Protein AF-A0A1Q7GKI5-F1 (afdb_monomer_lite)

Secondary structure (DSSP, 8-state):
--SGGGTTTSPPPHHHHHHHHHHHHGGGS-SS-------SS----S--STTSTT-SSS-HHHHHHHHHHHTTTTHHHHTT-EEEEEEEEEEEE--BHHHHHHHHHHHHHT-S-EEEE-SSSSSBTTS-EEEEEETTEEEEEESS---BPPPPTTSHHHHHHHHHT---SS--BPEE-SSSSPPP--SSSS---TTEEEEE-GGGT-SSPEEEESTTTTTTTT-SS-HHHHHHHHHHHH-----PPPSSTTSHHHHHHHTSBHHHHHHHHHT--HHHIIIIIHHHHTTTTTS-TTTSBGGGGTHHHHH-TT---TTT--B-BTTBTHHHHHHHHHHH-GGGSSS-SSHHHHHHSPP-HHHHT-TTSSEEEE-S-EEEEEEESS-TTT-S-EEEEEEETTEEEEEEEEEEEE-S-HHHHHHHBTT--HHHHHHHHH------------BS--HHHHHHT-SEEEE-SSS-SEEEE-PPB--TTS-SEE-TTS-B-EEE---SSS-THHHHHHHHHHHHTT--GGGTT------PPPP---PPPP-------------------------------------------------------------------------------------------------------------------------PPPP---EEEEEEESSEEEE-TT-EEEEEEEEEETTS----SSSEEEEESSSEEEEEEEETTEEEEEEE--SS-EEEEEEEEESSSSS--EEEEEEEEPPPPP-EEEEESSEEEEETT-EEE-EEEEE-TT-PEE-S---EEEES-TTTEEE-TTSEEEE-SSEEEEEEEEETTEEEEEEEEEEPP-

pLDDT: mean 72.26, std 27.09, range [19.05, 98.81]

Radius of gyration: 36.4 Å; chains: 1; bounding box: 85×124×99 Å

Sequence (850 aa):
MDENRLGINEPISRRDFLNGALLAGAGLLLPGTAPTISPAAAFNGYGGIGDYRHSNGNTWEVLSAGHALRDGAFETRIAAAIDTGERYDLVAVGGGISGLAAAIFFQKYRGGRCLVIDNHPIFGGEAKRNEFLVDGQRLTAHQGSAIFLVPGKGGYTDRFYEMIGMDRPAFAYQTWRGPSPEMPLPHSPYETPKNYGFYFGPQFAQRPGVWVMDPWGRKLEGAPISETTKAELLLWGTGGVDGPRPQTEGDATSRQLDTITLEEHLMARYAISRETVRQFLSPVEGGGYGLGPDVLSAYCNYAIENQFPEDGDATLGDQMFPDGNGGFARLMVKTLVPDAFAGPRTVDAVWQNRVNFRALDRASQATRLRLNSTVVRVAHAGDPSSAPHVVVTYAKGKKLYSVRARSVVVAGGSWTAKHIVYDLPASHRDAYAQFYRSPCLMANIAVRNWRFLYKMGLSGCRWFGGLGDYLSVRKMALVGNEPRTIGPVRPARPVDRRAGESGTRAAARHVVRAVRARVPRATWGYVCARRIRSAPGHRRHHSQSLGSRVRESAAGVFLRHRWPAGAEGRPEESSTRADRVCEYGSCRGQRSSELDSRSGSRREAAARRLSRGLPRTRVTPVTTESLRIPHVRRDGEGRAMKLARIRLGAVTAGTLLLGCNLSSSPEVVRIDGIQIAPARLSLLPFQAAGLTIDVITSRGGVDPTSSLQWSTTGGTITNNGTSAGLLHVTYTSPAQPGNYLFIVTTVTHTPADTAKIAVTITPVPVNAVTVTPGTVSLVLGDTTSLSATLTDSTGSVLVGRAITWSSSDPTVATVLATGFVRAVGAGTATITATSEGHSGTAAVTVKAGP

Foldseek 3Di:
DDPVVVCLVPDDDCVQVVLADVLVPVVVPDPDDDDDDDDPDQDQDCAADAQCRNPLDQGSQNSVVLVCLVVCVCVVPLVVAAAPVFEWQEEQEAQAPVSLVVLLVCCVPPFFAYEYEHQASDGHRQLDWGWHADPNDIAIAGSHQWWDFQAFVVDPVNVVCVSLAAVDSAFDFFDADADPDDQDAAAGLPDADQQAWEWAPCVLVDVLIDIGGSCQVCLNPPPSDDPLLSLLCNLVVPNDFDDDDDQACPDPVLVVLQVDFLLVVSCVRSVHDSCSQVFPVQCPLCQNAQGGSRPHRNSSVCVVCNVRVSTHDPVRGIHGASHRNNLSSQSSQCSQFVPQFDDDSYSQRSVPTHGPPVRAADPPGRYHYHYSKAWSAWAAPPDPVDGQWIKTWIDHPPHIHIYTYNYYHHPDDLSRCLSHYPPDDPVSNVVSVPDDHHRWGFDWDKDQFQVLCVVVSHQKYAYTDKFFTIWGWHTHGDHHPDDNHDYRNGITTTGTGTDPDDHDVGVVSVVVSSSVSPDDPVPPPGPDPDDDDDDPDDDDDDDDDDDDDDDDDDDDDDDDDDDDDDDDDDDDDDDDDDDDDDDDDDDDDDDDDDDDDDDDDDDDDDDDDDDDDDDDDDDDDDDDDDDDDDDDDDDDDDDDDDDDDDDDDDDDDDDDDDDDDPPDDPPAWAWPAKDKPPQEAEEAAQDKDKMKIATDIPVDADDPDPFKDKDKPAFDKDFPQDDPRITMIMTTGHRDFDKMKIKMWTHPHPPIYMRIGIYGHDYQAWDAKEKPPQEEEEEAFDKDAIDIWTAHPVRHTDPDFQKAKDKPDVCQWDADSRRIITGRDADKIKMWIDTNRHIYIHIYGYDYDD

Structure (mmCIF, N/CA/C/O backbone):
data_AF-A0A1Q7GKI5-F1
#
_entry.id   AF-A0A1Q7GKI5-F1
#
loop_
_atom_site.group_PDB
_atom_site.id
_atom_site.type_symbol
_atom_site.label_atom_id
_atom_site.label_alt_id
_atom_site.label_comp_id
_atom_site.label_asym_id
_atom_site.label_entity_id
_atom_site.label_seq_id
_atom_site.pdbx_PDB_ins_code
_atom_site.Cartn_x
_atom_site.Cartn_y
_atom_site.Cartn_z
_atom_site.occupancy
_atom_site.B_iso_or_equiv
_atom_site.auth_seq_id
_atom_site.auth_comp_id
_atom_site.auth_asym_id
_atom_site.auth_atom_id
_atom_site.pdbx_PDB_model_num
ATOM 1 N N . MET A 1 1 ? 13.662 -20.633 -27.448 1.00 32.88 1 MET A N 1
ATOM 2 C CA . MET A 1 1 ? 12.198 -20.846 -27.432 1.00 32.88 1 MET A CA 1
ATOM 3 C C . MET A 1 1 ? 11.562 -19.834 -28.360 1.00 32.88 1 MET A C 1
ATOM 5 O O . MET A 1 1 ? 12.040 -18.707 -28.386 1.00 32.88 1 MET A O 1
ATOM 9 N N . ASP A 1 2 ? 10.520 -20.244 -29.079 1.00 29.50 2 ASP A N 1
ATOM 10 C CA . ASP A 1 2 ? 9.638 -19.349 -29.835 1.00 29.50 2 ASP A CA 1
ATOM 11 C C . ASP A 1 2 ? 8.903 -18.369 -28.892 1.00 29.50 2 ASP A C 1
ATOM 13 O O . ASP A 1 2 ? 8.645 -18.688 -27.727 1.00 29.50 2 ASP A O 1
ATOM 17 N N . GLU A 1 3 ? 8.594 -17.169 -29.380 1.00 30.00 3 GLU A N 1
ATOM 18 C CA . GLU A 1 3 ? 7.957 -16.088 -28.619 1.00 30.00 3 GLU A CA 1
ATOM 19 C C . GLU A 1 3 ? 6.474 -16.361 -28.362 1.00 30.00 3 GLU A C 1
ATOM 21 O O . GLU A 1 3 ? 5.961 -16.043 -27.283 1.00 30.00 3 GLU A O 1
ATOM 26 N N . ASN A 1 4 ? 5.815 -17.043 -29.304 1.00 36.31 4 ASN A N 1
ATOM 27 C CA . ASN A 1 4 ? 4.419 -17.458 -29.172 1.00 36.31 4 ASN A CA 1
ATOM 28 C C . ASN A 1 4 ? 4.243 -18.446 -28.006 1.00 36.31 4 ASN A C 1
ATOM 30 O O . ASN A 1 4 ? 3.291 -18.337 -27.238 1.00 36.31 4 ASN A O 1
ATOM 34 N N . ARG A 1 5 ? 5.226 -19.329 -27.764 1.00 32.16 5 ARG A N 1
ATOM 35 C CA . ARG A 1 5 ? 5.236 -20.270 -26.621 1.00 32.16 5 ARG A CA 1
ATOM 36 C C . ARG A 1 5 ? 5.352 -19.615 -25.236 1.00 32.16 5 ARG A C 1
ATOM 38 O O . ARG A 1 5 ? 5.176 -20.307 -24.235 1.00 32.16 5 ARG A O 1
ATOM 45 N N . LEU A 1 6 ? 5.647 -18.316 -25.160 1.00 36.22 6 LEU A N 1
ATOM 46 C CA . LEU A 1 6 ? 5.626 -17.531 -23.918 1.00 36.22 6 LEU A CA 1
ATOM 47 C C . LEU A 1 6 ? 4.384 -16.631 -23.809 1.00 36.22 6 LEU A C 1
ATOM 49 O O . LEU A 1 6 ? 4.280 -15.855 -22.858 1.00 36.22 6 LEU A O 1
ATOM 53 N N . GLY A 1 7 ? 3.473 -16.690 -24.787 1.00 34.66 7 GLY A N 1
ATOM 54 C CA . GLY A 1 7 ? 2.311 -15.812 -24.863 1.00 34.66 7 GLY A CA 1
ATOM 55 C C . GLY A 1 7 ? 2.691 -14.329 -24.893 1.00 34.66 7 GLY A C 1
ATOM 56 O O . GLY A 1 7 ? 1.937 -13.505 -24.391 1.00 34.66 7 GLY A O 1
ATOM 57 N N . ILE A 1 8 ? 3.872 -13.954 -25.410 1.00 37.12 8 ILE A N 1
ATOM 58 C CA . ILE A 1 8 ? 4.325 -12.545 -25.438 1.00 37.12 8 ILE A CA 1
ATOM 59 C C . ILE A 1 8 ? 3.431 -11.700 -26.355 1.00 37.12 8 ILE A C 1
ATOM 61 O O . ILE A 1 8 ? 3.154 -10.542 -26.037 1.00 37.12 8 ILE A O 1
ATOM 65 N N . ASN A 1 9 ? 2.937 -12.322 -27.427 1.00 37.25 9 ASN A N 1
ATOM 66 C CA . ASN A 1 9 ? 2.070 -11.727 -28.442 1.00 37.25 9 ASN A CA 1
ATOM 67 C C . ASN A 1 9 ? 0.569 -11.907 -28.131 1.00 37.25 9 ASN A C 1
ATOM 69 O O . ASN A 1 9 ? -0.270 -11.380 -28.852 1.00 37.25 9 ASN A O 1
ATOM 73 N N . GLU A 1 10 ? 0.211 -12.619 -27.052 1.00 36.31 10 GLU A N 1
ATOM 74 C CA . GLU A 1 10 ? -1.188 -12.742 -26.623 1.00 36.31 10 GLU A CA 1
ATOM 75 C C . GLU A 1 10 ? -1.701 -11.391 -26.085 1.00 36.31 10 GLU A C 1
ATOM 77 O O . GLU A 1 10 ? -1.074 -10.830 -25.161 1.00 36.31 10 GLU A O 1
ATOM 82 N N . PRO A 1 11 ? -2.843 -10.882 -26.594 1.00 33.34 11 PRO A N 1
ATOM 83 C CA . PRO A 1 11 ? -3.497 -9.708 -26.036 1.00 33.34 11 PRO A CA 1
ATOM 84 C C . PRO A 1 11 ? -4.014 -10.025 -24.630 1.00 33.34 11 PRO A C 1
ATOM 86 O O . PRO A 1 11 ? -4.645 -11.054 -24.391 1.00 33.34 11 PRO A O 1
ATOM 89 N N . ILE A 1 12 ? -3.742 -9.130 -23.682 1.00 38.22 12 ILE A N 1
ATOM 90 C CA . ILE A 1 12 ? -4.281 -9.229 -22.323 1.00 38.22 12 ILE A CA 1
ATOM 91 C C . ILE A 1 12 ? -5.729 -8.740 -22.386 1.00 38.22 12 ILE A C 1
ATOM 93 O O . ILE A 1 12 ? -5.975 -7.601 -22.781 1.00 38.22 12 ILE A O 1
ATOM 97 N N . SER A 1 13 ? -6.694 -9.589 -22.027 1.00 36.38 13 SER A N 1
ATOM 98 C CA . SER A 1 13 ? -8.099 -9.191 -22.099 1.00 36.38 13 SER A CA 1
ATOM 99 C C . SER A 1 13 ? -8.407 -8.127 -21.041 1.00 36.38 13 SER A C 1
ATOM 101 O O . SER A 1 13 ? -7.820 -8.127 -19.955 1.00 36.38 13 SER A O 1
ATOM 103 N N . ARG A 1 14 ? -9.394 -7.253 -21.295 1.00 36.81 14 ARG A N 1
ATOM 104 C CA . ARG A 1 14 ? -9.884 -6.320 -20.260 1.00 36.81 14 ARG A CA 1
ATOM 105 C C . ARG A 1 14 ? -10.261 -7.080 -18.972 1.00 36.81 14 ARG A C 1
ATOM 107 O O . ARG A 1 14 ? -9.975 -6.601 -17.882 1.00 36.81 14 ARG A O 1
ATOM 114 N N . ARG A 1 15 ? -10.781 -8.311 -19.063 1.00 36.88 15 ARG A N 1
ATOM 115 C CA . ARG A 1 15 ? -11.125 -9.158 -17.903 1.00 36.88 15 ARG A CA 1
ATOM 116 C C . ARG A 1 15 ? -9.923 -9.534 -17.017 1.00 36.88 15 ARG A C 1
ATOM 118 O O . ARG A 1 15 ? -10.105 -9.681 -15.813 1.00 36.88 15 ARG A O 1
ATOM 125 N N . ASP A 1 16 ? -8.714 -9.643 -17.571 1.00 37.53 16 ASP A N 1
ATOM 126 C CA . ASP A 1 16 ? -7.488 -9.933 -16.806 1.00 37.53 16 ASP A CA 1
ATOM 127 C C . ASP A 1 16 ? -6.952 -8.709 -16.033 1.00 37.53 16 ASP A C 1
ATOM 129 O O . ASP A 1 16 ? -6.238 -8.866 -15.043 1.00 37.53 16 ASP A O 1
ATOM 133 N N . PHE A 1 17 ? -7.294 -7.492 -16.472 1.00 36.69 17 PHE A N 1
ATOM 134 C CA . PHE A 1 17 ? -6.845 -6.221 -15.883 1.00 36.69 17 PHE A CA 1
ATOM 135 C C . PHE A 1 17 ? -7.890 -5.588 -14.943 1.00 36.69 17 PHE A C 1
ATOM 137 O O . PHE A 1 17 ? -7.556 -5.031 -13.893 1.00 36.69 17 PHE A O 1
ATOM 144 N N . LEU A 1 18 ? -9.175 -5.685 -15.295 1.00 38.19 18 LEU A N 1
ATOM 145 C CA . LEU A 1 18 ? -10.244 -4.903 -14.667 1.00 38.19 18 LEU A CA 1
ATOM 146 C C . LEU A 1 18 ? -10.659 -5.367 -13.262 1.00 38.19 18 LEU A C 1
ATOM 148 O O . LEU A 1 18 ? -11.280 -4.580 -12.551 1.00 38.19 18 LEU A O 1
ATOM 152 N N . ASN A 1 19 ? -10.255 -6.563 -12.818 1.00 36.09 19 ASN A N 1
ATOM 153 C CA . ASN A 1 19 ? -10.472 -7.023 -11.435 1.00 36.09 19 ASN A CA 1
ATOM 154 C C . ASN A 1 19 ? -9.734 -6.176 -10.371 1.00 36.09 19 ASN A C 1
ATOM 156 O O . ASN A 1 19 ? -10.010 -6.344 -9.186 1.00 36.09 19 ASN A O 1
ATOM 160 N N . GLY A 1 20 ? -8.803 -5.296 -10.767 1.00 37.31 20 GLY A N 1
ATOM 161 C CA . GLY A 1 20 ? -8.150 -4.335 -9.867 1.00 37.31 20 GLY A CA 1
ATOM 162 C C . GLY A 1 20 ? -8.434 -2.868 -10.210 1.00 37.31 20 GLY A C 1
ATOM 163 O O . GLY A 1 20 ? -8.798 -2.091 -9.333 1.00 37.31 20 GLY A O 1
ATOM 164 N N . ALA A 1 21 ? -8.278 -2.477 -11.479 1.00 35.22 21 ALA A N 1
ATOM 165 C CA . ALA A 1 21 ? -8.184 -1.060 -11.848 1.00 35.22 21 ALA A CA 1
ATOM 166 C C . ALA A 1 21 ? -9.524 -0.294 -11.905 1.00 35.22 21 ALA A C 1
ATOM 168 O O . ALA A 1 21 ? -9.555 0.904 -11.628 1.00 35.22 21 ALA A O 1
ATOM 169 N N . LEU A 1 22 ? -10.642 -0.947 -12.257 1.00 33.97 22 LEU A N 1
ATOM 170 C CA . LEU A 1 22 ? -11.893 -0.224 -12.557 1.00 33.97 22 LEU A CA 1
ATOM 171 C C . LEU A 1 22 ? -12.570 0.391 -11.318 1.00 33.97 22 LEU A C 1
ATOM 173 O O . LEU A 1 22 ? -13.321 1.357 -11.444 1.00 33.97 22 LEU A O 1
ATOM 177 N N . LEU A 1 23 ? -12.296 -0.145 -10.125 1.00 40.31 23 LEU A N 1
ATOM 178 C CA . LEU A 1 23 ? -12.942 0.283 -8.878 1.00 40.31 23 LEU A CA 1
ATOM 179 C C . LEU A 1 23 ? -12.518 1.689 -8.421 1.00 40.31 23 LEU A C 1
ATOM 181 O O . LEU A 1 23 ? -13.285 2.342 -7.721 1.00 40.31 23 LEU A O 1
ATOM 185 N N . ALA A 1 24 ? -11.342 2.173 -8.835 1.00 35.88 24 ALA A N 1
ATOM 186 C CA . ALA A 1 24 ? -10.883 3.521 -8.501 1.00 35.88 24 ALA A CA 1
ATOM 187 C C . ALA A 1 24 ? -11.527 4.599 -9.395 1.00 35.88 24 ALA A C 1
ATOM 189 O O . ALA A 1 24 ? -11.994 5.617 -8.893 1.00 35.88 24 ALA A O 1
ATOM 190 N N . GLY A 1 25 ? -11.591 4.367 -10.713 1.00 33.56 25 GLY A N 1
ATOM 191 C CA . GLY A 1 25 ? -12.093 5.359 -11.674 1.00 33.56 25 GLY A CA 1
ATOM 192 C C . GLY A 1 25 ? -13.621 5.448 -11.773 1.00 33.56 25 GLY A C 1
ATOM 193 O O . GLY A 1 25 ? -14.165 6.531 -11.976 1.00 33.56 25 GLY A O 1
ATOM 194 N N . ALA A 1 26 ? -14.343 4.332 -11.612 1.00 32.81 26 ALA A N 1
ATOM 195 C CA . ALA A 1 26 ? -15.793 4.305 -11.841 1.00 32.81 26 ALA A CA 1
ATOM 196 C C . ALA A 1 26 ? -16.621 5.057 -10.780 1.00 32.81 26 ALA A C 1
ATOM 198 O O . ALA A 1 26 ? -17.751 5.453 -11.055 1.00 32.81 26 ALA A O 1
ATOM 199 N N . GLY A 1 27 ? -16.071 5.278 -9.580 1.00 35.72 27 GLY A N 1
ATOM 200 C CA . GLY A 1 27 ? -16.772 5.945 -8.475 1.00 35.72 27 GLY A CA 1
ATOM 201 C C . GLY A 1 27 ? -17.008 7.452 -8.653 1.00 35.72 27 GLY A C 1
ATOM 202 O O . GLY A 1 27 ? -17.668 8.047 -7.809 1.00 35.72 27 GLY A O 1
ATOM 203 N N . LEU A 1 28 ? -16.477 8.059 -9.720 1.00 37.31 28 LEU A N 1
ATOM 204 C CA . LEU A 1 28 ? -16.513 9.504 -9.999 1.00 37.31 28 LEU A CA 1
ATOM 205 C C . LEU A 1 28 ? -17.444 9.895 -11.166 1.00 37.31 28 LEU A C 1
ATOM 207 O O . LEU A 1 28 ? -17.388 11.030 -11.638 1.00 37.31 28 LEU A O 1
ATOM 211 N N . LEU A 1 29 ? -18.255 8.961 -11.685 1.00 36.72 29 LEU A N 1
ATOM 212 C CA . LEU A 1 29 ? -18.915 9.123 -12.992 1.00 36.72 29 LEU A CA 1
ATOM 213 C C . LEU A 1 29 ? -20.449 9.018 -13.011 1.00 36.72 29 LEU A C 1
ATOM 215 O O . LEU A 1 29 ? -21.028 9.326 -14.049 1.00 36.72 29 LEU A O 1
ATOM 219 N N . LEU A 1 30 ? -21.116 8.629 -11.917 1.00 33.09 30 LEU A N 1
ATOM 220 C CA . LEU A 1 30 ? -22.586 8.597 -11.836 1.00 33.09 30 LEU A CA 1
ATOM 221 C C . LEU A 1 30 ? -23.097 8.939 -10.421 1.00 33.09 30 LEU A C 1
ATOM 223 O O . LEU A 1 30 ? -22.748 8.231 -9.472 1.00 33.09 30 LEU A O 1
ATOM 227 N N . PRO A 1 31 ? -23.969 9.953 -10.257 1.00 35.72 31 PRO A N 1
ATOM 228 C CA . PRO A 1 31 ? -24.827 10.063 -9.085 1.00 35.72 31 PRO A CA 1
ATOM 229 C C . PRO A 1 31 ? -25.993 9.069 -9.222 1.00 35.72 31 PRO A C 1
ATOM 231 O O . PRO A 1 31 ? -26.957 9.314 -9.942 1.00 35.72 31 PRO A O 1
ATOM 234 N N . GLY A 1 32 ? -25.892 7.935 -8.525 1.00 44.00 32 GLY A N 1
ATOM 235 C CA . GLY A 1 32 ? -26.884 6.854 -8.560 1.00 44.00 32 GLY A CA 1
ATOM 236 C C . GLY A 1 32 ? -26.459 5.649 -9.409 1.00 44.00 32 GLY A C 1
ATOM 237 O O . GLY A 1 32 ? -25.744 5.785 -10.394 1.00 44.00 32 GLY A O 1
ATOM 238 N N . THR A 1 33 ? -26.886 4.460 -8.969 1.00 36.97 33 THR A N 1
ATOM 239 C CA . THR A 1 33 ? -26.721 3.150 -9.640 1.00 36.97 33 THR A CA 1
ATOM 240 C C . THR A 1 33 ? -25.306 2.795 -10.133 1.00 36.97 33 THR A C 1
ATOM 242 O O . THR A 1 33 ? -25.016 2.724 -11.327 1.00 36.97 33 THR A O 1
ATOM 245 N N . ALA A 1 34 ? -24.431 2.400 -9.200 1.00 35.50 34 ALA A N 1
ATOM 246 C CA . ALA A 1 34 ? -23.252 1.606 -9.556 1.00 35.50 34 ALA A CA 1
ATOM 247 C C . ALA A 1 34 ? -23.685 0.248 -10.169 1.00 35.50 34 ALA A C 1
ATOM 249 O O . ALA A 1 34 ? -24.547 -0.423 -9.593 1.00 35.50 34 ALA A O 1
ATOM 250 N N . PRO A 1 35 ? -23.112 -0.194 -11.307 1.00 31.72 35 PRO A N 1
ATOM 251 C CA . PRO A 1 35 ? -23.551 -1.414 -11.983 1.00 31.72 35 PRO A CA 1
ATOM 252 C C . PRO A 1 35 ? -23.207 -2.673 -11.176 1.00 31.72 35 PRO A C 1
ATOM 254 O O . PRO A 1 35 ? -22.056 -2.907 -10.796 1.00 31.72 35 PRO A O 1
ATOM 257 N N . THR A 1 36 ? -24.206 -3.525 -10.954 1.00 33.09 36 THR A N 1
ATOM 258 C CA . THR A 1 36 ? -24.091 -4.786 -10.212 1.00 33.09 36 THR A CA 1
ATOM 259 C C . THR A 1 36 ? -23.384 -5.866 -11.035 1.00 33.09 36 THR A C 1
ATOM 261 O O . THR A 1 36 ? -24.005 -6.732 -11.651 1.00 33.09 36 THR A O 1
ATOM 264 N N . ILE A 1 37 ? -22.049 -5.848 -11.023 1.00 31.38 37 ILE A N 1
ATOM 265 C CA . ILE A 1 37 ? -21.233 -6.923 -11.603 1.00 31.38 37 ILE A CA 1
ATOM 266 C C . ILE A 1 37 ? -21.522 -8.231 -10.852 1.00 31.38 37 ILE A C 1
ATOM 268 O O . ILE A 1 37 ? -21.109 -8.405 -9.704 1.00 31.38 37 ILE A O 1
ATOM 272 N N . SER A 1 38 ? -22.207 -9.167 -11.515 1.00 31.92 38 SER A N 1
ATOM 273 C CA . SER A 1 38 ? -22.418 -10.519 -10.990 1.00 31.92 38 SER A CA 1
ATOM 274 C C . SER A 1 38 ? -21.058 -11.189 -10.727 1.00 31.92 38 SER A C 1
ATOM 276 O O . SER A 1 38 ? -20.224 -11.256 -11.639 1.00 31.92 38 SER A O 1
ATOM 278 N N . PRO A 1 39 ? -20.773 -11.649 -9.494 1.00 39.84 39 PRO A N 1
ATOM 279 C CA . PRO A 1 39 ? -19.423 -12.024 -9.105 1.00 39.84 39 PRO A CA 1
ATOM 280 C C . PRO A 1 39 ? -19.013 -13.355 -9.739 1.00 39.84 39 PRO A C 1
ATOM 282 O O . PRO A 1 39 ? -19.367 -14.435 -9.260 1.00 39.84 39 PRO A O 1
ATOM 285 N N . ALA A 1 40 ? -18.169 -13.280 -10.769 1.00 37.38 40 ALA A N 1
ATOM 286 C CA . ALA A 1 40 ? -17.443 -14.417 -11.332 1.00 37.38 40 ALA A CA 1
ATOM 287 C C . ALA A 1 40 ? -16.357 -14.928 -10.354 1.00 37.38 40 ALA A C 1
ATOM 289 O O . ALA A 1 40 ? -15.167 -14.823 -10.632 1.00 37.38 40 ALA A O 1
ATOM 290 N N . ALA A 1 41 ? -16.807 -15.475 -9.216 1.00 44.41 41 ALA A N 1
ATOM 291 C CA . ALA A 1 41 ? -16.047 -15.939 -8.052 1.00 44.41 41 ALA A CA 1
ATOM 292 C C . ALA A 1 41 ? -15.102 -14.881 -7.439 1.00 44.41 41 ALA A C 1
ATOM 294 O O . ALA A 1 41 ? -14.002 -14.656 -7.934 1.00 44.41 41 ALA A O 1
ATOM 295 N N . ALA A 1 42 ? -15.525 -14.280 -6.317 1.00 55.28 42 ALA A N 1
ATOM 296 C CA . ALA A 1 42 ? -14.803 -13.257 -5.546 1.00 55.28 42 ALA A CA 1
ATOM 297 C C . ALA A 1 42 ? -13.279 -13.504 -5.452 1.00 55.28 42 ALA A C 1
ATOM 299 O O . ALA A 1 42 ? -12.808 -14.350 -4.687 1.00 55.28 42 ALA A O 1
ATOM 300 N N . PHE A 1 43 ? -12.505 -12.762 -6.250 1.00 52.97 43 PHE A N 1
ATOM 301 C CA . PHE A 1 43 ? -11.092 -13.046 -6.491 1.00 52.97 43 PHE A CA 1
ATOM 302 C C . PHE A 1 43 ? -10.175 -12.214 -5.585 1.00 52.97 43 PHE A C 1
ATOM 304 O O . PHE A 1 43 ? -9.820 -11.083 -5.900 1.00 52.97 43 PHE A O 1
ATOM 311 N N . ASN A 1 44 ? -9.730 -12.811 -4.477 1.00 65.56 44 ASN A N 1
ATOM 312 C CA . ASN A 1 44 ? -8.792 -12.208 -3.516 1.00 65.56 44 ASN A CA 1
ATOM 313 C C . ASN A 1 44 ? -7.310 -12.321 -3.953 1.00 65.56 44 ASN A C 1
ATOM 315 O O . ASN A 1 44 ? -6.424 -12.518 -3.118 1.00 65.56 44 ASN A O 1
ATOM 319 N N . GLY A 1 45 ? -7.039 -12.266 -5.262 1.00 58.84 45 GLY A N 1
ATOM 320 C CA . GLY A 1 45 ? -5.716 -12.533 -5.830 1.00 58.84 45 GLY A CA 1
ATOM 321 C C . GLY A 1 45 ? -5.285 -14.007 -5.757 1.00 58.84 45 GLY A C 1
ATOM 322 O O . GLY A 1 45 ? -6.036 -14.896 -5.350 1.00 58.84 45 GLY A O 1
ATOM 323 N N . TYR A 1 46 ? -4.035 -14.273 -6.145 1.00 57.09 46 TYR A N 1
ATOM 324 C CA . TYR A 1 46 ? -3.384 -15.560 -5.885 1.00 57.09 46 TYR A CA 1
ATOM 325 C C . TYR A 1 46 ? -2.908 -15.584 -4.429 1.00 57.09 46 TYR A C 1
ATOM 327 O O . TYR A 1 46 ? -1.905 -14.956 -4.095 1.00 57.09 46 TYR A O 1
ATOM 335 N N . GLY A 1 47 ? -3.649 -16.277 -3.561 1.00 58.75 47 GLY A N 1
ATOM 336 C CA . GLY A 1 47 ? -3.361 -16.313 -2.127 1.00 58.75 47 GLY A CA 1
ATOM 337 C C . GLY A 1 47 ? -1.988 -16.906 -1.793 1.00 58.75 47 GLY A C 1
ATOM 338 O O . GLY A 1 47 ? -1.586 -17.920 -2.367 1.00 58.75 47 GLY A O 1
ATOM 339 N N . GLY A 1 48 ? -1.289 -16.278 -0.843 1.00 74.31 48 GLY A N 1
ATOM 340 C CA . GLY A 1 48 ? -0.048 -16.797 -0.271 1.00 74.31 48 GLY A CA 1
ATOM 341 C C . GLY A 1 48 ? -0.256 -18.002 0.659 1.00 74.31 48 GLY A C 1
ATOM 342 O O . GLY A 1 48 ? -1.290 -18.670 0.646 1.00 74.31 48 GLY A O 1
ATOM 343 N N . ILE A 1 49 ? 0.731 -18.271 1.513 1.00 84.25 49 ILE A N 1
ATOM 344 C CA . ILE A 1 49 ? 0.680 -19.316 2.550 1.00 84.25 49 ILE A CA 1
ATOM 345 C C . ILE A 1 49 ? 0.630 -18.714 3.966 1.00 84.25 49 ILE A C 1
ATOM 347 O O . ILE A 1 49 ? 0.663 -17.501 4.155 1.00 84.25 49 ILE A O 1
ATOM 351 N N . GLY A 1 50 ? 0.542 -19.573 4.985 1.00 87.81 50 GLY A N 1
ATOM 352 C CA . GLY A 1 50 ? 0.674 -19.153 6.381 1.00 87.81 50 GLY A CA 1
ATOM 353 C C . GLY A 1 50 ? -0.500 -18.337 6.918 1.00 87.81 50 GLY A C 1
ATOM 354 O O . GLY A 1 50 ? -1.652 -18.608 6.575 1.00 87.81 50 GLY A O 1
ATOM 355 N N . ASP A 1 51 ? -0.217 -17.380 7.802 1.00 90.44 51 ASP A N 1
ATOM 356 C CA . ASP A 1 51 ? -1.251 -16.619 8.527 1.00 90.44 51 ASP A CA 1
ATOM 357 C C . ASP A 1 51 ? -1.970 -15.611 7.614 1.00 90.44 51 ASP A C 1
ATOM 359 O O . ASP A 1 51 ? -3.169 -15.386 7.749 1.00 90.44 51 ASP A O 1
ATOM 363 N N . TYR A 1 52 ? -1.247 -15.055 6.638 1.00 87.94 52 TYR A N 1
ATOM 364 C CA . TYR A 1 52 ? -1.698 -13.952 5.782 1.00 87.94 52 TYR A CA 1
ATOM 365 C C . TYR A 1 52 ? -2.349 -14.413 4.468 1.00 87.94 52 TYR A C 1
ATOM 367 O O . TYR A 1 52 ? -2.885 -13.589 3.734 1.00 87.94 52 TYR A O 1
ATOM 375 N N . ARG A 1 53 ? -2.372 -15.726 4.186 1.00 83.94 53 ARG A N 1
ATOM 376 C CA . ARG A 1 53 ? -2.883 -16.348 2.942 1.00 83.94 53 ARG A CA 1
ATOM 377 C C . ARG A 1 53 ? -4.237 -15.830 2.428 1.00 83.94 53 ARG A C 1
ATOM 379 O O . ARG A 1 53 ? -4.476 -15.842 1.222 1.00 83.94 53 ARG A O 1
ATOM 386 N N . HIS A 1 54 ? -5.115 -15.381 3.329 1.00 81.44 54 HIS A N 1
ATOM 387 C CA . HIS A 1 54 ? -6.457 -14.860 3.030 1.00 81.44 54 HIS A CA 1
ATOM 388 C C . HIS A 1 54 ? -6.579 -13.327 3.198 1.00 81.44 54 HIS A C 1
ATOM 390 O O . HIS A 1 54 ? -7.692 -12.818 3.261 1.00 81.44 54 HIS A O 1
ATOM 396 N N . SER A 1 55 ? -5.465 -12.592 3.299 1.00 85.62 55 SER A N 1
ATOM 397 C CA . SER A 1 55 ? -5.421 -11.146 3.594 1.00 85.62 55 SER A CA 1
ATOM 398 C C . SER A 1 55 ? -4.335 -10.392 2.808 1.00 85.62 55 SER A C 1
ATOM 400 O O . SER A 1 55 ? -3.790 -9.400 3.286 1.00 85.62 55 SER A O 1
ATOM 402 N N . ASN A 1 56 ? -3.980 -10.886 1.620 1.00 77.25 56 ASN A N 1
ATOM 403 C CA . ASN A 1 56 ? -3.030 -10.223 0.723 1.00 77.25 56 ASN A CA 1
ATOM 404 C C . ASN A 1 56 ? -3.740 -9.001 0.099 1.00 77.25 56 ASN A C 1
ATOM 406 O O . ASN A 1 56 ? -4.555 -9.159 -0.811 1.00 77.25 56 ASN A O 1
ATOM 410 N N . GLY A 1 57 ? -3.471 -7.799 0.614 1.00 78.88 57 GLY A N 1
ATOM 411 C CA . GLY A 1 57 ? -4.144 -6.558 0.217 1.00 78.88 57 GLY A CA 1
ATOM 412 C C . GLY A 1 57 ? -5.578 -6.418 0.749 1.00 78.88 57 GLY A C 1
ATOM 413 O O . GLY A 1 57 ? -5.981 -7.043 1.736 1.00 78.88 57 GLY A O 1
ATOM 414 N N . ASN A 1 58 ? -6.365 -5.576 0.077 1.00 81.75 58 ASN A N 1
ATOM 415 C CA . ASN A 1 58 ? -7.797 -5.433 0.336 1.00 81.75 58 ASN A CA 1
ATOM 416 C C . ASN A 1 58 ? -8.564 -6.577 -0.338 1.00 81.75 58 ASN A C 1
ATOM 418 O O . ASN A 1 58 ? -8.599 -6.680 -1.562 1.00 81.75 58 ASN A O 1
ATOM 422 N N . THR A 1 59 ? -9.176 -7.445 0.469 1.00 82.12 59 THR A N 1
ATOM 423 C CA . THR A 1 59 ? -10.000 -8.555 -0.026 1.00 82.12 59 THR A CA 1
ATOM 424 C C . THR A 1 59 ? -11.308 -8.042 -0.625 1.00 82.12 59 THR A C 1
ATOM 426 O O . THR A 1 59 ? -11.779 -6.956 -0.289 1.00 82.12 59 THR A O 1
ATOM 429 N N . TRP A 1 60 ? -11.954 -8.858 -1.459 1.00 81.06 60 TRP A N 1
ATOM 430 C CA . TRP A 1 60 ? -13.286 -8.582 -2.000 1.00 81.06 60 TRP A CA 1
ATOM 431 C C . TRP A 1 60 ? -14.312 -8.250 -0.907 1.00 81.06 60 TRP A C 1
ATOM 433 O O . TRP A 1 60 ? -15.144 -7.370 -1.103 1.00 81.06 60 TRP A O 1
ATOM 443 N N . GLU A 1 61 ? -14.243 -8.910 0.252 1.00 82.69 61 GLU A N 1
ATOM 444 C CA . GLU A 1 61 ? -15.122 -8.636 1.397 1.00 82.69 61 GLU A CA 1
ATOM 445 C C . GLU A 1 61 ? -14.860 -7.246 2.001 1.00 82.69 61 GLU A C 1
ATOM 447 O O . GLU A 1 61 ? -15.803 -6.486 2.211 1.00 82.69 61 GLU A O 1
ATOM 452 N N . VAL A 1 62 ? -13.588 -6.869 2.184 1.00 86.81 62 VAL A N 1
ATOM 453 C CA . VAL A 1 62 ? -13.184 -5.532 2.655 1.00 86.81 62 VAL A CA 1
ATOM 454 C C . VAL A 1 62 ? -13.594 -4.436 1.664 1.00 86.81 62 VAL A C 1
ATOM 456 O O . VAL A 1 62 ? -14.167 -3.427 2.076 1.00 86.81 62 VAL A O 1
ATOM 459 N N . LEU A 1 63 ? -13.364 -4.645 0.364 1.00 85.00 63 LEU A N 1
ATOM 460 C CA . LEU A 1 63 ? -13.758 -3.709 -0.695 1.00 85.00 63 LEU A CA 1
ATOM 461 C C . LEU A 1 63 ? -15.285 -3.569 -0.783 1.00 85.00 63 LEU A C 1
ATOM 463 O O . LEU A 1 63 ? -15.803 -2.456 -0.809 1.00 85.00 63 LEU A O 1
ATOM 467 N N . SER A 1 64 ? -16.018 -4.687 -0.766 1.00 84.81 64 SER A N 1
ATOM 468 C CA . SER A 1 64 ? -17.488 -4.690 -0.814 1.00 84.81 64 SER A CA 1
ATOM 469 C C . SER A 1 64 ? -18.102 -4.009 0.407 1.00 84.81 64 SER A C 1
ATOM 471 O O . SER A 1 64 ? -19.056 -3.250 0.260 1.00 84.81 64 SER A O 1
ATOM 473 N N . ALA A 1 65 ? -17.542 -4.227 1.601 1.00 86.06 65 ALA A N 1
ATOM 474 C CA . ALA A 1 65 ? -17.974 -3.536 2.812 1.00 86.06 65 ALA A CA 1
ATOM 475 C C . ALA A 1 65 ? -17.688 -2.024 2.745 1.00 86.06 65 ALA A C 1
ATOM 477 O O . ALA A 1 65 ? -18.516 -1.237 3.195 1.00 86.06 65 ALA A O 1
ATOM 478 N N . GLY A 1 66 ? -16.566 -1.611 2.142 1.00 86.94 66 GLY A N 1
ATOM 479 C CA . GLY A 1 66 ? -16.246 -0.202 1.894 1.00 86.94 66 GLY A CA 1
ATOM 480 C C . GLY A 1 66 ? -17.221 0.487 0.930 1.00 86.94 66 GLY A C 1
ATOM 481 O O . GLY A 1 66 ? -17.655 1.604 1.202 1.00 86.94 66 GLY A O 1
ATOM 482 N N . HIS A 1 67 ? -17.628 -0.187 -0.151 1.00 85.81 67 HIS A N 1
ATOM 483 C CA . HIS A 1 67 ? -18.668 0.327 -1.052 1.00 85.81 67 HIS A CA 1
ATOM 484 C C . HIS A 1 67 ? -20.038 0.378 -0.364 1.00 85.81 67 HIS A C 1
ATOM 486 O O . HIS A 1 67 ? -20.671 1.426 -0.355 1.00 85.81 67 HIS A O 1
ATOM 492 N N . ALA A 1 68 ? -20.452 -0.700 0.313 1.00 87.81 68 ALA A N 1
ATOM 493 C CA . ALA A 1 68 ? -21.707 -0.739 1.068 1.00 87.81 68 ALA A CA 1
ATOM 494 C C . ALA A 1 68 ? -21.783 0.330 2.178 1.00 87.81 68 ALA A C 1
ATOM 496 O O . ALA A 1 68 ? -22.872 0.798 2.501 1.00 87.81 68 ALA A O 1
ATOM 497 N N . LEU A 1 69 ? -20.639 0.735 2.741 1.00 88.31 69 LEU A N 1
ATOM 498 C CA . LEU A 1 69 ? -20.537 1.860 3.669 1.00 88.31 69 LEU A CA 1
ATOM 499 C C . LEU A 1 69 ? -20.765 3.207 2.964 1.00 88.31 69 LEU A C 1
ATOM 501 O O . LEU A 1 69 ? -21.609 3.982 3.405 1.00 88.31 69 LEU A O 1
ATOM 505 N N . ARG A 1 70 ? -20.035 3.474 1.870 1.00 86.25 70 ARG A N 1
ATOM 506 C CA . ARG A 1 70 ? -20.196 4.687 1.043 1.00 86.25 70 ARG A CA 1
ATOM 507 C C . ARG A 1 70 ? -21.645 4.854 0.573 1.00 86.25 70 ARG A C 1
ATOM 509 O O . ARG A 1 70 ? -22.165 5.963 0.585 1.00 86.25 70 ARG A O 1
ATOM 516 N N . ASP A 1 71 ? -22.278 3.744 0.203 1.00 87.75 71 ASP A N 1
ATOM 517 C CA . ASP A 1 71 ? -23.628 3.679 -0.366 1.00 87.75 71 ASP A CA 1
ATOM 518 C C . ASP A 1 71 ? -24.737 3.611 0.709 1.00 87.75 71 ASP A C 1
ATOM 520 O O . ASP A 1 71 ? -25.894 3.347 0.391 1.00 87.75 71 ASP A O 1
ATOM 524 N N . GLY A 1 72 ? -24.404 3.809 1.993 1.00 87.69 72 GLY A N 1
ATOM 525 C CA . GLY A 1 72 ? -25.372 3.886 3.097 1.00 87.69 72 GLY A CA 1
ATOM 526 C C . GLY A 1 72 ? -26.096 2.575 3.444 1.00 87.69 72 GLY A C 1
ATOM 527 O O . GLY A 1 72 ? -26.988 2.570 4.292 1.00 87.69 72 GLY A O 1
ATOM 528 N N . ALA A 1 73 ? -25.707 1.440 2.855 1.00 89.19 73 ALA A N 1
ATOM 529 C CA . ALA A 1 73 ? -26.430 0.160 2.915 1.00 89.19 73 ALA A CA 1
ATOM 530 C C . ALA A 1 73 ? -26.449 -0.526 4.304 1.00 89.19 73 ALA A C 1
ATOM 532 O O . ALA A 1 73 ? -27.000 -1.622 4.468 1.00 89.19 73 ALA A O 1
ATOM 533 N N . PHE A 1 74 ? -25.848 0.103 5.317 1.00 91.06 74 PHE A N 1
ATOM 534 C CA . PHE A 1 74 ? -25.934 -0.303 6.719 1.00 91.06 74 PHE A CA 1
ATOM 535 C C . PHE A 1 74 ? -26.928 0.531 7.542 1.00 91.06 74 PHE A C 1
ATOM 537 O O . PHE A 1 74 ? -27.402 0.032 8.561 1.00 91.06 74 PHE A O 1
ATOM 544 N N . GLU A 1 75 ? -27.286 1.749 7.121 1.00 89.88 75 GLU A N 1
ATOM 545 C CA . GLU A 1 75 ? -28.006 2.716 7.967 1.00 89.88 75 GLU A CA 1
ATOM 546 C C . GLU A 1 75 ? -29.379 2.217 8.425 1.00 89.88 75 GLU A C 1
ATOM 548 O O . GLU A 1 75 ? -29.669 2.214 9.622 1.00 89.88 75 GLU A O 1
ATOM 553 N N . THR A 1 76 ? -30.165 1.652 7.506 1.00 88.25 76 THR A N 1
ATOM 554 C CA . THR A 1 76 ? -31.480 1.043 7.790 1.00 88.25 76 THR A CA 1
ATOM 555 C C . THR A 1 76 ? -31.422 -0.164 8.734 1.00 88.25 76 THR A C 1
ATOM 557 O O . THR A 1 76 ? -32.455 -0.624 9.214 1.00 88.25 76 THR A O 1
ATOM 560 N N . ARG A 1 77 ? -30.227 -0.701 9.010 1.00 91.88 77 ARG A N 1
ATOM 561 C CA . ARG A 1 77 ? -30.011 -1.925 9.797 1.00 91.88 77 ARG A CA 1
ATOM 562 C C . ARG A 1 77 ? -29.364 -1.664 11.155 1.00 91.88 77 ARG A C 1
ATOM 564 O O . ARG A 1 77 ? -29.414 -2.543 12.011 1.00 91.88 77 ARG A O 1
ATOM 571 N N . ILE A 1 78 ? -28.761 -0.492 11.375 1.00 94.06 78 ILE A N 1
ATOM 572 C CA . ILE A 1 78 ? -28.011 -0.186 12.607 1.00 94.06 78 ILE A CA 1
ATOM 573 C C . ILE A 1 78 ? -28.926 -0.090 13.838 1.00 94.06 78 ILE A C 1
ATOM 575 O O . ILE A 1 78 ? -28.505 -0.480 14.923 1.00 94.06 78 ILE A O 1
ATOM 579 N N . ALA A 1 79 ? -30.191 0.309 13.673 1.00 91.75 79 ALA A N 1
ATOM 580 C CA . ALA A 1 79 ? -31.192 0.254 14.746 1.00 91.75 79 ALA A CA 1
ATOM 581 C C . ALA A 1 79 ? -31.474 -1.182 15.249 1.00 91.75 79 ALA A C 1
ATOM 583 O O . ALA A 1 79 ? -31.893 -1.361 16.387 1.00 91.75 79 ALA A O 1
ATOM 584 N N . ALA A 1 80 ? -31.197 -2.202 14.428 1.00 94.94 80 ALA A N 1
ATOM 585 C CA . ALA A 1 80 ? -31.311 -3.622 14.768 1.00 94.94 80 ALA A CA 1
ATOM 586 C C . ALA A 1 80 ? -29.943 -4.279 15.073 1.00 94.94 80 ALA A C 1
ATOM 588 O O . ALA A 1 80 ? -29.791 -5.500 14.959 1.00 94.94 80 ALA A O 1
ATOM 589 N N . ALA A 1 81 ? -28.919 -3.488 15.417 1.00 97.56 81 ALA A N 1
ATOM 590 C CA . ALA A 1 81 ? -27.626 -4.013 15.844 1.00 97.56 81 ALA A CA 1
ATOM 591 C C . ALA A 1 81 ? -27.720 -4.672 17.229 1.00 97.56 81 ALA A C 1
ATOM 593 O O . ALA A 1 81 ? -28.336 -4.142 18.151 1.00 97.56 81 ALA A O 1
ATOM 594 N N . ILE A 1 82 ? -27.072 -5.827 17.384 1.00 98.44 82 ILE A N 1
ATOM 595 C CA . ILE A 1 82 ? -27.083 -6.589 18.634 1.00 98.44 82 ILE A CA 1
ATOM 596 C C . ILE A 1 82 ? -26.139 -5.922 19.639 1.00 98.44 82 ILE A C 1
ATOM 598 O O . ILE A 1 82 ? -24.917 -5.998 19.484 1.00 98.44 82 ILE A O 1
ATOM 602 N N . ASP A 1 83 ? -26.696 -5.307 20.682 1.00 97.62 83 ASP A N 1
ATOM 603 C CA . ASP A 1 83 ? -25.927 -4.867 21.847 1.00 97.62 83 ASP A CA 1
ATOM 604 C C . ASP A 1 83 ? -25.255 -6.082 22.496 1.00 97.62 83 ASP A C 1
ATOM 606 O O . ASP A 1 83 ? -25.907 -7.032 22.929 1.00 97.62 83 ASP A O 1
ATOM 610 N N . THR A 1 84 ? -23.926 -6.070 22.519 1.00 98.00 84 THR A N 1
ATOM 611 C CA . THR A 1 84 ? -23.120 -7.153 23.098 1.00 98.00 84 THR A CA 1
ATOM 612 C C . THR A 1 84 ? -23.018 -7.066 24.623 1.00 98.00 84 THR A C 1
ATOM 614 O O . THR A 1 84 ? -22.460 -7.965 25.250 1.00 98.00 84 THR A O 1
ATOM 617 N N . GLY A 1 85 ? -23.467 -5.957 25.222 1.00 97.50 85 GLY A N 1
ATOM 618 C CA . GLY A 1 85 ? -23.202 -5.602 26.616 1.00 97.50 85 GLY A CA 1
ATOM 619 C C . GLY A 1 85 ? -21.741 -5.219 26.897 1.00 97.50 85 GLY A C 1
ATOM 620 O O . GLY A 1 85 ? -21.427 -4.776 28.004 1.00 97.50 85 GLY A O 1
ATOM 621 N N . GLU A 1 86 ? -20.830 -5.351 25.924 1.00 98.06 86 GLU A N 1
ATOM 622 C CA . GLU A 1 86 ? -19.407 -5.108 26.136 1.00 98.06 86 GLU A CA 1
ATOM 623 C C . GLU A 1 86 ? -19.118 -3.612 26.319 1.00 98.06 86 GLU A C 1
ATOM 625 O O . GLU A 1 86 ? -19.462 -2.766 25.488 1.00 98.06 86 GLU A O 1
ATOM 630 N N . ARG A 1 87 ? -18.433 -3.297 27.424 1.00 97.81 87 ARG A N 1
ATOM 631 C CA . ARG A 1 87 ? -17.937 -1.957 27.750 1.00 97.81 87 ARG A CA 1
ATOM 632 C C . ARG A 1 87 ? -16.413 -1.914 27.681 1.00 97.81 87 ARG A C 1
ATOM 634 O O . ARG A 1 87 ? -15.744 -2.870 28.094 1.00 97.81 87 ARG A O 1
ATOM 641 N N . TYR A 1 88 ? -15.890 -0.798 27.189 1.00 98.44 88 TYR A N 1
ATOM 642 C CA . TYR A 1 88 ? -14.468 -0.506 27.038 1.00 98.44 88 TYR A CA 1
ATOM 643 C C . TYR A 1 88 ? -14.165 0.935 27.457 1.00 98.44 88 TYR A C 1
ATOM 645 O O . TYR A 1 88 ? -15.013 1.824 27.363 1.00 98.44 88 TYR A O 1
ATOM 653 N N . ASP A 1 89 ? -12.938 1.175 27.892 1.00 98.38 89 ASP A N 1
ATOM 654 C CA . ASP A 1 89 ? -12.424 2.511 28.174 1.00 98.38 89 ASP A CA 1
ATOM 655 C C . ASP A 1 89 ? -11.858 3.145 26.887 1.00 98.38 89 ASP A C 1
ATOM 657 O O . ASP A 1 89 ? -12.073 4.330 26.645 1.00 98.38 89 ASP A O 1
ATOM 661 N N . LEU A 1 90 ? -11.263 2.336 25.998 1.00 98.62 90 LEU A N 1
ATOM 662 C CA . LEU A 1 90 ? -10.887 2.729 24.633 1.00 98.62 90 LEU A CA 1
ATOM 663 C C . LEU A 1 90 ? -11.353 1.702 23.588 1.00 98.62 90 LEU A C 1
ATOM 665 O O . LEU A 1 90 ? -11.080 0.508 23.720 1.00 98.62 90 LEU A O 1
ATOM 669 N N . VAL A 1 91 ? -11.942 2.177 22.488 1.00 98.81 91 VAL A N 1
ATOM 670 C CA . VAL A 1 91 ? -12.019 1.425 21.221 1.00 98.81 91 VAL A CA 1
ATOM 671 C C . VAL A 1 91 ? -11.112 2.084 20.175 1.00 98.81 91 VAL A C 1
ATOM 673 O O . VAL A 1 91 ? -11.274 3.260 19.863 1.00 98.81 91 VAL A O 1
ATOM 676 N N . ALA A 1 92 ? -10.174 1.329 19.609 1.00 98.62 92 ALA A N 1
ATOM 677 C CA . ALA A 1 92 ? -9.354 1.735 18.473 1.00 98.62 92 ALA A CA 1
ATOM 678 C C . ALA A 1 92 ? -9.905 1.088 17.190 1.00 98.62 92 ALA A C 1
ATOM 680 O O . ALA A 1 92 ? -9.866 -0.133 17.024 1.00 98.62 92 ALA A O 1
ATOM 681 N N . VAL A 1 93 ? -10.450 1.904 16.289 1.00 98.44 93 VAL A N 1
ATOM 682 C CA . VAL A 1 93 ? -11.023 1.456 15.014 1.00 98.44 93 VAL A CA 1
ATOM 683 C C . VAL A 1 93 ? -9.925 1.429 13.954 1.00 98.44 93 VAL A C 1
ATOM 685 O O . VAL A 1 93 ? -9.410 2.477 13.576 1.00 98.44 93 VAL A O 1
ATOM 688 N N . GLY A 1 94 ? -9.590 0.236 13.468 1.00 97.50 94 GLY A N 1
ATOM 689 C CA . GLY A 1 94 ? -8.441 -0.046 12.609 1.00 97.50 94 GLY A CA 1
ATOM 690 C C . GLY A 1 94 ? -7.314 -0.733 13.387 1.00 97.50 94 GLY A C 1
ATOM 691 O O . GLY A 1 94 ? -6.796 -0.199 14.362 1.00 97.50 94 GLY A O 1
ATOM 692 N N . GLY A 1 95 ? -6.898 -1.915 12.933 1.00 96.56 95 GLY A N 1
ATOM 693 C CA . GLY A 1 95 ? -5.783 -2.705 13.466 1.00 96.56 95 GLY A CA 1
ATOM 694 C C . GLY A 1 95 ? -4.486 -2.543 12.669 1.00 96.56 95 GLY A C 1
ATOM 695 O O . GLY A 1 95 ? -3.635 -3.434 12.693 1.00 96.56 95 GLY A O 1
ATOM 696 N N . GLY A 1 96 ? -4.334 -1.437 11.934 1.00 95.75 96 GLY A N 1
ATOM 697 C CA . GLY A 1 96 ? -3.049 -0.990 11.389 1.00 95.75 96 GLY A CA 1
ATOM 698 C C . GLY A 1 96 ? -2.117 -0.439 12.473 1.00 95.75 96 GLY A C 1
ATOM 699 O O . GLY A 1 96 ? -2.518 -0.320 13.631 1.00 95.75 96 GLY A O 1
ATOM 700 N N . ILE A 1 97 ? -0.884 -0.069 12.098 1.00 95.69 97 ILE A N 1
ATOM 701 C CA . ILE A 1 97 ? 0.126 0.457 13.039 1.00 95.69 97 ILE A CA 1
ATOM 702 C C . ILE A 1 97 ? -0.454 1.580 13.914 1.00 95.69 97 ILE A C 1
ATOM 704 O O . ILE A 1 97 ? -0.345 1.497 15.130 1.00 95.69 97 ILE A O 1
ATOM 708 N N . SER A 1 98 ? -1.154 2.564 13.342 1.00 96.31 98 SER A N 1
ATOM 709 C CA . SER A 1 98 ? -1.694 3.710 14.092 1.00 96.31 98 SER A CA 1
ATOM 710 C C . SER A 1 98 ? -2.698 3.319 15.189 1.00 96.31 98 SER A C 1
ATOM 712 O O . SER A 1 98 ? -2.636 3.843 16.299 1.00 96.31 98 SER A O 1
ATOM 714 N N . GLY A 1 99 ? -3.599 2.365 14.924 1.00 98.00 99 GLY A N 1
ATOM 715 C CA . GLY A 1 99 ? -4.590 1.910 15.909 1.00 98.00 99 GLY A CA 1
ATOM 716 C C . GLY A 1 99 ? -4.010 0.955 16.954 1.00 98.00 99 GLY A C 1
ATOM 717 O O . GLY A 1 99 ? -4.370 1.023 18.130 1.00 98.00 99 GLY A O 1
ATOM 718 N N . LEU A 1 100 ? -3.037 0.127 16.557 1.00 98.56 100 LEU A N 1
ATOM 719 C CA . LEU A 1 100 ? -2.235 -0.663 17.493 1.00 98.56 100 LEU A CA 1
ATOM 720 C C . LEU A 1 100 ? -1.386 0.248 18.401 1.00 98.56 100 LEU A C 1
ATOM 722 O O . LEU A 1 100 ? -1.289 -0.013 19.597 1.00 98.56 100 LEU A O 1
ATOM 726 N N . ALA A 1 101 ? -0.818 1.337 17.871 1.00 97.81 101 ALA A N 1
ATOM 727 C CA . ALA A 1 101 ? -0.046 2.317 18.636 1.00 97.81 101 ALA A CA 1
ATOM 728 C C . ALA A 1 101 ? -0.935 3.064 19.638 1.00 97.81 101 ALA A C 1
ATOM 730 O O . ALA A 1 101 ? -0.573 3.168 20.807 1.00 97.81 101 ALA A O 1
ATOM 731 N N . ALA A 1 102 ? -2.130 3.498 19.221 1.00 98.19 102 ALA A N 1
ATOM 732 C CA . ALA A 1 102 ? -3.113 4.113 20.113 1.00 98.19 102 ALA A CA 1
ATOM 733 C C . ALA A 1 102 ? -3.480 3.193 21.293 1.00 98.19 102 ALA A C 1
ATOM 735 O O . ALA A 1 102 ? -3.504 3.643 22.439 1.00 98.19 102 ALA A O 1
ATOM 736 N N . ALA A 1 103 ? -3.688 1.896 21.041 1.00 98.50 103 ALA A N 1
ATOM 737 C CA . ALA A 1 103 ? -3.922 0.911 22.097 1.00 98.50 103 ALA A CA 1
ATOM 738 C C . ALA A 1 103 ? -2.698 0.704 23.014 1.00 98.50 103 ALA A C 1
ATOM 740 O O . ALA A 1 103 ? -2.866 0.552 24.224 1.00 98.50 103 ALA A O 1
ATOM 741 N N . ILE A 1 104 ? -1.473 0.731 22.473 1.00 98.31 104 ILE A N 1
ATOM 742 C CA . ILE A 1 104 ? -0.234 0.591 23.260 1.00 98.31 104 ILE A CA 1
ATOM 743 C C . ILE A 1 104 ? -0.012 1.809 24.158 1.00 98.31 104 ILE A C 1
ATOM 745 O O . ILE A 1 104 ? 0.183 1.638 25.360 1.00 98.31 104 ILE A O 1
ATOM 749 N N . PHE A 1 105 ? -0.115 3.029 23.624 1.00 97.69 105 PHE A N 1
ATOM 750 C CA . PHE A 1 105 ? -0.008 4.251 24.423 1.00 97.69 105 PHE A CA 1
ATOM 751 C C . PHE A 1 105 ? -1.117 4.339 25.479 1.00 97.69 105 PHE A C 1
ATOM 753 O O . PHE A 1 105 ? -0.844 4.705 26.622 1.00 97.69 105 PHE A O 1
ATOM 760 N N . PHE A 1 106 ? -2.343 3.922 25.149 1.00 98.19 106 PHE A N 1
ATOM 761 C CA . PHE A 1 106 ? -3.431 3.820 26.121 1.00 98.19 106 PHE A CA 1
ATOM 762 C C . PHE A 1 106 ? -3.097 2.858 27.270 1.00 98.19 106 PHE A C 1
ATOM 764 O O . PHE A 1 106 ? -3.178 3.255 28.432 1.00 98.19 106 PHE A O 1
ATOM 771 N N . GLN A 1 107 ? -2.660 1.626 26.979 1.00 97.62 107 GLN A N 1
ATOM 772 C CA . GLN A 1 107 ? -2.285 0.674 28.032 1.00 97.62 107 GLN A CA 1
ATOM 773 C C . GLN A 1 107 ? -1.041 1.116 28.821 1.00 97.62 107 GLN A C 1
ATOM 775 O O . GLN A 1 107 ? -0.942 0.821 30.008 1.00 97.62 107 GLN A O 1
ATOM 780 N N . LYS A 1 108 ? -0.110 1.850 28.196 1.00 95.56 108 LYS A N 1
ATOM 781 C CA . LYS A 1 108 ? 1.112 2.351 28.842 1.00 95.56 108 LYS A CA 1
ATOM 782 C C . LYS A 1 108 ? 0.867 3.534 29.787 1.00 95.56 108 LYS A C 1
ATOM 784 O O . LYS A 1 108 ? 1.551 3.615 30.804 1.00 95.56 108 LYS A O 1
ATOM 789 N N . TYR A 1 109 ? -0.057 4.439 29.450 1.00 95.88 109 TYR A N 1
ATOM 790 C CA . TYR A 1 109 ? -0.247 5.716 30.161 1.00 95.88 109 TYR A CA 1
ATOM 791 C C . TYR A 1 109 ? -1.585 5.866 30.904 1.00 95.88 109 TYR A C 1
ATOM 793 O O . TYR A 1 109 ? -1.729 6.799 31.691 1.00 95.88 109 TYR A O 1
ATOM 801 N N . ARG A 1 110 ? -2.565 4.981 30.679 1.00 96.00 110 ARG A N 1
ATOM 802 C CA . ARG A 1 110 ? -3.826 4.940 31.449 1.00 96.00 110 ARG A CA 1
ATOM 803 C C . ARG A 1 110 ? -4.193 3.544 31.941 1.00 96.00 110 ARG A C 1
ATOM 805 O O . ARG A 1 110 ? -4.664 3.413 33.066 1.00 96.00 110 ARG A O 1
ATOM 812 N N . GLY A 1 111 ? -3.980 2.520 31.117 1.00 94.69 111 GLY A N 1
ATOM 813 C CA . GLY A 1 111 ? -4.501 1.180 31.377 1.00 94.69 111 GLY A CA 1
ATOM 814 C C . GLY A 1 111 ? -6.028 1.101 31.235 1.00 94.69 111 GLY A C 1
ATOM 815 O O . GLY A 1 111 ? -6.713 2.108 31.056 1.00 94.69 111 GLY A O 1
ATOM 816 N N . GLY A 1 112 ? -6.573 -0.113 31.319 1.00 97.00 112 GLY A N 1
ATOM 817 C CA . GLY A 1 112 ? -8.019 -0.367 31.305 1.00 97.00 112 GLY A CA 1
ATOM 818 C C . GLY A 1 112 ? -8.452 -1.311 30.184 1.00 97.00 112 GLY A C 1
ATOM 819 O O . GLY A 1 112 ? -7.637 -2.025 29.593 1.00 97.00 112 GLY A O 1
ATOM 820 N N . ARG A 1 113 ? -9.756 -1.343 29.887 1.00 98.19 113 ARG A N 1
ATOM 821 C CA . ARG A 1 113 ? -10.323 -2.238 28.868 1.00 98.19 113 ARG A CA 1
ATOM 822 C C . ARG A 1 113 ? -10.216 -1.603 27.483 1.00 98.19 113 ARG A C 1
ATOM 824 O O . ARG A 1 113 ? -10.920 -0.641 27.184 1.00 98.19 113 ARG A O 1
ATOM 831 N N . CYS A 1 114 ? -9.390 -2.181 26.617 1.00 98.56 114 CYS A N 1
ATOM 832 C CA . CYS A 1 114 ? -9.177 -1.738 25.242 1.00 98.56 114 CYS A CA 1
ATOM 833 C C . CYS A 1 114 ? -9.697 -2.761 24.214 1.00 98.56 114 CYS A C 1
ATOM 835 O O . CYS A 1 114 ? -9.501 -3.970 24.365 1.00 98.56 114 CYS A O 1
ATOM 837 N N . LEU A 1 115 ? -10.321 -2.277 23.139 1.00 98.81 115 LEU A N 1
ATOM 838 C CA . LEU A 1 115 ? -10.677 -3.064 21.956 1.00 98.81 115 LEU A CA 1
ATOM 839 C C . LEU A 1 115 ? -10.061 -2.436 20.705 1.00 98.81 115 LEU A C 1
ATOM 841 O O . LEU A 1 115 ? -10.481 -1.363 20.287 1.00 98.81 115 LEU A O 1
ATOM 845 N N . VAL A 1 116 ? -9.132 -3.133 20.061 1.00 98.81 116 VAL A N 1
ATOM 846 C CA . VAL A 1 116 ? -8.753 -2.868 18.669 1.00 98.81 116 VAL A CA 1
ATOM 847 C C . VAL A 1 116 ? -9.703 -3.663 17.774 1.00 98.81 116 VAL A C 1
ATOM 849 O O . VAL A 1 116 ? -9.855 -4.872 17.959 1.00 98.81 116 VAL A O 1
ATOM 852 N N . ILE A 1 117 ? -10.347 -3.014 16.807 1.00 98.50 117 ILE A N 1
ATOM 853 C CA . ILE A 1 117 ? -11.321 -3.645 15.904 1.00 98.50 117 ILE A CA 1
ATOM 854 C C . ILE A 1 117 ? -10.939 -3.402 14.439 1.00 98.50 117 ILE A C 1
ATOM 856 O O . ILE A 1 117 ? -10.704 -2.265 14.038 1.00 98.50 117 ILE A O 1
ATOM 860 N N . ASP A 1 118 ? -10.835 -4.471 13.648 1.00 97.25 118 ASP A N 1
ATOM 861 C CA . ASP A 1 118 ? -10.297 -4.441 12.281 1.00 97.25 118 ASP A CA 1
ATOM 862 C C . ASP A 1 118 ? -11.164 -5.257 11.309 1.00 97.25 118 ASP A C 1
ATOM 864 O O . ASP A 1 118 ? -11.666 -6.340 11.630 1.00 97.25 118 ASP A O 1
ATOM 868 N N . ASN A 1 119 ? -11.334 -4.731 10.097 1.00 94.56 119 ASN A N 1
ATOM 869 C CA . ASN A 1 119 ? -12.157 -5.311 9.040 1.00 94.56 119 ASN A CA 1
ATOM 870 C C . ASN A 1 119 ? -11.508 -6.519 8.338 1.00 94.56 119 ASN A C 1
ATOM 872 O O . ASN A 1 119 ? -12.231 -7.361 7.809 1.00 94.56 119 ASN A O 1
ATOM 876 N N . HIS A 1 120 ? -10.179 -6.647 8.338 1.00 93.50 120 HIS A N 1
ATOM 877 C CA . HIS A 1 120 ? -9.478 -7.762 7.703 1.00 93.50 120 HIS A CA 1
ATOM 878 C C . HIS A 1 120 ? -9.438 -9.028 8.584 1.00 93.50 120 HIS A C 1
ATOM 880 O O . HIS A 1 120 ? -9.543 -8.962 9.813 1.00 93.50 120 HIS A O 1
ATOM 886 N N . PRO A 1 121 ? -9.152 -10.199 7.980 1.00 92.50 121 PRO A N 1
ATOM 887 C CA . PRO A 1 121 ? -8.793 -11.417 8.709 1.00 92.50 121 PRO A CA 1
ATOM 888 C C . PRO A 1 121 ? -7.424 -11.381 9.411 1.00 92.50 121 PRO A C 1
ATOM 890 O O . PRO A 1 121 ? -7.096 -12.336 10.114 1.00 92.50 121 PRO A O 1
ATOM 893 N N . ILE A 1 122 ? -6.615 -10.324 9.246 1.00 93.56 122 ILE A N 1
ATOM 894 C CA . ILE A 1 122 ? -5.363 -10.126 9.995 1.00 93.56 122 ILE A CA 1
ATOM 895 C C . ILE A 1 122 ? -5.023 -8.637 10.133 1.00 93.56 122 ILE A C 1
ATOM 897 O O . ILE A 1 122 ? -5.243 -7.858 9.205 1.00 93.56 122 ILE A O 1
ATOM 901 N N . PHE A 1 123 ? -4.458 -8.277 11.285 1.00 95.50 123 PHE A N 1
ATOM 902 C CA . PHE A 1 123 ? -3.973 -6.937 11.626 1.00 95.50 123 PHE A CA 1
ATOM 903 C C . PHE A 1 123 ? -2.776 -6.492 10.757 1.00 95.50 123 PHE A C 1
ATOM 905 O O . PHE A 1 123 ? -2.213 -7.270 9.983 1.00 95.50 123 PHE A O 1
ATOM 912 N N . GLY A 1 124 ? -2.374 -5.227 10.910 1.00 93.50 124 GLY A N 1
ATOM 913 C CA . GLY A 1 124 ? -1.185 -4.618 10.300 1.00 93.50 124 GLY A CA 1
ATOM 914 C C . GLY A 1 124 ? -1.478 -3.531 9.261 1.00 93.50 124 GLY A C 1
ATOM 915 O O . GLY A 1 124 ? -0.608 -2.710 8.985 1.00 93.50 124 GLY A O 1
ATOM 916 N N . GLY A 1 125 ? -2.697 -3.446 8.716 1.00 91.50 125 GLY A N 1
ATOM 917 C CA . GLY A 1 125 ? -3.011 -2.489 7.642 1.00 91.50 125 GLY A CA 1
ATOM 918 C C . GLY A 1 125 ? -2.176 -2.775 6.387 1.00 91.50 125 GLY A C 1
ATOM 919 O O . GLY A 1 125 ? -2.337 -3.843 5.798 1.00 91.50 125 GLY A O 1
ATOM 920 N N . GLU A 1 126 ? -1.269 -1.862 6.022 1.00 88.81 126 GLU A N 1
ATOM 921 C CA . GLU A 1 126 ? -0.269 -2.048 4.948 1.00 88.81 126 GLU A CA 1
ATOM 922 C C . GLU A 1 126 ? 1.059 -2.673 5.419 1.00 88.81 126 GLU A C 1
ATOM 924 O O . GLU A 1 126 ? 1.893 -3.081 4.604 1.00 88.81 126 GLU A O 1
ATOM 929 N N . ALA A 1 127 ? 1.260 -2.796 6.734 1.00 92.50 127 ALA A N 1
ATOM 930 C CA . ALA A 1 127 ? 2.346 -3.563 7.339 1.00 92.50 127 ALA A CA 1
ATOM 931 C C . ALA A 1 127 ? 1.946 -5.048 7.428 1.00 92.50 127 ALA A C 1
ATOM 933 O O . ALA A 1 127 ? 1.743 -5.611 8.507 1.00 92.50 127 ALA A O 1
ATOM 934 N N . LYS A 1 128 ? 1.770 -5.672 6.257 1.00 89.94 128 LYS A N 1
ATOM 935 C CA . LYS A 1 128 ? 1.362 -7.074 6.097 1.00 89.94 128 LYS A CA 1
ATOM 936 C C . LYS A 1 128 ? 2.377 -7.879 5.292 1.00 89.94 128 LYS A C 1
ATOM 938 O O . LYS A 1 128 ? 3.074 -7.364 4.418 1.00 89.94 128 LYS A O 1
ATOM 943 N N . ARG A 1 129 ? 2.416 -9.173 5.613 1.00 88.19 129 ARG A N 1
ATOM 944 C CA . ARG A 1 129 ? 3.348 -10.171 5.094 1.00 88.19 129 ARG A CA 1
ATOM 945 C C . ARG A 1 129 ? 2.708 -10.982 3.974 1.00 88.19 129 ARG A C 1
ATOM 947 O O . ARG A 1 129 ? 1.690 -11.621 4.194 1.00 88.19 129 ARG A O 1
ATOM 954 N N . ASN A 1 130 ? 3.377 -11.083 2.835 1.00 85.88 130 ASN A N 1
ATOM 955 C CA . ASN A 1 130 ? 3.024 -12.016 1.769 1.00 85.88 130 ASN A CA 1
ATOM 956 C C . ASN A 1 130 ? 4.006 -13.206 1.794 1.00 85.88 130 ASN A C 1
ATOM 958 O O . ASN A 1 130 ? 5.186 -13.064 1.459 1.00 85.88 130 ASN A O 1
ATOM 962 N N . GLU A 1 131 ? 3.548 -14.382 2.242 1.00 83.75 131 GLU A N 1
ATOM 963 C CA . GLU A 1 131 ? 4.341 -15.626 2.246 1.00 83.75 131 GLU A CA 1
ATOM 964 C C . GLU A 1 131 ? 4.073 -16.450 0.975 1.00 83.75 131 GLU A C 1
ATOM 966 O O . GLU A 1 131 ? 2.919 -16.693 0.626 1.00 83.75 131 GLU A O 1
ATOM 971 N N . PHE A 1 132 ? 5.119 -16.977 0.337 1.00 82.38 132 PHE A N 1
ATOM 972 C CA . PHE A 1 132 ? 5.016 -17.867 -0.830 1.00 82.38 132 PHE A CA 1
ATOM 973 C C . PHE A 1 132 ? 5.830 -19.149 -0.626 1.00 82.38 132 PHE A C 1
ATOM 975 O O . PHE A 1 132 ? 6.752 -19.183 0.192 1.00 82.38 132 PHE A O 1
ATOM 982 N N . LEU A 1 133 ? 5.517 -20.189 -1.403 1.00 80.19 133 LEU A N 1
ATOM 983 C CA . LEU A 1 133 ? 6.270 -21.444 -1.473 1.00 80.19 133 LEU A CA 1
ATOM 984 C C . LEU A 1 133 ? 6.682 -21.691 -2.931 1.00 80.19 133 LEU A C 1
ATOM 986 O O . LEU A 1 133 ? 5.821 -21.832 -3.798 1.00 80.19 133 LEU A O 1
ATOM 990 N N . VAL A 1 134 ? 7.988 -21.715 -3.206 1.00 78.19 134 VAL A N 1
ATOM 991 C CA . VAL A 1 134 ? 8.557 -21.899 -4.552 1.00 78.19 134 VAL A CA 1
ATOM 992 C C . VAL A 1 134 ? 9.602 -23.002 -4.492 1.00 78.19 134 VAL A C 1
ATOM 994 O O . VAL A 1 134 ? 10.598 -22.870 -3.789 1.00 78.19 134 VAL A O 1
ATOM 997 N N . ASP A 1 135 ? 9.349 -24.098 -5.210 1.00 79.94 135 ASP A N 1
ATOM 998 C CA . ASP A 1 135 ? 10.226 -25.275 -5.291 1.00 79.94 135 ASP A CA 1
ATOM 999 C C . ASP A 1 135 ? 10.712 -25.774 -3.907 1.00 79.94 135 ASP A C 1
ATOM 1001 O O . ASP A 1 135 ? 11.872 -26.124 -3.713 1.00 79.94 135 ASP A O 1
ATOM 1005 N N . GLY A 1 136 ? 9.808 -25.763 -2.918 1.00 77.44 136 GLY A N 1
ATOM 1006 C CA . GLY A 1 136 ? 10.065 -26.160 -1.526 1.00 77.44 136 GLY A CA 1
ATOM 1007 C C . GLY A 1 136 ? 10.594 -25.046 -0.610 1.00 77.44 136 GLY A C 1
ATOM 1008 O O . GLY A 1 136 ? 10.431 -25.134 0.606 1.00 77.44 136 GLY A O 1
ATOM 1009 N N . GLN A 1 137 ? 11.152 -23.961 -1.153 1.00 78.94 137 GLN A N 1
ATOM 1010 C CA . GLN A 1 137 ? 11.631 -22.824 -0.362 1.00 78.94 137 GLN A CA 1
ATOM 1011 C C . GLN A 1 137 ? 10.477 -21.871 -0.004 1.00 78.94 137 GLN A C 1
ATOM 1013 O O . GLN A 1 137 ? 9.709 -21.447 -0.873 1.00 78.94 137 GLN A O 1
ATOM 1018 N N . ARG A 1 138 ? 10.373 -21.481 1.276 1.00 81.88 138 ARG A N 1
ATOM 1019 C CA . ARG A 1 138 ? 9.510 -20.363 1.690 1.00 81.88 138 ARG A CA 1
ATOM 1020 C C . ARG A 1 138 ? 10.163 -19.030 1.330 1.00 81.88 138 ARG A C 1
ATOM 1022 O O . ARG A 1 138 ? 11.366 -18.862 1.498 1.00 81.88 138 ARG A O 1
ATOM 1029 N N . LEU A 1 139 ? 9.352 -18.076 0.884 1.00 83.94 139 LEU A N 1
ATOM 1030 C CA . LEU A 1 139 ? 9.772 -16.711 0.582 1.00 83.94 139 LEU A CA 1
ATOM 1031 C C . LEU A 1 139 ? 8.827 -15.710 1.271 1.00 83.94 139 LEU A C 1
ATOM 1033 O O . LEU A 1 139 ? 7.643 -15.664 0.942 1.00 83.94 139 LEU A O 1
ATOM 1037 N N . THR A 1 140 ? 9.341 -14.819 2.126 1.00 86.38 140 THR A N 1
ATOM 1038 C CA . THR A 1 140 ? 8.550 -13.809 2.880 1.00 86.38 140 THR A CA 1
ATOM 1039 C C . THR A 1 140 ? 8.706 -12.373 2.332 1.00 86.38 140 THR A C 1
ATOM 1041 O O . THR A 1 140 ? 9.845 -11.942 2.197 1.00 86.38 140 THR A O 1
ATOM 1044 N N . ALA A 1 141 ? 7.628 -11.669 1.947 1.00 85.56 141 ALA A N 1
ATOM 1045 C CA . ALA A 1 141 ? 7.640 -10.321 1.327 1.00 85.56 141 ALA A CA 1
ATOM 1046 C C . ALA A 1 141 ? 6.712 -9.311 2.023 1.00 85.56 141 ALA A C 1
ATOM 1048 O O . ALA A 1 141 ? 5.833 -9.703 2.788 1.00 85.56 141 ALA A O 1
ATOM 1049 N N . HIS A 1 142 ? 6.884 -8.026 1.698 1.00 88.12 142 HIS A N 1
ATOM 1050 C CA . HIS A 1 142 ? 6.008 -6.928 2.108 1.00 88.12 142 HIS A CA 1
ATOM 1051 C C . HIS A 1 142 ? 4.805 -6.750 1.166 1.00 88.12 142 HIS A C 1
ATOM 1053 O O . HIS A 1 142 ? 4.918 -6.954 -0.047 1.00 88.12 142 HIS A O 1
ATOM 1059 N N . GLN A 1 143 ? 3.672 -6.327 1.733 1.00 84.25 143 GLN A N 1
ATOM 1060 C CA . GLN A 1 143 ? 2.488 -5.888 0.986 1.00 84.25 143 GLN A CA 1
ATOM 1061 C C . GLN A 1 143 ? 2.603 -4.434 0.504 1.00 84.25 143 GLN A C 1
ATOM 1063 O O . GLN A 1 143 ? 2.229 -4.150 -0.628 1.00 84.25 143 GLN A O 1
ATOM 1068 N N . GLY A 1 144 ? 3.110 -3.523 1.339 1.00 84.38 144 GLY A N 1
ATOM 1069 C CA . GLY A 1 144 ? 3.175 -2.096 1.005 1.00 84.38 144 GLY A CA 1
ATOM 1070 C C . GLY A 1 144 ? 4.192 -1.325 1.841 1.00 84.38 144 GLY A C 1
ATOM 1071 O O . GLY A 1 144 ? 5.115 -0.734 1.286 1.00 84.38 144 GLY A O 1
ATOM 1072 N N . SER A 1 145 ? 4.073 -1.370 3.171 1.00 88.38 145 SER A N 1
ATOM 1073 C CA . SER A 1 145 ? 5.041 -0.726 4.071 1.00 88.38 145 SER A CA 1
ATOM 1074 C C . SER A 1 145 ? 6.344 -1.541 4.128 1.00 88.38 145 SER A C 1
ATOM 1076 O O . SER A 1 145 ? 6.309 -2.721 4.487 1.00 88.38 145 SER A O 1
ATOM 1078 N N . ALA A 1 146 ? 7.464 -0.937 3.712 1.00 88.12 146 ALA A N 1
ATOM 1079 C CA . ALA A 1 146 ? 8.683 -1.651 3.315 1.00 88.12 146 ALA A CA 1
ATOM 1080 C C . ALA A 1 146 ? 9.909 -1.396 4.213 1.00 88.12 146 ALA A C 1
ATOM 1082 O O . ALA A 1 146 ? 10.441 -2.347 4.769 1.00 88.12 146 ALA A O 1
ATOM 1083 N N . ILE A 1 147 ? 10.367 -0.150 4.321 1.00 89.50 147 ILE A N 1
ATOM 1084 C CA . ILE A 1 147 ? 11.572 0.242 5.074 1.00 89.50 147 ILE A CA 1
ATOM 1085 C C . ILE A 1 147 ? 11.206 0.961 6.375 1.00 89.50 147 ILE A C 1
ATOM 1087 O O . ILE A 1 147 ? 10.071 1.423 6.532 1.00 89.50 147 ILE A O 1
ATOM 1091 N N . PHE A 1 148 ? 12.178 1.084 7.272 1.00 90.50 148 PHE A N 1
ATOM 1092 C CA . PHE A 1 148 ? 12.143 1.955 8.439 1.00 90.50 148 PHE A CA 1
ATOM 1093 C C . PHE A 1 148 ? 13.532 2.550 8.714 1.00 90.50 148 PHE A C 1
ATOM 1095 O O . PHE A 1 148 ? 14.553 1.935 8.397 1.00 90.50 148 PHE A O 1
ATOM 1102 N N . LEU A 1 149 ? 13.556 3.744 9.307 1.00 87.12 149 LEU A N 1
ATOM 1103 C CA . LEU A 1 149 ? 14.783 4.432 9.704 1.00 87.12 149 LEU A CA 1
ATOM 1104 C C . LEU A 1 149 ? 15.366 3.809 10.982 1.00 87.12 149 LEU A C 1
ATOM 1106 O O . LEU A 1 149 ? 14.625 3.357 11.857 1.00 87.12 149 LEU A O 1
ATOM 1110 N N . VAL A 1 150 ? 16.693 3.823 11.117 1.00 90.38 150 VAL A N 1
ATOM 1111 C CA . VAL A 1 150 ? 17.353 3.579 12.410 1.00 90.38 150 VAL A CA 1
ATOM 1112 C C . VAL A 1 150 ? 17.057 4.779 13.319 1.00 90.38 150 VAL A C 1
ATOM 1114 O O . VAL A 1 150 ? 17.350 5.899 12.909 1.00 90.38 150 VAL A O 1
ATOM 1117 N N . PRO A 1 151 ? 16.471 4.602 14.515 1.00 89.00 151 PRO A N 1
ATOM 1118 C CA . PRO A 1 151 ? 16.009 5.730 15.309 1.00 89.00 151 PRO A CA 1
ATOM 1119 C C . PRO A 1 151 ? 17.131 6.428 16.085 1.00 89.00 151 PRO A C 1
ATOM 1121 O O . PRO A 1 151 ? 18.059 5.777 16.581 1.00 89.00 151 PRO A O 1
ATOM 1124 N N . GLY A 1 152 ? 16.987 7.740 16.273 1.00 86.44 152 GLY A N 1
ATOM 1125 C CA . GLY A 1 152 ? 17.879 8.549 17.103 1.00 86.44 152 GLY A CA 1
ATOM 1126 C C . GLY A 1 152 ? 17.835 8.113 18.568 1.00 86.44 152 GLY A C 1
ATOM 1127 O O . GLY A 1 152 ? 16.760 7.998 19.164 1.00 86.44 152 GLY A O 1
ATOM 1128 N N . LYS A 1 153 ? 19.000 7.852 19.176 1.00 86.50 153 LYS A N 1
ATOM 1129 C CA . LYS A 1 153 ? 19.105 7.334 20.553 1.00 86.50 153 LYS A CA 1
ATOM 1130 C C . LYS A 1 153 ? 18.431 8.270 21.567 1.00 86.50 153 LYS A C 1
ATOM 1132 O O . LYS A 1 153 ? 18.840 9.412 21.733 1.00 86.50 153 LYS A O 1
ATOM 1137 N N . GLY A 1 154 ? 17.417 7.764 22.274 1.00 86.19 154 GLY A N 1
ATOM 1138 C CA . GLY A 1 154 ? 16.603 8.542 23.220 1.00 86.19 154 GLY A CA 1
ATOM 1139 C C . GLY A 1 154 ? 15.494 9.402 22.586 1.00 86.19 154 GLY A C 1
ATOM 1140 O O . GLY A 1 154 ? 14.676 9.969 23.319 1.00 86.19 154 GLY A O 1
ATOM 1141 N N . GLY A 1 155 ? 15.409 9.456 21.253 1.00 86.94 155 GLY A N 1
ATOM 1142 C CA . GLY A 1 155 ? 14.377 10.165 20.491 1.00 86.94 155 GLY A CA 1
ATOM 1143 C C . GLY A 1 155 ? 12.968 9.589 20.691 1.00 86.94 155 GLY A C 1
ATOM 1144 O O . GLY A 1 155 ? 12.727 8.724 21.542 1.00 86.94 155 GLY A O 1
ATOM 1145 N N . TYR A 1 156 ? 11.980 10.089 19.945 1.00 87.75 156 TYR A N 1
ATOM 1146 C CA . TYR A 1 156 ? 10.607 9.560 20.015 1.00 87.75 156 TYR A CA 1
ATOM 1147 C C . TYR A 1 156 ? 10.547 8.085 19.583 1.00 87.75 156 TYR A C 1
ATOM 1149 O O . TYR A 1 156 ? 10.014 7.235 20.303 1.00 87.75 156 TYR A O 1
ATOM 1157 N N . THR A 1 157 ? 11.130 7.783 18.424 1.00 89.31 157 THR A N 1
ATOM 1158 C CA . THR A 1 157 ? 11.012 6.480 17.764 1.00 89.31 157 THR A CA 1
ATOM 1159 C C . THR A 1 157 ? 11.766 5.385 18.509 1.00 89.31 157 THR A C 1
ATOM 1161 O O . THR A 1 157 ? 11.243 4.284 18.651 1.00 89.31 157 THR A O 1
ATOM 1164 N N . ASP A 1 158 ? 12.926 5.694 19.093 1.00 91.19 158 ASP A N 1
ATOM 1165 C CA . ASP A 1 158 ? 13.703 4.759 19.917 1.00 91.19 158 ASP A CA 1
ATOM 1166 C C . ASP A 1 158 ? 12.916 4.309 21.163 1.00 91.19 158 ASP A C 1
ATOM 1168 O O . ASP A 1 158 ? 12.717 3.115 21.397 1.00 91.19 158 ASP A O 1
ATOM 1172 N N . ARG A 1 159 ? 12.319 5.264 21.892 1.00 91.62 159 ARG A N 1
ATOM 1173 C CA . ARG A 1 159 ? 11.433 4.979 23.038 1.00 91.62 159 ARG A CA 1
ATOM 1174 C C . ARG A 1 159 ? 10.169 4.213 22.635 1.00 91.62 159 ARG A C 1
ATOM 1176 O O . ARG A 1 159 ? 9.655 3.408 23.415 1.00 91.62 159 ARG A O 1
ATOM 1183 N N . PHE A 1 160 ? 9.654 4.422 21.422 1.00 93.06 160 PHE A N 1
ATOM 1184 C CA . PHE A 1 160 ? 8.554 3.616 20.884 1.00 93.06 160 PHE A CA 1
ATOM 1185 C C . PHE A 1 160 ? 9.005 2.186 20.535 1.00 93.06 160 PHE A C 1
ATOM 1187 O O . PHE A 1 160 ? 8.291 1.229 20.841 1.00 93.06 160 PHE A O 1
ATOM 1194 N N . TYR A 1 161 ? 10.203 2.017 19.971 1.00 93.81 161 TYR A N 1
ATOM 1195 C CA . TYR A 1 161 ? 10.804 0.722 19.633 1.00 93.81 161 TYR A CA 1
ATOM 1196 C C . TYR A 1 161 ? 11.036 -0.130 20.897 1.00 93.81 161 TYR A C 1
ATOM 1198 O O . TYR A 1 161 ? 10.617 -1.293 20.944 1.00 93.81 161 TYR A O 1
ATOM 1206 N N . GLU A 1 162 ? 11.563 0.459 21.973 1.00 93.06 162 GLU A N 1
ATOM 1207 C CA . GLU A 1 162 ? 11.621 -0.165 23.306 1.00 93.06 162 GLU A CA 1
ATOM 1208 C C . GLU A 1 162 ? 10.224 -0.579 23.811 1.00 93.06 162 GLU A C 1
ATOM 1210 O O . GLU A 1 162 ? 10.002 -1.713 24.269 1.00 93.06 162 GLU A O 1
ATOM 1215 N N . MET A 1 163 ? 9.246 0.330 23.688 1.00 94.38 163 MET A N 1
ATOM 1216 C CA . MET A 1 163 ? 7.878 0.119 24.165 1.00 94.38 163 MET A CA 1
ATOM 1217 C C . MET A 1 163 ? 7.193 -1.065 23.477 1.00 94.38 163 MET A C 1
ATOM 1219 O O . MET A 1 163 ? 6.459 -1.789 24.148 1.00 94.38 163 MET A O 1
ATOM 1223 N N . ILE A 1 164 ? 7.468 -1.326 22.195 1.00 95.56 164 ILE A N 1
ATOM 1224 C CA . ILE A 1 164 ? 6.907 -2.463 21.436 1.00 95.56 164 ILE A CA 1
ATOM 1225 C C . ILE A 1 164 ? 7.776 -3.735 21.477 1.00 95.56 164 ILE A C 1
ATOM 1227 O O . ILE A 1 164 ? 7.296 -4.805 21.105 1.00 95.56 164 ILE A O 1
ATOM 1231 N N . GLY A 1 165 ? 9.014 -3.655 21.979 1.00 93.69 165 GLY A N 1
ATOM 1232 C CA . GLY A 1 165 ? 9.919 -4.806 22.116 1.00 93.69 165 GLY A CA 1
ATOM 1233 C C . GLY A 1 165 ? 10.774 -5.084 20.880 1.00 93.69 165 GLY A C 1
ATOM 1234 O O . GLY A 1 165 ? 11.086 -6.238 20.598 1.00 93.69 165 GLY A O 1
ATOM 1235 N N . MET A 1 166 ? 11.130 -4.035 20.140 1.00 94.44 166 MET A N 1
ATOM 1236 C CA . MET A 1 166 ? 12.117 -4.078 19.065 1.00 94.44 166 MET A CA 1
ATOM 1237 C C . MET A 1 166 ? 13.522 -4.166 19.684 1.00 94.44 166 MET A C 1
ATOM 1239 O O . MET A 1 166 ? 14.158 -3.153 19.948 1.00 94.44 166 MET A O 1
ATOM 1243 N N . ASP A 1 167 ? 13.996 -5.386 19.954 1.00 92.06 167 ASP A N 1
ATOM 1244 C CA . ASP A 1 167 ? 15.264 -5.661 20.659 1.00 92.06 167 ASP A CA 1
ATOM 1245 C C . ASP A 1 167 ? 16.533 -5.270 19.883 1.00 92.06 167 ASP A C 1
ATOM 1247 O O . ASP A 1 167 ? 17.630 -5.324 20.437 1.00 92.06 167 ASP A O 1
ATOM 1251 N N . ARG A 1 168 ? 16.403 -4.867 18.614 1.00 90.56 168 ARG A N 1
ATOM 1252 C CA . ARG A 1 168 ? 17.505 -4.365 17.787 1.00 90.56 168 ARG A CA 1
ATOM 1253 C C . ARG A 1 168 ? 16.995 -3.447 16.667 1.00 90.56 168 ARG A C 1
ATOM 1255 O O . ARG A 1 168 ? 16.109 -3.870 15.926 1.00 90.56 168 ARG A O 1
ATOM 1262 N N . PRO A 1 169 ? 17.539 -2.223 16.510 1.00 80.56 169 PRO A N 1
ATOM 1263 C CA . PRO A 1 169 ? 17.109 -1.288 15.467 1.00 80.56 169 PRO A CA 1
ATOM 1264 C C . PRO A 1 169 ? 17.710 -1.588 14.085 1.00 80.56 169 PRO A C 1
ATOM 1266 O O . PRO A 1 169 ? 17.157 -1.152 13.085 1.00 80.56 169 PRO A O 1
ATOM 1269 N N . ALA A 1 170 ? 18.815 -2.334 14.017 1.00 89.12 170 ALA A N 1
ATOM 1270 C CA . ALA A 1 170 ? 19.482 -2.729 12.777 1.00 89.12 170 ALA A CA 1
ATOM 1271 C C . ALA A 1 170 ? 19.685 -4.250 12.721 1.00 89.12 170 ALA A C 1
ATOM 1273 O O . ALA A 1 170 ? 19.667 -4.935 13.751 1.00 89.12 170 ALA A O 1
ATOM 1274 N N . PHE A 1 171 ? 19.866 -4.792 11.514 1.00 92.75 171 PHE A N 1
ATOM 1275 C CA . PHE A 1 171 ? 19.941 -6.238 11.293 1.00 92.75 171 PHE A CA 1
ATOM 1276 C C . PHE A 1 171 ? 21.287 -6.706 10.735 1.00 92.75 171 PHE A C 1
ATOM 1278 O O . PHE A 1 171 ? 21.931 -6.031 9.939 1.00 92.75 171 PHE A O 1
ATOM 1285 N N . ALA A 1 172 ? 21.663 -7.938 11.083 1.00 93.50 172 ALA A N 1
ATOM 1286 C CA . ALA A 1 172 ? 22.587 -8.717 10.267 1.00 93.50 172 ALA A CA 1
ATOM 1287 C C . ALA A 1 172 ? 21.857 -9.226 9.011 1.00 93.50 172 ALA A C 1
ATOM 1289 O O . ALA A 1 172 ? 20.675 -9.572 9.078 1.00 93.50 172 ALA A O 1
ATOM 1290 N N . TYR A 1 173 ? 22.557 -9.321 7.881 1.00 93.38 173 TYR A N 1
ATOM 1291 C CA . TYR A 1 173 ? 21.987 -9.706 6.585 1.00 93.38 173 TYR A CA 1
ATOM 1292 C C . TYR A 1 173 ? 22.596 -11.009 6.039 1.00 93.38 173 TYR A C 1
ATOM 1294 O O . TYR A 1 173 ? 23.628 -11.488 6.509 1.00 93.38 173 TYR A O 1
ATOM 1302 N N . GLN A 1 174 ? 21.927 -11.616 5.056 1.00 93.31 174 GLN A N 1
ATOM 1303 C CA . GLN A 1 174 ? 22.365 -12.854 4.396 1.00 93.31 174 GLN A CA 1
ATOM 1304 C C . GLN A 1 174 ? 23.792 -12.787 3.832 1.00 93.31 174 GLN A C 1
ATOM 1306 O O . GLN A 1 174 ? 24.130 -11.880 3.071 1.00 93.31 174 GLN A O 1
ATOM 1311 N N . THR A 1 175 ? 24.591 -13.821 4.103 1.00 93.38 175 THR A N 1
ATOM 1312 C CA . THR A 1 175 ? 25.918 -13.990 3.492 1.00 93.38 175 THR A CA 1
ATOM 1313 C C . THR A 1 175 ? 25.829 -14.645 2.110 1.00 93.38 175 THR A C 1
ATOM 1315 O O . THR A 1 175 ? 24.834 -15.293 1.756 1.00 93.38 175 THR A O 1
ATOM 1318 N N . TRP A 1 176 ? 26.866 -14.465 1.291 1.00 91.44 176 TRP A N 1
ATOM 1319 C CA . TRP A 1 176 ? 26.917 -15.030 -0.054 1.00 91.44 176 TRP A CA 1
ATOM 1320 C C . TRP A 1 176 ? 27.147 -16.543 -0.058 1.00 91.44 176 TRP A C 1
ATOM 1322 O O . TRP A 1 176 ? 27.938 -17.094 0.705 1.00 91.44 176 TRP A O 1
ATOM 1332 N N . ARG A 1 177 ? 26.453 -17.222 -0.972 1.00 87.88 177 ARG A N 1
ATOM 1333 C CA . ARG A 1 177 ? 26.658 -18.627 -1.335 1.00 87.88 177 ARG A CA 1
ATOM 1334 C C . ARG A 1 177 ? 26.383 -18.828 -2.830 1.00 87.88 177 ARG A C 1
ATOM 1336 O O . ARG A 1 177 ? 25.498 -19.588 -3.232 1.00 87.88 177 ARG A O 1
ATOM 1343 N N . GLY A 1 178 ? 27.124 -18.093 -3.652 1.00 83.75 178 GLY A N 1
ATOM 1344 C CA . GLY A 1 178 ? 27.238 -18.293 -5.097 1.00 83.75 178 GLY A CA 1
ATOM 1345 C C . GLY A 1 178 ? 28.681 -18.604 -5.514 1.00 83.75 178 GLY A C 1
ATOM 1346 O O . GLY A 1 178 ? 29.512 -18.885 -4.651 1.00 83.75 178 GLY A O 1
ATOM 1347 N N . PRO A 1 179 ? 28.994 -18.561 -6.821 1.00 83.12 179 PRO A N 1
ATOM 1348 C CA . PRO A 1 179 ? 30.374 -18.615 -7.305 1.00 83.12 179 PRO A CA 1
ATOM 1349 C C . PRO A 1 179 ? 31.177 -17.383 -6.853 1.00 83.12 179 PRO A C 1
ATOM 1351 O O . PRO A 1 179 ? 30.593 -16.393 -6.411 1.00 83.12 179 PRO A O 1
ATOM 1354 N N . SER A 1 180 ? 32.503 -17.447 -6.980 1.00 81.44 180 SER A N 1
ATOM 1355 C CA . SER A 1 180 ? 33.400 -16.300 -6.781 1.00 81.44 180 SER A CA 1
ATOM 1356 C C . SER A 1 180 ? 33.537 -15.490 -8.085 1.00 81.44 180 SER A C 1
ATOM 1358 O O . SER A 1 180 ? 33.535 -16.111 -9.152 1.00 81.44 180 SER A O 1
ATOM 1360 N N . PRO A 1 181 ? 33.673 -14.148 -8.044 1.00 82.25 181 PRO A N 1
ATOM 1361 C CA . PRO A 1 181 ? 33.574 -13.282 -6.863 1.00 82.25 181 PRO A CA 1
ATOM 1362 C C . PRO A 1 181 ? 32.140 -13.176 -6.314 1.00 82.25 181 PRO A C 1
ATOM 1364 O O . PRO A 1 181 ? 31.166 -13.457 -7.021 1.00 82.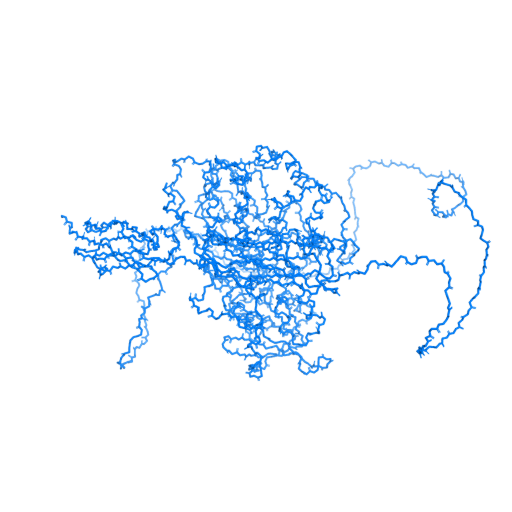25 181 PRO A O 1
ATOM 1367 N N . GLU A 1 182 ? 32.007 -12.747 -5.052 1.00 88.44 182 GLU A N 1
ATOM 1368 C CA . GLU A 1 182 ? 30.708 -12.324 -4.513 1.00 88.44 182 GLU A CA 1
ATOM 1369 C C . GLU A 1 182 ? 30.150 -11.183 -5.364 1.00 88.44 182 GLU A C 1
ATOM 1371 O O . GLU A 1 182 ? 30.839 -10.206 -5.657 1.00 88.44 182 GLU A O 1
ATOM 1376 N N . MET A 1 183 ? 28.882 -11.303 -5.753 1.00 89.12 183 MET A N 1
ATOM 1377 C CA . MET A 1 183 ? 28.186 -10.206 -6.402 1.00 89.12 183 MET A CA 1
ATOM 1378 C C . MET A 1 183 ? 27.606 -9.279 -5.325 1.00 89.12 183 MET A C 1
ATOM 1380 O O . MET A 1 183 ? 26.844 -9.770 -4.487 1.00 89.12 183 MET A O 1
ATOM 1384 N N . PRO A 1 184 ? 27.893 -7.962 -5.351 1.00 89.81 184 PRO A N 1
ATOM 1385 C CA . PRO A 1 184 ? 27.265 -7.013 -4.441 1.00 89.81 184 PRO A CA 1
ATOM 1386 C C . PRO A 1 184 ? 25.738 -7.103 -4.515 1.00 89.81 184 PRO A C 1
ATOM 1388 O O . PRO A 1 184 ? 25.164 -7.245 -5.597 1.00 89.81 184 PRO A O 1
ATOM 1391 N N . LEU A 1 185 ? 25.084 -7.036 -3.360 1.00 91.00 185 LEU A N 1
ATOM 1392 C CA . LEU A 1 185 ? 23.633 -7.083 -3.219 1.00 91.00 185 LEU A CA 1
ATOM 1393 C C . LEU A 1 185 ? 23.219 -6.069 -2.142 1.00 91.00 185 LEU A C 1
ATOM 1395 O O . LEU A 1 185 ? 23.819 -6.110 -1.065 1.00 91.00 185 LEU A O 1
ATOM 1399 N N . PRO A 1 186 ? 22.213 -5.217 -2.405 1.00 90.06 186 PRO A N 1
ATOM 1400 C CA . PRO A 1 186 ? 21.689 -4.261 -1.434 1.00 90.06 186 PRO A CA 1
ATOM 1401 C C . PRO A 1 186 ? 20.928 -4.945 -0.289 1.00 90.06 186 PRO A C 1
ATOM 1403 O O . PRO A 1 186 ? 20.626 -6.144 -0.358 1.00 90.06 186 PRO A O 1
ATOM 1406 N N . HIS A 1 187 ? 20.572 -4.183 0.744 1.00 88.62 187 HIS A N 1
ATOM 1407 C CA . HIS A 1 187 ? 19.734 -4.638 1.862 1.00 88.62 187 HIS A CA 1
ATOM 1408 C C . HIS A 1 187 ? 18.243 -4.331 1.636 1.00 88.62 187 HIS A C 1
ATOM 1410 O O . HIS A 1 187 ? 17.375 -5.174 1.887 1.00 88.62 187 HIS A O 1
ATOM 1416 N N . SER A 1 188 ? 17.947 -3.155 1.095 1.00 85.50 188 SER A N 1
ATOM 1417 C CA . SER A 1 188 ? 16.639 -2.628 0.699 1.00 85.50 188 SER A CA 1
ATOM 1418 C C . SER A 1 188 ? 16.387 -2.820 -0.813 1.00 85.50 188 SER A C 1
ATOM 1420 O O . SER A 1 188 ? 17.261 -3.284 -1.548 1.00 85.50 188 SER A O 1
ATOM 1422 N N . PRO A 1 189 ? 15.184 -2.494 -1.324 1.00 79.94 189 PRO A N 1
ATOM 1423 C CA . PRO A 1 189 ? 14.930 -2.414 -2.759 1.00 79.94 189 PRO A CA 1
ATOM 1424 C C . PRO A 1 189 ? 15.219 -1.024 -3.361 1.00 79.94 189 PRO A C 1
ATOM 1426 O O . PRO A 1 189 ? 14.865 -0.828 -4.519 1.00 79.94 189 PRO A O 1
ATOM 1429 N N . TYR A 1 190 ? 15.782 -0.074 -2.602 1.00 82.19 190 TYR A N 1
ATOM 1430 C CA . TYR A 1 190 ? 15.953 1.329 -3.020 1.00 82.19 190 TYR A CA 1
ATOM 1431 C C . TYR A 1 190 ? 17.424 1.743 -3.215 1.00 82.19 190 TYR A C 1
ATOM 1433 O O . TYR A 1 190 ? 17.706 2.664 -3.977 1.00 82.19 190 TYR A O 1
ATOM 1441 N N . GLU A 1 191 ? 18.370 1.031 -2.599 1.00 83.81 191 GLU A N 1
ATOM 1442 C CA . GLU A 1 191 ? 19.806 1.173 -2.875 1.00 83.81 191 GLU A CA 1
ATOM 1443 C C . GLU A 1 191 ? 20.152 0.888 -4.349 1.00 83.81 191 GLU A C 1
ATOM 1445 O O . GLU A 1 191 ? 19.719 -0.114 -4.928 1.00 83.81 191 GLU A O 1
ATOM 1450 N N . THR A 1 192 ? 21.027 1.718 -4.927 1.00 84.62 192 THR A N 1
ATOM 1451 C CA . THR A 1 192 ? 21.564 1.558 -6.291 1.00 84.62 192 THR A CA 1
ATOM 1452 C C . THR A 1 192 ? 23.084 1.307 -6.261 1.00 84.62 192 THR A C 1
ATOM 1454 O O . THR A 1 192 ? 23.876 2.222 -6.475 1.00 84.62 192 THR A O 1
ATOM 1457 N N . PRO A 1 193 ? 23.540 0.072 -5.959 1.00 86.44 193 PRO A N 1
ATOM 1458 C CA . PRO A 1 193 ? 24.969 -0.262 -5.930 1.00 86.44 193 PRO A CA 1
ATOM 1459 C C . PRO A 1 193 ? 25.616 -0.180 -7.324 1.00 86.44 193 PRO A C 1
ATOM 1461 O O . PRO A 1 193 ? 24.929 -0.202 -8.339 1.00 86.44 193 PRO A O 1
ATOM 1464 N N . LYS A 1 194 ? 26.955 -0.198 -7.402 1.00 88.12 194 LYS A N 1
ATOM 1465 C CA . LYS A 1 194 ? 27.711 -0.125 -8.678 1.00 88.12 194 LYS A CA 1
ATOM 1466 C C . LYS A 1 194 ? 27.312 -1.174 -9.728 1.00 88.12 194 LYS A C 1
ATOM 1468 O O . LYS A 1 194 ? 27.475 -0.962 -10.920 1.00 88.12 194 LYS A O 1
ATOM 1473 N N . ASN A 1 195 ? 26.780 -2.319 -9.303 1.00 90.69 195 ASN A N 1
ATOM 1474 C CA . ASN A 1 195 ? 26.245 -3.351 -10.193 1.00 90.69 195 ASN A CA 1
ATOM 1475 C C . ASN A 1 195 ? 24.730 -3.208 -10.447 1.00 90.69 195 ASN A C 1
ATOM 1477 O O . ASN A 1 195 ? 24.031 -4.197 -10.665 1.00 90.69 195 ASN A O 1
ATOM 1481 N N . TYR A 1 196 ? 24.220 -1.983 -10.399 1.00 91.25 196 TYR A N 1
ATOM 1482 C CA . TYR A 1 196 ? 22.903 -1.595 -10.881 1.00 91.25 196 TYR A CA 1
ATOM 1483 C C . TYR A 1 196 ? 23.012 -1.080 -12.327 1.00 91.25 196 TYR A C 1
ATOM 1485 O O . TYR A 1 196 ? 24.078 -0.634 -12.759 1.00 91.25 196 TYR A O 1
ATOM 1493 N N . GLY A 1 197 ? 21.925 -1.137 -13.100 1.00 92.44 197 GLY A N 1
ATOM 1494 C CA . GLY A 1 197 ? 21.941 -0.691 -14.498 1.00 92.44 197 GLY A CA 1
ATOM 1495 C C . GLY A 1 197 ? 20.627 -0.094 -14.988 1.00 92.44 197 GLY A C 1
ATOM 1496 O O . GLY A 1 197 ? 19.554 -0.457 -14.516 1.00 92.44 197 GLY A O 1
ATOM 1497 N N . PHE A 1 198 ? 20.707 0.818 -15.953 1.00 92.69 198 PHE A N 1
ATOM 1498 C CA . PHE A 1 198 ? 19.554 1.402 -16.638 1.00 92.69 198 PHE A CA 1
ATOM 1499 C C . PHE A 1 198 ? 19.383 0.769 -18.027 1.00 92.69 198 PHE A C 1
ATOM 1501 O O . PHE A 1 198 ? 20.357 0.601 -18.766 1.00 92.69 198 PHE A O 1
ATOM 1508 N N . TYR A 1 199 ? 18.145 0.439 -18.392 1.00 91.06 199 TYR A N 1
ATOM 1509 C CA . TYR A 1 199 ? 17.777 -0.098 -19.700 1.00 91.06 199 TYR A CA 1
ATOM 1510 C C . TYR A 1 199 ? 16.983 0.924 -20.521 1.00 91.06 199 TYR A C 1
ATOM 1512 O O . TYR A 1 199 ? 15.884 1.342 -20.146 1.00 91.06 199 TYR A O 1
ATOM 1520 N N . PHE A 1 200 ? 17.528 1.271 -21.684 1.00 90.00 200 PHE A N 1
ATOM 1521 C CA . PHE A 1 200 ? 16.954 2.218 -22.630 1.00 90.00 200 PHE A CA 1
ATOM 1522 C C . PHE A 1 200 ? 16.344 1.447 -23.805 1.00 90.00 200 PHE A C 1
ATOM 1524 O O . PHE A 1 200 ? 17.046 0.940 -24.682 1.00 90.00 200 PHE A O 1
ATOM 1531 N N . GLY A 1 201 ? 15.017 1.308 -23.780 1.00 85.81 201 GLY A N 1
ATOM 1532 C CA . GLY A 1 201 ? 14.245 0.571 -24.780 1.00 85.81 201 GLY A CA 1
ATOM 1533 C C . GLY A 1 201 ? 13.854 1.387 -26.026 1.00 85.81 201 GLY A C 1
ATOM 1534 O O . GLY A 1 201 ? 14.356 2.491 -26.240 1.00 85.81 201 GLY A O 1
ATOM 1535 N N . PRO A 1 202 ? 12.894 0.879 -26.828 1.00 82.31 202 PRO A N 1
ATOM 1536 C CA . PRO A 1 202 ? 12.494 1.480 -28.106 1.00 82.31 202 PRO A CA 1
ATOM 1537 C C . PRO A 1 202 ? 11.988 2.928 -28.055 1.00 82.31 202 PRO A C 1
ATOM 1539 O O . PRO A 1 202 ? 11.968 3.570 -29.100 1.00 82.31 202 PRO A O 1
ATOM 1542 N N . GLN A 1 203 ? 11.596 3.445 -26.883 1.00 82.75 203 GLN A N 1
ATOM 1543 C CA . GLN A 1 203 ? 11.212 4.854 -26.713 1.00 82.75 203 GLN A CA 1
ATOM 1544 C C . GLN A 1 203 ? 12.392 5.831 -26.872 1.00 82.75 203 GLN A C 1
ATOM 1546 O O . GLN A 1 203 ? 12.178 6.987 -27.202 1.00 82.75 203 GLN A O 1
ATOM 1551 N N . PHE A 1 204 ? 13.632 5.353 -26.716 1.00 87.12 204 PHE A N 1
ATOM 1552 C CA . PHE A 1 204 ? 14.864 6.102 -27.006 1.00 87.12 204 PHE A CA 1
ATOM 1553 C C . PHE A 1 204 ? 15.430 5.730 -28.391 1.00 87.12 204 PHE A C 1
ATOM 1555 O O . PHE A 1 204 ? 16.642 5.684 -28.588 1.00 87.12 204 PHE A O 1
ATOM 1562 N N . ALA A 1 205 ? 14.555 5.331 -29.324 1.00 89.06 205 ALA A N 1
ATOM 1563 C CA . ALA A 1 205 ? 14.866 4.762 -30.643 1.00 89.06 205 ALA A CA 1
ATOM 1564 C C . ALA A 1 205 ? 15.717 3.465 -30.661 1.00 89.06 205 ALA A C 1
ATOM 1566 O O . ALA A 1 205 ? 15.991 2.927 -31.733 1.00 89.06 205 ALA A O 1
ATOM 1567 N N . GLN A 1 206 ? 16.086 2.897 -29.507 1.00 86.25 206 GLN A N 1
ATOM 1568 C CA . GLN A 1 206 ? 17.022 1.767 -29.437 1.00 86.25 206 GLN A CA 1
ATOM 1569 C C . GLN A 1 206 ? 16.381 0.417 -29.804 1.00 86.25 206 GLN A C 1
ATOM 1571 O O . GLN A 1 206 ? 15.435 -0.049 -29.155 1.00 86.25 206 GLN A O 1
ATOM 1576 N N . ARG A 1 207 ? 16.923 -0.240 -30.839 1.00 87.69 207 ARG A N 1
ATOM 1577 C CA . ARG A 1 207 ? 16.548 -1.594 -31.290 1.00 87.69 207 ARG A CA 1
ATOM 1578 C C . ARG A 1 207 ? 17.802 -2.356 -31.773 1.00 87.69 207 ARG A C 1
ATOM 1580 O O . ARG A 1 207 ? 18.222 -2.123 -32.902 1.00 87.69 207 ARG A O 1
ATOM 1587 N N . PRO A 1 208 ? 18.383 -3.288 -30.986 1.00 84.62 208 PRO A N 1
ATOM 1588 C CA . PRO A 1 208 ? 18.004 -3.688 -29.625 1.00 84.62 208 PRO A CA 1
ATOM 1589 C C . PRO A 1 208 ? 18.182 -2.560 -28.594 1.00 84.62 208 PRO A C 1
ATOM 1591 O O . PRO A 1 208 ? 18.865 -1.578 -28.854 1.00 84.62 208 PRO A O 1
ATOM 1594 N N . GLY A 1 209 ? 17.554 -2.703 -27.423 1.00 85.19 209 GLY A N 1
ATOM 1595 C CA . GLY A 1 209 ? 17.681 -1.729 -26.335 1.00 85.19 209 GLY A CA 1
ATOM 1596 C C . GLY A 1 209 ? 19.068 -1.733 -25.683 1.00 85.19 209 GLY A C 1
ATOM 1597 O O . GLY A 1 209 ? 19.709 -2.782 -25.576 1.00 85.19 209 GLY A O 1
ATOM 1598 N N . VAL A 1 210 ? 19.506 -0.561 -25.225 1.00 90.62 210 VAL A N 1
ATOM 1599 C CA . VAL A 1 210 ? 20.846 -0.318 -24.665 1.00 90.62 210 VAL A CA 1
ATOM 1600 C C . VAL A 1 210 ? 20.849 -0.500 -23.145 1.00 90.62 210 VAL A C 1
ATOM 1602 O O . VAL A 1 210 ? 19.890 -0.150 -22.460 1.00 90.62 210 VAL A O 1
ATOM 1605 N N . TRP A 1 211 ? 21.951 -1.036 -22.617 1.00 91.44 211 TRP A N 1
ATOM 1606 C CA . TRP A 1 211 ? 22.193 -1.232 -21.187 1.00 91.44 211 TRP A CA 1
ATOM 1607 C C . TRP A 1 211 ? 23.342 -0.344 -20.701 1.00 91.44 211 TRP A C 1
ATOM 1609 O O . TRP A 1 211 ? 24.487 -0.553 -21.101 1.00 91.44 211 TRP A O 1
ATOM 1619 N N . VAL A 1 212 ? 23.047 0.582 -19.789 1.00 92.81 212 VAL A N 1
ATOM 1620 C CA . VAL A 1 212 ? 24.040 1.398 -19.073 1.00 92.81 212 VAL A CA 1
ATOM 1621 C C . VAL A 1 212 ? 24.294 0.759 -17.710 1.00 92.81 212 VAL A C 1
ATOM 1623 O O . VAL A 1 212 ? 23.364 0.575 -16.928 1.00 92.81 212 VAL A O 1
ATOM 1626 N N . MET A 1 213 ? 25.544 0.391 -17.435 1.00 91.75 213 MET A N 1
ATOM 1627 C CA . MET A 1 213 ? 25.982 -0.242 -16.182 1.00 91.75 213 MET A CA 1
ATOM 1628 C C . MET A 1 213 ? 26.650 0.806 -15.288 1.00 91.75 213 MET A C 1
ATOM 1630 O O . MET A 1 213 ? 27.417 1.609 -15.811 1.00 91.75 213 MET A O 1
ATOM 1634 N N . ASP A 1 214 ? 26.414 0.765 -13.973 1.00 91.31 214 ASP A N 1
ATOM 1635 C CA . ASP A 1 214 ? 26.882 1.789 -13.019 1.00 91.31 214 ASP A CA 1
ATOM 1636 C C . ASP A 1 214 ? 26.539 3.225 -13.489 1.00 91.31 214 ASP A C 1
ATOM 1638 O O . ASP A 1 214 ? 27.436 4.035 -13.737 1.00 91.31 214 ASP A O 1
ATOM 1642 N N . PRO A 1 215 ? 25.242 3.550 -13.688 1.00 91.06 215 PRO A N 1
ATOM 1643 C CA . PRO A 1 215 ? 24.820 4.803 -14.321 1.00 91.06 215 PRO A CA 1
ATOM 1644 C C . PRO A 1 215 ? 25.327 6.054 -13.591 1.00 91.06 215 PRO A C 1
ATOM 1646 O O . PRO A 1 215 ? 25.569 7.072 -14.234 1.00 91.06 215 PRO A O 1
ATOM 1649 N N . TRP A 1 216 ? 25.538 5.969 -12.276 1.00 90.69 216 TRP A N 1
ATOM 1650 C CA . TRP A 1 216 ? 26.077 7.060 -11.468 1.00 90.69 216 TRP A CA 1
ATOM 1651 C C . TRP A 1 216 ? 27.611 7.073 -11.463 1.00 90.69 216 TRP A C 1
ATOM 1653 O O . TRP A 1 216 ? 28.207 8.099 -11.790 1.00 90.69 216 TRP A O 1
ATOM 1663 N N . GLY A 1 217 ? 28.270 5.938 -11.188 1.00 90.69 217 GLY A N 1
ATOM 1664 C CA . GLY A 1 217 ? 29.735 5.850 -11.165 1.00 90.69 217 GLY A CA 1
ATOM 1665 C C . GLY A 1 217 ? 30.390 6.119 -12.524 1.00 90.69 217 GLY A C 1
ATOM 1666 O O . GLY A 1 217 ? 31.482 6.683 -12.576 1.00 90.69 217 GLY A O 1
ATOM 1667 N N . ARG A 1 218 ? 29.698 5.795 -13.626 1.00 92.50 218 ARG A N 1
ATOM 1668 C CA . ARG A 1 218 ? 30.108 6.104 -15.009 1.00 92.50 218 ARG A CA 1
ATOM 1669 C C . ARG A 1 218 ? 29.447 7.356 -15.591 1.00 92.50 218 ARG A C 1
ATOM 1671 O O . ARG A 1 218 ? 29.510 7.556 -16.797 1.00 92.50 218 ARG A O 1
ATOM 1678 N N . LYS A 1 219 ? 28.814 8.208 -14.776 1.00 93.56 219 LYS A N 1
ATOM 1679 C CA . LYS A 1 219 ? 28.248 9.503 -15.209 1.00 93.56 219 LYS A CA 1
ATOM 1680 C C . LYS A 1 219 ? 27.358 9.422 -16.470 1.00 93.56 219 LYS A C 1
ATOM 1682 O O . LYS A 1 219 ? 27.467 10.250 -17.368 1.00 93.56 219 LYS A O 1
ATOM 1687 N N . LEU A 1 220 ? 26.501 8.401 -16.554 1.00 94.06 220 LEU A N 1
ATOM 1688 C CA . LEU A 1 220 ? 25.610 8.121 -17.694 1.00 94.06 220 LEU A CA 1
ATOM 1689 C C . LEU A 1 220 ? 26.325 7.935 -19.057 1.00 94.06 220 LEU A C 1
ATOM 1691 O O . LEU A 1 220 ? 25.716 8.098 -20.119 1.00 94.06 220 LEU A O 1
ATOM 1695 N N . GLU A 1 221 ? 27.601 7.536 -19.047 1.00 94.44 221 GLU A N 1
ATOM 1696 C CA . GLU A 1 221 ? 28.355 7.122 -20.235 1.00 94.44 221 GLU A CA 1
ATOM 1697 C C . GLU A 1 221 ? 27.599 6.038 -21.028 1.00 94.44 221 GLU A C 1
ATOM 1699 O O . GLU A 1 221 ? 27.112 5.048 -20.477 1.00 94.44 221 GLU A O 1
ATOM 1704 N N . GLY A 1 222 ? 27.482 6.231 -22.345 1.00 92.56 222 GLY A N 1
ATOM 1705 C CA . GLY A 1 222 ? 26.746 5.323 -23.229 1.00 92.56 222 GLY A CA 1
ATOM 1706 C C . GLY A 1 222 ? 25.216 5.388 -23.112 1.00 92.56 222 GLY A C 1
ATOM 1707 O O . GLY A 1 222 ? 24.536 4.630 -23.804 1.00 92.56 222 GLY A O 1
ATOM 1708 N N . ALA A 1 223 ? 24.646 6.275 -22.286 1.00 95.38 223 ALA A N 1
ATOM 1709 C CA . ALA A 1 223 ? 23.200 6.479 -22.250 1.00 95.38 223 ALA A CA 1
ATOM 1710 C C . ALA A 1 223 ? 22.706 7.176 -23.543 1.00 95.38 223 ALA A C 1
ATOM 1712 O O . ALA A 1 223 ? 23.240 8.233 -23.897 1.00 95.38 223 ALA A O 1
ATOM 1713 N N . PRO A 1 224 ? 21.690 6.628 -24.243 1.00 94.62 224 PRO A N 1
ATOM 1714 C CA . PRO A 1 224 ? 21.140 7.167 -25.491 1.00 94.62 224 PRO A CA 1
ATOM 1715 C C . PRO A 1 224 ? 20.127 8.293 -25.213 1.00 94.62 224 PRO A C 1
ATOM 1717 O O . PRO A 1 224 ? 18.941 8.190 -25.524 1.00 94.62 224 PRO A O 1
ATOM 1720 N N . ILE A 1 225 ? 20.612 9.350 -24.568 1.00 94.75 225 ILE A N 1
ATOM 1721 C CA . ILE A 1 225 ? 19.891 10.570 -24.177 1.00 94.75 225 ILE A CA 1
ATOM 1722 C C . ILE A 1 225 ? 20.804 11.779 -24.423 1.00 94.75 225 ILE A C 1
ATOM 1724 O O . ILE A 1 225 ? 22.019 11.609 -24.553 1.00 94.75 225 ILE A O 1
ATOM 1728 N N . SER A 1 226 ? 20.238 12.988 -24.495 1.00 94.94 226 SER A N 1
ATOM 1729 C CA . SER A 1 226 ? 21.025 14.200 -24.764 1.00 94.94 226 SER A CA 1
ATOM 1730 C C . SER A 1 226 ? 22.047 14.491 -23.656 1.00 94.94 226 SER A C 1
ATOM 1732 O O . SER A 1 226 ? 21.828 14.135 -22.495 1.00 94.94 226 SER A O 1
ATOM 1734 N N . GLU A 1 227 ? 23.147 15.173 -23.988 1.00 95.19 227 GLU A N 1
ATOM 1735 C CA . GLU A 1 227 ? 24.131 15.605 -22.982 1.00 95.19 227 GLU A CA 1
ATOM 1736 C C . GLU A 1 227 ? 23.514 16.562 -21.949 1.00 95.19 227 GLU A C 1
ATOM 1738 O O . GLU A 1 227 ? 23.849 16.478 -20.771 1.00 95.19 227 GLU A O 1
ATOM 1743 N N . THR A 1 228 ? 22.537 17.387 -22.348 1.00 95.12 228 THR A N 1
ATOM 1744 C CA . THR A 1 228 ? 21.734 18.211 -21.429 1.00 95.12 228 THR A CA 1
ATOM 1745 C C . THR A 1 228 ? 20.989 17.338 -20.419 1.00 95.12 228 THR A C 1
ATOM 1747 O O . THR A 1 228 ? 21.139 17.524 -19.217 1.00 95.12 228 THR A O 1
ATOM 1750 N N . THR A 1 229 ? 20.268 16.312 -20.885 1.00 94.81 229 THR A N 1
ATOM 1751 C CA . THR A 1 229 ? 19.553 15.351 -20.023 1.00 94.81 229 THR A CA 1
ATOM 1752 C C . THR A 1 229 ? 20.513 14.613 -19.084 1.00 94.81 229 THR A C 1
ATOM 1754 O O . THR A 1 229 ? 20.179 14.375 -17.926 1.00 94.81 229 THR A O 1
ATOM 1757 N N . LYS A 1 230 ? 21.727 14.265 -19.541 1.00 94.88 230 LYS A N 1
ATOM 1758 C CA . LYS A 1 230 ? 22.758 13.665 -18.675 1.00 94.88 230 LYS A CA 1
ATOM 1759 C C . LYS A 1 230 ? 23.224 14.644 -17.601 1.00 94.88 230 LYS A C 1
ATOM 1761 O O . LYS A 1 230 ? 23.287 14.256 -16.440 1.00 94.88 230 LYS A O 1
ATOM 1766 N N . ALA A 1 231 ? 23.519 15.892 -17.965 1.00 93.12 231 ALA A N 1
ATOM 1767 C CA . ALA A 1 231 ? 23.933 16.924 -17.019 1.00 93.12 231 ALA A CA 1
ATOM 1768 C C . ALA A 1 231 ? 22.854 17.180 -15.952 1.00 93.12 231 ALA A C 1
ATOM 1770 O O . ALA A 1 231 ? 23.164 17.163 -14.764 1.00 93.12 231 ALA A O 1
ATOM 1771 N N . GLU A 1 232 ? 21.587 17.306 -16.358 1.00 94.38 232 GLU A N 1
ATOM 1772 C CA . GLU A 1 232 ? 20.436 17.454 -15.457 1.00 94.38 232 GLU A CA 1
ATOM 1773 C C . GLU A 1 232 ? 20.281 16.258 -14.500 1.00 94.38 232 GLU A C 1
ATOM 1775 O O . GLU A 1 232 ? 20.161 16.436 -13.287 1.00 94.38 232 GLU A O 1
ATOM 1780 N N . LEU A 1 233 ? 20.343 15.024 -15.016 1.00 92.12 233 LEU A N 1
ATOM 1781 C CA . LEU A 1 233 ? 20.236 13.815 -14.192 1.00 92.12 233 LEU A CA 1
ATOM 1782 C C . LEU A 1 233 ? 21.410 13.638 -13.224 1.00 92.12 233 LEU A C 1
ATOM 1784 O O . LEU A 1 233 ? 21.218 13.098 -12.136 1.00 92.12 233 LEU A O 1
ATOM 1788 N N . LEU A 1 234 ? 22.614 14.081 -13.593 1.00 91.38 234 LEU A N 1
ATOM 1789 C CA . LEU A 1 234 ? 23.774 14.072 -12.700 1.00 91.38 234 LEU A CA 1
ATOM 1790 C C . LEU A 1 234 ? 23.692 15.189 -11.654 1.00 91.38 234 LEU A C 1
ATOM 1792 O O . LEU A 1 234 ? 24.092 14.967 -10.512 1.00 91.38 234 LEU A O 1
ATOM 1796 N N . LEU A 1 235 ? 23.131 16.350 -12.000 1.00 88.12 235 LEU A N 1
ATOM 1797 C CA . LEU A 1 235 ? 22.915 17.452 -11.065 1.00 88.12 235 LEU A CA 1
ATOM 1798 C C . LEU A 1 235 ? 21.871 17.090 -9.994 1.00 88.12 235 LEU A C 1
ATOM 1800 O O . LEU A 1 235 ? 22.118 17.336 -8.820 1.00 88.12 235 LEU A O 1
ATOM 1804 N N . TRP A 1 236 ? 20.781 16.403 -10.354 1.00 87.50 236 TRP A N 1
ATOM 1805 C CA . TRP A 1 236 ? 19.861 15.803 -9.371 1.00 87.50 236 TRP A CA 1
ATOM 1806 C C . TRP A 1 236 ? 20.497 14.626 -8.609 1.00 87.50 236 TRP A C 1
ATOM 1808 O O . TRP A 1 236 ? 20.468 14.589 -7.382 1.00 87.50 236 TRP A O 1
ATOM 1818 N N . GLY A 1 237 ? 21.104 13.669 -9.322 1.00 81.06 237 GLY A N 1
ATOM 1819 C CA . GLY A 1 237 ? 21.568 12.401 -8.743 1.00 81.06 237 GLY A CA 1
ATOM 1820 C C . GLY A 1 237 ? 22.882 12.467 -7.954 1.00 81.06 237 GLY A C 1
ATOM 1821 O O . GLY A 1 237 ? 23.212 11.515 -7.250 1.00 81.06 237 GLY A O 1
ATOM 1822 N N . THR A 1 238 ? 23.653 13.555 -8.077 1.00 72.81 238 THR A N 1
ATOM 1823 C CA . THR A 1 238 ? 24.935 13.748 -7.365 1.00 72.81 238 THR A CA 1
ATOM 1824 C C . THR A 1 238 ? 25.136 15.153 -6.783 1.00 72.81 238 THR A C 1
ATOM 1826 O O . THR A 1 238 ? 26.051 15.347 -5.982 1.00 72.81 238 THR A O 1
ATOM 1829 N N . GLY A 1 239 ? 24.299 16.133 -7.142 1.00 63.53 239 GLY A N 1
ATOM 1830 C CA . GLY A 1 239 ? 24.391 17.507 -6.651 1.00 63.53 239 GLY A CA 1
ATOM 1831 C C . GLY A 1 239 ? 23.562 17.744 -5.390 1.00 63.53 239 GLY A C 1
ATOM 1832 O O . GLY A 1 239 ? 22.340 17.871 -5.438 1.00 63.53 239 GLY A O 1
ATOM 1833 N N . GLY A 1 240 ? 24.230 17.886 -4.246 1.00 61.25 240 GLY A N 1
ATOM 1834 C CA . GLY A 1 240 ? 23.607 18.455 -3.052 1.00 61.25 240 GLY A CA 1
ATOM 1835 C C . GLY A 1 240 ? 23.397 19.959 -3.229 1.00 61.25 240 GLY A C 1
ATOM 1836 O O . GLY A 1 240 ? 24.345 20.723 -3.085 1.00 61.25 240 GLY A O 1
ATOM 1837 N N . VAL A 1 241 ? 22.171 20.388 -3.546 1.00 62.31 241 VAL A N 1
ATOM 1838 C CA . VAL A 1 241 ? 21.819 21.817 -3.604 1.00 62.31 241 VAL A CA 1
ATOM 1839 C C . VAL A 1 241 ? 21.257 22.268 -2.258 1.00 62.31 241 VAL A C 1
ATOM 1841 O O . VAL A 1 241 ? 20.215 21.775 -1.812 1.00 62.31 241 VAL A O 1
ATOM 1844 N N . ASP A 1 242 ? 21.913 23.218 -1.601 1.00 68.81 242 ASP A N 1
ATOM 1845 C CA . ASP A 1 242 ? 21.379 23.830 -0.383 1.00 68.81 242 ASP A CA 1
ATOM 1846 C C . ASP A 1 242 ? 20.259 24.831 -0.689 1.00 68.81 242 ASP A C 1
ATOM 1848 O O . ASP A 1 242 ? 20.187 25.436 -1.756 1.00 68.81 242 ASP A O 1
ATOM 1852 N N . GLY A 1 243 ? 19.332 24.972 0.254 1.00 70.56 243 GLY A N 1
ATOM 1853 C CA . GLY A 1 243 ? 18.170 25.845 0.135 1.00 70.56 243 GLY A CA 1
ATOM 1854 C C . GLY A 1 243 ? 17.339 25.838 1.419 1.00 70.56 243 GLY A C 1
ATOM 1855 O O . GLY A 1 243 ? 17.551 24.971 2.273 1.00 70.56 243 GLY A O 1
ATOM 1856 N N . PRO A 1 244 ? 16.406 26.791 1.585 1.00 73.75 244 PRO A N 1
ATOM 1857 C CA . PRO A 1 244 ? 15.597 26.897 2.793 1.00 73.75 244 PRO A CA 1
ATOM 1858 C C . PRO A 1 244 ? 14.752 25.632 2.989 1.00 73.75 244 PRO A C 1
ATOM 1860 O O . PRO A 1 244 ? 13.887 25.321 2.172 1.00 73.75 244 PRO A O 1
ATOM 1863 N N . ARG A 1 245 ? 14.996 24.908 4.088 1.00 85.62 245 ARG A N 1
ATOM 1864 C CA . ARG A 1 245 ? 14.151 23.787 4.519 1.00 85.62 245 ARG A CA 1
ATOM 1865 C C . ARG A 1 245 ? 13.112 24.274 5.537 1.00 85.62 245 ARG A C 1
ATOM 1867 O O . ARG A 1 245 ? 13.458 25.110 6.379 1.00 85.62 245 ARG A O 1
ATOM 1874 N N . PRO A 1 246 ? 11.872 23.758 5.509 1.00 89.88 246 PRO A N 1
ATOM 1875 C CA . PRO A 1 246 ? 10.953 23.914 6.635 1.00 89.88 246 PRO A CA 1
ATOM 1876 C C . PRO A 1 246 ? 11.590 23.389 7.929 1.00 89.88 246 PRO A C 1
ATOM 1878 O O . PRO A 1 246 ? 12.467 22.530 7.902 1.00 89.88 246 PRO A O 1
ATOM 1881 N N . GLN A 1 247 ? 11.179 23.961 9.055 1.00 86.62 247 GLN A N 1
ATOM 1882 C CA . GLN A 1 247 ? 11.609 23.584 10.405 1.00 86.62 247 GLN A CA 1
ATOM 1883 C C . GLN A 1 247 ? 10.472 22.904 11.177 1.00 86.62 247 GLN A C 1
ATOM 1885 O O . GLN A 1 247 ? 10.722 22.144 12.108 1.00 86.62 247 GLN A O 1
ATOM 1890 N N . THR A 1 248 ? 9.216 23.181 10.810 1.00 86.31 248 THR A N 1
ATOM 1891 C CA . THR A 1 248 ? 8.036 22.498 11.349 1.00 86.31 248 THR A CA 1
ATOM 1892 C C . THR A 1 248 ? 6.856 22.572 10.377 1.00 86.31 248 THR A C 1
ATOM 1894 O O . THR A 1 248 ? 6.830 23.386 9.453 1.00 86.31 248 THR A O 1
ATOM 1897 N N . GLU A 1 249 ? 5.857 21.717 10.580 1.00 86.69 249 GLU A N 1
ATOM 1898 C CA . GLU A 1 249 ? 4.644 21.686 9.766 1.00 86.69 249 GLU A CA 1
ATOM 1899 C C . GLU A 1 249 ? 3.816 22.969 9.975 1.00 86.69 249 GLU A C 1
ATOM 1901 O O . GLU A 1 249 ? 3.398 23.291 11.089 1.00 86.69 249 GLU A O 1
ATOM 1906 N N . GLY A 1 250 ? 3.575 23.723 8.898 1.00 89.19 250 GLY A N 1
ATOM 1907 C CA . GLY A 1 250 ? 2.777 24.951 8.928 1.00 89.19 250 GLY A CA 1
ATOM 1908 C C . GLY A 1 250 ? 3.552 26.235 9.256 1.00 89.19 250 GLY A C 1
ATOM 1909 O O . GLY A 1 250 ? 2.914 27.265 9.511 1.00 89.19 250 GLY A O 1
ATOM 1910 N N . ASP A 1 251 ? 4.887 26.209 9.223 1.00 92.81 251 ASP A N 1
ATOM 1911 C CA . ASP A 1 251 ? 5.729 27.411 9.142 1.00 92.81 251 ASP A CA 1
ATOM 1912 C C . ASP A 1 251 ? 5.637 28.117 7.764 1.00 92.81 251 ASP A C 1
ATOM 1914 O O . ASP A 1 251 ? 4.854 27.736 6.893 1.00 92.81 251 ASP A O 1
ATOM 1918 N N . ALA A 1 252 ? 6.396 29.200 7.562 1.00 94.56 252 ALA A N 1
ATOM 1919 C CA . ALA A 1 252 ? 6.348 29.965 6.312 1.00 94.56 252 ALA A CA 1
ATOM 1920 C C . ALA A 1 252 ? 6.871 29.166 5.100 1.00 94.56 252 ALA A C 1
ATOM 1922 O O . ALA A 1 252 ? 6.267 29.210 4.028 1.00 94.56 252 ALA A O 1
ATOM 1923 N N . THR A 1 253 ? 7.957 28.409 5.276 1.00 92.69 253 THR A N 1
ATOM 1924 C CA . THR A 1 253 ? 8.606 27.639 4.205 1.00 92.69 253 THR A CA 1
ATOM 1925 C C . THR A 1 253 ? 7.752 26.448 3.776 1.00 92.69 253 THR A C 1
ATOM 1927 O O . THR A 1 253 ? 7.566 26.218 2.586 1.00 92.69 253 THR A O 1
ATOM 1930 N N . SER A 1 254 ? 7.176 25.710 4.728 1.00 93.00 254 SER A N 1
ATOM 1931 C CA . SER A 1 254 ? 6.258 24.600 4.449 1.00 93.00 254 SER A CA 1
ATOM 1932 C C . SER A 1 254 ? 4.988 25.074 3.748 1.00 93.00 254 SER A C 1
ATOM 1934 O O . SER A 1 254 ? 4.600 24.462 2.759 1.00 93.00 254 SER A O 1
ATOM 1936 N N . ARG A 1 255 ? 4.396 26.206 4.162 1.00 93.94 255 ARG A N 1
ATOM 1937 C CA . ARG A 1 255 ? 3.268 26.825 3.439 1.00 93.94 255 ARG A CA 1
ATOM 1938 C C . ARG A 1 255 ? 3.634 27.223 2.013 1.00 93.94 255 ARG A C 1
ATOM 1940 O O . ARG A 1 255 ? 2.842 26.985 1.112 1.00 93.94 255 ARG A O 1
ATOM 1947 N N . GLN A 1 256 ? 4.815 27.804 1.793 1.00 93.81 256 GLN A N 1
ATOM 1948 C CA . GLN A 1 256 ? 5.275 28.148 0.445 1.00 93.81 256 GLN A CA 1
ATOM 1949 C C . GLN A 1 256 ? 5.441 26.891 -0.424 1.00 93.81 256 GLN A C 1
ATOM 1951 O O . GLN A 1 256 ? 4.954 26.857 -1.553 1.00 93.81 256 GLN A O 1
ATOM 1956 N N . LEU A 1 257 ? 6.065 25.840 0.114 1.00 93.00 257 LEU A N 1
ATOM 1957 C CA . LEU A 1 257 ? 6.220 24.551 -0.565 1.00 93.00 257 LEU A CA 1
ATOM 1958 C C . LEU A 1 257 ? 4.872 23.867 -0.857 1.00 93.00 257 LEU A C 1
ATOM 1960 O O . LEU A 1 257 ? 4.759 23.159 -1.850 1.00 93.00 257 LEU A O 1
ATOM 1964 N N . ASP A 1 258 ? 3.844 24.099 -0.038 1.00 92.62 258 ASP A N 1
ATOM 1965 C CA . ASP A 1 258 ? 2.492 23.568 -0.261 1.00 92.62 258 ASP A CA 1
ATOM 1966 C C . ASP A 1 258 ? 1.697 24.338 -1.335 1.00 92.62 258 ASP A C 1
ATOM 1968 O O . ASP A 1 258 ? 0.700 23.835 -1.847 1.00 92.62 258 ASP A O 1
ATOM 1972 N N . THR A 1 259 ? 2.158 25.533 -1.736 1.00 94.31 259 THR A N 1
ATOM 1973 C CA . THR A 1 259 ? 1.571 26.305 -2.854 1.00 94.31 259 THR A CA 1
ATOM 1974 C C . THR A 1 259 ? 2.150 25.978 -4.234 1.00 94.31 259 THR A C 1
ATOM 1976 O O . THR A 1 259 ? 1.661 26.520 -5.224 1.00 94.31 259 THR A O 1
ATOM 1979 N N . ILE A 1 260 ? 3.164 25.110 -4.325 1.00 95.06 260 ILE A N 1
ATOM 1980 C CA . ILE A 1 260 ? 3.818 24.728 -5.589 1.00 95.06 260 ILE A CA 1
ATOM 1981 C C . ILE A 1 260 ? 3.899 23.209 -5.748 1.00 95.06 260 ILE A C 1
ATOM 1983 O O . ILE A 1 260 ? 3.898 22.456 -4.770 1.00 95.06 260 ILE A O 1
ATOM 1987 N N . THR A 1 261 ? 4.003 22.749 -6.994 1.00 94.62 261 THR A N 1
ATOM 1988 C CA . THR A 1 261 ? 4.183 21.320 -7.267 1.00 94.62 261 THR A CA 1
ATOM 1989 C C . THR A 1 261 ? 5.606 20.861 -6.941 1.00 94.62 261 THR A C 1
ATOM 1991 O O . THR A 1 261 ? 6.576 21.619 -7.030 1.00 94.62 261 THR A O 1
ATOM 1994 N N . LEU A 1 262 ? 5.756 19.579 -6.609 1.00 92.25 262 LEU A N 1
ATOM 1995 C CA . LEU A 1 262 ? 7.052 18.927 -6.459 1.00 92.25 262 LEU A CA 1
ATOM 1996 C C . LEU A 1 262 ? 7.845 18.969 -7.776 1.00 92.25 262 LEU A C 1
ATOM 1998 O O . LEU A 1 262 ? 9.063 19.079 -7.745 1.00 92.25 262 LEU A O 1
ATOM 2002 N N . GLU A 1 263 ? 7.172 18.949 -8.928 1.00 93.75 263 GLU A N 1
ATOM 2003 C CA . GLU A 1 263 ? 7.789 19.155 -10.242 1.00 93.75 263 GLU A CA 1
ATOM 2004 C C . GLU A 1 263 ? 8.435 20.541 -10.355 1.00 93.75 263 GLU A C 1
ATOM 2006 O O . GLU A 1 263 ? 9.614 20.635 -10.688 1.00 93.75 263 GLU A O 1
ATOM 2011 N N . GLU A 1 264 ? 7.714 21.609 -10.012 1.00 94.44 264 GLU A N 1
ATOM 2012 C CA . GLU A 1 264 ? 8.243 22.980 -10.030 1.00 94.44 264 GLU A CA 1
ATOM 2013 C C . GLU A 1 264 ? 9.362 23.184 -9.008 1.00 94.44 264 GLU A C 1
ATOM 2015 O O . GLU A 1 264 ? 10.364 23.831 -9.316 1.00 94.44 264 GLU A O 1
ATOM 2020 N N . HIS A 1 265 ? 9.244 22.577 -7.824 1.00 92.38 265 HIS A N 1
ATOM 2021 C CA . HIS A 1 265 ? 10.307 22.588 -6.820 1.00 92.38 265 HIS A CA 1
ATOM 2022 C C . HIS A 1 265 ? 11.561 21.855 -7.295 1.00 92.38 265 HIS A C 1
ATOM 2024 O O . HIS A 1 265 ? 12.655 22.391 -7.155 1.00 92.38 265 HIS A O 1
ATOM 2030 N N . LEU A 1 266 ? 11.435 20.672 -7.905 1.00 90.81 266 LEU A N 1
ATOM 2031 C CA . LEU A 1 266 ? 12.571 19.936 -8.472 1.00 90.81 266 LEU A CA 1
ATOM 2032 C C . LEU A 1 266 ? 13.239 20.724 -9.608 1.00 90.81 266 LEU A C 1
ATOM 2034 O O . LEU A 1 266 ? 14.465 20.841 -9.622 1.00 90.81 266 LEU A O 1
ATOM 2038 N N . MET A 1 267 ? 12.448 21.320 -10.508 1.00 92.56 267 MET A N 1
ATOM 2039 C CA . MET A 1 267 ? 12.948 22.198 -11.573 1.00 92.56 267 MET A CA 1
ATOM 2040 C C . MET A 1 267 ? 13.723 23.396 -11.003 1.00 92.56 267 MET A C 1
ATOM 2042 O O . MET A 1 267 ? 14.855 23.641 -11.413 1.00 92.56 267 MET A O 1
ATOM 2046 N N . ALA A 1 268 ? 13.150 24.119 -10.035 1.00 90.56 268 ALA A N 1
ATOM 2047 C CA . ALA A 1 268 ? 13.768 25.305 -9.439 1.00 90.56 268 ALA A CA 1
ATOM 2048 C C . ALA A 1 268 ? 14.997 24.973 -8.572 1.00 90.56 268 ALA A C 1
ATOM 2050 O O . ALA A 1 268 ? 15.975 25.718 -8.571 1.00 90.56 268 ALA A O 1
ATOM 2051 N N . ARG A 1 269 ? 14.961 23.848 -7.848 1.00 87.06 269 ARG A N 1
ATOM 2052 C CA . ARG A 1 269 ? 16.016 23.407 -6.926 1.00 87.06 269 ARG A CA 1
ATOM 2053 C C . ARG A 1 269 ? 17.229 22.826 -7.640 1.00 87.06 269 ARG A C 1
ATOM 2055 O O . ARG A 1 269 ? 18.343 23.074 -7.200 1.00 87.06 269 ARG A O 1
ATOM 2062 N N . TYR A 1 270 ? 17.027 22.050 -8.703 1.00 88.06 270 TYR A N 1
ATOM 2063 C CA . TYR A 1 270 ? 18.113 21.366 -9.416 1.00 88.06 270 TYR A CA 1
ATOM 2064 C C . TYR A 1 270 ? 18.417 21.975 -10.792 1.00 88.06 270 TYR A C 1
ATOM 2066 O O . TYR A 1 270 ? 19.271 21.452 -11.497 1.00 88.06 270 TYR A O 1
ATOM 2074 N N . ALA A 1 271 ? 17.744 23.068 -11.177 1.00 90.06 271 ALA A N 1
ATOM 2075 C CA . ALA A 1 271 ? 17.861 23.712 -12.491 1.00 90.06 271 ALA A CA 1
ATOM 2076 C C . ALA A 1 271 ? 17.633 22.745 -13.677 1.00 90.06 271 ALA A C 1
ATOM 2078 O O . ALA A 1 271 ? 18.280 22.861 -14.717 1.00 90.06 271 ALA A O 1
ATOM 2079 N N . ILE A 1 272 ? 16.717 21.784 -13.507 1.00 92.38 272 ILE A N 1
ATOM 2080 C CA . ILE A 1 272 ? 16.417 20.723 -14.483 1.00 92.38 272 ILE A CA 1
ATOM 2081 C C . ILE A 1 272 ? 15.123 20.987 -15.259 1.00 92.38 272 ILE A C 1
ATOM 2083 O O . ILE A 1 272 ? 14.171 21.573 -14.742 1.00 92.38 272 ILE A O 1
ATOM 2087 N N . SER A 1 273 ? 15.060 20.506 -16.498 1.00 95.19 273 SER A N 1
ATOM 2088 C CA . SER A 1 273 ? 13.884 20.594 -17.360 1.00 95.19 273 SER A CA 1
ATOM 2089 C C . SER A 1 273 ? 12.687 19.776 -16.853 1.00 95.19 273 SER A C 1
ATOM 2091 O O . SER A 1 273 ? 12.821 18.689 -16.280 1.00 95.19 273 SER A O 1
ATOM 2093 N N . ARG A 1 274 ? 11.475 20.266 -17.156 1.00 94.12 274 ARG A N 1
ATOM 2094 C CA . ARG A 1 274 ? 10.211 19.556 -16.884 1.00 94.12 274 ARG A CA 1
ATOM 2095 C C . ARG A 1 274 ? 10.154 18.194 -17.591 1.00 94.12 274 ARG A C 1
ATOM 2097 O O . ARG A 1 274 ? 9.578 17.248 -17.064 1.00 94.12 274 ARG A O 1
ATOM 2104 N N . GLU A 1 275 ? 10.775 18.076 -18.765 1.00 91.94 275 GLU A N 1
ATOM 2105 C CA . GLU A 1 275 ? 10.842 16.815 -19.510 1.00 91.94 275 GLU A CA 1
ATOM 2106 C C . GLU A 1 275 ? 11.709 15.774 -18.785 1.00 91.94 275 GLU A C 1
ATOM 2108 O O . GLU A 1 275 ? 11.257 14.643 -18.601 1.00 91.94 275 GLU A O 1
ATOM 2113 N N . THR A 1 276 ? 12.877 16.160 -18.257 1.00 92.62 276 THR A N 1
ATOM 2114 C CA . THR A 1 276 ? 13.697 15.272 -17.416 1.00 92.62 276 THR A CA 1
ATOM 2115 C C . THR A 1 276 ? 12.960 14.846 -16.142 1.00 92.62 276 THR A C 1
ATOM 2117 O O . THR A 1 276 ? 12.974 13.659 -15.798 1.00 92.62 276 THR A O 1
ATOM 2120 N N . VAL A 1 277 ? 12.240 15.763 -15.477 1.00 91.31 277 VAL A N 1
ATOM 2121 C CA . VAL A 1 277 ? 11.404 15.418 -14.309 1.00 91.31 277 VAL A CA 1
ATOM 2122 C C . VAL A 1 277 ? 10.356 14.360 -14.673 1.00 91.31 277 VAL A C 1
ATOM 2124 O O . VAL A 1 277 ? 10.268 13.322 -14.012 1.00 91.31 277 VAL A O 1
ATOM 2127 N N . ARG A 1 278 ? 9.596 14.567 -15.755 1.00 87.88 278 ARG A N 1
ATOM 2128 C CA . ARG A 1 278 ? 8.515 13.656 -16.170 1.00 87.88 278 ARG A CA 1
ATOM 2129 C C . ARG A 1 278 ? 9.024 12.312 -16.687 1.00 87.88 278 ARG A C 1
ATOM 2131 O O . ARG A 1 278 ? 8.447 11.282 -16.347 1.00 87.88 278 ARG A O 1
ATOM 2138 N N . GLN A 1 279 ? 10.099 12.304 -17.474 1.00 85.94 279 GLN A N 1
ATOM 2139 C CA . GLN A 1 279 ? 10.623 11.094 -18.113 1.00 85.94 279 GLN A CA 1
ATOM 2140 C C . GLN A 1 279 ? 11.434 10.205 -17.153 1.00 85.94 279 GLN A C 1
ATOM 2142 O O . GLN A 1 279 ? 11.404 8.980 -17.299 1.00 85.94 279 GLN A O 1
ATOM 2147 N N . PHE A 1 280 ? 12.134 10.788 -16.170 1.00 87.88 280 PHE A N 1
ATOM 2148 C CA . PHE A 1 280 ? 13.061 10.045 -15.307 1.00 87.88 280 PHE A CA 1
ATOM 2149 C C . PHE A 1 280 ? 12.738 10.121 -13.812 1.00 87.88 280 PHE A C 1
ATOM 2151 O O . PHE A 1 280 ? 12.810 9.086 -13.145 1.00 87.88 280 PHE A O 1
ATOM 2158 N N . LEU A 1 281 ? 12.393 11.286 -13.257 1.00 87.38 281 LEU A N 1
ATOM 2159 C CA . LEU A 1 281 ? 12.206 11.430 -11.804 1.00 87.38 281 LEU A CA 1
ATOM 2160 C C . LEU A 1 281 ? 10.816 10.960 -11.349 1.00 87.38 281 LEU A C 1
ATOM 2162 O O . LEU A 1 281 ? 10.706 10.323 -10.303 1.00 87.38 281 LEU A O 1
ATOM 2166 N N . SER A 1 282 ? 9.770 11.197 -12.148 1.00 82.94 282 SER A N 1
ATOM 2167 C CA . SER A 1 282 ? 8.364 10.971 -11.771 1.00 82.94 282 SER A CA 1
ATOM 2168 C C . SER A 1 282 ? 8.060 9.605 -11.114 1.00 82.94 282 SER A C 1
ATOM 2170 O O . SER A 1 282 ? 7.438 9.601 -10.049 1.00 82.94 282 SER A O 1
ATOM 2172 N N . PRO A 1 283 ? 8.551 8.446 -11.611 1.00 73.06 283 PRO A N 1
ATOM 2173 C CA . PRO A 1 283 ? 8.313 7.157 -10.946 1.00 73.06 283 PRO A CA 1
ATOM 2174 C C . PRO A 1 283 ? 9.027 6.978 -9.589 1.00 73.06 283 PRO A C 1
ATOM 2176 O O . PRO A 1 283 ? 8.582 6.174 -8.768 1.00 73.06 283 PRO A O 1
ATOM 2179 N N . VAL A 1 284 ? 10.121 7.711 -9.338 1.00 75.69 284 VAL A N 1
ATOM 2180 C CA . VAL A 1 284 ? 10.869 7.681 -8.066 1.00 75.69 284 VAL A CA 1
ATOM 2181 C C . VAL A 1 284 ? 10.177 8.575 -7.044 1.00 75.69 284 VAL A C 1
ATOM 2183 O O . VAL A 1 284 ? 9.689 8.075 -6.029 1.00 75.69 284 VAL A O 1
ATOM 2186 N N . GLU A 1 285 ? 10.073 9.865 -7.366 1.00 78.75 285 GLU A N 1
ATOM 2187 C CA . GLU A 1 285 ? 9.548 10.921 -6.491 1.00 78.75 285 GLU A CA 1
ATOM 2188 C C . GLU A 1 285 ? 8.056 10.695 -6.204 1.00 78.75 285 GLU A C 1
ATOM 2190 O O . GLU A 1 285 ? 7.601 10.656 -5.058 1.00 78.75 285 GLU A O 1
ATOM 2195 N N . GLY A 1 286 ? 7.293 10.382 -7.254 1.00 68.12 286 GLY A N 1
ATOM 2196 C CA . GLY A 1 286 ? 5.904 9.954 -7.140 1.00 68.12 286 GLY A CA 1
ATOM 2197 C C . GLY A 1 286 ? 5.725 8.552 -6.550 1.00 68.12 286 GLY A C 1
ATOM 2198 O O . GLY A 1 286 ? 4.648 8.202 -6.057 1.00 68.12 286 GLY A O 1
ATOM 2199 N N . GLY A 1 287 ? 6.778 7.730 -6.537 1.00 64.12 287 GLY A N 1
ATOM 2200 C CA . GLY A 1 287 ? 6.740 6.324 -6.132 1.00 64.12 287 GLY A CA 1
ATOM 2201 C C . GLY A 1 287 ? 6.370 6.089 -4.663 1.00 64.12 287 GLY A C 1
ATOM 2202 O O . GLY A 1 287 ? 5.881 5.008 -4.322 1.00 64.12 287 GLY A O 1
ATOM 2203 N N . GLY A 1 288 ? 6.555 7.086 -3.789 1.00 66.81 288 GLY A N 1
ATOM 2204 C CA . GLY A 1 288 ? 6.077 7.063 -2.401 1.00 66.81 288 GLY A CA 1
ATOM 2205 C C . GLY A 1 288 ? 4.560 7.263 -2.290 1.00 66.81 288 GLY A C 1
ATOM 2206 O O . GLY A 1 288 ? 3.859 6.451 -1.675 1.00 66.81 288 GLY A O 1
ATOM 2207 N N . TYR A 1 289 ? 4.033 8.283 -2.965 1.00 76.25 289 TYR A N 1
ATOM 2208 C CA . TYR A 1 289 ? 2.657 8.773 -2.806 1.00 76.25 289 TYR A CA 1
ATOM 2209 C C . TYR A 1 289 ? 1.659 8.173 -3.810 1.00 76.25 289 TYR A C 1
ATOM 2211 O O . TYR A 1 289 ? 0.471 8.062 -3.518 1.00 76.25 289 TYR A O 1
ATOM 2219 N N . GLY A 1 290 ? 2.144 7.691 -4.958 1.00 73.31 290 GLY A N 1
ATOM 2220 C CA . GLY A 1 290 ? 1.333 7.113 -6.035 1.00 73.31 290 GLY A CA 1
ATOM 2221 C C . GLY A 1 290 ? 0.763 8.145 -7.012 1.00 73.31 290 GLY A C 1
ATOM 2222 O O . GLY A 1 290 ? -0.124 7.804 -7.787 1.00 73.31 290 GLY A O 1
ATOM 2223 N N . LEU A 1 291 ? 1.242 9.385 -6.967 1.00 78.12 291 LEU A N 1
ATOM 2224 C CA . LEU A 1 291 ? 0.913 10.467 -7.896 1.00 78.12 291 LEU A CA 1
ATOM 2225 C C . LEU A 1 291 ? 2.218 11.011 -8.479 1.00 78.12 291 LEU A C 1
ATOM 2227 O O . LEU A 1 291 ? 3.251 10.873 -7.830 1.00 78.12 291 LEU A O 1
ATOM 2231 N N . GLY A 1 292 ? 2.188 11.612 -9.667 1.00 82.94 292 GLY A N 1
ATOM 2232 C CA . GLY A 1 292 ? 3.370 12.267 -10.228 1.00 82.94 292 GLY A CA 1
ATOM 2233 C C . GLY A 1 292 ? 3.753 13.545 -9.460 1.00 82.94 292 GLY A C 1
ATOM 2234 O O . GLY A 1 292 ? 2.923 14.110 -8.739 1.00 82.94 292 GLY A O 1
ATOM 2235 N N . PRO A 1 293 ? 5.007 14.017 -9.587 1.00 88.31 293 PRO A N 1
ATOM 2236 C CA . PRO A 1 293 ? 5.472 15.239 -8.930 1.00 88.31 293 PRO A CA 1
ATOM 2237 C C . PRO A 1 293 ? 4.740 16.494 -9.439 1.00 88.31 293 PRO A C 1
ATOM 2239 O O . PRO A 1 293 ? 4.709 17.504 -8.746 1.00 88.31 293 PRO A O 1
ATOM 2242 N N . ASP A 1 294 ? 4.099 16.415 -10.605 1.00 89.62 294 ASP A N 1
ATOM 2243 C CA . ASP A 1 294 ? 3.255 17.436 -11.229 1.00 89.62 294 ASP A CA 1
ATOM 2244 C C . ASP A 1 294 ? 1.936 17.720 -10.487 1.00 89.62 294 ASP A C 1
ATOM 2246 O O . ASP A 1 294 ? 1.277 18.710 -10.788 1.00 89.62 294 ASP A O 1
ATOM 2250 N N . VAL A 1 295 ? 1.552 16.886 -9.511 1.00 88.19 295 VAL A N 1
ATOM 2251 C CA . VAL A 1 295 ? 0.363 17.104 -8.655 1.00 88.19 295 VAL A CA 1
ATOM 2252 C C . VAL A 1 295 ? 0.622 16.873 -7.158 1.00 88.19 295 VAL A C 1
ATOM 2254 O O . VAL A 1 295 ? -0.307 16.929 -6.351 1.00 88.19 295 VAL A O 1
ATOM 2257 N N . LEU A 1 296 ? 1.866 16.585 -6.766 1.00 89.75 296 LEU A N 1
ATOM 2258 C CA . LEU A 1 296 ? 2.269 16.508 -5.360 1.00 89.75 296 LEU A CA 1
ATOM 2259 C C . LEU A 1 296 ? 2.699 17.885 -4.860 1.00 89.75 296 LEU A C 1
ATOM 2261 O O . LEU A 1 296 ? 3.377 18.609 -5.577 1.00 89.75 296 LEU A O 1
ATOM 2265 N N . SER A 1 297 ? 2.366 18.207 -3.612 1.00 91.25 297 SER A N 1
ATOM 2266 C CA . SER A 1 297 ? 2.930 19.354 -2.894 1.00 91.25 297 SER A CA 1
ATOM 2267 C C . SER A 1 297 ? 4.447 19.201 -2.751 1.00 91.25 297 SER A C 1
ATOM 2269 O O . SER A 1 297 ? 4.936 18.112 -2.429 1.00 91.25 297 SER A O 1
ATOM 2271 N N . ALA A 1 298 ? 5.215 20.279 -2.934 1.00 92.38 298 ALA A N 1
ATOM 2272 C CA . ALA A 1 298 ? 6.661 20.230 -2.721 1.00 92.38 298 ALA A CA 1
ATOM 2273 C C . ALA A 1 298 ? 7.044 19.971 -1.250 1.00 92.38 298 ALA A C 1
ATOM 2275 O O . ALA A 1 298 ? 8.151 19.500 -0.975 1.00 92.38 298 ALA A O 1
ATOM 2276 N N . TYR A 1 299 ? 6.126 20.183 -0.297 1.00 90.94 299 TYR A N 1
ATOM 2277 C CA . TYR A 1 299 ? 6.337 19.825 1.109 1.00 90.94 299 TYR A CA 1
ATOM 2278 C C . TYR A 1 299 ? 6.533 18.309 1.302 1.00 90.94 299 TYR A C 1
ATOM 2280 O O . TYR A 1 299 ? 7.244 17.887 2.218 1.00 90.94 299 TYR A O 1
ATOM 2288 N N . CYS A 1 300 ? 6.001 17.474 0.396 1.00 88.69 300 CYS A N 1
ATOM 2289 C CA . CYS A 1 300 ? 6.227 16.026 0.400 1.00 88.69 300 CYS A CA 1
ATOM 2290 C C . CYS A 1 300 ? 7.717 15.637 0.345 1.00 88.69 300 CYS A C 1
ATOM 2292 O O . CYS A 1 300 ? 8.075 14.584 0.862 1.00 88.69 300 CYS A O 1
ATOM 2294 N N . ASN A 1 301 ? 8.592 16.493 -0.195 1.00 87.62 301 ASN A N 1
ATOM 2295 C CA . ASN A 1 301 ? 10.040 16.261 -0.226 1.00 87.62 301 ASN A CA 1
ATOM 2296 C C . ASN A 1 301 ? 10.725 16.382 1.154 1.00 87.62 301 ASN A C 1
ATOM 2298 O O . ASN A 1 301 ? 11.858 15.942 1.311 1.00 87.62 301 ASN A O 1
ATOM 2302 N N . TYR A 1 302 ? 10.056 16.981 2.147 1.00 87.19 302 TYR A N 1
ATOM 2303 C CA . TYR A 1 302 ? 10.621 17.269 3.476 1.00 87.19 302 TYR A CA 1
ATOM 2304 C C . TYR A 1 302 ? 9.805 16.679 4.633 1.00 87.19 302 TYR A C 1
ATOM 2306 O O . TYR A 1 302 ? 10.310 16.563 5.745 1.00 87.19 302 TYR A O 1
ATOM 2314 N N . ALA A 1 303 ? 8.550 16.281 4.396 1.00 83.62 303 ALA A N 1
ATOM 2315 C CA . ALA A 1 303 ? 7.606 15.885 5.444 1.00 83.62 303 ALA A CA 1
ATOM 2316 C C . ALA A 1 303 ? 8.123 14.795 6.409 1.00 83.62 303 ALA A C 1
ATOM 2318 O O . ALA A 1 303 ? 7.776 14.825 7.587 1.00 83.62 303 ALA A O 1
ATOM 2319 N N . ILE A 1 304 ? 8.956 13.857 5.938 1.00 78.56 304 ILE A N 1
ATOM 2320 C CA . ILE A 1 304 ? 9.558 12.813 6.787 1.00 78.56 304 ILE A CA 1
ATOM 2321 C C . ILE A 1 304 ? 10.673 13.398 7.668 1.00 78.56 304 ILE A C 1
ATOM 2323 O O . ILE A 1 304 ? 10.643 13.191 8.880 1.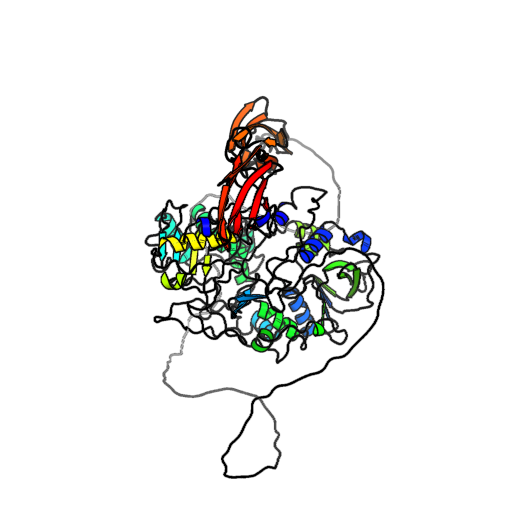00 78.56 304 ILE A O 1
ATOM 2327 N N . GLU A 1 305 ? 11.605 14.161 7.082 1.00 77.62 305 GLU A N 1
ATOM 2328 C CA . GLU A 1 305 ? 12.692 14.833 7.816 1.00 77.62 305 GLU A CA 1
ATOM 2329 C C . GLU A 1 305 ? 12.134 15.766 8.904 1.00 77.62 305 GLU A C 1
ATOM 2331 O O . GLU A 1 305 ? 12.626 15.769 10.024 1.00 77.62 305 GLU A O 1
ATOM 2336 N N . ASN A 1 306 ? 11.060 16.508 8.611 1.00 81.94 306 ASN A N 1
ATOM 2337 C CA . ASN A 1 306 ? 10.452 17.448 9.561 1.00 81.94 306 ASN A CA 1
ATOM 2338 C C . ASN A 1 306 ? 9.781 16.757 10.756 1.00 81.94 306 ASN A C 1
ATOM 2340 O O . ASN A 1 306 ? 9.746 17.313 11.851 1.00 81.94 306 ASN A O 1
ATOM 2344 N N . GLN A 1 307 ? 9.194 15.575 10.543 1.00 78.19 307 GLN A N 1
ATOM 2345 C CA . GLN A 1 307 ? 8.495 14.838 11.599 1.00 78.19 307 GLN A CA 1
ATOM 2346 C C . GLN A 1 307 ? 9.462 14.028 12.475 1.00 78.19 307 GLN A C 1
ATOM 2348 O O . GLN A 1 307 ? 9.179 13.830 13.657 1.00 78.19 307 GLN A O 1
ATOM 2353 N N . PHE A 1 308 ? 10.600 13.593 11.922 1.00 79.75 308 PHE A N 1
ATOM 2354 C CA . PHE A 1 308 ? 11.592 12.765 12.615 1.00 79.75 308 PHE A CA 1
ATOM 2355 C C . PHE A 1 308 ? 13.045 13.196 12.301 1.00 79.75 308 PHE A C 1
ATOM 2357 O O . PHE A 1 308 ? 13.820 12.388 11.792 1.00 79.75 308 PHE A O 1
ATOM 2364 N N . PRO A 1 309 ? 13.456 14.442 12.620 1.00 76.50 309 PRO A N 1
ATOM 2365 C CA . PRO A 1 309 ? 14.765 14.990 12.225 1.00 76.50 309 PRO A CA 1
ATOM 2366 C C . PRO A 1 309 ? 15.967 14.346 12.936 1.00 76.50 309 PRO A C 1
ATOM 2368 O O . PRO A 1 309 ? 17.109 14.572 12.544 1.00 76.50 309 PRO A O 1
ATOM 2371 N N . GLU A 1 310 ? 15.719 13.564 13.990 1.00 78.69 310 GLU A N 1
ATOM 2372 C CA . GLU A 1 310 ? 16.728 12.800 14.736 1.00 78.69 310 GLU A CA 1
ATOM 2373 C C . GLU A 1 310 ? 16.821 11.327 14.285 1.00 78.69 310 GLU A C 1
ATOM 2375 O O . GLU A 1 310 ? 17.701 10.609 14.759 1.00 78.69 310 GLU A O 1
ATOM 2380 N N . ASP A 1 311 ? 15.925 10.854 13.408 1.00 84.00 311 ASP A N 1
ATOM 2381 C CA . ASP A 1 311 ? 15.922 9.471 12.918 1.00 84.00 311 ASP A CA 1
ATOM 2382 C C . ASP A 1 311 ? 16.653 9.347 11.572 1.00 84.00 311 ASP A C 1
ATOM 2384 O O . ASP A 1 311 ? 16.498 10.162 10.664 1.00 84.00 311 ASP A O 1
ATOM 2388 N N . GLY A 1 312 ? 17.404 8.259 11.421 1.00 83.38 312 GLY A N 1
ATOM 2389 C CA . GLY A 1 312 ? 18.262 7.979 10.276 1.00 83.38 312 GLY A CA 1
ATOM 2390 C C . GLY A 1 312 ? 19.718 7.791 10.701 1.00 83.38 312 GLY A C 1
ATOM 2391 O O . GLY A 1 312 ? 20.249 8.518 11.534 1.00 83.38 312 GLY A O 1
ATOM 2392 N N . ASP A 1 313 ? 20.389 6.814 10.095 1.00 85.06 313 ASP A N 1
ATOM 2393 C CA . ASP A 1 313 ? 21.825 6.584 10.256 1.00 85.06 313 ASP A CA 1
ATOM 2394 C C . ASP A 1 313 ? 22.428 6.405 8.859 1.00 85.06 313 ASP A C 1
ATOM 2396 O O . ASP A 1 313 ? 22.101 5.452 8.150 1.00 85.06 313 ASP A O 1
ATOM 2400 N N . ALA A 1 314 ? 23.296 7.331 8.446 1.00 79.75 314 ALA A N 1
ATOM 2401 C CA . ALA A 1 314 ? 23.889 7.334 7.108 1.00 79.75 314 ALA A CA 1
ATOM 2402 C C . ALA A 1 314 ? 24.901 6.192 6.868 1.00 79.75 314 ALA A C 1
ATOM 2404 O O . ALA A 1 314 ? 25.288 5.947 5.727 1.00 79.75 314 ALA A O 1
ATOM 2405 N N . THR A 1 315 ? 25.337 5.495 7.923 1.00 84.12 315 THR A N 1
ATOM 2406 C CA . THR A 1 315 ? 26.273 4.361 7.851 1.00 84.12 315 THR A CA 1
ATOM 2407 C C . THR A 1 315 ? 25.552 3.014 7.804 1.00 84.12 315 THR A C 1
ATOM 2409 O O . THR A 1 315 ? 26.003 2.099 7.114 1.00 84.12 315 THR A O 1
ATOM 2412 N N . LEU A 1 316 ? 24.417 2.895 8.502 1.00 83.94 316 LEU A N 1
ATOM 2413 C CA . LEU A 1 316 ? 23.587 1.686 8.532 1.00 83.94 316 LEU A CA 1
ATOM 2414 C C . LEU A 1 316 ? 22.533 1.670 7.414 1.00 83.94 316 LEU A C 1
ATOM 2416 O O . LEU A 1 316 ? 22.202 0.595 6.908 1.00 83.94 316 LEU A O 1
ATOM 2420 N N . GLY A 1 317 ? 22.026 2.844 7.028 1.00 84.62 317 GLY A N 1
ATOM 2421 C CA . GLY A 1 317 ? 20.980 3.026 6.025 1.00 84.62 317 GLY A CA 1
ATOM 2422 C C . GLY A 1 317 ? 19.604 2.492 6.443 1.00 84.62 317 GLY A C 1
ATOM 2423 O O . GLY A 1 317 ? 19.401 2.006 7.561 1.00 84.62 317 GLY A O 1
ATOM 2424 N N . ASP A 1 318 ? 18.656 2.564 5.507 1.00 86.50 318 ASP A N 1
ATOM 2425 C CA . ASP A 1 318 ? 17.295 2.040 5.663 1.00 86.50 318 ASP A CA 1
ATOM 2426 C C . ASP A 1 318 ? 17.286 0.559 6.062 1.00 86.50 318 ASP A C 1
ATOM 2428 O O . ASP A 1 318 ? 17.844 -0.303 5.376 1.00 86.50 318 ASP A O 1
ATOM 2432 N N . GLN A 1 319 ? 16.570 0.236 7.137 1.00 91.38 319 GLN A N 1
ATOM 2433 C CA . GLN A 1 319 ? 16.401 -1.137 7.599 1.00 91.38 319 GLN A CA 1
ATOM 2434 C C . GLN A 1 319 ? 15.075 -1.724 7.109 1.00 91.38 319 GLN A C 1
ATOM 2436 O O . GLN A 1 319 ? 14.102 -1.020 6.838 1.00 91.38 319 GLN A O 1
ATOM 2441 N N . MET A 1 320 ? 15.032 -3.050 6.954 1.00 91.06 320 MET A N 1
ATOM 2442 C CA . MET A 1 320 ? 13.873 -3.730 6.376 1.00 91.06 320 MET A CA 1
ATOM 2443 C C . MET A 1 320 ? 13.756 -5.181 6.855 1.00 91.06 320 MET A C 1
ATOM 2445 O O . MET A 1 320 ? 14.585 -6.026 6.496 1.00 91.06 320 MET A O 1
ATOM 2449 N N . PHE A 1 321 ? 12.670 -5.527 7.563 1.00 92.50 321 PHE A N 1
ATOM 2450 C CA . PHE A 1 321 ? 12.351 -6.940 7.800 1.00 92.50 321 PHE A CA 1
ATOM 2451 C C . PHE A 1 321 ? 12.057 -7.640 6.453 1.00 92.50 321 PHE A C 1
ATOM 2453 O O . PHE A 1 321 ? 11.717 -6.998 5.451 1.00 92.50 321 PHE A O 1
ATOM 2460 N N . PRO A 1 322 ? 12.110 -8.980 6.374 1.00 89.75 322 PRO A N 1
ATOM 2461 C CA . PRO A 1 322 ? 11.729 -9.696 5.157 1.00 89.75 322 PRO A CA 1
ATOM 2462 C C . PRO A 1 322 ? 10.308 -9.362 4.661 1.00 89.75 322 PRO A C 1
ATOM 2464 O O . PRO A 1 322 ? 10.081 -9.303 3.452 1.00 89.75 322 PRO A O 1
ATOM 2467 N N . ASP A 1 323 ? 9.376 -9.072 5.578 1.00 88.69 323 ASP A N 1
ATOM 2468 C CA . ASP A 1 323 ? 7.990 -8.668 5.299 1.00 88.69 323 ASP A CA 1
ATOM 2469 C C . ASP A 1 323 ? 7.763 -7.150 5.274 1.00 88.69 323 ASP A C 1
ATOM 2471 O O . ASP A 1 323 ? 6.623 -6.687 5.320 1.00 88.69 323 ASP A O 1
ATOM 2475 N N . GLY A 1 324 ? 8.843 -6.376 5.172 1.00 90.38 324 GLY A N 1
ATOM 2476 C CA . GLY A 1 324 ? 8.803 -4.926 5.254 1.00 90.38 324 GLY A CA 1
ATOM 2477 C C . GLY A 1 324 ? 8.635 -4.478 6.696 1.00 90.38 324 GLY A C 1
ATOM 2478 O O . GLY A 1 324 ? 9.529 -4.702 7.500 1.00 90.38 324 GLY A O 1
ATOM 2479 N N . ASN A 1 325 ? 7.479 -3.908 7.032 1.00 92.56 325 ASN A N 1
ATOM 2480 C CA . ASN A 1 325 ? 7.157 -3.481 8.400 1.00 92.56 325 ASN A CA 1
ATOM 2481 C C . ASN A 1 325 ? 6.164 -4.405 9.134 1.00 92.56 325 ASN A C 1
ATOM 2483 O O . ASN A 1 325 ? 5.705 -4.081 10.231 1.00 92.56 325 ASN A O 1
ATOM 2487 N N . GLY A 1 326 ? 5.844 -5.581 8.576 1.00 92.75 326 GLY A N 1
ATOM 2488 C CA . GLY A 1 326 ? 4.982 -6.574 9.233 1.00 92.75 326 GLY A CA 1
ATOM 2489 C C . GLY A 1 326 ? 5.540 -7.085 10.570 1.00 92.75 326 GLY A C 1
ATOM 2490 O O . GLY A 1 326 ? 4.765 -7.395 11.479 1.00 92.75 326 GLY A O 1
ATOM 2491 N N . GLY A 1 327 ? 6.867 -7.084 10.734 1.00 93.38 327 GLY A N 1
ATOM 2492 C CA . GLY A 1 327 ? 7.554 -7.298 12.011 1.00 93.38 327 GLY A CA 1
ATOM 2493 C C . GLY A 1 327 ? 7.045 -6.390 13.140 1.00 93.38 327 GLY A C 1
ATOM 2494 O O . GLY A 1 327 ? 6.665 -6.899 14.197 1.00 93.38 327 GLY A O 1
ATOM 2495 N N . PHE A 1 328 ? 6.927 -5.077 12.901 1.00 95.69 328 PHE A N 1
ATOM 2496 C CA . PHE A 1 328 ? 6.416 -4.122 13.895 1.00 95.69 328 PHE A CA 1
ATOM 2497 C C . PHE A 1 328 ? 4.983 -4.435 14.319 1.00 95.69 328 PHE A C 1
ATOM 2499 O O . PHE A 1 328 ? 4.710 -4.559 15.510 1.00 95.69 328 PHE A O 1
ATOM 2506 N N . ALA A 1 329 ? 4.073 -4.656 13.365 1.00 96.25 329 ALA A N 1
ATOM 2507 C CA . ALA A 1 329 ? 2.683 -4.990 13.683 1.00 96.25 329 ALA A CA 1
ATOM 2508 C C . ALA A 1 329 ? 2.574 -6.249 14.572 1.00 96.25 329 ALA A C 1
ATOM 2510 O O . ALA A 1 329 ? 1.687 -6.346 15.420 1.00 96.25 329 ALA A O 1
ATOM 2511 N N . ARG A 1 330 ? 3.505 -7.202 14.428 1.00 96.69 330 ARG A N 1
ATOM 2512 C CA . ARG A 1 330 ? 3.570 -8.429 15.237 1.00 96.69 330 ARG A CA 1
ATOM 2513 C C . ARG A 1 330 ? 4.184 -8.185 16.625 1.00 96.69 330 ARG A C 1
ATOM 2515 O O . ARG A 1 330 ? 3.638 -8.694 17.601 1.00 96.69 330 ARG A O 1
ATOM 2522 N N . LEU A 1 331 ? 5.230 -7.359 16.741 1.00 97.50 331 LEU A N 1
ATOM 2523 C CA . LEU A 1 331 ? 5.767 -6.872 18.028 1.00 97.50 331 LEU A CA 1
ATOM 2524 C C . LEU A 1 331 ? 4.698 -6.130 18.850 1.00 97.50 331 LEU A C 1
ATOM 2526 O O . LEU A 1 331 ? 4.509 -6.389 20.041 1.00 97.50 331 LEU A O 1
ATOM 2530 N N . MET A 1 332 ? 3.935 -5.262 18.188 1.00 98.31 332 MET A N 1
ATOM 2531 C CA . MET A 1 332 ? 2.839 -4.502 18.788 1.00 98.31 332 MET A CA 1
ATOM 2532 C C . MET A 1 332 ? 1.728 -5.421 19.306 1.00 98.31 332 MET A C 1
ATOM 2534 O O . MET A 1 332 ? 1.306 -5.300 20.455 1.00 98.31 332 MET A O 1
ATOM 2538 N N . VAL A 1 333 ? 1.306 -6.407 18.507 1.00 98.31 333 VAL A N 1
ATOM 2539 C CA . VAL A 1 333 ? 0.305 -7.393 18.942 1.00 98.31 333 VAL A CA 1
ATOM 2540 C C . VAL A 1 333 ? 0.829 -8.301 20.059 1.00 98.31 333 VAL A C 1
ATOM 2542 O O . VAL A 1 333 ? 0.071 -8.587 20.980 1.00 98.31 333 VAL A O 1
ATOM 2545 N N . LYS A 1 334 ? 2.114 -8.685 20.063 1.00 98.00 334 LYS A N 1
ATOM 2546 C CA . LYS A 1 334 ? 2.744 -9.409 21.188 1.00 98.00 334 LYS A CA 1
ATOM 2547 C C . LYS A 1 334 ? 2.790 -8.571 22.472 1.00 98.00 334 LYS A C 1
ATOM 2549 O O . LYS A 1 334 ? 2.689 -9.131 23.559 1.00 98.00 334 LYS A O 1
ATOM 2554 N N . THR A 1 335 ? 2.934 -7.252 22.352 1.00 97.62 335 THR A N 1
ATOM 2555 C CA . THR A 1 335 ? 2.923 -6.313 23.486 1.00 97.62 335 THR A CA 1
ATOM 2556 C C . THR A 1 335 ? 1.513 -6.115 24.054 1.00 97.62 335 THR A C 1
ATOM 2558 O O . THR A 1 335 ? 1.352 -6.072 25.269 1.00 97.62 335 THR A O 1
ATOM 2561 N N . LEU A 1 336 ? 0.482 -6.051 23.2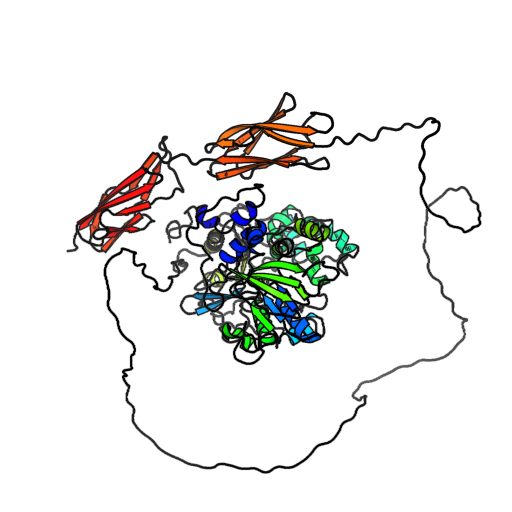02 1.00 98.00 336 LEU A N 1
ATOM 2562 C CA . LEU A 1 336 ? -0.921 -5.921 23.628 1.00 98.00 336 LEU A CA 1
ATOM 2563 C C . LEU A 1 336 ? -1.548 -7.236 24.117 1.00 98.00 336 LEU A C 1
ATOM 2565 O O . LEU A 1 336 ? -2.402 -7.215 25.001 1.00 98.00 336 LEU A O 1
ATOM 2569 N N . VAL A 1 337 ? -1.157 -8.361 23.513 1.00 98.06 337 VAL A N 1
ATOM 2570 C CA . VAL A 1 337 ? -1.686 -9.709 23.758 1.00 98.06 337 VAL A CA 1
ATOM 2571 C C . VAL A 1 337 ? -0.497 -10.686 23.827 1.00 98.06 337 VAL A C 1
ATOM 2573 O O . VAL A 1 337 ? -0.093 -11.244 22.802 1.00 98.06 337 VAL A O 1
ATOM 2576 N N . PRO A 1 338 ? 0.083 -10.929 25.020 1.00 96.38 338 PRO A N 1
ATOM 2577 C CA . PRO A 1 338 ? 1.272 -11.776 25.179 1.00 96.38 338 PRO A CA 1
ATOM 2578 C C . PRO A 1 338 ? 1.125 -13.197 24.613 1.00 96.38 338 PRO A C 1
ATOM 2580 O O . PRO A 1 338 ? 2.090 -13.752 24.084 1.00 96.38 338 PRO A O 1
ATOM 2583 N N . ASP A 1 339 ? -0.088 -13.751 24.647 1.00 97.12 339 ASP A N 1
ATOM 2584 C CA . ASP A 1 339 ? -0.450 -15.077 24.124 1.00 97.12 339 ASP A CA 1
ATOM 2585 C C . ASP A 1 339 ? -0.537 -15.164 22.586 1.00 97.12 339 ASP A C 1
ATOM 2587 O O . ASP A 1 339 ? -0.715 -16.260 22.043 1.00 97.12 339 ASP A O 1
ATOM 2591 N N . ALA A 1 340 ? -0.453 -14.037 21.866 1.00 97.62 340 ALA A N 1
ATOM 2592 C CA . ALA A 1 340 ? -0.637 -13.990 20.412 1.00 97.62 340 ALA A CA 1
ATOM 2593 C C . ALA A 1 340 ? 0.470 -14.711 19.624 1.00 97.62 340 ALA A C 1
ATOM 2595 O O . ALA A 1 340 ? 0.238 -15.107 18.481 1.00 97.62 340 ALA A O 1
ATOM 2596 N N . PHE A 1 341 ? 1.644 -14.913 20.230 1.00 97.44 341 PHE A N 1
ATOM 2597 C CA . PHE A 1 341 ? 2.767 -15.669 19.669 1.00 97.44 341 PHE A CA 1
ATOM 2598 C C . PHE A 1 341 ? 3.489 -16.429 20.782 1.00 97.44 341 PHE A C 1
ATOM 2600 O O . PHE A 1 341 ? 3.639 -15.904 21.886 1.00 97.44 341 PHE A O 1
ATOM 2607 N N . ALA A 1 342 ? 3.998 -17.625 20.490 1.00 96.62 342 ALA A N 1
ATOM 2608 C CA . ALA A 1 342 ? 4.867 -18.353 21.414 1.00 96.62 342 ALA A CA 1
ATOM 2609 C C . ALA A 1 342 ? 6.227 -17.648 21.608 1.00 96.62 342 ALA A C 1
ATOM 2611 O O . ALA A 1 342 ? 6.667 -16.878 20.752 1.00 96.62 342 ALA A O 1
ATOM 2612 N N . GLY A 1 343 ? 6.901 -17.937 22.725 1.00 94.94 343 GLY A N 1
ATOM 2613 C CA . GLY A 1 343 ? 8.222 -17.387 23.052 1.00 94.94 343 GLY A CA 1
ATOM 2614 C C . GLY A 1 343 ? 8.202 -15.989 23.700 1.00 94.94 343 GLY A C 1
ATOM 2615 O O . GLY A 1 343 ? 7.130 -15.480 24.054 1.00 94.94 343 GLY A O 1
ATOM 2616 N N . PRO A 1 344 ? 9.387 -15.376 23.893 1.00 94.69 344 PRO A N 1
ATOM 2617 C CA . PRO A 1 344 ? 9.543 -14.057 24.510 1.00 94.69 344 PRO A CA 1
ATOM 2618 C C . PRO A 1 344 ? 9.030 -12.914 23.616 1.00 94.69 344 PRO A C 1
ATOM 2620 O O . PRO A 1 344 ? 8.527 -13.120 22.511 1.00 94.69 344 PRO A O 1
ATOM 2623 N N . ARG A 1 345 ? 9.134 -11.677 24.109 1.00 94.38 345 ARG A N 1
ATOM 2624 C CA . ARG A 1 345 ? 8.793 -10.450 23.374 1.00 94.38 345 ARG A CA 1
ATOM 2625 C C . ARG A 1 345 ? 10.036 -9.894 22.667 1.00 94.38 345 ARG A C 1
ATOM 2627 O O . ARG A 1 345 ? 10.615 -8.920 23.131 1.00 94.38 345 ARG A O 1
ATOM 2634 N N . THR A 1 346 ? 10.444 -10.563 21.590 1.00 93.69 346 THR A N 1
ATOM 2635 C CA . THR A 1 346 ? 11.582 -10.185 20.729 1.00 93.69 346 THR A CA 1
ATOM 2636 C C . THR A 1 346 ? 11.236 -10.369 19.251 1.00 93.69 346 THR A C 1
ATOM 2638 O O . THR A 1 346 ? 10.318 -11.125 18.906 1.00 93.69 346 THR A O 1
ATOM 2641 N N . VAL A 1 347 ? 12.004 -9.717 18.377 1.00 95.00 347 VAL A N 1
ATOM 2642 C CA . VAL A 1 347 ? 11.955 -9.796 16.914 1.00 95.00 347 VAL A CA 1
ATOM 2643 C C . VAL A 1 347 ? 11.907 -11.246 16.440 1.00 95.00 347 VAL A C 1
ATOM 2645 O O . VAL A 1 347 ? 10.974 -11.605 15.728 1.00 95.00 347 VAL A O 1
ATOM 2648 N N . ASP A 1 348 ? 12.838 -12.106 16.862 1.00 93.81 348 ASP A N 1
ATOM 2649 C CA . ASP A 1 348 ? 12.890 -13.498 16.385 1.00 93.81 348 ASP A CA 1
ATOM 2650 C C . ASP A 1 348 ? 11.657 -14.308 16.799 1.00 93.81 348 ASP A C 1
ATOM 2652 O O . ASP A 1 348 ? 11.082 -15.041 15.987 1.00 93.81 348 ASP A O 1
ATOM 2656 N N . ALA A 1 349 ? 11.205 -14.135 18.045 1.00 93.06 349 ALA A N 1
ATOM 2657 C CA . ALA A 1 349 ? 10.063 -14.861 18.585 1.00 93.06 349 ALA A CA 1
ATOM 2658 C C . ALA A 1 349 ? 8.759 -14.490 17.862 1.00 93.06 349 ALA A C 1
ATOM 2660 O O . ALA A 1 349 ? 8.011 -15.386 17.456 1.00 93.06 349 ALA A O 1
ATOM 2661 N N . VAL A 1 350 ? 8.502 -13.196 17.624 1.00 94.06 350 VAL A N 1
ATOM 2662 C CA . VAL A 1 350 ? 7.325 -12.773 16.843 1.00 94.06 350 VAL A CA 1
ATOM 2663 C C . VAL A 1 350 ? 7.503 -13.008 15.344 1.00 94.06 350 VAL A C 1
ATOM 2665 O O . VAL A 1 350 ? 6.511 -13.143 14.627 1.00 94.06 350 VAL A O 1
ATOM 2668 N N . TRP A 1 351 ? 8.735 -13.087 14.838 1.00 91.75 351 TRP A N 1
ATOM 2669 C CA . TRP A 1 351 ? 9.004 -13.357 13.429 1.00 91.75 351 TRP A CA 1
ATOM 2670 C C . TRP A 1 351 ? 8.648 -14.794 13.036 1.00 91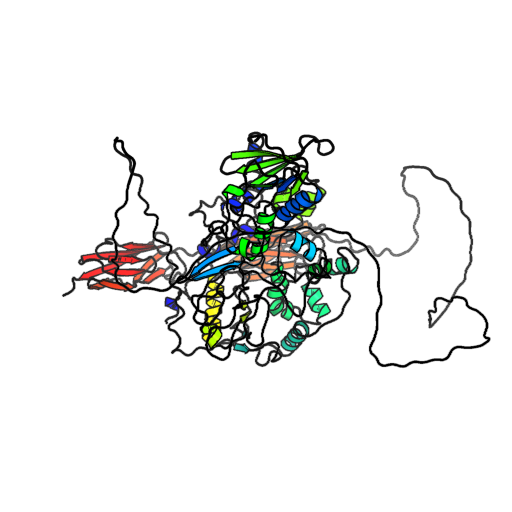.75 351 TRP A C 1
ATOM 2672 O O . TRP A 1 351 ? 7.937 -15.015 12.047 1.00 91.75 351 TRP A O 1
ATOM 2682 N N . GLN A 1 352 ? 9.157 -15.749 13.820 1.00 90.62 352 GLN A N 1
ATOM 2683 C CA . GLN A 1 352 ? 9.148 -17.184 13.543 1.00 90.62 352 GLN A CA 1
ATOM 2684 C C . GLN A 1 352 ? 7.803 -17.855 13.849 1.00 90.62 352 GLN A C 1
ATOM 2686 O O . GLN A 1 352 ? 7.386 -18.755 13.116 1.00 90.62 352 GLN A O 1
ATOM 2691 N N . ASN A 1 353 ? 7.132 -17.448 14.929 1.00 94.12 353 ASN A N 1
ATOM 2692 C CA . ASN A 1 353 ? 5.951 -18.150 15.432 1.00 94.12 353 ASN A CA 1
ATOM 2693 C C . ASN A 1 353 ? 4.656 -17.767 14.696 1.00 94.12 353 ASN A C 1
ATOM 2695 O O . ASN A 1 353 ? 4.502 -16.664 14.171 1.00 94.12 353 ASN A O 1
ATOM 2699 N N . ARG A 1 354 ? 3.695 -18.695 14.654 1.00 94.06 354 ARG A N 1
ATOM 2700 C CA . ARG A 1 354 ? 2.368 -18.470 14.054 1.00 94.06 354 ARG A CA 1
ATOM 2701 C C . ARG A 1 354 ? 1.487 -17.593 14.949 1.00 94.06 354 ARG A C 1
ATOM 2703 O O . ARG A 1 354 ? 1.649 -17.599 16.167 1.00 94.06 354 ARG A O 1
ATOM 2710 N N . VAL A 1 355 ? 0.547 -16.867 14.339 1.00 96.50 355 VAL A N 1
ATOM 2711 C CA . VAL A 1 355 ? -0.443 -16.061 15.075 1.00 96.50 355 VAL A CA 1
ATOM 2712 C C . VAL A 1 355 ? -1.425 -16.986 15.797 1.00 96.50 355 VAL A C 1
ATOM 2714 O O . VAL A 1 355 ? -2.163 -17.751 15.174 1.00 96.50 355 VAL A O 1
ATOM 2717 N N . ASN A 1 356 ? -1.497 -16.878 17.120 1.00 97.56 356 ASN A N 1
ATOM 2718 C CA . ASN A 1 356 ? -2.518 -17.534 17.927 1.00 97.56 356 ASN A CA 1
ATOM 2719 C C . ASN A 1 356 ? -3.834 -16.744 17.848 1.00 97.56 356 ASN A C 1
ATOM 2721 O O . ASN A 1 356 ? -4.172 -15.967 18.740 1.00 97.56 356 ASN A O 1
ATOM 2725 N N . PHE A 1 357 ? -4.610 -16.947 16.781 1.00 96.88 357 PHE A N 1
ATOM 2726 C CA . PHE A 1 357 ? -5.894 -16.258 16.585 1.00 96.88 357 PHE A CA 1
ATOM 2727 C C . PHE A 1 357 ? -6.891 -16.469 17.747 1.00 96.88 357 PHE A C 1
ATOM 2729 O O . PHE A 1 357 ? -7.728 -15.604 17.991 1.00 96.88 357 PHE A O 1
ATOM 2736 N N . ARG A 1 358 ? -6.771 -17.567 18.515 1.00 96.69 358 ARG A N 1
ATOM 2737 C CA . ARG A 1 358 ? -7.574 -17.835 19.729 1.00 96.69 358 ARG A CA 1
ATOM 2738 C C . ARG A 1 358 ? -7.135 -17.020 20.958 1.00 96.69 358 ARG A C 1
ATOM 2740 O O . ARG A 1 358 ? -7.803 -17.073 21.988 1.00 96.69 358 ARG A O 1
ATOM 2747 N N . ALA A 1 359 ? -6.020 -16.292 20.892 1.00 97.50 359 ALA A N 1
ATOM 2748 C CA . ALA A 1 359 ? -5.623 -15.324 21.914 1.00 97.50 359 ALA A CA 1
ATOM 2749 C C . ALA A 1 359 ? -6.278 -13.952 21.713 1.00 97.50 359 ALA A C 1
ATOM 2751 O O . ALA A 1 359 ? -6.598 -13.282 22.686 1.00 97.50 359 ALA A O 1
ATOM 2752 N N . LEU A 1 360 ? -6.505 -13.539 20.463 1.00 98.19 360 LEU A N 1
ATOM 2753 C CA . LEU A 1 360 ? -6.731 -12.130 20.134 1.00 98.19 360 LEU A CA 1
ATOM 2754 C C . LEU A 1 360 ? -8.004 -11.530 20.763 1.00 98.19 360 LEU A C 1
ATOM 2756 O O . LEU A 1 360 ? -7.933 -10.435 21.304 1.00 98.19 360 LEU A O 1
ATOM 2760 N N . ASP A 1 361 ? -9.142 -12.234 20.769 1.00 97.81 361 ASP A N 1
ATOM 2761 C CA . ASP A 1 361 ? -10.445 -11.688 21.219 1.00 97.81 361 ASP A CA 1
ATOM 2762 C C . ASP A 1 361 ? -11.007 -12.380 22.487 1.00 97.81 361 ASP A C 1
ATOM 2764 O O . ASP A 1 361 ? -12.221 -12.438 22.683 1.00 97.81 361 ASP A O 1
ATOM 2768 N N . ARG A 1 362 ? -10.146 -12.925 23.367 1.00 96.94 362 ARG A N 1
ATOM 2769 C CA . ARG A 1 362 ? -10.580 -13.487 24.668 1.00 96.94 362 ARG A CA 1
ATOM 2770 C C . ARG A 1 362 ? -11.132 -12.395 25.590 1.00 96.94 362 ARG A C 1
ATOM 2772 O O . ARG A 1 362 ? -10.608 -11.289 25.603 1.00 96.94 362 ARG A O 1
ATOM 2779 N N . ALA A 1 363 ? -12.128 -12.711 26.418 1.00 93.38 363 ALA A N 1
ATOM 2780 C CA . ALA A 1 363 ? -12.771 -11.732 27.305 1.00 93.38 363 ALA A CA 1
ATOM 2781 C C . ALA A 1 363 ? -11.974 -11.374 28.581 1.00 93.38 363 ALA A C 1
ATOM 2783 O O . ALA A 1 363 ? -12.247 -10.343 29.191 1.00 93.38 363 ALA A O 1
ATOM 2784 N N . SER A 1 364 ? -11.002 -12.199 28.984 1.00 90.00 364 SER A N 1
ATOM 2785 C CA . SER A 1 364 ? -10.293 -12.127 30.276 1.00 90.00 364 SER A CA 1
ATOM 2786 C C . SER A 1 364 ? -9.031 -11.246 30.292 1.00 90.00 364 SER A C 1
ATOM 2788 O O . SER A 1 364 ? -8.254 -11.312 31.238 1.00 90.00 364 SER A O 1
ATOM 2790 N N . GLN A 1 365 ? -8.785 -10.468 29.239 1.00 94.75 365 GLN A N 1
ATOM 2791 C CA . GLN A 1 365 ? -7.553 -9.696 29.026 1.00 94.75 365 GLN A CA 1
ATOM 2792 C C . GLN A 1 365 ? -7.851 -8.205 28.833 1.00 94.75 365 GLN A C 1
ATOM 2794 O O . GLN A 1 365 ? -8.918 -7.837 28.339 1.00 94.75 365 GLN A O 1
ATOM 2799 N N . ALA A 1 366 ? -6.889 -7.353 29.199 1.00 95.56 366 ALA A N 1
ATOM 2800 C CA . ALA A 1 366 ? -7.037 -5.898 29.151 1.00 95.56 366 ALA A CA 1
ATOM 2801 C C . ALA A 1 366 ? -7.217 -5.356 27.721 1.00 95.56 366 ALA A C 1
ATOM 2803 O O . ALA A 1 366 ? -8.053 -4.480 27.510 1.00 95.56 366 ALA A O 1
ATOM 2804 N N . THR A 1 367 ? -6.495 -5.897 26.732 1.00 98.38 367 THR A N 1
ATOM 2805 C CA . THR A 1 367 ? -6.667 -5.547 25.310 1.00 98.38 367 THR A CA 1
ATOM 2806 C C . THR A 1 367 ? -7.219 -6.721 24.519 1.00 98.38 367 THR A C 1
ATOM 2808 O O . THR A 1 367 ? -6.762 -7.850 24.675 1.00 98.38 367 THR A O 1
ATOM 2811 N N . ARG A 1 368 ? -8.168 -6.446 23.621 1.00 98.56 368 ARG A N 1
ATOM 2812 C CA . ARG A 1 368 ? -8.726 -7.414 22.669 1.00 98.56 368 ARG A CA 1
ATOM 2813 C C . ARG A 1 368 ? -8.524 -6.931 21.236 1.00 98.56 368 ARG A C 1
ATOM 2815 O O . ARG A 1 368 ? -8.678 -5.747 20.962 1.00 98.56 368 ARG A O 1
ATOM 2822 N N . LEU A 1 369 ? -8.205 -7.850 20.329 1.00 98.62 369 LEU A N 1
ATOM 2823 C CA . LEU A 1 369 ? -8.093 -7.636 18.886 1.00 98.62 369 LEU A CA 1
ATOM 2824 C C . LEU A 1 369 ? -9.213 -8.394 18.161 1.00 98.62 369 LEU A C 1
ATOM 2826 O O . LEU A 1 369 ? -9.169 -9.618 18.013 1.00 98.62 369 LEU A O 1
ATOM 2830 N N . ARG A 1 370 ? -10.212 -7.656 17.678 1.00 98.38 370 ARG A N 1
ATOM 2831 C CA . ARG A 1 370 ? -11.395 -8.188 16.999 1.00 98.38 370 ARG A CA 1
ATOM 2832 C C . ARG A 1 370 ? -11.264 -8.053 15.485 1.00 98.38 370 ARG A C 1
ATOM 2834 O O . ARG A 1 370 ? -11.563 -7.011 14.912 1.00 98.38 370 ARG A O 1
ATOM 2841 N N . LEU A 1 371 ? -10.822 -9.139 14.856 1.00 97.31 371 LEU A N 1
ATOM 2842 C CA . LEU A 1 371 ? -10.644 -9.262 13.405 1.00 97.31 371 LEU A CA 1
ATOM 2843 C C . LEU A 1 371 ? -11.944 -9.674 12.687 1.00 97.31 371 LEU A C 1
ATOM 2845 O O . LEU A 1 371 ? -12.851 -10.253 13.306 1.00 97.31 371 LEU A O 1
ATOM 2849 N N . ASN A 1 372 ? -11.991 -9.454 11.367 1.00 95.12 372 ASN A N 1
ATOM 2850 C CA . ASN A 1 372 ? -13.164 -9.638 10.498 1.00 95.12 372 ASN A CA 1
ATOM 2851 C C . ASN A 1 372 ? -14.382 -8.862 11.026 1.00 95.12 372 ASN A C 1
ATOM 2853 O O . ASN A 1 372 ? -15.441 -9.435 11.296 1.00 95.12 372 ASN A O 1
ATOM 2857 N N . SER A 1 373 ? -14.206 -7.579 11.338 1.00 96.62 373 SER A N 1
ATOM 2858 C CA . SER A 1 373 ? -15.237 -6.750 11.965 1.00 96.62 373 SER A CA 1
ATOM 2859 C C . SER A 1 373 ? -15.157 -5.307 11.467 1.00 96.62 373 SER A C 1
ATOM 2861 O O . SER A 1 373 ? -14.411 -4.485 11.992 1.00 96.62 373 SER A O 1
ATOM 2863 N N . THR A 1 374 ? -15.932 -5.001 10.427 1.00 95.75 374 THR A N 1
ATOM 2864 C CA . THR A 1 374 ? -15.992 -3.661 9.829 1.00 95.75 374 THR A CA 1
ATOM 2865 C C . THR A 1 374 ? -16.855 -2.756 10.695 1.00 95.75 374 THR A C 1
ATOM 2867 O O . THR A 1 374 ? -18.064 -2.958 10.765 1.00 95.75 374 THR A O 1
ATOM 2870 N N . VAL A 1 375 ? -16.267 -1.749 11.344 1.00 97.62 375 VAL A N 1
ATOM 2871 C CA . VAL A 1 375 ? -17.046 -0.676 11.984 1.00 97.62 375 VAL A CA 1
ATOM 2872 C C . VAL A 1 375 ? -17.820 0.085 10.908 1.00 97.62 375 VAL A C 1
ATOM 2874 O O . VAL A 1 375 ? -17.256 0.428 9.872 1.00 97.62 375 VAL A O 1
ATOM 2877 N N . VAL A 1 376 ? -19.109 0.319 11.158 1.00 96.44 376 VAL A N 1
ATOM 2878 C CA . VAL A 1 376 ? -20.030 1.000 10.233 1.00 96.44 376 VAL A CA 1
ATOM 2879 C C . VAL A 1 376 ? -20.580 2.308 10.796 1.00 96.44 376 VAL A C 1
ATOM 2881 O O . VAL A 1 376 ? -20.898 3.197 10.021 1.00 96.44 376 VAL A O 1
ATOM 2884 N N . ARG A 1 377 ? -20.645 2.459 12.127 1.00 97.06 377 ARG A N 1
ATOM 2885 C CA . ARG A 1 377 ? -21.094 3.689 12.800 1.00 97.06 377 ARG A CA 1
ATOM 2886 C C . ARG A 1 377 ? -20.373 3.856 14.139 1.00 97.06 377 ARG A C 1
ATOM 2888 O O . ARG A 1 377 ? -20.259 2.905 14.910 1.00 97.06 377 ARG A O 1
ATOM 2895 N N . VAL A 1 378 ? -19.906 5.068 14.403 1.00 97.56 378 VAL A N 1
ATOM 2896 C CA . VAL A 1 378 ? -19.364 5.573 15.667 1.00 97.56 378 VAL A CA 1
ATOM 2897 C C . VAL A 1 378 ? -20.192 6.809 16.000 1.00 97.56 378 VAL A C 1
ATOM 2899 O O . VAL A 1 378 ? -20.173 7.769 15.229 1.00 97.56 378 VAL A O 1
ATOM 2902 N N . ALA A 1 379 ? -20.957 6.760 17.088 1.00 97.06 379 ALA A N 1
ATOM 2903 C CA . ALA A 1 379 ? -21.881 7.828 17.470 1.00 97.06 379 ALA A CA 1
ATOM 2904 C C . ALA A 1 379 ? -21.947 7.991 18.994 1.00 97.06 379 ALA A C 1
ATOM 2906 O O . ALA A 1 379 ? -21.842 7.008 19.730 1.00 97.06 379 ALA A O 1
ATOM 2907 N N . HIS A 1 380 ? -22.141 9.212 19.474 1.00 97.25 380 HIS A N 1
ATOM 2908 C CA . HIS A 1 380 ? -22.360 9.496 20.890 1.00 97.25 380 HIS A CA 1
ATOM 2909 C C . HIS A 1 380 ? -23.707 8.922 21.366 1.00 97.25 380 HIS A C 1
ATOM 2911 O O . HIS A 1 380 ? -24.667 8.800 20.605 1.00 97.25 380 HIS A O 1
ATOM 2917 N N . ALA A 1 381 ? -23.783 8.522 22.638 1.00 94.38 381 ALA A N 1
ATOM 2918 C CA . ALA A 1 381 ? -25.006 8.000 23.247 1.00 94.38 381 ALA A CA 1
ATOM 2919 C C . ALA A 1 381 ? -25.963 9.137 23.660 1.00 94.38 381 ALA A C 1
ATOM 2921 O O . ALA A 1 381 ? -26.214 9.341 24.847 1.00 94.38 381 ALA A O 1
ATOM 2922 N N . GLY A 1 382 ? -26.461 9.885 22.672 1.00 91.75 382 GLY A N 1
ATOM 2923 C CA . GLY A 1 382 ? -27.209 11.130 22.857 1.00 91.75 382 GLY A CA 1
ATOM 2924 C C . GLY A 1 382 ? -26.408 12.335 22.362 1.00 91.75 382 GLY A C 1
ATOM 2925 O O . GLY A 1 382 ? -25.609 12.208 21.438 1.00 91.75 382 GLY A O 1
ATOM 2926 N N . ASP A 1 383 ? -26.623 13.496 22.978 1.00 91.44 383 ASP A N 1
ATOM 2927 C CA . ASP A 1 383 ? -25.945 14.740 22.606 1.00 91.44 383 ASP A CA 1
ATOM 2928 C C . ASP A 1 383 ? -24.410 14.653 22.810 1.00 91.44 383 ASP A C 1
ATOM 2930 O O . ASP A 1 383 ? -23.964 14.344 23.921 1.00 91.44 383 ASP A O 1
ATOM 2934 N N . PRO A 1 384 ? -23.576 14.948 21.790 1.00 91.94 384 PRO A N 1
ATOM 2935 C CA . PRO A 1 384 ? -22.119 14.812 21.884 1.00 91.94 384 PRO A CA 1
ATOM 2936 C C . PRO A 1 384 ? -21.431 15.631 22.986 1.00 91.94 384 PRO A C 1
ATOM 2938 O O . PRO A 1 384 ? -20.340 15.256 23.409 1.00 91.94 384 PRO A O 1
ATOM 2941 N N . SER A 1 385 ? -22.033 16.724 23.471 1.00 91.00 385 SER A N 1
ATOM 2942 C CA . SER A 1 385 ? -21.453 17.555 24.540 1.00 91.00 385 SER A CA 1
ATOM 2943 C C . SER A 1 385 ? -21.625 16.963 25.944 1.00 91.00 385 SER A C 1
ATOM 2945 O O . SER A 1 385 ? -20.911 17.353 26.867 1.00 91.00 385 SER A O 1
ATOM 2947 N N . SER A 1 386 ? -22.552 16.011 26.111 1.00 94.06 386 SER A N 1
ATOM 2948 C CA . SER A 1 386 ? -22.941 15.450 27.416 1.00 94.06 386 SER A CA 1
ATOM 2949 C C . SER A 1 386 ? -23.030 13.917 27.458 1.00 94.06 386 SER A C 1
ATOM 2951 O O . SER A 1 386 ? -23.212 13.339 28.532 1.00 94.06 386 SER A O 1
ATOM 2953 N N . ALA A 1 387 ? -22.882 13.233 26.319 1.00 94.44 387 ALA A N 1
ATOM 2954 C CA . ALA A 1 387 ? -23.055 11.789 26.219 1.00 94.44 387 ALA A CA 1
ATOM 2955 C C . ALA A 1 387 ? -22.078 11.002 27.125 1.00 94.44 387 ALA A C 1
ATOM 2957 O O . ALA A 1 387 ? -20.859 11.121 26.985 1.00 94.44 387 ALA A O 1
ATOM 2958 N N . PRO A 1 388 ? -22.574 10.099 27.995 1.00 93.31 388 PRO A N 1
ATOM 2959 C CA . PRO A 1 388 ? -21.735 9.383 28.962 1.00 93.31 388 PRO A CA 1
ATOM 2960 C C . PRO A 1 388 ? -20.875 8.264 28.345 1.00 93.31 388 PRO A C 1
ATOM 2962 O O . PRO A 1 388 ? -20.109 7.612 29.057 1.00 93.31 388 PRO A O 1
ATOM 2965 N N . HIS A 1 389 ? -21.048 7.971 27.053 1.00 96.88 389 HIS A N 1
ATOM 2966 C CA . HIS A 1 389 ? -20.238 7.033 26.273 1.00 96.88 389 HIS A CA 1
ATOM 2967 C C . HIS A 1 389 ? -20.482 7.210 24.766 1.00 96.88 389 HIS A C 1
ATOM 2969 O O . HIS A 1 389 ? -21.492 7.770 24.340 1.00 96.88 389 HIS A O 1
ATOM 2975 N N . VAL A 1 390 ? -19.579 6.651 23.964 1.00 98.12 390 VAL A N 1
ATOM 2976 C CA . VAL A 1 390 ? -19.727 6.464 22.517 1.00 98.12 390 VAL A CA 1
ATOM 2977 C C . VAL A 1 390 ? -20.186 5.027 22.247 1.00 98.12 390 VAL A C 1
ATOM 2979 O O . VAL A 1 390 ? -19.727 4.080 22.894 1.00 98.12 390 VAL A O 1
ATOM 2982 N N . VAL A 1 391 ? -21.088 4.845 21.287 1.00 98.38 391 VAL A N 1
ATOM 2983 C CA . VAL A 1 391 ? -21.514 3.546 20.756 1.00 98.38 391 VAL A CA 1
ATOM 2984 C C . VAL A 1 391 ? -20.756 3.274 19.457 1.00 98.38 391 VAL A C 1
ATOM 2986 O O . VAL A 1 391 ? -20.748 4.099 18.542 1.00 98.38 391 VAL A O 1
ATOM 2989 N N . VAL A 1 392 ? -20.125 2.102 19.365 1.00 98.56 392 VAL A N 1
ATOM 2990 C CA . VAL A 1 392 ? -19.423 1.644 18.157 1.00 98.56 392 VAL A CA 1
ATOM 2991 C C . VAL A 1 392 ? -20.149 0.426 17.600 1.00 98.56 392 VAL A C 1
ATOM 2993 O O . VAL A 1 392 ? -20.129 -0.647 18.206 1.00 98.56 392 VAL A O 1
ATOM 2996 N N . THR A 1 393 ? -20.775 0.590 16.436 1.00 98.44 393 THR A N 1
ATOM 2997 C CA . THR A 1 393 ? -21.505 -0.460 15.719 1.00 98.44 393 THR A CA 1
ATOM 2998 C C . THR A 1 393 ? -20.663 -1.011 14.575 1.00 98.44 393 THR A C 1
ATOM 3000 O O . THR A 1 393 ? -20.105 -0.257 13.773 1.00 98.44 393 THR A O 1
ATOM 3003 N N . TYR A 1 394 ? -20.592 -2.337 14.465 1.00 98.00 394 TYR A N 1
ATOM 3004 C CA . TYR A 1 394 ? -19.792 -3.046 13.470 1.00 98.00 394 TYR A CA 1
ATOM 3005 C C . TYR A 1 394 ? -20.534 -4.235 12.850 1.00 98.00 394 TYR A C 1
ATOM 3007 O O . TYR A 1 394 ? -21.357 -4.894 13.486 1.00 98.00 394 TYR A O 1
ATOM 3015 N N . ALA A 1 395 ? -20.208 -4.531 11.595 1.00 96.31 395 ALA A N 1
ATOM 3016 C CA . ALA A 1 395 ? -20.631 -5.728 10.887 1.00 96.31 395 ALA A CA 1
ATOM 3017 C C . ALA A 1 395 ? -19.655 -6.883 11.146 1.00 96.31 395 ALA A C 1
ATOM 3019 O O . ALA A 1 395 ? -18.440 -6.712 11.034 1.00 96.31 395 ALA A O 1
ATOM 3020 N N . LYS A 1 396 ? -20.184 -8.074 11.448 1.00 94.44 396 LYS A N 1
ATOM 3021 C CA . LYS A 1 396 ? -19.416 -9.326 11.531 1.00 94.44 396 LYS A CA 1
ATOM 3022 C C . LYS A 1 396 ? -20.216 -10.453 10.883 1.00 94.44 396 LYS A C 1
ATOM 3024 O O . LYS A 1 396 ? -21.277 -10.850 11.373 1.00 94.44 396 LYS A O 1
ATOM 3029 N N . GLY A 1 397 ? -19.736 -10.937 9.737 1.00 88.50 397 GLY A N 1
ATOM 3030 C CA . GLY A 1 397 ? -20.549 -11.752 8.835 1.00 88.50 397 GLY A CA 1
ATOM 3031 C C . GLY A 1 397 ? -21.821 -11.001 8.418 1.00 88.50 397 GLY A C 1
ATOM 3032 O O . GLY A 1 397 ? -21.779 -9.817 8.098 1.00 88.50 397 GLY A O 1
ATOM 3033 N N . LYS A 1 398 ? -22.982 -11.668 8.461 1.00 87.88 398 LYS A N 1
ATOM 3034 C CA . LYS A 1 398 ? -24.270 -11.061 8.065 1.00 87.88 398 LYS A CA 1
ATOM 3035 C C . LYS A 1 398 ? -24.937 -10.183 9.143 1.00 87.88 398 LYS A C 1
ATOM 3037 O O . LYS A 1 398 ? -25.948 -9.549 8.841 1.00 87.88 398 LYS A O 1
ATOM 3042 N N . LYS A 1 399 ? -24.418 -10.140 10.377 1.00 94.94 399 LYS A N 1
ATOM 3043 C CA . LYS A 1 399 ? -25.043 -9.449 11.524 1.00 94.94 399 LYS A CA 1
ATOM 3044 C C . LYS A 1 399 ? -24.319 -8.148 11.884 1.00 94.94 399 LYS A C 1
ATOM 3046 O O . LYS A 1 399 ? -23.111 -8.032 11.676 1.00 94.94 399 LYS A O 1
ATOM 3051 N N . LEU A 1 400 ? -25.071 -7.195 12.438 1.00 97.94 400 LEU A N 1
ATOM 3052 C CA . LEU A 1 400 ? -24.534 -5.998 13.087 1.00 97.94 400 LEU A CA 1
ATOM 3053 C C . LEU A 1 400 ? -24.530 -6.186 14.607 1.00 97.94 400 LEU A C 1
ATOM 3055 O O . LEU A 1 400 ? -25.428 -6.821 15.160 1.00 97.94 400 LEU A O 1
ATOM 3059 N N . TYR A 1 401 ? -23.526 -5.615 15.258 1.00 98.62 401 TYR A N 1
ATOM 3060 C CA . TYR A 1 401 ? -23.278 -5.689 16.695 1.00 98.62 401 TYR A CA 1
ATOM 3061 C C . TYR A 1 401 ? -22.817 -4.324 17.206 1.00 98.62 401 TYR A C 1
ATOM 3063 O O . TYR A 1 401 ? -22.185 -3.588 16.448 1.00 98.62 401 TYR A O 1
ATOM 3071 N N . SER A 1 402 ? -23.061 -4.002 18.474 1.00 98.50 402 SER A N 1
ATOM 3072 C CA . SER A 1 402 ? -22.569 -2.768 19.098 1.00 98.50 402 SER A CA 1
ATOM 3073 C C . SER A 1 402 ? -21.833 -3.013 20.421 1.00 98.50 402 SER A C 1
ATOM 3075 O O . SER A 1 402 ? -22.109 -3.967 21.154 1.00 98.50 402 SER A O 1
ATOM 3077 N N . VAL A 1 403 ? -20.858 -2.144 20.704 1.00 98.75 403 VAL A N 1
ATOM 3078 C CA . VAL A 1 403 ? -20.134 -2.033 21.985 1.00 98.75 403 VAL A CA 1
ATOM 3079 C C . VAL A 1 403 ? -20.207 -0.592 22.494 1.00 98.75 403 VAL A C 1
ATOM 3081 O O . VAL A 1 403 ? -20.419 0.337 21.710 1.00 98.75 403 VAL A O 1
ATOM 3084 N N . ARG A 1 404 ? -19.983 -0.388 23.797 1.00 98.62 404 ARG A N 1
ATOM 3085 C CA . ARG A 1 404 ? -19.901 0.946 24.418 1.00 98.62 404 ARG A CA 1
ATOM 3086 C C . ARG A 1 404 ? -18.464 1.286 24.812 1.00 98.62 404 ARG A C 1
ATOM 3088 O O . ARG A 1 404 ? -17.765 0.443 25.374 1.00 98.62 404 ARG A O 1
ATOM 3095 N N . ALA A 1 405 ? -18.049 2.525 24.575 1.00 98.38 405 ALA A N 1
ATOM 3096 C CA . ALA A 1 405 ? -16.695 3.016 24.817 1.00 98.38 405 ALA A CA 1
ATOM 3097 C C . ALA A 1 405 ? -16.706 4.347 25.587 1.00 98.38 405 ALA A C 1
ATOM 3099 O O . ALA A 1 405 ? -17.510 5.218 25.264 1.00 98.38 405 ALA A O 1
ATOM 3100 N N . ARG A 1 406 ? -15.796 4.561 26.551 1.00 97.12 406 ARG A N 1
ATOM 3101 C CA . ARG A 1 406 ? -15.570 5.918 27.104 1.00 97.12 406 ARG A CA 1
ATOM 3102 C C . ARG A 1 406 ? -14.902 6.845 26.087 1.00 97.12 406 ARG A C 1
ATOM 3104 O O . ARG A 1 406 ? -15.146 8.045 26.090 1.00 97.12 406 ARG A O 1
ATOM 3111 N N . SER A 1 407 ? -14.033 6.302 25.240 1.00 96.44 407 SER A N 1
ATOM 3112 C CA . SER A 1 407 ? -13.323 7.046 24.199 1.00 96.44 407 SER A CA 1
ATOM 3113 C C . SER A 1 407 ? -13.098 6.166 22.971 1.00 96.44 407 SER A C 1
ATOM 3115 O O . SER A 1 407 ? -12.971 4.943 23.083 1.00 96.44 407 SER A O 1
ATOM 3117 N N . VAL A 1 408 ? -13.039 6.782 21.790 1.00 98.12 408 VAL A N 1
ATOM 3118 C CA . VAL A 1 408 ? -12.811 6.087 20.517 1.00 98.12 408 VAL A CA 1
ATOM 3119 C C . VAL A 1 408 ? -11.711 6.798 19.739 1.00 98.12 408 VAL A C 1
ATOM 3121 O O . VAL A 1 408 ? -11.751 8.014 19.585 1.00 98.12 408 VAL A O 1
ATOM 3124 N N . VAL A 1 409 ? -10.748 6.036 19.223 1.00 97.94 409 VAL A N 1
ATOM 3125 C CA . VAL A 1 409 ? -9.743 6.517 18.266 1.00 97.94 409 VAL A CA 1
ATOM 3126 C C . VAL A 1 409 ? -10.046 5.889 16.912 1.00 97.94 409 VAL A C 1
ATOM 3128 O O . VAL A 1 409 ? -10.024 4.666 16.773 1.00 97.94 409 VAL A O 1
ATOM 3131 N N . VAL A 1 410 ? -10.327 6.716 15.905 1.00 97.25 410 VAL A N 1
ATOM 3132 C CA . VAL A 1 410 ? -10.569 6.251 14.533 1.00 97.25 410 VAL A CA 1
ATOM 3133 C C . VAL A 1 410 ? -9.261 6.296 13.748 1.00 97.25 410 VAL A C 1
ATOM 3135 O O . VAL A 1 410 ? -8.897 7.310 13.168 1.00 97.25 410 VAL A O 1
ATOM 3138 N N . ALA A 1 411 ? -8.557 5.165 13.739 1.00 96.38 411 ALA A N 1
ATOM 3139 C CA . ALA A 1 411 ? -7.295 4.936 13.035 1.00 96.38 411 ALA A CA 1
ATOM 3140 C C . ALA A 1 411 ? -7.491 4.234 11.670 1.00 96.38 411 ALA A C 1
ATOM 3142 O O . ALA A 1 411 ? -6.589 3.563 11.163 1.00 96.38 411 ALA A O 1
ATOM 3143 N N . GLY A 1 412 ? -8.690 4.355 11.091 1.00 85.69 412 GLY A N 1
ATOM 3144 C CA . GLY A 1 412 ? -9.006 3.916 9.732 1.00 85.69 412 GLY A CA 1
ATOM 3145 C C . GLY A 1 412 ? -8.668 4.980 8.684 1.00 85.69 412 GLY A C 1
ATOM 3146 O O . GLY A 1 412 ? -8.404 6.135 9.010 1.00 85.69 412 GLY A O 1
ATOM 3147 N N . GLY A 1 413 ? -8.703 4.601 7.405 1.00 84.88 413 GLY A N 1
ATOM 3148 C CA . GLY A 1 413 ? -8.486 5.542 6.305 1.00 84.88 413 GLY A CA 1
ATOM 3149 C C . GLY A 1 413 ? -9.510 6.683 6.297 1.00 84.88 413 GLY A C 1
ATOM 3150 O O . GLY A 1 413 ? -10.693 6.474 6.559 1.00 84.88 413 GLY A O 1
ATOM 3151 N N . SER A 1 414 ? -9.081 7.895 5.937 1.00 86.44 414 SER A N 1
ATOM 3152 C CA . SER A 1 414 ? -9.938 9.098 5.923 1.00 86.44 414 SER A CA 1
ATOM 3153 C C . SER A 1 414 ? -11.218 8.940 5.086 1.00 86.44 414 SER A C 1
ATOM 3155 O O . SER A 1 414 ? -12.246 9.547 5.384 1.00 86.44 414 SER A O 1
ATOM 3157 N N . TRP A 1 415 ? -11.174 8.087 4.058 1.00 83.69 415 TRP A N 1
ATOM 3158 C CA . TRP A 1 415 ? -12.325 7.751 3.224 1.00 83.69 415 TRP A CA 1
ATOM 3159 C C . TRP A 1 415 ? -13.400 6.941 3.964 1.00 83.69 415 TRP A C 1
ATOM 3161 O O . TRP A 1 415 ? -14.563 7.095 3.617 1.00 83.69 415 TRP A O 1
ATOM 3171 N N . THR A 1 416 ? -13.067 6.131 4.979 1.00 88.88 416 THR A N 1
ATOM 3172 C CA . THR A 1 416 ? -14.069 5.489 5.855 1.00 88.88 416 THR A CA 1
ATOM 3173 C C . THR A 1 416 ? -14.426 6.359 7.055 1.00 88.88 416 THR A C 1
ATOM 3175 O O . THR A 1 416 ? -15.599 6.404 7.423 1.00 88.88 416 THR A O 1
ATOM 3178 N N . ALA A 1 417 ? -13.464 7.091 7.632 1.00 90.50 417 ALA A N 1
ATOM 3179 C CA . ALA A 1 417 ? -13.679 7.944 8.807 1.00 90.50 417 ALA A CA 1
ATOM 3180 C C . ALA A 1 417 ? -14.856 8.922 8.619 1.00 90.50 417 ALA A C 1
ATOM 3182 O O . ALA A 1 417 ? -15.751 8.977 9.462 1.00 90.50 417 ALA A O 1
ATOM 3183 N N . LYS A 1 418 ? -14.916 9.604 7.464 1.00 89.38 418 LYS A N 1
ATOM 3184 C CA . LYS A 1 418 ? -15.981 10.564 7.112 1.00 89.38 418 LYS A CA 1
ATOM 3185 C C . LYS A 1 418 ? -17.393 9.970 6.964 1.00 89.38 418 LYS A C 1
ATOM 3187 O O . LYS A 1 418 ? -18.358 10.733 6.910 1.00 89.38 418 LYS A O 1
ATOM 3192 N N . HIS A 1 419 ? -17.507 8.643 6.855 1.00 90.38 419 HIS A N 1
ATOM 3193 C CA . HIS A 1 419 ? -18.782 7.924 6.778 1.00 90.38 419 HIS A CA 1
ATOM 3194 C C . HIS A 1 419 ? -19.149 7.269 8.118 1.00 90.38 419 HIS A C 1
ATOM 3196 O O . HIS A 1 419 ? -20.302 7.356 8.521 1.00 90.38 419 HIS A O 1
ATOM 3202 N N . ILE A 1 420 ? -18.191 6.655 8.832 1.00 94.31 420 ILE A N 1
ATOM 3203 C CA . ILE A 1 420 ? -18.495 5.966 10.100 1.00 94.31 420 ILE A CA 1
ATOM 3204 C C . ILE A 1 420 ? -18.698 6.921 11.277 1.00 94.31 420 ILE A C 1
ATOM 3206 O O . ILE A 1 420 ? -19.477 6.597 12.168 1.00 94.31 420 ILE A O 1
ATOM 3210 N N . VAL A 1 421 ? -18.002 8.064 11.330 1.00 94.81 421 VAL A N 1
ATOM 3211 C CA . VAL A 1 421 ? -18.170 9.018 12.435 1.00 94.81 421 VAL A CA 1
ATOM 3212 C C . VAL A 1 421 ? -19.427 9.840 12.167 1.00 94.81 421 VAL A C 1
ATOM 3214 O O . VAL A 1 421 ? -19.457 10.703 11.285 1.00 94.81 421 VAL A O 1
ATOM 3217 N N . TYR A 1 422 ? -20.486 9.520 12.909 1.00 92.88 422 TYR A N 1
ATOM 3218 C CA . TYR A 1 422 ? -21.812 10.091 12.709 1.00 92.88 422 TYR A CA 1
ATOM 3219 C C . TYR A 1 422 ? -21.807 11.576 13.078 1.00 92.88 422 TYR A C 1
ATOM 3221 O O . TYR A 1 422 ? -22.039 12.419 12.214 1.00 92.88 422 TYR A O 1
ATOM 3229 N N . ASP A 1 423 ? -21.378 11.893 14.301 1.00 91.75 423 ASP A N 1
ATOM 3230 C CA . ASP A 1 423 ? -21.341 13.252 14.864 1.00 91.75 423 ASP A CA 1
ATOM 3231 C C . ASP A 1 423 ? -20.142 14.093 14.377 1.00 91.75 423 ASP A C 1
ATOM 3233 O O . ASP A 1 423 ? -19.761 15.073 15.013 1.00 91.75 423 ASP A O 1
ATOM 3237 N N . LEU A 1 424 ? -19.498 13.706 13.268 1.00 90.62 424 LEU A N 1
ATOM 3238 C CA . LEU A 1 424 ? -18.375 14.458 12.711 1.00 90.62 424 LEU A CA 1
ATOM 3239 C C . LEU A 1 424 ? -18.863 15.839 12.222 1.00 90.62 424 LEU A C 1
ATOM 3241 O O . LEU A 1 424 ? -19.742 15.871 11.346 1.00 90.62 424 LEU A O 1
ATOM 3245 N N . PRO A 1 425 ? -18.293 16.960 12.715 1.00 90.75 425 PRO A N 1
ATOM 3246 C CA . PRO A 1 425 ? -18.684 18.301 12.289 1.00 90.75 425 PRO A CA 1
ATOM 3247 C C . PRO A 1 425 ? -18.555 18.485 10.776 1.00 90.75 425 PRO A C 1
ATOM 3249 O O . PRO A 1 425 ? -17.624 17.949 10.169 1.00 90.75 425 PRO A O 1
ATOM 3252 N N . ALA A 1 426 ? -19.453 19.277 10.179 1.00 90.75 426 ALA A N 1
ATOM 3253 C CA . ALA A 1 426 ? -19.487 19.522 8.733 1.00 90.75 426 ALA A CA 1
ATOM 3254 C C . ALA A 1 426 ? -18.103 19.907 8.184 1.00 90.75 426 ALA A C 1
ATOM 3256 O O . ALA A 1 426 ? -17.550 19.168 7.378 1.00 90.75 426 ALA A O 1
ATOM 3257 N N . SER A 1 427 ? -17.458 20.922 8.770 1.00 93.81 427 SER A N 1
ATOM 3258 C CA . SER A 1 427 ? -16.112 21.381 8.388 1.00 93.81 427 SER A CA 1
ATOM 3259 C C . SER A 1 427 ? -15.042 20.279 8.332 1.00 93.81 427 SER A C 1
ATOM 3261 O O . SER A 1 427 ? -14.158 20.315 7.480 1.00 93.81 427 SER A O 1
ATOM 3263 N N . HIS A 1 428 ? -15.120 19.272 9.208 1.00 91.12 428 HIS A N 1
ATOM 3264 C CA . HIS A 1 428 ? -14.184 18.143 9.221 1.00 91.12 428 HIS A CA 1
ATOM 3265 C C . HIS A 1 428 ? -14.550 17.092 8.159 1.00 91.12 428 HIS A C 1
ATOM 3267 O O . HIS A 1 428 ? -13.674 16.463 7.563 1.00 91.12 428 HIS A O 1
ATOM 3273 N N . ARG A 1 429 ? -15.849 16.909 7.896 1.00 88.62 429 ARG A N 1
ATOM 3274 C CA . ARG A 1 429 ? -16.365 16.049 6.822 1.00 88.62 429 ARG A CA 1
ATOM 3275 C C . ARG A 1 429 ? -16.015 16.614 5.440 1.00 88.62 429 ARG A C 1
ATOM 3277 O O . ARG A 1 429 ? -15.617 15.846 4.563 1.00 88.62 429 ARG A O 1
ATOM 3284 N N . ASP A 1 430 ? -16.082 17.935 5.301 1.00 88.94 430 ASP A N 1
ATOM 3285 C CA . ASP A 1 430 ? -15.740 18.695 4.099 1.00 88.94 430 ASP A CA 1
ATOM 3286 C C . ASP A 1 430 ? -14.225 18.658 3.839 1.00 88.94 430 ASP A C 1
ATOM 3288 O O . ASP A 1 430 ? -13.796 18.316 2.736 1.00 88.94 430 ASP A O 1
ATOM 3292 N N . ALA A 1 431 ? -13.393 18.852 4.871 1.00 90.75 431 ALA A N 1
ATOM 3293 C CA . ALA A 1 431 ? -11.944 18.645 4.773 1.00 90.75 431 ALA A CA 1
ATOM 3294 C C . ALA A 1 431 ? -11.589 17.211 4.315 1.00 90.75 431 ALA A C 1
ATOM 3296 O O . ALA A 1 431 ? -10.786 17.017 3.401 1.00 90.75 431 ALA A O 1
ATOM 3297 N N . TYR A 1 432 ? -12.252 16.176 4.851 1.00 88.38 432 TYR A N 1
ATOM 3298 C CA . TYR A 1 432 ? -12.068 14.796 4.374 1.00 88.38 432 TYR A CA 1
ATOM 3299 C C . TYR A 1 432 ? -12.595 14.530 2.949 1.00 88.38 432 TYR A C 1
ATOM 3301 O O . TYR A 1 432 ? -12.251 13.487 2.363 1.00 88.38 432 TYR A O 1
ATOM 3309 N N . ALA A 1 433 ? -13.423 15.411 2.381 1.00 83.12 433 ALA A N 1
ATOM 3310 C CA . ALA A 1 433 ? -13.804 15.353 0.973 1.00 83.12 433 ALA A CA 1
ATOM 3311 C C . ALA A 1 433 ? -12.664 15.842 0.064 1.00 83.12 433 ALA A C 1
ATOM 3313 O O . ALA A 1 433 ? -12.422 15.204 -0.957 1.00 83.12 433 ALA A O 1
ATOM 3314 N N . GLN A 1 434 ? -11.920 16.872 0.484 1.00 85.38 434 GLN A N 1
ATOM 3315 C CA . GLN A 1 434 ? -10.797 17.468 -0.259 1.00 85.38 434 GLN A CA 1
ATOM 3316 C C . GLN A 1 434 ? -9.547 16.573 -0.336 1.00 85.38 434 GLN A C 1
ATOM 3318 O O . GLN A 1 434 ? -8.721 16.740 -1.225 1.00 85.38 434 GLN A O 1
ATOM 3323 N N . PHE A 1 435 ? -9.389 15.605 0.573 1.00 84.19 435 PHE A N 1
ATOM 3324 C CA . PHE A 1 435 ? -8.243 14.688 0.544 1.00 84.19 435 PHE A CA 1
ATOM 3325 C C . PHE A 1 435 ? -8.272 13.808 -0.721 1.00 84.19 435 PHE A C 1
ATOM 3327 O O . PHE A 1 435 ? -9.178 12.988 -0.890 1.00 84.19 435 PHE A O 1
ATOM 3334 N N . TYR A 1 436 ? -7.253 13.886 -1.573 1.00 78.31 436 TYR A N 1
ATOM 3335 C CA . TYR A 1 436 ? -7.100 12.968 -2.707 1.00 78.31 436 TYR A CA 1
ATOM 3336 C C . TYR A 1 436 ? -6.481 11.629 -2.270 1.00 78.31 436 TYR A C 1
ATOM 3338 O O . TYR A 1 436 ? -5.855 11.522 -1.215 1.00 78.31 436 TYR A O 1
ATOM 3346 N N . ARG A 1 437 ? -6.728 10.558 -3.036 1.00 77.19 437 ARG A N 1
ATOM 3347 C CA . ARG A 1 437 ? -6.235 9.199 -2.749 1.00 77.19 437 ARG A CA 1
ATOM 3348 C C . ARG A 1 437 ? -5.827 8.517 -4.055 1.00 77.19 437 ARG A C 1
ATOM 3350 O O . ARG A 1 437 ? -6.673 8.363 -4.931 1.00 77.19 437 ARG A O 1
ATOM 3357 N N . SER A 1 438 ? -4.574 8.077 -4.175 1.00 74.88 438 SER A N 1
ATOM 3358 C CA . SER A 1 438 ? -4.123 7.300 -5.338 1.00 74.88 438 SER A CA 1
ATOM 3359 C C . SER A 1 438 ? -4.323 5.787 -5.138 1.00 74.88 438 SER A C 1
ATOM 3361 O O . SER A 1 438 ? -4.002 5.270 -4.061 1.00 74.88 438 SER A O 1
ATOM 3363 N N . PRO A 1 439 ? -4.831 5.043 -6.142 1.00 72.62 439 PRO A N 1
ATOM 3364 C CA . PRO A 1 439 ? -4.876 3.586 -6.103 1.00 72.62 439 PRO A CA 1
ATOM 3365 C C . PRO A 1 439 ? -3.472 2.981 -6.272 1.00 72.62 439 PRO A C 1
ATOM 3367 O O . PRO A 1 439 ? -2.847 3.084 -7.322 1.00 72.62 439 PRO A O 1
ATOM 3370 N N . CYS A 1 440 ? -2.993 2.280 -5.245 1.00 71.25 440 CYS A N 1
ATOM 3371 C CA . CYS A 1 440 ? -1.697 1.601 -5.252 1.00 71.25 440 CYS A CA 1
ATOM 3372 C C . CYS A 1 440 ? -1.858 0.079 -5.422 1.00 71.25 440 CYS A C 1
ATOM 3374 O O . CYS A 1 440 ? -2.658 -0.544 -4.723 1.00 71.25 440 CYS A O 1
ATOM 3376 N N . LEU A 1 441 ? -1.057 -0.535 -6.301 1.00 73.56 441 LEU A N 1
ATOM 3377 C CA . LEU A 1 441 ? -0.951 -1.991 -6.448 1.00 73.56 441 LEU A CA 1
ATOM 3378 C C . LEU A 1 441 ? 0.505 -2.447 -6.306 1.00 73.56 441 LEU A C 1
ATOM 3380 O O . LEU A 1 441 ? 1.347 -2.101 -7.133 1.00 73.56 441 LEU A O 1
ATOM 3384 N N . MET A 1 442 ? 0.781 -3.282 -5.303 1.00 73.75 442 MET A N 1
ATOM 3385 C CA . MET A 1 442 ? 2.051 -4.000 -5.152 1.00 73.75 442 MET A CA 1
ATOM 3386 C C . MET A 1 442 ? 1.964 -5.396 -5.783 1.00 73.75 442 MET A C 1
ATOM 3388 O O . MET A 1 442 ? 0.968 -6.098 -5.607 1.00 73.75 442 MET A O 1
ATOM 3392 N N . ALA A 1 443 ? 3.023 -5.829 -6.472 1.00 74.94 443 ALA A N 1
ATOM 3393 C CA . ALA A 1 443 ? 3.095 -7.138 -7.117 1.00 74.94 443 ALA A CA 1
ATOM 3394 C C . ALA A 1 443 ? 4.382 -7.877 -6.719 1.00 74.94 443 ALA A C 1
ATOM 3396 O O . ALA A 1 443 ? 5.467 -7.578 -7.204 1.00 74.94 443 ALA A O 1
ATOM 3397 N N . ASN A 1 444 ? 4.290 -8.882 -5.841 1.00 76.62 444 ASN A N 1
ATOM 3398 C CA . ASN A 1 444 ? 5.466 -9.681 -5.487 1.00 76.62 444 ASN A CA 1
ATOM 3399 C C . ASN A 1 444 ? 5.667 -10.828 -6.498 1.00 76.62 444 ASN A C 1
ATOM 3401 O O . ASN A 1 444 ? 4.975 -11.845 -6.434 1.00 76.62 444 ASN A O 1
ATOM 3405 N N . ILE A 1 445 ? 6.643 -10.699 -7.401 1.00 75.31 445 ILE A N 1
ATOM 3406 C CA . ILE A 1 445 ? 6.982 -11.740 -8.384 1.00 75.31 445 ILE A CA 1
ATOM 3407 C C . ILE A 1 445 ? 8.104 -12.635 -7.833 1.00 75.31 445 ILE A C 1
ATOM 3409 O O . ILE A 1 445 ? 9.255 -12.223 -7.709 1.00 75.31 445 ILE A O 1
ATOM 3413 N N . ALA A 1 446 ? 7.783 -13.888 -7.502 1.00 73.69 446 ALA A N 1
ATOM 3414 C CA . ALA A 1 446 ? 8.772 -14.865 -7.044 1.00 73.69 446 ALA A CA 1
ATOM 3415 C C . ALA A 1 446 ? 9.416 -15.621 -8.218 1.00 73.69 446 ALA A C 1
ATOM 3417 O O . ALA A 1 446 ? 8.713 -16.161 -9.074 1.00 73.69 446 ALA A O 1
ATOM 3418 N N . VAL A 1 447 ? 10.752 -15.705 -8.237 1.00 74.94 447 VAL A N 1
ATOM 3419 C CA . VAL A 1 447 ? 11.512 -16.406 -9.288 1.00 74.94 447 VAL A CA 1
ATOM 3420 C C . VAL A 1 447 ? 12.256 -17.611 -8.715 1.00 74.94 447 VAL A C 1
ATOM 3422 O O . VAL A 1 447 ? 12.799 -17.568 -7.612 1.00 74.94 447 VAL A O 1
ATOM 3425 N N . ARG A 1 448 ? 12.309 -18.700 -9.489 1.00 75.88 448 ARG A N 1
ATOM 3426 C CA . ARG A 1 448 ? 12.947 -19.973 -9.091 1.00 75.88 448 ARG A CA 1
ATOM 3427 C C . ARG A 1 448 ? 14.461 -19.864 -8.917 1.00 75.88 448 ARG A C 1
ATOM 3429 O O . ARG A 1 448 ? 15.060 -20.624 -8.170 1.00 75.88 448 ARG A O 1
ATOM 3436 N N . ASN A 1 449 ? 15.079 -18.956 -9.661 1.00 82.00 449 ASN A N 1
ATOM 3437 C CA . ASN A 1 449 ? 16.483 -18.581 -9.571 1.00 82.00 449 ASN A CA 1
ATOM 3438 C C . ASN A 1 449 ? 16.666 -17.225 -10.265 1.00 82.00 449 ASN A C 1
ATOM 3440 O O . ASN A 1 449 ? 15.829 -16.830 -11.079 1.00 82.00 449 ASN A O 1
ATOM 3444 N N . TRP A 1 450 ? 17.769 -16.540 -9.980 1.00 84.62 450 TRP A N 1
ATOM 3445 C CA . TRP A 1 450 ? 18.090 -15.230 -10.556 1.00 84.62 450 TRP A CA 1
ATOM 3446 C C . TRP A 1 450 ? 19.420 -15.248 -11.330 1.00 84.62 450 TRP A C 1
ATOM 3448 O O . TRP A 1 450 ? 20.045 -14.214 -11.556 1.00 84.62 450 TRP A O 1
ATOM 3458 N N . ARG A 1 451 ? 19.826 -16.432 -11.824 1.00 84.12 451 ARG A N 1
ATOM 3459 C CA . ARG A 1 451 ? 21.059 -16.653 -12.612 1.00 84.12 451 ARG A CA 1
ATOM 3460 C C . ARG A 1 451 ? 21.213 -15.703 -13.803 1.00 84.12 451 ARG A C 1
ATOM 3462 O O . ARG A 1 451 ? 22.337 -15.481 -14.235 1.00 84.12 451 ARG A O 1
ATOM 3469 N N . PHE A 1 452 ? 20.115 -15.184 -14.353 1.00 82.75 452 PHE A N 1
ATOM 3470 C CA . PHE A 1 452 ? 20.137 -14.251 -15.481 1.00 82.75 452 PHE A CA 1
ATOM 3471 C C . PHE A 1 452 ? 20.707 -12.877 -15.089 1.00 82.75 452 PHE A C 1
ATOM 3473 O O . PHE A 1 452 ? 21.594 -12.393 -15.778 1.00 82.75 452 PHE A O 1
ATOM 3480 N N . LEU A 1 453 ? 20.287 -12.308 -13.951 1.00 85.50 453 LEU A N 1
ATOM 3481 C CA . LEU A 1 453 ? 20.844 -11.069 -13.394 1.00 85.50 453 LEU A CA 1
ATOM 3482 C C . LEU A 1 453 ? 22.337 -11.236 -13.070 1.00 85.50 453 LEU A C 1
ATOM 3484 O O . LEU A 1 453 ? 23.161 -10.480 -13.578 1.00 85.50 453 LEU A O 1
ATOM 3488 N N . TYR A 1 454 ? 22.699 -12.315 -12.365 1.00 86.94 454 TYR A N 1
ATOM 3489 C CA . TYR A 1 454 ? 24.099 -12.645 -12.064 1.00 86.94 454 TYR A CA 1
ATOM 3490 C C . TYR A 1 454 ? 24.972 -12.765 -13.327 1.00 86.94 454 TYR A C 1
ATOM 3492 O O . TYR A 1 454 ? 26.069 -12.220 -13.372 1.00 86.94 454 TYR A O 1
ATOM 3500 N N . LYS A 1 455 ? 24.472 -13.409 -14.394 1.00 86.19 455 LYS A N 1
ATOM 3501 C CA . LYS A 1 455 ? 25.184 -13.522 -15.682 1.00 86.19 455 LYS A CA 1
ATOM 3502 C C . LYS A 1 455 ? 25.302 -12.210 -16.464 1.00 86.19 455 LYS A C 1
ATOM 3504 O O . LYS A 1 455 ? 26.162 -12.124 -17.332 1.00 86.19 455 LYS A O 1
ATOM 3509 N N . MET A 1 456 ? 24.463 -11.215 -16.184 1.00 86.31 456 MET A N 1
ATOM 3510 C CA . MET A 1 456 ? 24.605 -9.856 -16.724 1.00 86.31 456 MET A CA 1
ATOM 3511 C C . MET A 1 456 ? 25.490 -8.961 -15.842 1.00 86.31 456 MET A C 1
ATOM 3513 O O . MET A 1 456 ? 25.747 -7.821 -16.218 1.00 86.31 456 MET A O 1
ATOM 3517 N N . GLY A 1 457 ? 25.937 -9.452 -14.678 1.00 88.69 457 GLY A N 1
ATOM 3518 C CA . GLY A 1 457 ? 26.638 -8.650 -13.677 1.00 88.69 457 GLY A CA 1
ATOM 3519 C C . GLY A 1 457 ? 25.736 -7.633 -12.971 1.00 88.69 457 GLY A C 1
ATOM 3520 O O . GLY A 1 457 ? 26.226 -6.575 -12.598 1.00 88.69 457 GLY A O 1
ATOM 3521 N N . LEU A 1 458 ? 24.435 -7.922 -12.819 1.00 89.56 458 LEU A N 1
ATOM 3522 C CA . LEU A 1 458 ? 23.445 -7.013 -12.226 1.00 89.56 458 LEU A CA 1
ATOM 3523 C C . LEU A 1 458 ? 22.866 -7.541 -10.900 1.00 89.56 458 LEU A C 1
ATOM 3525 O O . LEU A 1 458 ? 22.486 -8.708 -10.810 1.00 89.56 458 LEU A O 1
ATOM 3529 N N . SER A 1 459 ? 22.729 -6.667 -9.897 1.00 88.19 459 SER A N 1
ATOM 3530 C CA . SER A 1 459 ? 21.914 -6.880 -8.682 1.00 88.19 459 SER A CA 1
ATOM 3531 C C . SER A 1 459 ? 20.476 -6.399 -8.867 1.00 88.19 459 SER A C 1
ATOM 3533 O O . SER A 1 459 ? 19.519 -7.092 -8.513 1.00 88.19 459 SER A O 1
ATOM 3535 N N . GLY A 1 460 ? 20.337 -5.231 -9.484 1.00 89.31 460 GLY A N 1
ATOM 3536 C CA . GLY A 1 460 ? 19.077 -4.601 -9.831 1.00 89.31 460 GLY A CA 1
ATOM 3537 C C . GLY A 1 460 ? 19.197 -3.791 -11.115 1.00 89.31 460 GLY A C 1
ATOM 3538 O O . GLY A 1 460 ? 20.280 -3.640 -11.684 1.00 89.31 460 GLY A O 1
ATOM 3539 N N . CYS A 1 461 ? 18.068 -3.306 -11.609 1.00 89.00 461 CYS A N 1
ATOM 3540 C CA . CYS A 1 461 ? 18.016 -2.464 -12.789 1.00 89.00 461 CYS A CA 1
ATOM 3541 C C . CYS A 1 461 ? 16.769 -1.587 -12.818 1.00 89.00 461 CYS A C 1
ATOM 3543 O O . CYS A 1 461 ? 15.737 -1.946 -12.256 1.00 89.00 461 CYS A O 1
ATOM 3545 N N . ARG A 1 462 ? 16.875 -0.469 -13.538 1.00 88.19 462 ARG A N 1
ATOM 3546 C CA . ARG A 1 462 ? 15.760 0.400 -13.911 1.00 88.19 462 ARG A CA 1
ATOM 3547 C C . ARG A 1 462 ? 15.498 0.303 -15.414 1.00 88.19 462 ARG A C 1
ATOM 3549 O O . ARG A 1 462 ? 16.437 0.121 -16.188 1.00 88.19 462 ARG A O 1
ATOM 3556 N N . TRP A 1 463 ? 14.256 0.462 -15.837 1.00 86.25 463 TRP A N 1
ATOM 3557 C CA . TRP A 1 463 ? 13.872 0.751 -17.218 1.00 86.25 463 TRP A CA 1
ATOM 3558 C C . TRP A 1 463 ? 12.877 1.909 -17.223 1.00 86.25 463 TRP A C 1
ATOM 3560 O O . TRP A 1 463 ? 12.291 2.251 -16.199 1.00 86.25 463 TRP A O 1
ATOM 3570 N N . PHE A 1 464 ? 12.690 2.517 -18.388 1.00 84.44 464 PHE A N 1
ATOM 3571 C CA . PHE A 1 464 ? 11.788 3.651 -18.554 1.00 84.44 464 PHE A CA 1
ATOM 3572 C C . PHE A 1 464 ? 10.659 3.264 -19.514 1.00 84.44 464 PHE A C 1
ATOM 3574 O O . PHE A 1 464 ? 10.925 2.687 -20.573 1.00 84.44 464 PHE A O 1
ATOM 3581 N N . GLY A 1 465 ? 9.420 3.572 -19.122 1.00 70.69 465 GLY A N 1
ATOM 3582 C CA . GLY A 1 465 ? 8.197 3.239 -19.857 1.00 70.69 465 GLY A CA 1
ATOM 3583 C C . GLY A 1 465 ? 7.698 1.798 -19.675 1.00 70.69 465 GLY A C 1
ATOM 3584 O O . GLY A 1 465 ? 8.446 0.879 -19.341 1.00 70.69 465 GLY A O 1
ATOM 3585 N N . GLY A 1 466 ? 6.404 1.593 -19.931 1.00 64.88 466 GLY A N 1
ATOM 3586 C CA . GLY A 1 466 ? 5.712 0.330 -19.655 1.00 64.88 466 GLY A CA 1
ATOM 3587 C C . GLY A 1 466 ? 5.263 0.210 -18.194 1.00 64.88 466 GLY A C 1
ATOM 3588 O O . GLY A 1 466 ? 5.177 1.205 -17.483 1.00 64.88 466 GLY A O 1
ATOM 3589 N N . LEU A 1 467 ? 4.945 -1.012 -17.755 1.00 61.16 467 LEU A N 1
ATOM 3590 C CA . LEU A 1 467 ? 4.546 -1.271 -16.368 1.00 61.16 467 LEU A CA 1
ATOM 3591 C C . LEU A 1 467 ? 5.763 -1.442 -15.456 1.00 61.16 467 LEU A C 1
ATOM 3593 O O . LEU A 1 467 ? 6.588 -2.328 -15.707 1.00 61.16 467 LEU A O 1
ATOM 3597 N N . GLY A 1 468 ? 5.752 -0.707 -14.341 1.00 66.06 468 GLY A N 1
ATOM 3598 C CA . GLY A 1 468 ? 6.839 -0.672 -13.364 1.00 66.06 468 GLY A CA 1
ATOM 3599 C C . GLY A 1 468 ? 8.069 0.019 -13.950 1.00 66.06 468 GLY A C 1
ATOM 3600 O O . GLY A 1 468 ? 8.162 0.201 -15.164 1.00 66.06 468 GLY A O 1
ATOM 3601 N N . ASP A 1 469 ? 9.015 0.405 -13.100 1.00 76.12 469 ASP A N 1
ATOM 3602 C CA . ASP A 1 469 ? 10.260 1.028 -13.556 1.00 76.12 469 ASP A CA 1
ATOM 3603 C C . ASP A 1 469 ? 11.527 0.355 -13.017 1.00 76.12 469 ASP A C 1
ATOM 3605 O O . ASP A 1 469 ? 12.590 0.574 -13.590 1.00 76.12 469 ASP A O 1
ATOM 3609 N N . TYR A 1 470 ? 11.468 -0.486 -11.975 1.00 83.00 470 TYR A N 1
ATOM 3610 C CA . TYR A 1 470 ? 12.671 -1.143 -11.455 1.00 83.00 470 TYR A CA 1
ATOM 3611 C C . TYR A 1 470 ? 12.505 -2.577 -10.941 1.00 83.00 470 TYR A C 1
ATOM 3613 O O . TYR A 1 470 ? 11.416 -3.068 -10.645 1.00 83.00 470 TYR A O 1
ATOM 3621 N N . LEU A 1 471 ? 13.656 -3.243 -10.824 1.00 83.88 471 LEU A N 1
ATOM 3622 C CA . LEU A 1 471 ? 13.833 -4.601 -10.331 1.00 83.88 471 LEU A CA 1
ATOM 3623 C C . LEU A 1 471 ? 15.052 -4.653 -9.398 1.00 83.88 471 LEU A C 1
ATOM 3625 O O . LEU A 1 471 ? 16.125 -4.216 -9.802 1.00 83.88 471 LEU A O 1
ATOM 3629 N N . SER A 1 472 ? 14.952 -5.228 -8.196 1.00 85.81 472 SER A N 1
ATOM 3630 C CA . SER A 1 472 ? 16.123 -5.393 -7.303 1.00 85.81 472 SER A CA 1
ATOM 3631 C C . SER A 1 472 ? 16.141 -6.728 -6.553 1.00 85.81 472 SER A C 1
ATOM 3633 O O . SER A 1 472 ? 15.167 -7.083 -5.885 1.00 85.81 472 SER A O 1
ATOM 3635 N N . VAL A 1 473 ? 17.247 -7.478 -6.653 1.00 88.88 473 VAL A N 1
ATOM 3636 C CA . VAL A 1 473 ? 17.559 -8.627 -5.784 1.00 88.88 473 VAL A CA 1
ATOM 3637 C C . VAL A 1 473 ? 18.374 -8.116 -4.599 1.00 88.88 473 VAL A C 1
ATOM 3639 O O . VAL A 1 473 ? 19.435 -7.535 -4.794 1.00 88.88 473 VAL A O 1
ATOM 3642 N N . ARG A 1 474 ? 17.906 -8.381 -3.376 1.00 89.19 474 ARG A N 1
ATOM 3643 C CA . ARG A 1 474 ? 18.512 -7.904 -2.120 1.00 89.19 474 ARG A CA 1
ATOM 3644 C C . ARG A 1 474 ? 18.881 -9.053 -1.179 1.00 89.19 474 ARG A C 1
ATOM 3646 O O . ARG A 1 474 ? 18.256 -10.116 -1.228 1.00 89.19 474 ARG A O 1
ATOM 3653 N N . LYS A 1 475 ? 19.848 -8.830 -0.287 1.00 90.69 475 LYS A N 1
ATOM 3654 C CA . LYS A 1 475 ? 20.080 -9.664 0.902 1.00 90.69 475 LYS A CA 1
ATOM 3655 C C . LYS A 1 475 ? 18.912 -9.472 1.875 1.00 90.69 475 LYS A C 1
ATOM 3657 O O . LYS A 1 475 ? 18.495 -8.350 2.145 1.00 90.69 475 LYS A O 1
ATOM 3662 N N . MET A 1 476 ? 18.375 -10.562 2.416 1.00 90.50 476 MET A N 1
ATOM 3663 C CA . MET A 1 476 ? 17.321 -10.497 3.436 1.00 90.50 476 MET A CA 1
ATOM 3664 C C . MET A 1 476 ? 17.933 -10.327 4.836 1.00 90.50 476 MET A C 1
ATOM 3666 O O . MET A 1 476 ? 18.997 -10.885 5.115 1.00 90.50 476 MET A O 1
ATOM 3670 N N . ALA A 1 477 ? 17.245 -9.600 5.719 1.00 93.12 477 ALA A N 1
ATOM 3671 C CA . ALA A 1 477 ? 17.602 -9.501 7.133 1.00 93.12 477 ALA A CA 1
ATOM 3672 C C . ALA A 1 477 ? 17.461 -10.860 7.846 1.00 93.12 477 ALA A C 1
ATOM 3674 O O . ALA A 1 477 ? 16.521 -11.620 7.588 1.00 93.12 477 ALA A O 1
ATOM 3675 N N . LEU A 1 478 ? 18.386 -11.159 8.758 1.00 92.81 478 LEU A N 1
ATOM 3676 C CA . LEU A 1 478 ? 18.428 -12.401 9.527 1.00 92.81 478 LEU A CA 1
ATOM 3677 C C . LEU A 1 478 ? 17.542 -12.291 10.773 1.00 92.81 478 LEU A C 1
ATOM 3679 O O . LEU A 1 478 ? 17.954 -11.801 11.827 1.00 92.81 478 LEU A O 1
ATOM 3683 N N . VAL A 1 479 ? 16.308 -12.773 10.629 1.00 91.38 479 VAL A N 1
ATOM 3684 C CA . VAL A 1 479 ? 15.304 -12.847 11.695 1.00 91.38 479 VAL A CA 1
ATOM 3685 C C . VAL A 1 479 ? 14.655 -14.235 11.724 1.00 91.38 479 VAL A C 1
ATOM 3687 O O . VAL A 1 479 ? 14.272 -14.792 10.690 1.00 91.38 479 VAL A O 1
ATOM 3690 N N . GLY A 1 480 ? 14.567 -14.822 12.919 1.00 86.06 480 GLY A N 1
ATOM 3691 C CA . GLY A 1 480 ? 14.122 -16.194 13.159 1.00 86.06 480 GLY A CA 1
ATOM 3692 C C . GLY A 1 480 ? 14.797 -17.214 12.232 1.00 86.06 480 GLY A C 1
ATOM 3693 O O . GLY A 1 480 ? 16.021 -17.312 12.166 1.00 86.06 480 GLY A O 1
ATOM 3694 N N . ASN A 1 481 ? 13.975 -17.958 11.486 1.00 84.31 481 ASN A N 1
ATOM 3695 C CA . ASN A 1 481 ? 14.407 -19.047 10.601 1.00 84.31 481 ASN A CA 1
ATOM 3696 C C . ASN A 1 481 ? 14.497 -18.654 9.110 1.00 84.31 481 ASN A C 1
ATOM 3698 O O . ASN A 1 481 ? 14.352 -19.520 8.243 1.00 84.31 481 ASN A O 1
ATOM 3702 N N . GLU A 1 482 ? 14.691 -17.375 8.770 1.00 85.19 482 GLU A N 1
ATOM 3703 C CA . GLU A 1 482 ? 14.987 -17.009 7.375 1.00 85.19 482 GLU A CA 1
ATOM 3704 C C . GLU A 1 482 ? 16.324 -17.630 6.906 1.00 85.19 482 GLU A C 1
ATOM 3706 O O . GLU A 1 482 ? 17.238 -17.836 7.714 1.00 85.19 482 GLU A O 1
ATOM 3711 N N . PRO A 1 483 ? 16.481 -17.961 5.607 1.00 84.62 483 PRO A N 1
ATOM 3712 C CA . PRO A 1 483 ? 17.696 -18.606 5.117 1.00 84.62 483 PRO A CA 1
ATOM 3713 C C . PRO A 1 483 ? 18.927 -17.734 5.379 1.00 84.62 483 PRO A C 1
ATOM 3715 O O . PRO A 1 483 ? 18.955 -16.586 4.955 1.00 84.62 483 PRO A O 1
ATOM 3718 N N . ARG A 1 484 ? 19.981 -18.275 6.002 1.00 89.81 484 ARG A N 1
ATOM 3719 C CA . ARG A 1 484 ? 21.201 -17.501 6.325 1.00 89.81 484 ARG A CA 1
ATOM 3720 C C . ARG A 1 484 ? 22.066 -17.109 5.116 1.00 89.81 484 ARG A C 1
ATOM 3722 O O . ARG A 1 484 ? 22.980 -16.309 5.267 1.00 89.81 484 ARG A O 1
ATOM 3729 N N . THR A 1 485 ? 21.799 -17.671 3.934 1.00 90.50 485 THR A N 1
ATOM 3730 C CA . THR A 1 485 ? 22.630 -17.511 2.725 1.00 90.50 485 THR A CA 1
ATOM 3731 C C . THR A 1 485 ? 21.811 -17.249 1.463 1.00 90.50 485 THR A C 1
ATOM 3733 O O . THR A 1 485 ? 20.792 -17.910 1.234 1.00 90.50 485 THR A O 1
ATOM 3736 N N . ILE A 1 486 ? 22.313 -16.354 0.605 1.00 89.31 486 ILE A N 1
ATOM 3737 C CA . ILE A 1 486 ? 21.752 -16.012 -0.712 1.00 89.31 486 ILE A CA 1
ATOM 3738 C C . ILE A 1 486 ? 22.730 -16.353 -1.846 1.00 89.31 486 ILE A C 1
ATOM 3740 O O . ILE A 1 486 ? 23.943 -16.283 -1.683 1.00 89.31 486 ILE A O 1
ATOM 3744 N N . GLY A 1 487 ? 22.212 -16.734 -3.014 1.00 86.50 487 GLY A N 1
ATOM 3745 C CA . GLY A 1 487 ? 23.030 -17.010 -4.195 1.00 86.50 487 GLY A CA 1
ATOM 3746 C C . GLY A 1 487 ? 22.184 -17.236 -5.452 1.00 86.50 487 GLY A C 1
ATOM 3747 O O . GLY A 1 487 ? 20.990 -17.533 -5.339 1.00 86.50 487 GLY A O 1
ATOM 3748 N N . PRO A 1 488 ? 22.778 -17.132 -6.655 1.00 83.44 488 PRO A N 1
ATOM 3749 C CA . PRO A 1 488 ? 22.051 -17.035 -7.926 1.00 83.44 488 PRO A CA 1
ATOM 3750 C C . PRO A 1 488 ? 21.268 -18.292 -8.299 1.00 83.44 488 PRO A C 1
ATOM 3752 O O . PRO A 1 488 ? 20.352 -18.229 -9.115 1.00 83.44 488 PRO A O 1
ATOM 3755 N N . VAL A 1 489 ? 21.616 -19.441 -7.712 1.00 74.69 489 VAL A N 1
ATOM 3756 C CA . VAL A 1 489 ? 21.004 -20.746 -8.002 1.00 74.69 489 VAL A CA 1
ATOM 3757 C C . VAL A 1 489 ? 19.737 -21.044 -7.196 1.00 74.69 489 VAL A C 1
ATOM 3759 O O . VAL A 1 489 ? 19.073 -22.028 -7.510 1.00 74.69 489 VAL A O 1
ATOM 3762 N N . ARG A 1 490 ? 19.413 -20.242 -6.173 1.00 65.31 490 ARG A N 1
ATOM 3763 C CA . ARG A 1 490 ? 18.262 -20.456 -5.280 1.00 65.31 490 ARG A CA 1
ATOM 3764 C C . ARG A 1 490 ? 17.073 -19.555 -5.638 1.00 65.31 490 ARG A C 1
ATOM 3766 O O . ARG A 1 490 ? 17.295 -18.463 -6.172 1.00 65.31 490 ARG A O 1
ATOM 3773 N N . PRO A 1 491 ? 15.837 -19.960 -5.287 1.00 58.78 491 PRO A N 1
ATOM 3774 C CA . PRO A 1 491 ? 14.688 -19.071 -5.283 1.00 58.78 491 PRO A CA 1
ATOM 3775 C C . PRO A 1 491 ? 14.965 -17.777 -4.520 1.00 58.78 491 PRO A C 1
ATOM 3777 O O . PRO A 1 491 ? 15.487 -17.779 -3.402 1.00 58.78 491 PRO A O 1
ATOM 3780 N N . ALA A 1 492 ? 14.582 -16.670 -5.142 1.00 56.31 492 ALA A N 1
ATOM 3781 C CA . ALA A 1 492 ? 14.683 -15.330 -4.592 1.00 56.31 492 ALA A CA 1
ATOM 3782 C C . ALA A 1 492 ? 13.461 -14.516 -5.030 1.00 56.31 492 ALA A C 1
ATOM 3784 O O . ALA A 1 492 ? 12.642 -14.958 -5.843 1.00 56.31 492 ALA A O 1
ATOM 3785 N N . ARG A 1 493 ? 13.360 -13.292 -4.518 1.00 52.75 493 ARG A N 1
ATOM 3786 C CA . ARG A 1 493 ? 12.509 -12.270 -5.119 1.00 52.75 493 ARG A CA 1
ATOM 3787 C C . ARG A 1 493 ? 13.359 -11.082 -5.519 1.00 52.75 493 ARG A C 1
ATOM 3789 O O . ARG A 1 493 ? 13.869 -10.394 -4.637 1.00 52.75 493 ARG A O 1
ATOM 3796 N N . PRO A 1 494 ? 13.433 -10.812 -6.821 1.00 45.28 494 PRO A N 1
ATOM 3797 C CA . PRO A 1 494 ? 13.374 -9.451 -7.292 1.00 45.28 494 PRO A CA 1
ATOM 3798 C C . PRO A 1 494 ? 12.166 -8.728 -6.668 1.00 45.28 494 PRO A C 1
ATOM 3800 O O . PRO A 1 494 ? 11.063 -9.279 -6.630 1.00 45.28 494 PRO A O 1
ATOM 3803 N N . VAL A 1 495 ? 12.372 -7.521 -6.151 1.00 40.06 495 VAL A N 1
ATOM 3804 C CA . VAL A 1 495 ? 11.288 -6.581 -5.834 1.00 40.06 495 VAL A CA 1
ATOM 3805 C C . VAL A 1 495 ? 10.934 -5.811 -7.105 1.00 40.06 495 VAL A C 1
ATOM 3807 O O . VAL A 1 495 ? 11.838 -5.429 -7.839 1.00 40.06 495 VAL A O 1
ATOM 3810 N N . ASP A 1 496 ? 9.636 -5.623 -7.333 1.00 36.62 496 ASP A N 1
ATOM 3811 C CA . ASP A 1 496 ? 8.989 -4.886 -8.426 1.00 36.62 496 ASP A CA 1
ATOM 3812 C C . ASP A 1 496 ? 7.974 -3.938 -7.751 1.00 36.62 496 ASP A C 1
ATOM 3814 O O . ASP A 1 496 ? 7.281 -4.366 -6.816 1.00 36.62 496 ASP A O 1
ATOM 3818 N N . ARG A 1 497 ? 7.942 -2.650 -8.124 1.00 35.97 497 ARG A N 1
ATOM 3819 C CA . ARG A 1 497 ? 7.187 -1.599 -7.412 1.00 35.97 497 ARG A CA 1
ATOM 3820 C C . ARG A 1 497 ? 6.167 -0.924 -8.330 1.00 35.97 497 ARG A C 1
ATOM 3822 O O . ARG A 1 497 ? 6.515 -0.373 -9.362 1.00 35.97 497 ARG A O 1
ATOM 3829 N N . ARG A 1 498 ? 4.926 -0.892 -7.831 1.00 41.34 498 ARG A N 1
ATOM 3830 C CA . ARG A 1 498 ? 3.775 -0.061 -8.234 1.00 41.34 498 ARG A CA 1
ATOM 3831 C C . ARG A 1 498 ? 3.401 -0.021 -9.718 1.00 41.34 498 ARG A C 1
ATOM 3833 O O . ARG A 1 498 ? 4.035 0.610 -10.552 1.00 41.34 498 ARG A O 1
ATOM 3840 N N . ALA A 1 499 ? 2.206 -0.542 -9.984 1.00 29.72 499 ALA A N 1
ATOM 3841 C CA . ALA A 1 499 ? 1.485 -0.264 -11.217 1.00 29.72 499 ALA A CA 1
ATOM 3842 C C . ALA A 1 499 ? 0.878 1.150 -11.231 1.00 29.72 499 ALA A C 1
ATOM 3844 O O . ALA A 1 499 ? -0.302 1.320 -10.924 1.00 29.72 499 ALA A O 1
ATOM 3845 N N . GLY A 1 500 ? 1.662 2.137 -11.666 1.00 29.66 500 GLY A N 1
ATOM 3846 C CA . GLY A 1 500 ? 1.118 3.134 -12.585 1.00 29.66 500 GLY A CA 1
ATOM 3847 C C . GLY A 1 500 ? 0.901 2.439 -13.932 1.00 29.66 500 GLY A C 1
ATOM 3848 O O . GLY A 1 500 ? 1.869 2.026 -14.551 1.00 29.66 500 GLY A O 1
ATOM 3849 N N . GLU A 1 501 ? -0.364 2.238 -14.310 1.00 30.84 501 GLU A N 1
ATOM 3850 C CA . GLU A 1 501 ? -0.844 1.636 -15.570 1.00 30.84 501 GLU A CA 1
ATOM 3851 C C . GLU A 1 501 ? -0.367 0.202 -15.959 1.00 30.84 501 GLU A C 1
ATOM 3853 O O . GLU A 1 501 ? 0.807 -0.138 -16.015 1.00 30.84 501 GLU A O 1
ATOM 3858 N N . SER A 1 502 ? -1.316 -0.644 -16.395 1.00 28.97 502 SER A N 1
ATOM 3859 C CA . SER A 1 502 ? -1.098 -1.805 -17.300 1.00 28.97 502 SER A CA 1
ATOM 3860 C C . SER A 1 502 ? -0.556 -3.183 -16.815 1.00 28.97 502 SER A C 1
ATOM 3862 O O . SER A 1 502 ? -0.032 -3.945 -17.620 1.00 28.97 502 SER A O 1
ATOM 3864 N N . GLY A 1 503 ? -0.826 -3.626 -15.576 1.00 32.75 503 GLY A N 1
ATOM 3865 C CA . GLY A 1 503 ? -1.050 -5.065 -15.245 1.00 32.75 503 GLY A CA 1
ATOM 3866 C C . GLY A 1 503 ? 0.124 -6.087 -15.289 1.00 32.75 503 GLY A C 1
ATOM 3867 O O . GLY A 1 503 ? 0.769 -6.321 -16.306 1.00 32.75 503 GLY A O 1
ATOM 3868 N N . THR A 1 504 ? 0.341 -6.812 -14.184 1.00 33.84 504 THR A N 1
ATOM 3869 C CA . THR A 1 504 ? 1.578 -7.554 -13.800 1.00 33.84 504 THR A CA 1
ATOM 3870 C C . THR A 1 504 ? 2.266 -8.488 -14.814 1.00 33.84 504 THR A C 1
ATOM 3872 O O . THR A 1 504 ? 3.451 -8.784 -14.650 1.00 33.84 504 THR A O 1
ATOM 3875 N N . ARG A 1 505 ? 1.603 -8.951 -15.885 1.00 32.66 505 ARG A N 1
ATOM 3876 C CA . ARG A 1 505 ? 2.300 -9.664 -16.979 1.00 32.66 505 ARG A CA 1
ATOM 3877 C C . ARG A 1 505 ? 3.181 -8.728 -17.815 1.00 32.66 505 ARG A C 1
ATOM 3879 O O . ARG A 1 505 ? 4.175 -9.193 -18.367 1.00 32.66 505 ARG A O 1
ATOM 3886 N N . ALA A 1 506 ? 2.846 -7.440 -17.914 1.00 33.72 506 ALA A N 1
ATOM 3887 C CA . ALA A 1 506 ? 3.590 -6.465 -18.707 1.00 33.72 506 ALA A CA 1
ATOM 3888 C C . ALA A 1 506 ? 4.985 -6.177 -18.130 1.00 33.72 506 ALA A C 1
ATOM 3890 O O . ALA A 1 506 ? 5.935 -6.125 -18.908 1.00 33.72 506 ALA A O 1
ATOM 3891 N N . ALA A 1 507 ? 5.130 -6.098 -16.801 1.00 33.62 507 ALA A N 1
ATOM 3892 C CA . ALA A 1 507 ? 6.422 -5.978 -16.117 1.00 33.62 507 ALA A CA 1
ATOM 3893 C C . ALA A 1 507 ? 7.298 -7.211 -16.387 1.00 33.62 507 ALA A C 1
ATOM 3895 O O . ALA A 1 507 ? 8.416 -7.094 -16.883 1.00 33.62 507 ALA A O 1
ATOM 3896 N N . ALA A 1 508 ? 6.753 -8.421 -16.208 1.00 34.72 508 ALA A N 1
ATOM 3897 C CA . ALA A 1 508 ? 7.466 -9.658 -16.536 1.00 34.72 508 ALA A CA 1
ATOM 3898 C C . ALA A 1 508 ? 7.868 -9.742 -18.028 1.00 34.72 508 ALA A C 1
ATOM 3900 O O . ALA A 1 508 ? 8.968 -10.201 -18.340 1.00 34.72 508 ALA A O 1
ATOM 3901 N N . ARG A 1 509 ? 7.021 -9.263 -18.958 1.00 42.25 509 ARG A N 1
ATOM 3902 C CA . ARG A 1 509 ? 7.362 -9.140 -20.390 1.00 42.25 509 ARG A CA 1
ATOM 3903 C C . ARG A 1 509 ? 8.448 -8.071 -20.636 1.00 42.25 509 ARG A C 1
ATOM 3905 O O . ARG A 1 509 ? 9.315 -8.317 -21.472 1.00 42.25 509 ARG A O 1
ATOM 3912 N N . HIS A 1 510 ? 8.456 -6.942 -19.919 1.00 44.50 510 HIS A N 1
ATOM 3913 C CA . HIS A 1 510 ? 9.493 -5.900 -20.026 1.00 44.50 510 HIS A CA 1
ATOM 3914 C C . HIS A 1 510 ? 10.841 -6.360 -19.471 1.00 44.50 510 HIS A C 1
ATOM 3916 O O . HIS A 1 510 ? 11.832 -6.288 -20.193 1.00 44.50 510 HIS A O 1
ATOM 3922 N N . VAL A 1 511 ? 10.871 -6.955 -18.275 1.00 42.31 511 VAL A N 1
ATOM 3923 C CA . VAL A 1 511 ? 12.072 -7.591 -17.710 1.00 42.31 511 VAL A CA 1
ATOM 3924 C C . VAL A 1 511 ? 12.626 -8.642 -18.678 1.00 42.31 511 VAL A C 1
ATOM 3926 O O . VAL A 1 511 ? 13.813 -8.625 -18.988 1.00 42.31 511 VAL A O 1
ATOM 3929 N N . VAL A 1 512 ? 11.784 -9.512 -19.254 1.00 44.22 512 VAL A N 1
ATOM 3930 C CA . VAL A 1 512 ? 12.237 -10.492 -20.262 1.00 44.22 512 VAL A CA 1
ATOM 3931 C C . VAL A 1 512 ? 12.744 -9.823 -21.550 1.00 44.22 512 VAL A C 1
ATOM 3933 O O . VAL A 1 512 ? 13.721 -10.308 -22.116 1.00 44.22 512 VAL A O 1
ATOM 3936 N N . ARG A 1 513 ? 12.148 -8.715 -22.014 1.00 49.72 513 ARG A N 1
ATOM 3937 C CA . ARG A 1 513 ? 12.646 -7.943 -23.173 1.00 49.72 513 ARG A CA 1
ATOM 3938 C C . ARG A 1 513 ? 14.001 -7.283 -22.893 1.00 49.72 513 ARG A C 1
ATOM 3940 O O . ARG A 1 513 ? 14.896 -7.415 -23.720 1.00 49.72 513 ARG A O 1
ATOM 3947 N N . ALA A 1 514 ? 14.179 -6.661 -21.730 1.00 46.22 514 ALA A N 1
ATOM 3948 C CA . ALA A 1 514 ? 15.442 -6.048 -21.324 1.00 46.22 514 ALA A CA 1
ATOM 3949 C C . ALA A 1 514 ? 16.565 -7.098 -21.198 1.00 46.22 514 ALA A C 1
ATOM 3951 O O . ALA A 1 514 ? 17.638 -6.953 -21.784 1.00 46.22 514 ALA A O 1
ATOM 3952 N N . VAL A 1 515 ? 16.283 -8.224 -20.532 1.00 47.34 515 VAL A N 1
ATOM 3953 C CA . VAL A 1 515 ? 17.211 -9.365 -20.383 1.00 47.34 515 VAL A CA 1
ATOM 3954 C C . VAL A 1 515 ? 17.583 -10.000 -21.733 1.00 47.34 515 VAL A C 1
ATOM 3956 O O . VAL A 1 515 ? 18.688 -10.518 -21.894 1.00 47.34 515 VAL A O 1
ATOM 3959 N N . ARG A 1 516 ? 16.692 -9.958 -22.734 1.00 43.06 516 ARG A N 1
ATOM 3960 C CA . ARG A 1 516 ? 16.951 -10.515 -24.075 1.00 43.06 516 ARG A CA 1
ATOM 3961 C C . ARG A 1 516 ? 18.034 -9.782 -24.861 1.00 43.06 516 ARG A C 1
ATOM 3963 O O . ARG A 1 516 ? 18.666 -10.423 -25.695 1.00 43.06 516 ARG A O 1
ATOM 3970 N N . ALA A 1 517 ? 18.290 -8.503 -24.586 1.00 46.19 517 ALA A N 1
ATOM 3971 C CA . ALA A 1 517 ? 19.219 -7.690 -25.375 1.00 46.19 517 ALA A CA 1
ATOM 3972 C C . ALA A 1 517 ? 20.700 -8.129 -25.289 1.00 46.19 517 ALA A C 1
ATOM 3974 O O . ALA A 1 517 ? 21.495 -7.710 -26.124 1.00 46.19 517 ALA A O 1
ATOM 3975 N N . ARG A 1 518 ? 21.088 -8.964 -24.307 1.00 39.19 518 ARG A N 1
ATOM 3976 C CA . ARG A 1 518 ? 22.508 -9.262 -24.006 1.00 39.19 518 ARG A CA 1
ATOM 3977 C C . ARG A 1 518 ? 22.857 -10.750 -23.809 1.00 39.19 518 ARG A C 1
ATOM 3979 O O . ARG A 1 518 ? 23.969 -11.055 -23.392 1.00 39.19 518 ARG A O 1
ATOM 3986 N N . VAL A 1 519 ? 21.940 -11.691 -24.075 1.00 34.16 519 VAL A N 1
ATOM 3987 C CA . VAL A 1 519 ? 22.124 -13.124 -23.733 1.00 34.16 519 VAL A CA 1
ATOM 3988 C C . VAL A 1 519 ? 22.114 -14.037 -24.980 1.00 34.16 519 VAL A C 1
ATOM 3990 O O . VAL A 1 519 ? 21.051 -14.235 -25.578 1.00 34.16 519 VAL A O 1
ATOM 3993 N N . PRO A 1 520 ? 23.251 -14.661 -25.364 1.00 34.41 520 PRO A N 1
ATOM 3994 C CA . PRO A 1 520 ? 23.359 -15.518 -26.552 1.00 34.41 520 PRO A CA 1
ATOM 3995 C C . PRO A 1 520 ? 22.371 -16.696 -26.598 1.00 34.41 520 PRO A C 1
ATOM 3997 O O . PRO A 1 520 ? 22.018 -17.275 -25.566 1.00 34.41 520 PRO A O 1
ATOM 4000 N N . ARG A 1 521 ? 21.972 -17.117 -27.812 1.00 35.50 521 ARG A N 1
ATOM 4001 C CA . ARG A 1 521 ? 20.941 -18.157 -28.061 1.00 35.50 521 ARG A CA 1
ATOM 4002 C C . ARG A 1 521 ? 21.181 -19.506 -27.354 1.00 35.50 521 ARG A C 1
ATOM 4004 O O . ARG A 1 521 ? 20.210 -20.212 -27.090 1.00 35.50 521 ARG A O 1
ATOM 4011 N N . ALA A 1 522 ? 22.411 -19.823 -26.949 1.00 34.00 522 ALA A N 1
ATOM 4012 C CA . ALA A 1 522 ? 22.737 -21.030 -26.183 1.00 34.00 522 ALA A CA 1
ATOM 4013 C C . ALA A 1 522 ? 22.219 -21.043 -24.723 1.00 34.00 522 ALA A C 1
ATOM 4015 O O . ALA A 1 522 ? 22.051 -22.111 -24.143 1.00 34.00 522 ALA A O 1
ATOM 4016 N N . THR A 1 523 ? 21.949 -19.893 -24.083 1.00 37.03 523 THR A N 1
ATOM 4017 C CA . THR A 1 523 ? 21.664 -19.857 -22.623 1.00 37.03 523 THR A CA 1
ATOM 4018 C C . THR A 1 523 ? 20.183 -20.069 -22.244 1.00 37.03 523 THR A C 1
ATOM 4020 O O . THR A 1 523 ? 19.818 -20.015 -21.069 1.00 37.03 523 THR A O 1
ATOM 4023 N N . TRP A 1 524 ? 19.299 -20.315 -23.216 1.00 40.69 524 TRP A N 1
ATOM 4024 C CA . TRP A 1 524 ? 17.852 -20.059 -23.099 1.00 40.69 524 TRP A CA 1
ATOM 4025 C C . TRP A 1 524 ? 16.979 -21.178 -22.496 1.00 40.69 524 TRP A C 1
ATOM 4027 O O . TRP A 1 524 ? 15.755 -21.126 -22.606 1.00 40.69 524 TRP A O 1
ATOM 4037 N N . GLY A 1 525 ? 17.565 -22.165 -21.815 1.00 28.45 525 GLY A N 1
ATOM 4038 C CA . GLY A 1 525 ? 16.821 -23.291 -21.222 1.00 28.45 525 GLY A CA 1
ATOM 4039 C C . GLY A 1 525 ? 15.991 -22.978 -19.963 1.00 28.45 525 GLY A C 1
ATOM 4040 O O . GLY A 1 525 ? 15.261 -23.847 -19.495 1.00 28.45 525 GLY A O 1
ATOM 4041 N N . TYR A 1 526 ? 16.104 -21.775 -19.382 1.00 38.38 526 TYR A N 1
ATOM 4042 C CA . TYR A 1 526 ? 15.797 -21.561 -17.954 1.00 38.38 526 TYR A CA 1
ATOM 4043 C C . TYR A 1 526 ? 14.659 -20.578 -17.612 1.00 38.38 526 TYR A C 1
ATOM 4045 O O . TYR A 1 526 ? 14.286 -20.484 -16.442 1.00 38.38 526 TYR A O 1
ATOM 4053 N N . VAL A 1 527 ? 14.051 -19.887 -18.585 1.00 26.73 527 VAL A N 1
ATOM 4054 C CA . VAL A 1 527 ? 12.894 -18.994 -18.339 1.00 26.73 527 VAL A CA 1
ATOM 4055 C C . VAL A 1 527 ? 11.590 -19.768 -18.545 1.00 26.73 527 VAL A C 1
ATOM 4057 O O . VAL A 1 527 ? 10.976 -19.720 -19.606 1.00 26.73 527 VAL A O 1
ATOM 4060 N N . CYS A 1 528 ? 11.183 -20.532 -17.528 1.00 24.75 528 CYS A N 1
ATOM 4061 C CA . CYS A 1 528 ? 10.053 -21.459 -17.623 1.00 24.75 528 CYS A CA 1
ATOM 4062 C C . CYS A 1 528 ? 8.891 -21.053 -16.698 1.00 24.75 528 CYS A C 1
ATOM 4064 O O . CYS A 1 528 ? 8.752 -21.560 -15.580 1.00 24.75 528 CYS A O 1
ATOM 4066 N N . ALA A 1 529 ? 8.034 -20.149 -17.186 1.00 25.48 529 ALA A N 1
ATOM 4067 C CA . ALA A 1 529 ? 6.810 -19.689 -16.519 1.00 25.48 529 ALA A CA 1
ATOM 4068 C C . ALA A 1 529 ? 5.668 -20.734 -16.576 1.00 25.48 529 ALA A C 1
ATOM 4070 O O . ALA A 1 529 ? 4.549 -20.450 -17.000 1.00 25.48 529 ALA A O 1
ATOM 4071 N N . ARG A 1 530 ? 5.937 -21.977 -16.153 1.00 24.47 530 ARG A N 1
ATOM 4072 C CA . ARG A 1 530 ? 4.881 -22.984 -15.944 1.00 24.47 530 ARG A CA 1
ATOM 4073 C C . ARG A 1 530 ? 4.017 -22.582 -14.746 1.00 24.47 530 ARG A C 1
ATOM 4075 O O . ARG A 1 530 ? 4.562 -22.204 -13.711 1.00 24.47 530 ARG A O 1
ATOM 4082 N N . ARG A 1 531 ? 2.686 -22.723 -14.878 1.00 23.55 531 ARG A N 1
ATOM 4083 C CA . ARG A 1 531 ? 1.704 -22.487 -13.798 1.00 23.55 531 ARG A CA 1
ATOM 4084 C C . ARG A 1 531 ? 2.193 -23.075 -12.471 1.00 23.55 531 ARG A C 1
ATOM 4086 O O . ARG A 1 531 ? 2.518 -24.263 -12.411 1.00 23.55 531 ARG A O 1
ATOM 4093 N N . ILE A 1 532 ? 2.140 -22.271 -11.408 1.00 24.05 532 ILE A N 1
ATOM 4094 C CA . ILE A 1 532 ? 2.169 -22.780 -10.035 1.00 24.05 532 ILE A CA 1
ATOM 4095 C C . ILE A 1 532 ? 0.981 -23.739 -9.906 1.00 24.05 532 ILE A C 1
ATOM 4097 O O . ILE A 1 532 ? -0.168 -23.335 -10.089 1.00 24.05 532 ILE A O 1
ATOM 4101 N N . ARG A 1 533 ? 1.251 -25.022 -9.648 1.00 22.33 533 ARG A N 1
ATOM 4102 C CA . ARG A 1 533 ? 0.194 -25.981 -9.320 1.00 22.33 533 ARG A CA 1
ATOM 4103 C C . ARG A 1 533 ? -0.254 -25.695 -7.891 1.00 22.33 533 ARG A C 1
ATOM 4105 O O . ARG A 1 533 ? 0.536 -25.854 -6.965 1.00 22.33 533 ARG A O 1
ATOM 4112 N N . SER A 1 534 ? -1.510 -25.299 -7.714 1.00 26.92 534 SER A N 1
ATOM 4113 C CA . SER A 1 534 ? -2.181 -25.454 -6.426 1.00 26.92 534 SER A CA 1
ATOM 4114 C C . SER A 1 534 ? -2.212 -26.938 -6.045 1.00 26.92 534 SER A C 1
ATOM 4116 O O . SER A 1 534 ? -2.245 -27.813 -6.916 1.00 26.92 534 SER A O 1
ATOM 4118 N N . ALA A 1 535 ? -2.188 -27.233 -4.744 1.00 23.53 535 ALA A N 1
ATOM 4119 C CA . ALA A 1 535 ? -2.355 -28.603 -4.271 1.00 23.53 535 ALA A CA 1
ATOM 4120 C C . ALA A 1 535 ? -3.746 -29.138 -4.689 1.00 23.53 535 ALA A C 1
ATOM 4122 O O . ALA A 1 535 ? -4.733 -28.402 -4.581 1.00 23.53 535 ALA A O 1
ATOM 4123 N N . PRO A 1 536 ? -3.854 -30.386 -5.183 1.00 24.28 536 PRO A N 1
ATOM 4124 C CA . PRO A 1 536 ? -5.131 -30.950 -5.608 1.00 24.28 536 PRO A CA 1
ATOM 4125 C C . PRO A 1 536 ? -5.995 -31.263 -4.382 1.00 24.28 536 PRO A C 1
ATOM 4127 O O . PRO A 1 536 ? -5.659 -32.146 -3.598 1.00 24.28 536 PRO A O 1
ATOM 4130 N N . GLY A 1 537 ? -7.102 -30.537 -4.202 1.00 26.47 537 GLY A N 1
ATOM 4131 C CA . GLY A 1 537 ? -7.835 -30.606 -2.936 1.00 26.47 537 GLY A CA 1
ATOM 4132 C C . GLY A 1 537 ? -9.224 -29.976 -2.904 1.00 26.47 537 GLY A C 1
ATOM 4133 O O . GLY A 1 537 ? -9.552 -29.377 -1.896 1.00 26.47 537 GLY A O 1
ATOM 4134 N N . HIS A 1 538 ? -10.023 -30.093 -3.972 1.00 24.34 538 HIS A N 1
ATOM 4135 C CA . HIS A 1 538 ? -11.498 -30.059 -3.909 1.00 24.34 538 HIS A CA 1
ATOM 4136 C C . HIS A 1 538 ? -12.087 -30.567 -5.238 1.00 24.34 538 HIS A C 1
ATOM 4138 O O . HIS A 1 538 ? -12.149 -29.828 -6.222 1.00 24.34 538 HIS A O 1
ATOM 4144 N N . ARG A 1 539 ? -12.548 -31.826 -5.279 1.00 24.67 539 ARG A N 1
ATOM 4145 C CA . ARG A 1 539 ? -13.492 -32.260 -6.324 1.00 24.67 539 ARG A CA 1
ATOM 4146 C C . ARG A 1 539 ? -14.842 -31.596 -6.042 1.00 24.67 539 ARG A C 1
ATOM 4148 O O . ARG A 1 539 ? -15.295 -31.607 -4.900 1.00 24.67 539 ARG A O 1
ATOM 4155 N N . ARG A 1 540 ? -15.495 -31.049 -7.069 1.00 26.17 540 ARG A N 1
ATOM 4156 C CA . ARG A 1 540 ? -16.926 -30.726 -6.994 1.00 26.17 540 ARG A CA 1
ATOM 4157 C C . ARG A 1 540 ? -17.706 -32.028 -7.164 1.00 26.17 540 ARG A C 1
ATOM 4159 O O . ARG A 1 540 ? -17.452 -32.737 -8.131 1.00 26.17 540 ARG A O 1
ATOM 4166 N N . HIS A 1 541 ? -18.665 -32.298 -6.286 1.00 24.45 541 HIS A N 1
ATOM 4167 C CA . HIS A 1 541 ? -19.796 -33.158 -6.632 1.00 24.45 541 HIS A CA 1
ATOM 4168 C C . HIS A 1 541 ? -20.992 -32.271 -6.966 1.00 24.45 541 HIS A C 1
ATOM 4170 O O . HIS A 1 541 ? -21.214 -31.249 -6.315 1.00 24.45 541 HIS A O 1
ATOM 4176 N N . HIS A 1 542 ? -21.721 -32.640 -8.016 1.00 26.28 542 HIS A N 1
ATOM 4177 C CA . HIS A 1 542 ? -22.978 -31.992 -8.368 1.00 26.28 542 HIS A CA 1
ATOM 4178 C C . HIS A 1 542 ? -24.074 -32.422 -7.393 1.00 26.28 542 HIS A C 1
ATOM 4180 O O . HIS A 1 542 ? -24.139 -33.583 -6.995 1.00 26.28 542 HIS A O 1
ATOM 4186 N N . SER A 1 543 ? -24.962 -31.493 -7.055 1.00 23.62 543 SER A N 1
ATOM 4187 C CA . SER A 1 543 ? -26.224 -31.806 -6.397 1.00 23.62 543 SER A CA 1
ATOM 4188 C C . SER A 1 543 ? -27.233 -32.314 -7.431 1.00 23.62 543 SER A C 1
ATOM 4190 O O . SER A 1 543 ? -27.781 -31.523 -8.199 1.00 23.62 543 SER A O 1
ATOM 4192 N N . GLN A 1 544 ? -27.506 -33.616 -7.418 1.00 24.89 544 GLN A N 1
ATOM 4193 C CA . GLN A 1 544 ? -28.790 -34.166 -7.854 1.00 24.89 544 GLN A CA 1
ATOM 4194 C C . GLN A 1 544 ? -29.422 -34.900 -6.668 1.00 24.89 544 GLN A C 1
ATOM 4196 O O . GLN A 1 544 ? -28.726 -35.449 -5.815 1.00 24.89 544 GLN A O 1
ATOM 4201 N N . SER A 1 545 ? -30.743 -34.814 -6.570 1.00 24.06 545 SER A N 1
ATOM 4202 C CA . SER A 1 545 ? -31.536 -35.260 -5.426 1.00 24.06 545 SER A CA 1
ATOM 4203 C C . SER A 1 545 ? -32.021 -36.697 -5.582 1.00 24.06 545 SER A C 1
ATOM 4205 O O . SER A 1 545 ? -32.602 -36.988 -6.623 1.00 24.06 545 SER A O 1
ATOM 4207 N N . LEU A 1 546 ? -31.899 -37.526 -4.534 1.00 22.38 546 LEU A N 1
ATOM 4208 C CA . LEU A 1 546 ? -32.837 -38.607 -4.163 1.00 22.38 546 LEU A CA 1
ATOM 4209 C C . LEU A 1 546 ? -32.361 -39.354 -2.894 1.00 22.38 546 LEU A C 1
ATOM 4211 O O . LEU A 1 546 ? -31.172 -39.376 -2.601 1.00 22.38 546 LEU A O 1
ATOM 4215 N N . GLY A 1 547 ? -33.290 -40.013 -2.186 1.00 20.09 547 GLY A N 1
ATOM 4216 C CA . GLY A 1 547 ? -33.005 -41.270 -1.463 1.00 20.09 547 GLY A CA 1
ATOM 4217 C C . GLY A 1 547 ? -32.402 -41.235 -0.044 1.00 20.09 547 GLY A C 1
ATOM 4218 O O . GLY A 1 547 ? -31.203 -41.383 0.134 1.00 20.09 547 GLY A O 1
ATOM 4219 N N . SER A 1 548 ? -33.275 -41.184 0.969 1.00 21.42 548 SER A N 1
ATOM 4220 C CA . SER A 1 548 ? -33.283 -42.049 2.180 1.00 21.42 548 SER A CA 1
ATOM 4221 C C . SER A 1 548 ? -31.990 -42.543 2.890 1.00 21.42 548 SER A C 1
ATOM 4223 O O . SER A 1 548 ? -31.273 -43.386 2.372 1.00 21.42 548 SER A O 1
ATOM 4225 N N . ARG A 1 549 ? -31.914 -42.218 4.198 1.00 20.59 549 ARG A N 1
ATOM 4226 C CA . ARG A 1 549 ? -31.571 -43.078 5.375 1.00 20.59 549 ARG A CA 1
ATOM 4227 C C . ARG A 1 549 ? -30.331 -44.011 5.344 1.00 20.59 549 ARG A C 1
ATOM 4229 O O . ARG A 1 549 ? -30.340 -45.007 4.639 1.00 20.59 549 ARG A O 1
ATOM 4236 N N . VAL A 1 550 ? -29.425 -43.841 6.326 1.00 20.33 550 VAL A N 1
ATOM 4237 C CA . VAL A 1 550 ? -29.091 -44.779 7.449 1.00 20.33 550 VAL A CA 1
ATOM 4238 C C . VAL A 1 550 ? -28.015 -44.117 8.362 1.00 20.33 550 VAL A C 1
ATOM 4240 O O . VAL A 1 550 ? -27.622 -42.981 8.097 1.00 20.33 550 VAL A O 1
ATOM 4243 N N . ARG A 1 551 ? -27.667 -44.718 9.514 1.00 20.22 551 ARG A N 1
ATOM 4244 C CA . ARG A 1 551 ? -26.870 -44.152 10.632 1.00 20.22 551 ARG A CA 1
ATOM 4245 C C . ARG A 1 551 ? -25.396 -44.633 10.669 1.00 20.22 551 ARG A C 1
ATOM 4247 O O . ARG A 1 551 ? -25.014 -45.466 9.862 1.00 20.22 551 ARG A O 1
ATOM 4254 N N . GLU A 1 552 ? -24.677 -44.187 11.718 1.00 21.08 552 GLU A N 1
ATOM 4255 C CA . GLU A 1 552 ? -23.503 -44.838 12.362 1.00 21.08 552 GLU A CA 1
ATOM 4256 C C . GLU A 1 552 ? -22.150 -44.754 11.601 1.00 21.08 552 GLU A C 1
ATOM 4258 O O . GLU A 1 552 ? -22.126 -44.612 10.386 1.00 21.08 552 GLU A O 1
ATOM 4263 N N . SER A 1 553 ? -20.961 -44.764 12.234 1.00 19.84 553 SER A N 1
ATOM 4264 C CA . SER A 1 553 ? -20.593 -44.570 13.657 1.00 19.84 553 SER A CA 1
ATOM 4265 C C . SER A 1 553 ? -19.123 -44.096 13.813 1.00 19.84 553 SER A C 1
ATOM 4267 O O . SER A 1 553 ? -18.484 -43.723 12.832 1.00 19.84 553 SER A O 1
ATOM 4269 N N . ALA A 1 554 ? -18.600 -44.034 15.046 1.00 19.84 554 ALA A N 1
ATOM 4270 C CA . ALA A 1 554 ? -17.315 -43.408 15.405 1.00 19.84 554 ALA A CA 1
ATOM 4271 C C . ALA A 1 554 ? -16.071 -44.345 15.408 1.00 19.84 554 ALA A C 1
ATOM 4273 O O . ALA A 1 554 ? -16.167 -45.532 15.115 1.00 19.84 554 ALA A O 1
ATOM 4274 N N . ALA A 1 555 ? -14.935 -43.785 15.867 1.00 20.08 555 ALA A N 1
ATOM 4275 C CA . ALA A 1 555 ? -13.655 -44.424 16.238 1.00 20.08 555 ALA A CA 1
ATOM 4276 C C . ALA A 1 555 ? -12.642 -44.773 15.115 1.00 20.08 555 ALA A C 1
ATOM 4278 O O . ALA A 1 555 ? -12.920 -44.692 13.924 1.00 20.08 555 ALA A O 1
ATOM 4279 N N . GLY A 1 556 ? -11.410 -45.095 15.536 1.00 19.05 556 GLY A N 1
ATOM 4280 C CA . GLY A 1 556 ? -10.256 -45.501 14.716 1.00 19.05 556 GLY A CA 1
ATOM 4281 C C . GLY A 1 556 ? -9.079 -45.937 15.612 1.00 19.05 556 GLY A C 1
ATOM 4282 O O . GLY A 1 556 ? -9.153 -45.727 16.822 1.00 19.05 556 GLY A O 1
ATOM 4283 N N . VAL A 1 557 ? -8.008 -46.540 15.065 1.00 19.56 557 VAL A N 1
ATOM 4284 C CA . VAL A 1 557 ? -6.781 -46.917 15.818 1.00 19.56 557 VAL A CA 1
ATOM 4285 C C . VAL A 1 557 ? -5.566 -47.197 14.893 1.00 19.56 557 VAL A C 1
ATOM 4287 O O . VAL A 1 557 ? -5.698 -47.213 13.673 1.00 19.56 557 VAL A O 1
ATOM 4290 N N . PHE A 1 558 ? -4.371 -47.348 15.483 1.00 20.33 558 PHE A N 1
ATOM 4291 C CA . PHE A 1 558 ? -3.048 -47.565 14.856 1.00 20.33 558 PHE A CA 1
ATOM 4292 C C . PHE A 1 558 ? -2.767 -48.984 14.311 1.00 20.33 558 PHE A C 1
ATOM 4294 O O . PHE A 1 558 ? -3.222 -49.952 14.904 1.00 20.33 558 PHE A O 1
ATOM 4301 N N . LEU A 1 559 ? -1.815 -49.081 13.361 1.00 21.03 559 LEU A N 1
ATOM 4302 C CA . LEU A 1 559 ? -0.698 -50.063 13.251 1.00 21.03 559 LEU A CA 1
ATOM 4303 C C . LEU A 1 559 ? 0.379 -49.398 12.337 1.00 21.03 559 LEU A C 1
ATOM 4305 O O . LEU A 1 559 ? -0.000 -48.853 11.308 1.00 21.03 559 LEU A O 1
ATOM 4309 N N . ARG A 1 560 ? 1.670 -49.159 12.650 1.00 20.77 560 ARG A N 1
ATOM 4310 C CA . ARG A 1 560 ? 2.834 -49.905 13.215 1.00 20.77 560 ARG A CA 1
ATOM 4311 C C . ARG A 1 560 ? 3.562 -50.879 12.259 1.00 20.77 560 ARG A C 1
ATOM 4313 O O . ARG A 1 560 ? 3.176 -52.030 12.171 1.00 20.77 560 ARG A O 1
ATOM 4320 N N . HIS A 1 561 ? 4.725 -50.450 11.747 1.00 22.53 561 HIS A N 1
ATOM 4321 C CA . HIS A 1 561 ? 5.985 -51.217 11.567 1.00 22.53 561 HIS A CA 1
ATOM 4322 C C . HIS A 1 561 ? 7.140 -50.186 11.679 1.00 22.53 561 HIS A C 1
ATOM 4324 O O . HIS A 1 561 ? 6.998 -49.096 11.134 1.00 22.53 561 HIS A O 1
ATOM 4330 N N . ARG A 1 562 ? 8.159 -50.283 12.553 1.00 21.80 562 ARG A N 1
ATOM 4331 C CA . ARG A 1 562 ? 9.226 -51.281 12.841 1.00 21.80 562 ARG A CA 1
ATOM 4332 C C . ARG A 1 562 ? 10.427 -51.246 11.875 1.00 21.80 562 ARG A C 1
ATOM 4334 O O . ARG A 1 562 ? 10.286 -51.555 10.701 1.00 21.80 562 ARG A O 1
ATOM 4341 N N . TRP A 1 563 ? 11.606 -50.997 12.454 1.00 21.66 563 TRP A N 1
ATOM 4342 C CA . TRP A 1 563 ? 12.953 -51.333 11.965 1.00 21.66 563 TRP A CA 1
ATOM 4343 C C . TRP A 1 563 ? 13.745 -51.901 13.176 1.00 21.66 563 TRP A C 1
ATOM 4345 O O . TRP A 1 563 ? 13.440 -51.476 14.297 1.00 21.66 563 TRP A O 1
ATOM 4355 N N . PRO A 1 564 ? 14.653 -52.888 13.026 1.00 26.84 564 PRO A N 1
ATOM 4356 C CA . PRO A 1 564 ? 15.295 -53.582 14.159 1.00 26.84 564 PRO A CA 1
ATOM 4357 C C . PRO A 1 564 ? 16.593 -52.918 14.673 1.00 26.84 564 PRO A C 1
ATOM 4359 O O . PRO A 1 564 ? 17.054 -51.928 14.106 1.00 26.84 564 PRO A O 1
ATOM 4362 N N . ALA A 1 565 ? 17.168 -53.469 15.754 1.00 26.44 565 ALA A N 1
ATOM 4363 C CA . ALA A 1 565 ? 18.377 -52.986 16.439 1.00 26.44 565 ALA A CA 1
ATOM 4364 C C . ALA A 1 565 ? 19.195 -54.131 17.092 1.00 26.44 565 ALA A C 1
ATOM 4366 O O . ALA A 1 565 ? 18.681 -55.239 17.242 1.00 26.44 565 ALA A O 1
ATOM 4367 N N . GLY A 1 566 ? 20.431 -53.816 17.512 1.00 26.05 566 GLY A N 1
ATOM 4368 C CA . GLY A 1 566 ? 21.455 -54.712 18.092 1.00 26.05 566 GLY A CA 1
ATOM 4369 C C . GLY A 1 566 ? 22.722 -54.753 17.212 1.00 26.05 566 GLY A C 1
ATOM 4370 O O . GLY A 1 566 ? 22.595 -54.591 16.003 1.00 26.05 566 GLY A O 1
ATOM 4371 N N . ALA A 1 567 ? 23.955 -54.939 17.700 1.00 25.09 567 ALA A N 1
ATOM 4372 C CA . ALA A 1 567 ? 24.538 -54.964 19.059 1.00 25.09 567 ALA A CA 1
ATOM 4373 C C . ALA A 1 567 ? 26.097 -54.875 18.893 1.00 25.09 567 ALA A C 1
ATOM 4375 O O . ALA A 1 567 ? 26.565 -55.076 17.775 1.00 25.09 567 ALA A O 1
ATOM 4376 N N . GLU A 1 568 ? 26.986 -54.592 19.858 1.00 27.19 568 GLU A N 1
ATOM 4377 C CA . GLU A 1 568 ? 26.903 -54.128 21.260 1.00 27.19 568 GLU A CA 1
ATOM 4378 C C . GLU A 1 568 ? 28.255 -53.466 21.677 1.00 27.19 568 GLU A C 1
ATOM 4380 O O . GLU A 1 568 ? 29.127 -53.297 20.827 1.00 27.19 568 GLU A O 1
ATOM 4385 N N . GLY A 1 569 ? 28.461 -53.093 22.955 1.00 24.31 569 GLY A N 1
ATOM 4386 C CA . GLY A 1 569 ? 29.759 -52.589 23.461 1.00 24.31 569 GLY A CA 1
ATOM 4387 C C . GLY A 1 569 ? 29.673 -51.720 24.732 1.00 24.31 569 GLY A C 1
ATOM 4388 O O . GLY A 1 569 ? 28.868 -50.795 24.804 1.00 24.31 569 GLY A O 1
ATOM 4389 N N . ARG A 1 570 ? 30.501 -52.020 25.741 1.00 22.14 570 ARG A N 1
ATOM 4390 C CA . ARG A 1 570 ? 30.566 -51.426 27.102 1.00 22.14 570 ARG A CA 1
ATOM 4391 C C . ARG A 1 570 ? 32.008 -51.562 27.646 1.00 22.14 570 ARG A C 1
ATOM 4393 O O . ARG A 1 570 ? 32.731 -52.385 27.085 1.00 22.14 570 ARG A O 1
ATOM 4400 N N . PRO A 1 571 ? 32.371 -50.972 28.807 1.00 38.62 571 PRO A N 1
ATOM 4401 C CA . PRO A 1 571 ? 31.877 -49.752 29.478 1.00 38.62 571 PRO A CA 1
ATOM 4402 C C . PRO A 1 571 ? 33.046 -48.813 29.892 1.00 38.62 571 PRO A C 1
ATOM 4404 O O . PRO A 1 571 ? 34.197 -49.155 29.664 1.00 38.62 571 PRO A O 1
ATOM 4407 N N . GLU A 1 572 ? 32.767 -47.691 30.575 1.00 23.64 572 GLU A N 1
ATOM 4408 C CA . GLU A 1 572 ? 33.412 -47.374 31.873 1.00 23.64 572 GLU A CA 1
ATOM 4409 C C . GLU A 1 572 ? 32.673 -46.250 32.641 1.00 23.64 572 GLU A C 1
ATOM 4411 O O . GLU A 1 572 ? 31.627 -45.769 32.198 1.00 23.64 572 GLU A O 1
ATOM 4416 N N . GLU A 1 573 ? 33.148 -45.961 33.856 1.00 24.06 573 GLU A N 1
ATOM 4417 C CA . GLU A 1 573 ? 32.468 -45.294 34.985 1.00 24.06 573 GLU A CA 1
ATOM 4418 C C . GLU A 1 573 ? 32.523 -43.732 34.907 1.00 24.06 573 GLU A C 1
ATOM 4420 O O . GLU A 1 573 ? 33.110 -43.188 33.978 1.00 24.06 573 GLU A O 1
ATOM 4425 N N . SER A 1 574 ? 31.929 -42.899 35.785 1.00 24.41 574 SER A N 1
ATOM 4426 C CA . SER A 1 574 ? 31.476 -43.089 37.179 1.00 24.41 574 SER A CA 1
ATOM 4427 C C . SER A 1 574 ? 30.372 -42.096 37.656 1.00 24.41 574 SER A C 1
ATOM 4429 O O . SER A 1 574 ? 29.802 -41.322 36.886 1.00 24.41 574 SER A O 1
ATOM 4431 N N . SER A 1 575 ? 30.018 -42.188 38.947 1.00 23.58 575 SER A N 1
ATOM 4432 C CA . SER A 1 575 ? 29.046 -41.408 39.756 1.00 23.58 575 SER A CA 1
ATOM 4433 C C . SER A 1 575 ? 29.549 -39.990 40.158 1.00 23.58 575 SER A C 1
ATOM 4435 O O . SER A 1 575 ? 30.680 -39.658 39.837 1.00 23.58 575 SER A O 1
ATOM 4437 N N . THR A 1 576 ? 28.878 -39.048 40.862 1.00 24.42 576 THR A N 1
ATOM 4438 C CA . THR A 1 576 ? 27.588 -38.876 41.610 1.00 24.42 576 THR A CA 1
ATOM 4439 C C . THR A 1 576 ? 27.371 -37.342 41.795 1.00 24.42 576 THR A C 1
ATOM 4441 O O . THR A 1 576 ? 28.348 -36.617 41.911 1.00 24.42 576 THR A O 1
ATOM 4444 N N . ARG A 1 577 ? 26.182 -36.727 41.648 1.00 22.00 577 ARG A N 1
ATOM 4445 C CA . ARG A 1 577 ? 25.077 -36.470 42.622 1.00 22.00 577 ARG A CA 1
ATOM 4446 C C . ARG A 1 577 ? 25.385 -35.653 43.918 1.00 22.00 577 ARG A C 1
ATOM 4448 O O . ARG A 1 577 ? 25.679 -36.271 44.930 1.00 22.00 577 ARG A O 1
ATOM 4455 N N . ALA A 1 578 ? 25.033 -34.349 43.899 1.00 22.06 578 ALA A N 1
ATOM 4456 C CA . ALA A 1 578 ? 24.542 -33.482 45.015 1.00 22.06 578 ALA A CA 1
ATOM 4457 C C . ALA A 1 578 ? 25.482 -33.222 46.242 1.00 22.06 578 ALA A C 1
ATOM 4459 O O . ALA A 1 578 ? 26.485 -33.904 46.379 1.00 22.06 578 ALA A O 1
ATOM 4460 N N . ASP A 1 579 ? 25.272 -32.263 47.168 1.00 21.97 579 ASP A N 1
ATOM 4461 C CA . ASP A 1 579 ? 24.300 -31.147 47.317 1.00 21.97 579 ASP A CA 1
ATOM 4462 C C . ASP A 1 579 ? 24.882 -30.028 48.246 1.00 21.97 579 ASP A C 1
ATOM 4464 O O . ASP A 1 579 ? 25.614 -30.362 49.168 1.00 21.97 579 ASP A O 1
ATOM 4468 N N . ARG A 1 580 ? 24.466 -28.753 48.073 1.00 21.58 580 ARG A N 1
ATOM 4469 C CA . ARG A 1 580 ? 24.452 -27.602 49.046 1.00 21.58 580 ARG A CA 1
ATOM 4470 C C . ARG A 1 580 ? 25.707 -27.135 49.829 1.00 21.58 580 ARG A C 1
ATOM 4472 O O . ARG A 1 580 ? 26.404 -27.915 50.453 1.00 21.58 580 ARG A O 1
ATOM 4479 N N . VAL A 1 581 ? 25.802 -25.806 50.009 1.00 20.81 581 VAL A N 1
ATOM 4480 C CA . VAL A 1 581 ? 25.622 -25.060 51.293 1.00 20.81 581 VAL A CA 1
ATOM 4481 C C . VAL A 1 581 ? 25.466 -23.550 50.978 1.00 20.81 581 VAL A C 1
ATOM 4483 O O . VAL A 1 581 ? 25.812 -23.117 49.880 1.00 20.81 581 VAL A O 1
ATOM 4486 N N . CYS A 1 582 ? 24.869 -22.763 51.881 1.00 19.44 582 CYS A N 1
ATOM 4487 C CA . CYS A 1 582 ? 24.608 -21.317 51.731 1.00 19.44 582 CYS A CA 1
ATOM 4488 C C . CYS A 1 582 ? 25.555 -20.469 52.606 1.00 19.44 582 CYS A C 1
ATOM 4490 O O . CYS A 1 582 ? 26.082 -21.012 53.568 1.00 19.44 582 CYS A O 1
ATOM 4492 N N . GLU A 1 583 ? 25.650 -19.146 52.375 1.00 20.39 583 GLU A N 1
ATOM 4493 C CA . GLU A 1 583 ? 25.232 -18.132 53.376 1.00 20.39 583 GLU A CA 1
ATOM 4494 C C . GLU A 1 583 ? 25.245 -16.656 52.891 1.00 20.39 583 GLU A C 1
ATOM 4496 O O . GLU A 1 583 ? 25.765 -16.326 51.831 1.00 20.39 583 GLU A O 1
ATOM 4501 N N . TYR A 1 584 ? 24.561 -15.822 53.688 1.00 20.50 584 TYR A N 1
ATOM 4502 C CA . TYR A 1 584 ? 24.408 -14.353 53.786 1.00 20.50 584 TYR A CA 1
ATOM 4503 C C . TYR A 1 584 ? 25.211 -13.336 52.936 1.00 20.50 584 TYR A C 1
ATOM 4505 O O . TYR A 1 584 ? 26.396 -13.482 52.664 1.00 20.50 584 TYR A O 1
ATOM 4513 N N . GLY A 1 585 ? 24.585 -12.158 52.735 1.00 21.30 585 GLY A N 1
ATOM 4514 C CA . GLY A 1 585 ? 25.300 -10.876 52.574 1.00 21.30 585 GLY A CA 1
ATOM 4515 C C . GLY A 1 585 ? 24.535 -9.773 51.823 1.00 21.30 585 GLY A C 1
ATOM 4516 O O . GLY A 1 585 ? 24.554 -9.742 50.598 1.00 21.30 585 GLY A O 1
ATOM 4517 N N . SER A 1 586 ? 23.902 -8.822 52.524 1.00 20.36 586 SER A N 1
ATOM 4518 C CA . SER A 1 586 ? 23.280 -7.628 51.914 1.00 20.36 586 SER A CA 1
ATOM 4519 C C . SER A 1 586 ? 23.890 -6.329 52.449 1.00 20.36 586 SER A C 1
ATOM 4521 O O . SER A 1 586 ? 24.180 -6.239 53.640 1.00 20.36 586 SER A O 1
ATOM 4523 N N . CYS A 1 587 ? 24.042 -5.296 51.605 1.00 21.77 587 CYS A N 1
ATOM 4524 C CA . CYS A 1 587 ? 24.173 -3.917 52.093 1.00 21.77 587 CYS A CA 1
ATOM 4525 C C . CYS A 1 587 ? 23.851 -2.828 51.045 1.00 21.77 587 CYS A C 1
ATOM 4527 O O . CYS A 1 587 ? 23.710 -3.093 49.852 1.00 21.77 587 CYS A O 1
ATOM 4529 N N . ARG A 1 588 ? 23.714 -1.589 51.538 1.00 21.58 588 ARG A N 1
ATOM 4530 C CA . ARG A 1 588 ? 23.523 -0.318 50.799 1.00 21.58 588 ARG A CA 1
ATOM 4531 C C . ARG A 1 588 ? 24.899 0.225 50.334 1.00 21.58 588 ARG A C 1
ATOM 4533 O O . ARG A 1 588 ? 25.913 -0.258 50.814 1.00 21.58 588 ARG A O 1
ATOM 4540 N N . GLY A 1 589 ? 25.054 1.235 49.468 1.00 20.67 589 GLY A N 1
ATOM 4541 C CA . GLY A 1 589 ? 24.082 2.065 48.739 1.00 20.67 589 GLY A CA 1
ATOM 4542 C C . GLY A 1 589 ? 24.232 3.580 48.998 1.00 20.67 589 GLY A C 1
ATOM 4543 O O . GLY A 1 589 ? 23.563 4.090 49.889 1.00 20.67 589 GLY A O 1
ATOM 4544 N N . GLN A 1 590 ? 25.059 4.284 48.203 1.00 21.88 590 GLN A N 1
ATOM 4545 C CA . GLN A 1 590 ? 25.210 5.758 48.027 1.00 21.88 590 GLN A CA 1
ATOM 4546 C C . GLN A 1 590 ? 26.119 5.974 46.779 1.00 21.88 590 GLN A C 1
ATOM 4548 O O . GLN A 1 590 ? 26.954 5.116 46.521 1.00 21.88 590 GLN A O 1
ATOM 4553 N N . ARG A 1 591 ? 25.821 6.853 45.800 1.00 21.05 591 ARG A N 1
ATOM 4554 C CA . ARG A 1 591 ? 25.918 8.340 45.685 1.00 21.05 591 ARG A CA 1
ATOM 4555 C C . ARG A 1 591 ? 27.334 8.901 45.428 1.00 21.05 591 ARG A C 1
ATOM 4557 O O . ARG A 1 591 ? 28.280 8.445 46.048 1.00 21.05 591 ARG A O 1
ATOM 4564 N N . SER A 1 592 ? 27.373 9.984 44.625 1.00 21.00 592 SER A N 1
ATOM 4565 C CA . SER A 1 592 ? 28.474 10.967 44.418 1.00 21.00 592 SER A CA 1
ATOM 4566 C C . SER A 1 592 ? 29.778 10.410 43.800 1.00 21.00 592 SER A C 1
ATOM 4568 O O . SER A 1 592 ? 30.351 9.456 44.295 1.00 21.00 592 SER A O 1
ATOM 4570 N N . SER A 1 593 ? 30.129 10.839 42.578 1.00 21.34 593 SER A N 1
ATOM 4571 C CA . SER A 1 593 ? 31.031 11.972 42.235 1.00 21.34 593 SER A CA 1
ATOM 4572 C C . SER A 1 593 ? 32.477 11.477 42.040 1.00 21.34 593 SER A C 1
ATOM 4574 O O . SER A 1 593 ? 33.052 10.939 42.975 1.00 21.34 593 SER A O 1
ATOM 4576 N N . GLU A 1 594 ? 33.035 11.449 40.828 1.00 21.59 594 GLU A N 1
ATOM 4577 C CA . GLU A 1 594 ? 33.533 12.592 40.025 1.00 21.59 594 GLU A CA 1
ATOM 4578 C C . GLU A 1 594 ? 35.054 12.771 40.219 1.00 21.59 594 GLU A C 1
ATOM 4580 O O . GLU A 1 594 ? 35.536 12.721 41.344 1.00 21.59 594 GLU A O 1
ATOM 4585 N N . LEU A 1 595 ? 35.766 13.009 39.103 1.00 21.42 595 LEU A N 1
ATOM 4586 C CA . LEU A 1 595 ? 37.225 13.187 38.954 1.00 21.42 595 LEU A CA 1
ATOM 4587 C C . LEU A 1 595 ? 38.101 11.966 39.314 1.00 21.42 595 LEU A C 1
ATOM 4589 O O . LEU A 1 595 ? 37.803 11.214 40.230 1.00 21.42 595 LEU A O 1
ATOM 4593 N N . ASP A 1 596 ? 39.281 11.740 38.733 1.00 22.73 596 ASP A N 1
ATOM 4594 C CA . ASP A 1 596 ? 39.970 12.063 37.457 1.00 22.73 596 ASP A CA 1
ATOM 4595 C C . ASP A 1 596 ? 41.425 11.564 37.668 1.00 22.73 596 ASP A C 1
ATOM 4597 O O . ASP A 1 596 ? 41.868 11.379 38.804 1.00 22.73 596 ASP A O 1
ATOM 4601 N N . SER A 1 597 ? 42.201 11.495 36.586 1.00 24.50 597 SER A N 1
ATOM 4602 C CA . SER A 1 597 ? 43.657 11.701 36.555 1.00 24.50 597 SER A CA 1
ATOM 4603 C C . SER A 1 597 ? 44.584 10.470 36.645 1.00 24.50 597 SER A C 1
ATOM 4605 O O . SER A 1 597 ? 44.308 9.518 37.362 1.00 24.50 597 SER A O 1
ATOM 4607 N N . ARG A 1 598 ? 45.736 10.437 35.942 1.00 24.69 598 ARG A N 1
ATOM 4608 C CA . ARG A 1 598 ? 46.172 11.226 34.756 1.00 24.69 598 ARG A CA 1
ATOM 4609 C C . ARG A 1 598 ? 47.412 10.624 34.075 1.00 24.69 598 ARG A C 1
ATOM 4611 O O . ARG A 1 598 ? 48.412 10.357 34.731 1.00 24.69 598 ARG A O 1
ATOM 4618 N N . SER A 1 599 ? 47.422 10.678 32.748 1.00 24.36 599 SER A N 1
ATOM 4619 C CA . SER A 1 599 ? 48.595 10.940 31.895 1.00 24.36 599 SER A CA 1
ATOM 4620 C C . SER A 1 599 ? 48.052 11.638 30.633 1.00 24.36 599 SER A C 1
ATOM 4622 O O . SER A 1 599 ? 46.998 11.257 30.144 1.00 24.36 599 SER A O 1
ATOM 4624 N N . GLY A 1 600 ? 48.581 12.749 30.109 1.00 24.78 600 GLY A N 1
ATOM 4625 C CA . GLY A 1 600 ? 49.916 13.356 30.194 1.00 24.78 600 GLY A CA 1
ATOM 4626 C C . GLY A 1 600 ? 50.517 13.292 28.783 1.00 24.78 600 GLY A C 1
ATOM 4627 O O . GLY A 1 600 ? 50.649 12.193 28.266 1.00 24.78 600 GLY A O 1
ATOM 4628 N N . SER A 1 601 ? 50.851 14.377 28.076 1.00 27.69 601 SER A N 1
ATOM 4629 C CA . SER A 1 601 ? 51.320 15.730 28.443 1.00 27.69 601 SER A CA 1
ATOM 4630 C C . SER A 1 601 ? 50.255 16.849 28.280 1.00 27.69 601 SER A C 1
ATOM 4632 O O . SER A 1 601 ? 49.238 16.632 27.637 1.00 27.69 601 SER A O 1
ATOM 4634 N N . ARG A 1 602 ? 50.289 18.035 28.926 1.00 26.64 602 ARG A N 1
ATOM 4635 C CA . ARG A 1 602 ? 51.358 19.006 29.303 1.00 26.64 602 ARG A CA 1
ATOM 4636 C C . ARG A 1 602 ? 51.957 19.767 28.093 1.00 26.64 602 ARG A C 1
ATOM 4638 O O . ARG A 1 602 ? 52.324 19.124 27.124 1.00 26.64 602 ARG A O 1
ATOM 4645 N N . ARG A 1 603 ? 52.130 21.103 28.095 1.00 27.20 603 ARG A N 1
ATOM 4646 C CA . ARG A 1 603 ? 51.826 22.179 29.083 1.00 27.20 603 ARG A CA 1
ATOM 4647 C C . ARG A 1 603 ? 51.575 23.523 28.352 1.00 27.20 603 ARG A C 1
ATOM 4649 O O . ARG A 1 603 ? 52.142 23.727 27.290 1.00 27.20 603 ARG A O 1
ATOM 4656 N N . GLU A 1 604 ? 50.564 24.314 28.737 1.00 27.12 604 GLU A N 1
ATOM 4657 C CA . GLU A 1 604 ? 50.617 25.505 29.639 1.00 27.12 604 GLU A CA 1
ATOM 4658 C C . GLU A 1 604 ? 51.612 26.597 29.165 1.00 27.12 604 GLU A C 1
ATOM 4660 O O . GLU A 1 604 ? 52.790 26.304 29.027 1.00 27.12 604 GLU A O 1
ATOM 4665 N N . ALA A 1 605 ? 51.196 27.811 28.757 1.00 23.77 605 ALA A N 1
ATOM 4666 C CA . ALA A 1 605 ? 50.573 28.927 29.518 1.00 23.77 605 ALA A CA 1
ATOM 4667 C C . ALA A 1 605 ? 51.612 29.746 30.344 1.00 23.77 605 ALA A C 1
ATOM 4669 O O . ALA A 1 605 ? 52.698 29.252 30.606 1.00 23.77 605 ALA A O 1
ATOM 4670 N N . ALA A 1 606 ? 51.407 31.005 30.766 1.00 23.34 606 ALA A N 1
ATOM 4671 C CA . ALA A 1 606 ? 50.228 31.882 30.769 1.00 23.34 606 ALA A CA 1
ATOM 4672 C C . ALA A 1 606 ? 50.637 33.379 30.772 1.00 23.34 606 ALA A C 1
ATOM 4674 O O . ALA A 1 606 ? 51.769 33.703 31.122 1.00 23.34 606 ALA A O 1
ATOM 4675 N N . ALA A 1 607 ? 49.691 34.302 30.538 1.00 22.80 607 ALA A N 1
ATOM 4676 C CA . ALA A 1 607 ? 49.849 35.714 30.914 1.00 22.80 607 ALA A CA 1
ATOM 4677 C C . ALA A 1 607 ? 48.524 36.347 31.390 1.00 22.80 607 ALA A C 1
ATOM 4679 O O . ALA A 1 607 ? 47.548 36.431 30.649 1.00 22.80 607 ALA A O 1
ATOM 4680 N N . ARG A 1 608 ? 48.502 36.841 32.636 1.00 23.41 608 ARG A N 1
ATOM 4681 C CA . ARG A 1 608 ? 47.537 37.837 33.140 1.00 23.41 608 ARG A CA 1
ATOM 4682 C C . ARG A 1 608 ? 48.336 39.058 33.599 1.00 23.41 608 ARG A C 1
ATOM 4684 O O . ARG A 1 608 ? 49.269 38.837 34.367 1.00 23.41 608 ARG A O 1
ATOM 4691 N N . ARG A 1 609 ? 47.890 40.285 33.271 1.00 25.36 609 ARG A N 1
ATOM 4692 C CA . ARG A 1 609 ? 47.799 41.489 34.151 1.00 25.36 609 ARG A CA 1
ATOM 4693 C C . ARG A 1 609 ? 47.919 42.818 33.377 1.00 25.36 609 ARG A C 1
ATOM 4695 O O . ARG A 1 609 ? 48.882 43.001 32.659 1.00 25.36 609 ARG A O 1
ATOM 4702 N N . LEU A 1 610 ? 46.993 43.736 33.699 1.00 27.47 610 LEU A N 1
ATOM 4703 C CA . LEU A 1 610 ? 47.175 45.186 33.959 1.00 27.47 610 LEU A CA 1
ATOM 4704 C C . LEU A 1 610 ? 47.764 46.110 32.850 1.00 27.47 610 LEU A C 1
ATOM 4706 O O . LEU A 1 610 ? 48.784 45.805 32.263 1.00 27.47 610 LEU A O 1
ATOM 4710 N N . SER A 1 611 ? 47.237 47.326 32.604 1.00 24.03 611 SER A N 1
ATOM 4711 C CA . SER A 1 611 ? 46.006 47.967 33.127 1.00 24.03 611 SER A CA 1
ATOM 4712 C C . SER A 1 611 ? 45.616 49.277 32.400 1.00 24.03 611 SER A C 1
ATOM 4714 O O . SER A 1 611 ? 46.466 49.902 31.781 1.00 24.03 611 SER A O 1
ATOM 4716 N N . ARG A 1 612 ? 44.369 49.731 32.657 1.00 24.55 612 ARG A N 1
ATOM 4717 C CA . ARG A 1 612 ? 43.753 51.063 32.394 1.00 24.55 612 ARG A CA 1
ATOM 4718 C C . ARG A 1 612 ? 43.297 51.340 30.945 1.00 24.55 612 ARG A C 1
ATOM 4720 O O . ARG A 1 612 ? 44.080 51.231 30.016 1.00 24.55 612 ARG A O 1
ATOM 4727 N N . GLY A 1 613 ? 42.019 51.725 30.777 1.00 24.45 613 GLY A N 1
ATOM 4728 C CA . GLY A 1 613 ? 41.421 51.973 29.447 1.00 24.45 613 GLY A CA 1
ATOM 4729 C C . GLY A 1 613 ? 39.904 52.261 29.339 1.00 24.45 613 GLY A C 1
ATOM 4730 O O . GLY A 1 613 ? 39.369 52.080 28.256 1.00 24.45 613 GLY A O 1
ATOM 4731 N N . LEU A 1 614 ? 39.221 52.724 30.404 1.00 25.36 614 LEU A N 1
ATOM 4732 C CA . LEU A 1 614 ? 37.809 53.203 30.403 1.00 25.36 614 LEU A CA 1
ATOM 4733 C C . LEU A 1 614 ? 36.686 52.157 30.067 1.00 25.36 614 LEU A C 1
ATOM 4735 O O . LEU A 1 614 ? 37.000 51.008 29.753 1.00 25.36 614 LEU A O 1
ATOM 4739 N N . PRO A 1 615 ? 35.379 52.462 30.306 1.00 25.83 615 PRO A N 1
ATOM 4740 C CA . PRO A 1 615 ? 34.339 51.434 30.507 1.00 25.83 615 PRO A CA 1
ATOM 4741 C C . PRO A 1 615 ? 33.327 51.221 29.354 1.00 25.83 615 PRO A C 1
ATOM 4743 O O . PRO A 1 615 ? 33.283 51.946 28.367 1.00 25.83 615 PRO A O 1
ATOM 4746 N N . ARG A 1 616 ? 32.489 50.185 29.522 1.00 28.73 616 ARG A N 1
ATOM 4747 C CA . ARG A 1 616 ? 31.513 49.631 28.558 1.00 28.73 616 ARG A CA 1
ATOM 4748 C C . ARG A 1 616 ? 30.216 50.445 28.397 1.00 28.73 616 ARG A C 1
ATOM 4750 O O . ARG A 1 616 ? 29.571 50.719 29.406 1.00 28.73 616 ARG A O 1
ATOM 4757 N N . THR A 1 617 ? 29.690 50.494 27.166 1.00 21.52 617 THR A N 1
ATOM 4758 C CA . THR A 1 617 ? 28.235 50.378 26.899 1.00 21.52 617 THR A CA 1
ATOM 4759 C C . THR A 1 617 ? 27.951 49.730 25.532 1.00 21.52 617 THR A C 1
ATOM 4761 O O . THR A 1 617 ? 28.857 49.559 24.721 1.00 21.52 617 THR A O 1
ATOM 4764 N N . ARG A 1 618 ? 26.699 49.303 25.292 1.00 24.39 618 ARG A N 1
ATOM 4765 C CA . ARG A 1 618 ? 26.240 48.670 24.035 1.00 24.39 618 ARG A CA 1
ATOM 4766 C C . ARG A 1 618 ? 26.103 49.689 22.896 1.00 24.39 618 ARG A C 1
ATOM 4768 O O . ARG A 1 618 ? 25.589 50.774 23.148 1.00 24.39 618 ARG A O 1
ATOM 4775 N N . VAL A 1 619 ? 26.350 49.263 21.653 1.00 21.33 619 VAL A N 1
ATOM 4776 C CA . VAL A 1 619 ? 25.706 49.837 20.455 1.00 21.33 619 VAL A CA 1
ATOM 4777 C C . VAL A 1 619 ? 25.280 48.722 19.493 1.00 21.33 619 VAL A C 1
ATOM 4779 O O . VAL A 1 619 ? 26.076 47.879 19.093 1.00 21.33 619 VAL A O 1
ATOM 4782 N N . THR A 1 620 ? 24.007 48.764 19.118 1.00 22.53 620 THR A N 1
ATOM 4783 C CA . THR A 1 620 ? 23.383 48.134 17.943 1.00 22.53 620 THR A CA 1
ATOM 4784 C C . THR A 1 620 ? 22.678 49.243 17.161 1.00 22.53 620 THR A C 1
ATOM 4786 O O . THR A 1 620 ? 22.215 50.180 17.815 1.00 22.53 620 THR A O 1
ATOM 4789 N N . PRO A 1 621 ? 22.364 49.070 15.868 1.00 38.88 621 PRO A N 1
ATOM 4790 C CA . PRO A 1 621 ? 23.121 48.459 14.772 1.00 38.88 621 PRO A CA 1
ATOM 4791 C C . PRO A 1 621 ? 23.671 49.572 13.841 1.00 38.88 621 PRO A C 1
ATOM 4793 O O . PRO A 1 621 ? 23.556 50.749 14.174 1.00 38.88 621 PRO A O 1
ATOM 4796 N N . VAL A 1 622 ? 24.218 49.245 12.661 1.00 21.56 622 VAL A N 1
ATOM 4797 C CA . VAL A 1 622 ? 24.474 50.251 11.605 1.00 21.56 622 VAL A CA 1
ATOM 4798 C C . VAL A 1 622 ? 24.004 49.752 10.240 1.00 21.56 622 VAL A C 1
ATOM 4800 O O . VAL A 1 622 ? 24.420 48.697 9.769 1.00 21.56 622 VAL A O 1
ATOM 4803 N N . THR A 1 623 ? 23.149 50.557 9.616 1.00 26.16 623 THR A N 1
ATOM 4804 C CA . THR A 1 623 ? 22.715 50.492 8.216 1.00 26.16 623 THR A CA 1
ATOM 4805 C C . THR A 1 623 ? 23.306 51.665 7.439 1.00 26.16 623 THR A C 1
ATOM 4807 O O . THR A 1 623 ? 23.320 52.778 7.963 1.00 26.16 623 THR A O 1
ATOM 4810 N N . THR A 1 624 ? 23.649 51.456 6.169 1.00 22.28 624 THR A N 1
ATOM 4811 C CA . THR A 1 624 ? 23.815 52.519 5.157 1.00 22.28 624 THR A CA 1
ATOM 4812 C C . THR A 1 624 ? 23.455 51.919 3.785 1.00 22.28 624 THR A C 1
ATOM 4814 O O . THR A 1 624 ? 23.778 50.758 3.554 1.00 22.28 624 THR A O 1
ATOM 4817 N N . GLU A 1 625 ? 22.680 52.513 2.865 1.00 23.12 625 GLU A N 1
ATOM 4818 C CA . GLU A 1 625 ? 22.487 53.917 2.427 1.00 23.12 625 GLU A CA 1
ATOM 4819 C C . GLU A 1 625 ? 23.716 54.571 1.757 1.00 23.12 625 GLU A C 1
ATOM 4821 O O . GLU A 1 625 ? 24.838 54.358 2.195 1.00 23.12 625 GLU A O 1
ATOM 4826 N N . SER A 1 626 ? 23.581 55.422 0.725 1.00 23.56 626 SER A N 1
ATOM 4827 C CA . SER A 1 626 ? 22.407 55.802 -0.101 1.00 23.56 626 SER A CA 1
ATOM 4828 C C . SER A 1 626 ? 22.829 56.608 -1.346 1.00 23.56 626 SER A C 1
ATOM 4830 O O . SER A 1 626 ? 23.922 57.175 -1.381 1.00 23.56 626 SER A O 1
ATOM 4832 N N . LEU A 1 627 ? 21.936 56.739 -2.343 1.00 20.25 627 LEU A N 1
ATOM 4833 C CA . LEU A 1 627 ? 21.980 57.814 -3.352 1.00 20.25 627 LEU A CA 1
ATOM 4834 C C . LEU A 1 627 ? 20.620 57.972 -4.082 1.00 20.25 627 LEU A C 1
ATOM 4836 O O . LEU A 1 627 ? 20.129 56.982 -4.608 1.00 20.25 627 LEU A O 1
ATOM 4840 N N . ARG A 1 628 ? 19.970 59.147 -4.208 1.00 21.67 628 ARG A N 1
ATOM 4841 C CA . ARG A 1 628 ? 19.926 60.362 -3.350 1.00 21.67 628 ARG A CA 1
ATOM 4842 C C . ARG A 1 628 ? 18.797 61.326 -3.821 1.00 21.67 628 ARG A C 1
ATOM 4844 O O . ARG A 1 628 ? 18.874 61.752 -4.964 1.00 21.67 628 ARG A O 1
ATOM 4851 N N . ILE A 1 629 ? 17.928 61.800 -2.900 1.00 22.84 629 ILE A N 1
ATOM 4852 C CA . ILE A 1 629 ? 17.332 63.183 -2.841 1.00 22.84 629 ILE A CA 1
ATOM 4853 C C . ILE A 1 629 ? 16.305 63.583 -3.960 1.00 22.84 629 ILE A C 1
ATOM 4855 O O . ILE A 1 629 ? 16.388 63.010 -5.040 1.00 22.84 629 ILE A O 1
ATOM 4859 N N . PRO A 1 630 ? 15.336 64.538 -3.774 1.00 30.23 630 PRO A N 1
ATOM 4860 C CA . PRO A 1 630 ? 15.043 65.448 -2.636 1.00 30.23 630 PRO A CA 1
ATOM 4861 C C . PRO A 1 630 ? 13.620 65.409 -1.989 1.00 30.23 630 PRO A C 1
ATOM 4863 O O . PRO A 1 630 ? 12.626 65.158 -2.652 1.00 30.23 630 PRO A O 1
ATOM 4866 N N . HIS A 1 631 ? 13.582 65.772 -0.690 1.00 22.52 631 HIS A N 1
ATOM 4867 C CA . HIS A 1 631 ? 12.641 66.615 0.116 1.00 22.52 631 HIS A CA 1
ATOM 4868 C C . HIS A 1 631 ? 11.192 66.969 -0.337 1.00 22.52 631 HIS A C 1
ATOM 4870 O O . HIS A 1 631 ? 10.913 67.108 -1.517 1.00 22.52 631 HIS A O 1
ATOM 4876 N N . VAL A 1 632 ? 10.215 67.174 0.579 1.00 24.34 632 VAL A N 1
ATOM 4877 C CA . VAL A 1 632 ? 10.064 68.296 1.571 1.00 24.34 632 VAL A CA 1
ATOM 4878 C C . VAL A 1 632 ? 9.587 67.854 2.996 1.00 24.34 632 VAL A C 1
ATOM 4880 O O . VAL A 1 632 ? 9.373 66.673 3.247 1.00 24.34 632 VAL A O 1
ATOM 4883 N N . ARG A 1 633 ? 9.549 68.795 3.966 1.00 21.77 633 ARG A N 1
ATOM 4884 C CA . ARG A 1 633 ? 9.256 68.680 5.429 1.00 21.77 633 ARG A CA 1
ATOM 4885 C C . ARG A 1 633 ? 7.775 68.314 5.749 1.00 21.77 633 ARG A C 1
ATOM 4887 O O . ARG A 1 633 ? 6.942 68.533 4.881 1.00 21.77 633 ARG A O 1
ATOM 4894 N N . ARG A 1 634 ? 7.369 67.677 6.878 1.00 24.45 634 ARG A N 1
ATOM 4895 C CA . ARG A 1 634 ? 7.583 67.892 8.356 1.00 24.45 634 ARG A CA 1
ATOM 4896 C C . ARG A 1 634 ? 6.875 69.157 8.894 1.00 24.45 634 ARG A C 1
ATOM 4898 O O . ARG A 1 634 ? 6.946 70.170 8.210 1.00 24.45 634 ARG A O 1
ATOM 4905 N N . ASP A 1 635 ? 6.222 69.227 10.066 1.00 23.75 635 ASP A N 1
ATOM 4906 C CA . ASP A 1 635 ? 5.872 68.325 11.210 1.00 23.75 635 ASP A CA 1
ATOM 4907 C C . ASP A 1 635 ? 4.336 68.520 11.516 1.00 23.75 635 ASP A C 1
ATOM 4909 O O . ASP A 1 635 ? 3.693 69.209 10.730 1.00 23.75 635 ASP A O 1
ATOM 4913 N N . GLY A 1 636 ? 3.610 68.018 12.541 1.00 24.25 636 GLY A N 1
ATOM 4914 C CA . GLY A 1 636 ? 3.841 67.201 13.757 1.00 24.25 636 GLY A CA 1
ATOM 4915 C C . GLY A 1 636 ? 2.570 67.145 14.667 1.00 24.25 636 GLY A C 1
ATOM 4916 O O . GLY A 1 636 ? 1.580 67.790 14.343 1.00 24.25 636 GLY A O 1
ATOM 4917 N N . GLU A 1 637 ? 2.624 66.433 15.814 1.00 25.05 637 GLU A N 1
ATOM 4918 C CA . GLU A 1 637 ? 1.584 66.323 16.895 1.00 25.05 637 GLU A CA 1
ATOM 4919 C C . GLU A 1 637 ? 0.198 65.696 16.529 1.00 25.05 637 GLU A C 1
ATOM 4921 O O . GLU A 1 637 ? -0.139 65.560 15.362 1.00 25.05 637 GLU A O 1
ATOM 4926 N N . GLY A 1 638 ? -0.668 65.215 17.450 1.00 22.33 638 GLY A N 1
ATOM 4927 C CA . GLY A 1 638 ? -0.521 64.923 18.890 1.00 22.33 638 GLY A CA 1
ATOM 4928 C C . GLY A 1 638 ? -1.835 64.520 19.623 1.00 22.33 638 GLY A C 1
ATOM 4929 O O . GLY A 1 638 ? -2.921 64.935 19.245 1.00 22.33 638 GLY A O 1
ATOM 4930 N N . ARG A 1 639 ? -1.696 63.775 20.739 1.00 23.92 639 ARG A N 1
ATOM 4931 C CA . ARG A 1 639 ? -2.660 63.517 21.855 1.00 23.92 639 ARG A CA 1
ATOM 4932 C C . ARG A 1 639 ? -3.937 62.653 21.675 1.00 23.92 639 ARG A C 1
ATOM 4934 O O . ARG A 1 639 ? -4.836 62.898 20.888 1.00 23.92 639 ARG A O 1
ATOM 4941 N N . ALA A 1 640 ? -4.023 61.689 22.596 1.00 22.95 640 ALA A N 1
ATOM 4942 C CA . ALA A 1 640 ? -5.097 60.743 22.916 1.00 22.95 640 ALA A CA 1
ATOM 4943 C C . ALA A 1 640 ? -6.432 61.327 23.444 1.00 22.95 640 ALA A C 1
ATOM 4945 O O . ALA A 1 640 ? -6.410 62.350 24.124 1.00 22.95 640 ALA A O 1
ATOM 4946 N N . MET A 1 641 ? -7.520 60.529 23.392 1.00 22.06 641 MET A N 1
ATOM 4947 C CA . MET A 1 641 ? -8.100 59.956 24.632 1.00 22.06 641 MET A CA 1
ATOM 4948 C C . MET A 1 641 ? -9.064 58.756 24.451 1.00 22.06 641 MET A C 1
ATOM 4950 O O . MET A 1 641 ? -9.496 58.424 23.353 1.00 22.06 641 MET A O 1
ATOM 4954 N N . LYS A 1 642 ? -9.368 58.092 25.580 1.00 21.16 642 LYS A N 1
ATOM 4955 C CA . LYS A 1 642 ? -10.331 56.985 25.756 1.00 21.16 642 LYS A CA 1
ATOM 4956 C C . LYS A 1 642 ? -11.788 57.447 25.555 1.00 21.16 642 LYS A C 1
ATOM 4958 O O . LYS A 1 642 ? -12.141 58.478 26.115 1.00 21.16 642 LYS A O 1
ATOM 4963 N N . LEU A 1 643 ? -12.663 56.603 24.993 1.00 22.80 643 LEU A N 1
ATOM 4964 C CA . LEU A 1 643 ? -13.615 55.744 25.742 1.00 22.80 643 LEU A CA 1
ATOM 4965 C C . LEU A 1 643 ? -14.351 54.790 24.766 1.00 22.80 643 LEU A C 1
ATOM 4967 O O . LEU A 1 643 ? -14.008 54.744 23.590 1.00 22.80 643 LEU A O 1
ATOM 4971 N N . ALA A 1 644 ? -15.317 53.990 25.235 1.00 21.08 644 ALA A N 1
ATOM 4972 C CA . ALA A 1 644 ? -15.969 52.941 24.439 1.00 21.08 644 ALA A CA 1
ATOM 4973 C C . ALA A 1 644 ? -17.506 52.991 24.496 1.00 21.08 644 ALA A C 1
ATOM 4975 O O . ALA A 1 644 ? -18.048 53.226 25.576 1.00 21.08 644 ALA A O 1
ATOM 4976 N N . ARG A 1 645 ? -18.184 52.637 23.382 1.00 21.36 645 ARG A N 1
ATOM 4977 C CA . ARG A 1 645 ? -19.404 51.786 23.353 1.00 21.36 645 ARG A CA 1
ATOM 4978 C C . ARG A 1 645 ? -19.925 51.463 21.932 1.00 21.36 645 ARG A C 1
ATOM 4980 O O . ARG A 1 645 ? -20.346 52.341 21.202 1.00 21.36 645 ARG A O 1
ATOM 4987 N N . ILE A 1 646 ? -19.946 50.163 21.619 1.00 21.16 646 ILE A N 1
ATOM 4988 C CA . ILE A 1 646 ? -21.119 49.364 21.187 1.00 21.16 646 ILE A CA 1
ATOM 4989 C C . ILE A 1 646 ? -22.034 49.888 20.040 1.00 21.16 646 ILE A C 1
ATOM 4991 O O . ILE A 1 646 ? -22.874 50.750 20.248 1.00 21.16 646 ILE A O 1
ATOM 4995 N N . ARG A 1 647 ? -21.989 49.135 18.921 1.00 21.27 647 ARG A N 1
ATOM 4996 C CA . ARG A 1 647 ? -23.057 48.764 17.947 1.00 21.27 647 ARG A CA 1
ATOM 4997 C C . ARG A 1 647 ? -23.779 49.817 17.070 1.00 21.27 647 ARG A C 1
ATOM 4999 O O . ARG A 1 647 ? -24.658 50.529 17.524 1.00 21.27 647 ARG A O 1
ATOM 5006 N N . LEU A 1 648 ? -23.594 49.592 15.761 1.00 21.56 648 LEU A N 1
ATOM 5007 C CA . LEU A 1 648 ? -24.635 49.288 14.754 1.00 21.56 648 LEU A CA 1
ATOM 5008 C C . LEU A 1 648 ? -25.653 50.386 14.369 1.00 21.56 648 LEU A C 1
ATOM 5010 O O . LEU A 1 648 ? -26.643 50.613 15.054 1.00 21.56 648 LEU A O 1
ATOM 5014 N N . GLY A 1 649 ? -25.487 50.922 13.157 1.00 20.80 649 GLY A N 1
ATOM 5015 C CA . GLY A 1 649 ? -26.482 51.704 12.418 1.00 20.80 649 GLY A CA 1
ATOM 5016 C C . GLY A 1 649 ? -25.960 52.013 11.010 1.00 20.80 649 GLY A C 1
ATOM 5017 O O . GLY A 1 649 ? -24.771 52.281 10.856 1.00 20.80 649 GLY A O 1
ATOM 5018 N N . ALA A 1 650 ? -26.810 51.932 9.986 1.00 23.08 650 ALA A N 1
ATOM 5019 C CA . ALA A 1 650 ? -26.457 52.225 8.593 1.00 23.08 650 ALA A CA 1
ATOM 5020 C C . ALA A 1 650 ? -27.296 53.395 8.058 1.00 23.08 650 ALA A C 1
ATOM 5022 O O . ALA A 1 650 ? -28.443 53.519 8.475 1.00 23.08 650 ALA A O 1
ATOM 5023 N N . VAL A 1 651 ? -26.727 54.201 7.147 1.00 21.08 651 VAL A N 1
ATOM 5024 C CA . VAL A 1 651 ? -27.366 55.038 6.093 1.00 21.08 651 VAL A CA 1
ATOM 5025 C C . VAL A 1 651 ? -26.239 55.880 5.446 1.00 21.08 651 VAL A C 1
ATOM 5027 O O . VAL A 1 651 ? -25.486 56.518 6.171 1.00 21.08 651 VAL A O 1
ATOM 5030 N N . THR A 1 652 ? -25.826 55.669 4.188 1.00 21.47 652 THR A N 1
ATOM 5031 C CA . THR A 1 652 ? -26.395 56.060 2.866 1.00 21.47 652 THR A CA 1
ATOM 5032 C C . THR A 1 652 ? -26.012 57.482 2.394 1.00 21.47 652 THR A C 1
ATOM 5034 O O . THR A 1 652 ? -26.594 58.453 2.848 1.00 21.47 652 THR A O 1
ATOM 5037 N N . ALA A 1 653 ? -25.103 57.525 1.403 1.00 24.30 653 ALA A N 1
ATOM 5038 C CA . ALA A 1 653 ? -24.921 58.475 0.278 1.00 24.30 653 ALA A CA 1
ATOM 5039 C C . ALA A 1 653 ? -24.893 60.021 0.454 1.00 24.30 653 ALA A C 1
ATOM 5041 O O . ALA A 1 653 ? -25.748 60.627 1.084 1.00 24.30 653 ALA A O 1
ATOM 5042 N N . GLY A 1 654 ? -23.982 60.653 -0.308 1.00 23.11 654 GLY A N 1
ATOM 5043 C CA . GLY A 1 654 ? -23.926 62.101 -0.592 1.00 23.11 654 GLY A CA 1
ATOM 5044 C C . GLY A 1 654 ? -22.560 62.738 -0.260 1.00 23.11 654 GLY A C 1
ATOM 5045 O O . GLY A 1 654 ? -22.047 62.505 0.827 1.00 23.11 654 GLY A O 1
ATOM 5046 N N . THR A 1 655 ? -21.903 63.526 -1.126 1.00 25.42 655 THR A N 1
ATOM 5047 C CA . THR A 1 655 ? -22.253 63.925 -2.509 1.00 25.42 655 THR A CA 1
ATOM 5048 C C . THR A 1 655 ? -21.010 64.406 -3.292 1.00 25.42 655 THR A C 1
ATOM 5050 O O . THR A 1 655 ? -20.038 64.852 -2.693 1.00 25.42 655 THR A O 1
ATOM 5053 N N . LEU A 1 656 ? -21.139 64.434 -4.628 1.00 24.80 656 LEU A N 1
ATOM 5054 C CA . LEU A 1 656 ? -20.364 65.202 -5.624 1.00 24.80 656 LEU A CA 1
ATOM 5055 C C . LEU A 1 656 ? -18.971 64.692 -6.060 1.00 24.80 656 LEU A C 1
ATOM 5057 O O . LEU A 1 656 ? -18.144 64.256 -5.268 1.00 24.80 656 LEU A O 1
ATOM 5061 N N . LEU A 1 657 ? -18.735 64.778 -7.376 1.00 32.06 657 LEU A N 1
ATOM 5062 C CA . LEU A 1 657 ? -17.504 64.389 -8.074 1.00 32.06 657 LEU A CA 1
ATOM 5063 C C . LEU A 1 657 ? -16.732 65.624 -8.549 1.00 32.06 657 LEU A C 1
ATOM 5065 O O . LEU A 1 657 ? -17.349 66.650 -8.834 1.00 32.06 657 LEU A O 1
ATOM 5069 N N . LEU A 1 658 ? -15.433 65.458 -8.828 1.00 28.34 658 LEU A N 1
ATOM 5070 C CA . LEU A 1 658 ? -14.800 66.148 -9.957 1.00 28.34 658 LEU A CA 1
ATOM 5071 C C . LEU A 1 658 ? -13.547 65.413 -10.480 1.00 28.34 658 LEU A C 1
ATOM 5073 O O . LEU A 1 658 ? -12.524 65.348 -9.811 1.00 28.34 658 LEU A O 1
ATOM 5077 N N . GLY A 1 659 ? -13.640 64.903 -11.713 1.00 30.70 659 GLY A N 1
ATOM 5078 C CA . GLY A 1 659 ? -12.533 64.926 -12.678 1.00 30.70 659 GLY A CA 1
ATOM 5079 C C . GLY A 1 659 ? -11.286 64.060 -12.449 1.00 30.70 659 GLY A C 1
ATOM 5080 O O . GLY A 1 659 ? -10.187 64.600 -12.465 1.00 30.70 659 GLY A O 1
ATOM 5081 N N . CYS A 1 660 ? -11.418 62.731 -12.395 1.00 24.98 660 CYS A N 1
ATOM 5082 C CA . CYS A 1 660 ? -10.324 61.822 -12.778 1.00 24.98 660 CYS A CA 1
ATOM 5083 C C . CYS A 1 660 ? -10.870 60.623 -13.566 1.00 24.98 660 CYS A C 1
ATOM 5085 O O . CYS A 1 660 ? -11.924 60.085 -13.229 1.00 24.98 660 CYS A O 1
ATOM 5087 N N . ASN A 1 661 ? -10.158 60.208 -14.619 1.00 31.56 661 ASN A N 1
ATOM 5088 C CA . ASN A 1 661 ? -10.602 59.140 -15.516 1.00 31.56 661 ASN A CA 1
ATOM 5089 C C . ASN A 1 661 ? -10.560 57.773 -14.822 1.00 31.56 661 ASN A C 1
ATOM 5091 O O . ASN A 1 661 ? -9.513 57.128 -14.749 1.00 31.56 661 ASN A O 1
ATOM 5095 N N . LEU A 1 662 ? -11.726 57.293 -14.391 1.00 31.94 662 LEU A N 1
ATOM 5096 C CA . LEU A 1 662 ? -11.958 55.870 -14.178 1.00 31.94 662 LEU A CA 1
ATOM 5097 C C . LEU A 1 662 ? -11.928 55.168 -15.539 1.00 31.94 662 LEU A C 1
ATOM 5099 O O . LEU A 1 662 ? -12.947 55.051 -16.216 1.00 31.94 662 LEU A O 1
ATOM 5103 N N . SER A 1 663 ? -10.748 54.676 -15.923 1.00 36.38 663 SER A N 1
ATOM 5104 C CA . SER A 1 663 ? -10.685 53.515 -16.808 1.00 36.38 663 SER A CA 1
ATOM 5105 C C . SER A 1 663 ? -11.448 52.398 -16.104 1.00 36.38 663 SER A C 1
ATOM 5107 O O . SER A 1 663 ? -11.044 51.962 -15.022 1.00 36.38 663 SER A O 1
ATOM 5109 N N . SER A 1 664 ? -12.598 52.007 -16.648 1.00 35.88 664 SER A N 1
ATOM 5110 C CA . SER A 1 664 ? -13.394 50.925 -16.085 1.00 35.88 664 SER A CA 1
ATOM 5111 C C . SER A 1 664 ? -12.560 49.649 -16.116 1.00 35.88 664 SER A C 1
ATOM 5113 O O . SER A 1 664 ? -12.173 49.180 -17.187 1.00 35.88 664 SER A O 1
ATOM 5115 N N . SER A 1 665 ? -12.270 49.090 -14.936 1.00 42.25 665 SER A N 1
ATOM 5116 C CA . SER A 1 665 ? -11.618 47.785 -14.823 1.00 42.25 665 SER A CA 1
ATOM 5117 C C . SER A 1 665 ? -12.335 46.800 -15.752 1.00 42.25 665 SER A C 1
ATOM 5119 O O . SER A 1 665 ? -13.565 46.722 -15.669 1.00 42.25 665 SER A O 1
ATOM 5121 N N . PRO A 1 666 ? -11.623 46.086 -16.644 1.00 45.12 666 PRO A N 1
ATOM 5122 C CA . PRO A 1 666 ? -12.268 45.231 -17.629 1.00 45.12 666 PRO A CA 1
ATOM 5123 C C . PRO A 1 666 ? -13.127 44.197 -16.904 1.00 45.12 666 PRO A C 1
ATOM 5125 O O . PRO A 1 666 ? -12.624 43.410 -16.101 1.00 45.12 666 PRO A O 1
ATOM 5128 N N . GLU A 1 667 ? -14.435 44.251 -17.156 1.00 46.62 667 GLU A N 1
ATOM 5129 C CA . GLU A 1 667 ? -15.408 43.358 -16.536 1.00 46.62 667 GLU A CA 1
ATOM 5130 C C . GLU A 1 667 ? -15.016 41.909 -16.834 1.00 46.62 667 GLU A C 1
ATOM 5132 O O . GLU A 1 667 ? -14.900 41.508 -17.995 1.00 46.62 667 GLU A O 1
ATOM 5137 N N . VAL A 1 668 ? -14.777 41.133 -15.775 1.00 57.41 668 VAL A N 1
ATOM 5138 C CA . VAL A 1 668 ? -14.321 39.748 -15.897 1.00 57.41 668 VAL A CA 1
ATOM 5139 C C . VAL A 1 668 ? -15.473 38.907 -16.432 1.00 57.41 668 VAL A C 1
ATOM 5141 O O . VAL A 1 668 ? -16.368 38.517 -15.684 1.00 57.41 668 VAL A O 1
ATOM 5144 N N . VAL A 1 669 ? -15.439 38.624 -17.735 1.00 59.84 669 VAL A N 1
ATOM 5145 C CA . VAL A 1 669 ? -16.353 37.673 -18.369 1.00 59.84 669 VAL A CA 1
ATOM 5146 C C . VAL A 1 669 ? -16.139 36.314 -17.713 1.00 59.84 669 VAL A C 1
ATOM 5148 O O . VAL A 1 669 ? -15.053 35.734 -17.781 1.00 59.84 669 VAL A O 1
ATOM 5151 N N . ARG A 1 670 ? -17.179 35.829 -17.041 1.00 63.72 670 ARG A N 1
ATOM 5152 C CA . ARG A 1 670 ? -17.169 34.552 -16.338 1.00 63.72 670 ARG A CA 1
ATOM 5153 C C . ARG A 1 670 ? -17.620 33.446 -17.285 1.00 63.72 670 ARG A C 1
ATOM 5155 O O . ARG A 1 670 ? -18.470 33.670 -18.144 1.00 63.72 670 ARG A O 1
ATOM 5162 N N . ILE A 1 671 ? -17.058 32.254 -17.105 1.00 69.19 671 ILE A N 1
ATOM 5163 C CA . ILE A 1 671 ? -17.539 31.032 -17.749 1.00 69.19 671 ILE A CA 1
ATOM 5164 C C . ILE A 1 671 ? -18.515 30.354 -16.787 1.00 69.19 671 ILE A C 1
ATOM 5166 O O . ILE A 1 671 ? -18.183 30.110 -15.625 1.00 69.19 671 ILE A O 1
ATOM 5170 N N . ASP A 1 672 ? -19.721 30.090 -17.280 1.00 68.38 672 ASP A N 1
ATOM 5171 C CA . ASP A 1 672 ? -20.827 29.515 -16.510 1.00 68.38 672 ASP A CA 1
ATOM 5172 C C . ASP A 1 672 ? -21.157 28.073 -16.945 1.00 68.38 672 ASP A C 1
ATOM 5174 O O . ASP A 1 672 ? -21.841 27.357 -16.214 1.00 68.38 672 ASP A O 1
ATOM 5178 N N . GLY A 1 673 ? -20.615 27.607 -18.080 1.00 74.38 673 GLY A N 1
ATOM 5179 C CA . GLY A 1 673 ? -20.544 26.181 -18.415 1.00 74.38 673 GLY A CA 1
ATOM 5180 C C . GLY A 1 673 ? -20.030 25.876 -19.827 1.00 74.38 673 GLY A C 1
ATOM 5181 O O . GLY A 1 673 ? -20.123 26.707 -20.727 1.00 74.38 673 GLY A O 1
ATOM 5182 N N . ILE A 1 674 ? -19.531 24.660 -20.046 1.00 82.50 674 ILE A N 1
ATOM 5183 C CA . ILE A 1 674 ? -19.194 24.107 -21.368 1.00 82.50 674 ILE A CA 1
ATOM 5184 C C . ILE A 1 674 ? -20.212 23.012 -21.723 1.00 82.50 674 ILE A C 1
ATOM 5186 O O . ILE A 1 674 ? -20.504 22.136 -20.906 1.00 82.50 674 ILE A O 1
ATOM 5190 N N . GLN A 1 675 ? -20.722 23.002 -22.957 1.00 84.12 675 GLN A N 1
ATOM 5191 C CA . GLN A 1 675 ? -21.562 21.913 -23.473 1.00 84.12 675 GLN A CA 1
ATOM 5192 C C . GLN A 1 675 ? -20.945 21.270 -24.719 1.00 84.12 675 GLN A C 1
ATOM 5194 O O . GLN A 1 675 ? -20.255 21.925 -25.494 1.00 84.12 675 GLN A O 1
ATOM 5199 N N . ILE A 1 676 ? -21.185 19.969 -24.908 1.00 88.06 676 ILE A N 1
ATOM 5200 C CA . ILE A 1 676 ? -20.718 19.202 -26.073 1.00 88.06 676 ILE A CA 1
ATOM 5201 C C . ILE A 1 676 ? -21.893 18.381 -26.609 1.00 88.06 676 ILE A C 1
ATOM 5203 O O . ILE A 1 676 ? -22.488 17.591 -25.868 1.00 88.06 676 ILE A O 1
ATOM 5207 N N . ALA A 1 677 ? -22.207 18.536 -27.895 1.00 87.56 677 ALA A N 1
ATOM 5208 C CA . ALA A 1 677 ? -23.303 17.841 -28.561 1.00 87.56 677 ALA A CA 1
ATOM 5209 C C . ALA A 1 677 ? -22.812 17.040 -29.788 1.00 87.56 677 ALA A C 1
ATOM 5211 O O . ALA A 1 677 ? -22.014 17.557 -30.569 1.00 87.56 677 ALA A O 1
ATOM 5212 N N . PRO A 1 678 ? -23.304 15.803 -30.005 1.00 88.75 678 PRO A N 1
ATOM 5213 C CA . PRO A 1 678 ? -24.056 14.965 -29.065 1.00 88.75 678 PRO A CA 1
ATOM 5214 C C . PRO A 1 678 ? -23.253 14.586 -27.805 1.00 88.75 678 PRO A C 1
ATOM 5216 O O . PRO A 1 678 ? -22.065 14.282 -27.862 1.00 88.75 678 PRO A O 1
ATOM 5219 N N . ALA A 1 679 ? -23.939 14.508 -26.659 1.00 78.19 679 ALA A N 1
ATOM 5220 C CA . ALA A 1 679 ? -23.327 14.223 -25.352 1.00 78.19 679 ALA A CA 1
ATOM 5221 C C . ALA A 1 679 ? -22.772 12.785 -25.185 1.00 78.19 679 ALA A C 1
ATOM 5223 O O . ALA A 1 679 ? -22.185 12.447 -24.152 1.00 78.19 679 ALA A O 1
ATOM 5224 N N . ARG A 1 680 ? -22.986 11.908 -26.175 1.00 79.25 680 ARG A N 1
ATOM 5225 C CA . ARG A 1 680 ? -22.433 10.548 -26.268 1.00 79.25 680 ARG A CA 1
ATOM 5226 C C . ARG A 1 680 ? -22.207 10.188 -27.733 1.00 79.25 680 ARG A C 1
ATOM 5228 O O . ARG A 1 680 ? -23.027 10.535 -28.578 1.00 79.25 680 ARG A O 1
ATOM 5235 N N . LEU A 1 681 ? -21.160 9.414 -28.001 1.00 84.88 681 LEU A N 1
ATOM 5236 C CA . LEU A 1 681 ? -20.910 8.796 -29.305 1.00 84.88 681 LEU A CA 1
ATOM 5237 C C . LEU A 1 681 ? -20.874 7.267 -29.178 1.00 84.88 681 LEU A C 1
ATOM 5239 O O . LEU A 1 681 ? -20.381 6.726 -28.186 1.00 84.88 681 LEU A O 1
ATOM 5243 N N . SER A 1 682 ? -21.350 6.575 -30.212 1.00 86.38 682 SER A N 1
ATOM 5244 C CA . SER A 1 682 ? -21.134 5.140 -30.415 1.00 86.38 682 SER A CA 1
ATOM 5245 C C . SER A 1 682 ? -20.688 4.927 -31.857 1.00 86.38 682 SER A C 1
ATOM 5247 O O . SER A 1 682 ? -21.389 5.359 -32.768 1.00 86.38 682 SER A O 1
ATOM 5249 N N . LEU A 1 683 ? -19.520 4.319 -32.058 1.00 86.81 683 LEU A N 1
ATOM 5250 C CA . LEU A 1 683 ? -18.823 4.276 -33.350 1.00 86.81 683 LEU A CA 1
ATOM 5251 C C . LEU A 1 683 ? -18.156 2.912 -33.579 1.00 86.81 683 LEU A C 1
ATOM 5253 O O . LEU A 1 683 ? -17.834 2.204 -32.627 1.00 86.81 683 LEU A O 1
ATOM 5257 N N . LEU A 1 684 ? -17.897 2.574 -34.840 1.00 84.62 684 LEU A N 1
ATOM 5258 C CA . LEU A 1 684 ? -16.960 1.515 -35.227 1.00 84.62 684 LEU A CA 1
ATOM 5259 C C . LEU A 1 684 ? -15.518 2.063 -35.269 1.00 84.62 684 LEU A C 1
ATOM 5261 O O . LEU A 1 684 ? -15.346 3.274 -35.390 1.00 84.62 684 LEU A O 1
ATOM 5265 N N . PRO A 1 685 ? -14.471 1.217 -35.192 1.00 80.81 685 PRO A N 1
ATOM 5266 C CA . PRO A 1 685 ? -13.080 1.666 -35.294 1.00 80.81 685 PRO A CA 1
ATOM 5267 C C . PRO A 1 685 ? -12.799 2.465 -36.576 1.00 80.81 685 PRO A C 1
ATOM 5269 O O . PRO A 1 685 ? -13.297 2.116 -37.645 1.00 80.81 685 PRO A O 1
ATOM 5272 N N . PHE A 1 686 ? -11.981 3.515 -36.467 1.00 82.88 686 PHE A N 1
ATOM 5273 C CA . PHE A 1 686 ? -11.670 4.500 -37.519 1.00 82.88 686 PHE A CA 1
ATOM 5274 C C . PHE A 1 686 ? -12.850 5.333 -38.057 1.00 82.88 686 PHE A C 1
ATOM 5276 O O . PHE A 1 686 ? -12.626 6.261 -38.833 1.00 82.88 686 PHE A O 1
ATOM 5283 N N . GLN A 1 687 ? -14.093 5.079 -37.636 1.00 88.50 687 GLN A N 1
ATOM 5284 C CA . GLN A 1 687 ? -15.227 5.941 -37.966 1.00 88.50 687 GLN A CA 1
ATOM 5285 C C . GLN A 1 687 ? -15.050 7.326 -37.322 1.00 88.50 687 GLN A C 1
ATOM 5287 O O . GLN A 1 687 ? -14.659 7.433 -36.152 1.00 88.50 687 GLN A O 1
ATOM 5292 N N . ALA A 1 688 ? -15.372 8.374 -38.078 1.00 91.12 688 ALA A N 1
ATOM 5293 C CA . ALA A 1 688 ? -15.394 9.755 -37.614 1.00 91.12 688 ALA A CA 1
ATOM 5294 C C . ALA A 1 688 ? -16.825 10.234 -37.315 1.00 91.12 688 ALA A C 1
ATOM 5296 O O . ALA A 1 688 ? -17.788 9.759 -37.922 1.00 91.12 688 ALA A O 1
ATOM 5297 N N . ALA A 1 689 ? -16.958 11.191 -36.397 1.00 93.62 689 ALA A N 1
ATOM 5298 C CA . ALA A 1 689 ? -18.209 11.876 -36.087 1.00 93.62 689 ALA A CA 1
ATOM 5299 C C . ALA A 1 689 ? -17.970 13.362 -35.796 1.00 93.62 689 ALA A C 1
ATOM 5301 O O . ALA A 1 689 ? -17.014 13.726 -35.108 1.00 93.62 689 ALA A O 1
ATOM 5302 N N . GLY A 1 690 ? -18.864 14.212 -36.303 1.00 92.75 690 GLY A N 1
ATOM 5303 C CA . GLY A 1 690 ? -18.898 15.630 -35.958 1.00 92.75 690 GLY A CA 1
ATOM 5304 C C . GLY A 1 690 ? -19.484 15.859 -34.564 1.00 92.75 690 GLY A C 1
ATOM 5305 O O . GLY A 1 690 ? -20.426 15.179 -34.156 1.00 92.75 690 GLY A O 1
ATOM 5306 N N . LEU A 1 691 ? -18.925 16.837 -33.860 1.00 92.56 691 LEU A N 1
ATOM 5307 C CA . LEU A 1 691 ? -19.373 17.355 -32.574 1.00 92.56 691 LEU A CA 1
ATOM 5308 C C . LEU A 1 691 ? -19.429 18.887 -32.650 1.00 92.56 691 LEU A C 1
ATOM 5310 O O . LEU A 1 691 ? -18.620 19.507 -33.346 1.00 92.56 691 LEU A O 1
ATOM 5314 N N . THR A 1 692 ? -20.330 19.496 -31.886 1.00 90.75 692 THR A N 1
ATOM 5315 C CA . THR A 1 692 ? -20.290 20.927 -31.561 1.00 90.75 692 THR A CA 1
ATOM 5316 C C . THR A 1 692 ? -19.961 21.127 -30.087 1.00 90.75 692 THR A C 1
ATOM 5318 O O . THR A 1 692 ? -20.358 20.331 -29.232 1.00 90.75 692 THR A O 1
ATOM 5321 N N . ILE A 1 693 ? -19.220 22.193 -29.799 1.00 87.38 693 ILE A N 1
ATOM 5322 C CA . ILE A 1 693 ? -18.871 22.646 -28.455 1.00 87.38 693 ILE A CA 1
ATOM 5323 C C . ILE A 1 693 ? -19.426 24.062 -28.292 1.00 87.38 693 ILE A C 1
ATOM 5325 O O . ILE A 1 693 ? -19.192 24.920 -29.146 1.00 87.38 693 ILE A O 1
ATOM 5329 N N . ASP A 1 694 ? -20.141 24.284 -27.195 1.00 83.81 694 ASP A N 1
ATOM 5330 C CA . ASP A 1 694 ? -20.648 25.587 -26.764 1.00 83.81 694 ASP A CA 1
ATOM 5331 C C . ASP A 1 694 ? -19.948 26.010 -25.463 1.00 83.81 694 ASP A C 1
ATOM 5333 O O . ASP A 1 694 ? -19.634 25.164 -24.617 1.00 83.81 694 ASP A O 1
ATOM 5337 N N . VAL A 1 695 ? -19.707 27.312 -25.301 1.00 77.75 695 VAL A N 1
ATOM 5338 C CA . VAL A 1 695 ? -19.080 27.908 -24.113 1.00 77.75 695 VAL A CA 1
ATOM 5339 C C . VAL A 1 695 ? -19.982 29.028 -23.607 1.00 77.75 695 VAL A C 1
ATOM 5341 O O . VAL A 1 695 ? -19.997 30.147 -24.121 1.00 77.75 695 VAL A O 1
ATOM 5344 N N . ILE A 1 696 ? -20.742 28.706 -22.566 1.00 75.12 696 ILE A N 1
ATOM 5345 C CA . ILE A 1 696 ? -21.706 29.593 -21.931 1.00 75.12 696 ILE A CA 1
ATOM 5346 C C . ILE A 1 696 ? -20.942 30.553 -21.018 1.00 75.12 696 ILE A C 1
ATOM 5348 O O . ILE A 1 696 ? -20.235 30.137 -20.096 1.00 75.12 696 ILE A O 1
ATOM 5352 N N . THR A 1 697 ? -21.098 31.849 -21.274 1.00 70.25 697 THR A N 1
ATOM 5353 C CA . THR A 1 697 ? -20.438 32.925 -20.528 1.00 70.25 697 THR A CA 1
ATOM 5354 C C . THR A 1 697 ? -21.440 33.956 -20.027 1.00 70.25 697 THR A C 1
ATOM 5356 O O . THR A 1 697 ? -22.510 34.137 -20.613 1.00 70.25 697 THR A O 1
ATOM 5359 N N . SER A 1 698 ? -21.052 34.710 -18.999 1.00 66.88 698 SER A N 1
ATOM 5360 C CA . SER A 1 698 ? -21.900 35.695 -18.316 1.00 66.88 698 SER A CA 1
ATOM 5361 C C . SER A 1 698 ? -22.332 36.902 -19.166 1.00 66.88 698 SER A C 1
ATOM 5363 O O . SER A 1 698 ? -23.068 37.756 -18.677 1.00 66.88 698 SER A O 1
ATOM 5365 N N . ARG A 1 699 ? -21.875 36.998 -20.424 1.00 63.94 699 ARG A N 1
ATOM 5366 C CA . ARG A 1 699 ? -22.321 37.992 -21.420 1.00 63.94 699 ARG A CA 1
ATOM 5367 C C . ARG A 1 699 ? -23.125 37.398 -22.585 1.00 63.94 699 ARG A C 1
ATOM 5369 O O . ARG A 1 699 ? -23.699 38.163 -23.351 1.00 63.94 699 ARG A O 1
ATOM 5376 N N . GLY A 1 700 ? -23.171 36.070 -22.716 1.00 57.59 700 GLY A N 1
ATOM 5377 C CA . GLY A 1 700 ? -23.760 35.367 -23.856 1.00 57.59 700 GLY A CA 1
ATOM 5378 C C . GLY A 1 700 ? -22.838 35.309 -25.083 1.00 57.59 700 GLY A C 1
ATOM 5379 O O . GLY A 1 700 ? -22.716 36.282 -25.817 1.00 57.59 700 GLY A O 1
ATOM 5380 N N . GLY A 1 701 ? -22.228 34.141 -25.313 1.00 62.81 701 GLY A N 1
ATOM 5381 C CA . GLY A 1 701 ? -21.710 33.672 -26.610 1.00 62.81 701 GLY A CA 1
ATOM 5382 C C . GLY A 1 701 ? -20.763 34.587 -27.404 1.00 62.81 701 GLY A C 1
ATOM 5383 O O . GLY A 1 701 ? -21.181 35.178 -28.397 1.00 62.81 701 GLY A O 1
ATOM 5384 N N . VAL A 1 702 ? -19.463 34.600 -27.068 1.00 53.59 702 VAL A N 1
ATOM 5385 C CA . VAL A 1 702 ? -18.393 35.090 -27.968 1.00 53.59 702 VAL A CA 1
ATOM 5386 C C . VAL A 1 702 ? -17.139 34.202 -27.864 1.00 53.59 702 VAL A C 1
ATOM 5388 O O . VAL A 1 702 ? -16.710 33.878 -26.763 1.00 53.59 702 VAL A O 1
ATOM 5391 N N . ASP A 1 703 ? -16.589 33.843 -29.031 1.00 56.88 703 ASP A N 1
ATOM 5392 C CA . ASP A 1 703 ? -15.324 33.136 -29.341 1.00 56.88 703 ASP A CA 1
ATOM 5393 C C . ASP A 1 703 ? -14.791 32.055 -28.356 1.00 56.88 703 ASP A C 1
ATOM 5395 O O . ASP A 1 703 ? -14.069 32.361 -27.404 1.00 56.88 703 ASP A O 1
ATOM 5399 N N . PRO A 1 704 ? -15.027 30.759 -28.648 1.00 57.47 704 PRO A N 1
ATOM 5400 C CA . PRO A 1 704 ? -14.499 29.632 -27.872 1.00 57.47 704 PRO A CA 1
ATOM 5401 C C . PRO A 1 704 ? -13.064 29.188 -28.244 1.00 57.47 704 PRO A C 1
ATOM 5403 O O . PRO A 1 704 ? -12.592 28.185 -27.714 1.00 57.47 704 PRO A O 1
ATOM 5406 N N . THR A 1 705 ? -12.362 29.827 -29.190 1.00 54.91 705 THR A N 1
ATOM 5407 C CA . THR A 1 705 ? -11.169 29.206 -29.816 1.00 54.91 705 THR A CA 1
ATOM 5408 C C . THR A 1 705 ? -9.846 29.412 -29.081 1.00 54.91 705 THR A C 1
ATOM 5410 O O . THR A 1 705 ? -9.006 28.514 -29.088 1.00 54.91 705 THR A O 1
ATOM 5413 N N . SER A 1 706 ? -9.638 30.569 -28.451 1.00 53.75 706 SER A N 1
ATOM 5414 C CA . SER A 1 706 ? -8.344 30.956 -27.857 1.00 53.75 706 SER A CA 1
ATOM 5415 C C . SER A 1 706 ? -8.172 30.549 -26.386 1.00 53.75 706 SER A C 1
ATOM 5417 O O . SER A 1 706 ? -7.064 30.606 -25.854 1.00 53.75 706 SER A O 1
ATOM 5419 N N . SER A 1 707 ? -9.256 30.123 -25.733 1.00 61.59 707 SER A N 1
ATOM 5420 C CA . SER A 1 707 ? -9.345 29.882 -24.285 1.00 61.59 707 SER A CA 1
ATOM 5421 C C . SER A 1 707 ? -9.583 28.414 -23.900 1.00 61.59 707 SER A C 1
ATOM 5423 O O . SER A 1 707 ? -9.659 28.102 -22.708 1.00 61.59 707 SER A O 1
ATOM 5425 N N . LEU A 1 708 ? -9.679 27.505 -24.879 1.00 73.12 708 LEU A N 1
ATOM 5426 C CA . LEU A 1 708 ? -9.918 26.074 -24.676 1.00 73.12 708 LEU A CA 1
ATOM 5427 C C . LEU A 1 708 ? -8.669 25.217 -24.923 1.00 73.12 708 LEU A C 1
ATOM 5429 O O . LEU A 1 708 ? -7.911 25.426 -25.867 1.00 73.12 708 LEU A O 1
ATOM 5433 N N . GLN A 1 709 ? -8.527 24.169 -24.117 1.00 79.31 709 GLN A N 1
ATOM 5434 C CA . GLN A 1 709 ? -7.724 22.988 -24.420 1.00 79.31 709 GLN A CA 1
ATOM 5435 C C . GLN A 1 709 ? -8.616 21.746 -24.441 1.00 79.31 709 GLN A C 1
ATOM 5437 O O . GLN A 1 709 ? -9.664 21.694 -23.794 1.00 79.31 709 GLN A O 1
ATOM 5442 N N . TRP A 1 710 ? -8.183 20.713 -25.160 1.00 84.38 710 TRP A N 1
ATOM 5443 C CA . TRP A 1 710 ? -8.867 19.426 -25.174 1.00 84.38 710 TRP A CA 1
ATOM 5444 C C . TRP A 1 710 ? -7.905 18.245 -25.163 1.00 84.38 710 TRP A C 1
ATOM 5446 O O . TRP A 1 710 ? -6.758 18.327 -25.601 1.00 84.38 710 TRP A O 1
ATOM 5456 N N . SER A 1 711 ? -8.409 17.109 -24.692 1.00 81.06 711 SER A N 1
ATOM 5457 C CA . SER A 1 711 ? -7.712 15.826 -24.720 1.00 81.06 711 SER A CA 1
ATOM 5458 C C . SER A 1 711 ? -8.677 14.691 -25.060 1.00 81.06 711 SER A C 1
ATOM 5460 O O . SER A 1 711 ? -9.898 14.814 -24.927 1.00 81.06 711 SER A O 1
ATOM 5462 N N . THR A 1 712 ? -8.129 13.562 -25.504 1.00 78.88 712 THR A N 1
ATOM 5463 C CA . THR A 1 712 ? -8.871 12.301 -25.585 1.00 78.88 712 THR A CA 1
ATOM 5464 C C . THR A 1 712 ? -8.100 11.217 -24.843 1.00 78.88 712 THR A C 1
ATOM 5466 O O . THR A 1 712 ? -6.876 11.274 -24.743 1.00 78.88 712 THR A O 1
ATOM 5469 N N . THR A 1 713 ? -8.795 10.183 -24.369 1.00 69.50 713 THR A N 1
ATOM 5470 C CA . THR A 1 713 ? -8.131 8.949 -23.903 1.00 69.50 713 THR A CA 1
ATOM 5471 C C . THR A 1 713 ? -7.852 7.960 -25.046 1.00 69.50 713 THR A C 1
ATOM 5473 O O . THR A 1 713 ? -7.481 6.812 -24.802 1.00 69.50 713 THR A O 1
ATOM 5476 N N . GLY A 1 714 ? -8.063 8.385 -26.296 1.00 73.69 714 GLY A N 1
ATOM 5477 C CA . GLY A 1 714 ? -7.913 7.598 -27.516 1.00 73.69 714 GLY A CA 1
ATOM 5478 C C . GLY A 1 714 ? -8.796 8.133 -28.646 1.00 73.69 714 GLY A C 1
ATOM 5479 O O . GLY A 1 714 ? -9.883 8.660 -28.401 1.00 73.69 714 GLY A O 1
ATOM 5480 N N . GLY A 1 715 ? -8.327 7.969 -29.883 1.00 83.19 715 GLY A N 1
ATOM 5481 C CA . GLY A 1 715 ? -8.856 8.663 -31.062 1.00 83.19 715 GLY A CA 1
ATOM 5482 C C . GLY A 1 715 ? -8.123 9.981 -31.317 1.00 83.19 715 GLY A C 1
ATOM 5483 O O . GLY A 1 715 ? -7.164 10.311 -30.619 1.00 83.19 715 GLY A O 1
ATOM 5484 N N . THR A 1 716 ? -8.560 10.731 -32.322 1.00 86.44 716 THR A N 1
ATOM 5485 C CA . THR A 1 716 ? -8.033 12.065 -32.644 1.00 86.44 716 THR A CA 1
ATOM 5486 C C . THR A 1 716 ? -9.159 13.089 -32.731 1.00 86.44 716 THR A C 1
ATOM 5488 O O . THR A 1 716 ? -10.315 12.743 -32.969 1.00 86.44 716 THR A O 1
ATOM 5491 N N . ILE A 1 717 ? -8.811 14.358 -32.511 1.00 90.56 717 ILE A N 1
ATOM 5492 C CA . ILE A 1 717 ? -9.702 15.507 -32.676 1.00 90.56 717 ILE A CA 1
ATOM 5493 C C . ILE A 1 717 ? -9.126 16.398 -33.771 1.00 90.56 717 ILE A C 1
ATOM 5495 O O . ILE A 1 717 ? -7.976 16.827 -33.678 1.00 90.56 717 ILE A O 1
ATOM 5499 N N . THR A 1 718 ? -9.941 16.698 -34.776 1.00 91.00 718 THR A N 1
ATOM 5500 C CA . THR A 1 718 ? -9.683 17.753 -35.758 1.00 91.00 718 THR A CA 1
ATOM 5501 C C . THR A 1 718 ? -10.565 18.946 -35.414 1.00 91.00 718 THR A C 1
ATOM 5503 O O . THR A 1 718 ? -11.776 18.791 -35.272 1.00 91.00 718 THR A O 1
ATOM 5506 N N . ASN A 1 719 ? -9.972 20.131 -35.271 1.00 88.75 719 ASN A N 1
ATOM 5507 C CA . ASN A 1 719 ? -10.729 21.378 -35.183 1.00 88.75 719 ASN A CA 1
ATOM 5508 C C . ASN A 1 719 ? -11.190 21.772 -36.596 1.00 88.75 719 ASN A C 1
ATOM 5510 O O . ASN A 1 719 ? -10.354 21.899 -37.489 1.00 88.75 719 ASN A O 1
ATOM 5514 N N . ASN A 1 720 ? -12.498 21.952 -36.790 1.00 86.88 720 ASN A N 1
ATOM 5515 C CA . ASN A 1 720 ? -13.098 22.323 -38.074 1.00 86.88 720 ASN A CA 1
ATOM 5516 C C . ASN A 1 720 ? -13.408 23.836 -38.164 1.00 86.88 720 ASN A C 1
ATOM 5518 O O . ASN A 1 720 ? -13.918 24.290 -39.185 1.00 86.88 720 ASN A O 1
ATOM 5522 N N . GLY A 1 721 ? -13.125 24.608 -37.109 1.00 82.56 721 GLY A N 1
ATOM 5523 C CA . GLY A 1 721 ? -13.448 26.030 -36.992 1.00 82.56 721 GLY A CA 1
ATOM 5524 C C . GLY A 1 721 ? -14.763 26.313 -36.257 1.00 82.56 721 GLY A C 1
ATOM 5525 O O . GLY A 1 721 ? -15.509 25.411 -35.873 1.00 82.56 721 GLY A O 1
ATOM 5526 N N . THR A 1 722 ? -15.041 27.600 -36.057 1.00 82.44 722 THR A N 1
ATOM 5527 C CA . THR A 1 722 ? -16.228 28.097 -35.344 1.00 82.44 722 THR A CA 1
ATOM 5528 C C . THR A 1 722 ? -17.260 28.613 -36.342 1.00 82.44 722 THR A C 1
ATOM 5530 O O . THR A 1 722 ? -16.913 29.376 -37.242 1.00 82.44 722 THR A O 1
ATOM 5533 N N . SER A 1 723 ? -18.531 28.240 -36.181 1.00 80.69 723 SER A N 1
ATOM 5534 C CA . SER A 1 723 ? -19.639 28.768 -36.985 1.00 80.69 723 SER A CA 1
ATOM 5535 C C . SER A 1 723 ? -20.895 28.939 -36.127 1.00 80.69 723 SER A C 1
ATOM 5537 O O . SER A 1 723 ? -21.124 28.165 -35.203 1.00 80.69 723 SER A O 1
ATOM 5539 N N . ALA A 1 724 ? -21.682 29.991 -36.382 1.00 75.62 724 ALA A N 1
ATOM 5540 C CA . ALA A 1 724 ? -22.885 30.326 -35.602 1.00 75.62 724 ALA A CA 1
ATOM 5541 C C . ALA A 1 724 ? -22.680 30.355 -34.062 1.00 75.62 724 ALA A C 1
ATOM 5543 O O . ALA A 1 724 ? -23.587 30.031 -33.303 1.00 75.62 724 ALA A O 1
ATOM 5544 N N . GLY A 1 725 ? -21.477 30.729 -33.602 1.00 72.25 725 GLY A N 1
ATOM 5545 C CA . GLY A 1 725 ? -21.080 30.749 -32.185 1.00 72.25 725 GLY A CA 1
ATOM 5546 C C . GLY A 1 725 ? -20.536 29.422 -31.634 1.00 72.25 725 GLY A C 1
ATOM 5547 O O . GLY A 1 725 ? -19.844 29.435 -30.620 1.00 72.25 725 GLY A O 1
ATOM 5548 N N . LEU A 1 726 ? -20.765 28.299 -32.320 1.00 81.19 726 LEU A N 1
ATOM 5549 C CA . LEU A 1 726 ? -20.340 26.964 -31.895 1.00 81.19 726 LEU A CA 1
ATOM 5550 C C . LEU A 1 726 ? -18.991 26.575 -32.506 1.00 81.19 726 LEU A C 1
ATOM 5552 O O . LEU A 1 726 ? -18.744 26.785 -33.695 1.00 81.19 726 LEU A O 1
ATOM 5556 N N . LEU A 1 727 ? -18.131 25.939 -31.712 1.00 85.88 727 LEU A N 1
ATOM 5557 C CA . LEU A 1 727 ? -16.892 25.330 -32.193 1.00 85.88 727 LEU A CA 1
ATOM 5558 C C . LEU A 1 727 ? -17.186 23.928 -32.734 1.00 85.88 727 LEU A C 1
ATOM 5560 O O . LEU A 1 727 ? -17.647 23.054 -31.997 1.00 85.88 727 LEU A O 1
ATOM 5564 N N . HIS A 1 728 ? -16.906 23.694 -34.014 1.00 88.88 728 HIS A N 1
ATOM 5565 C CA . HIS A 1 728 ? -17.095 22.395 -34.650 1.00 88.88 728 HIS A CA 1
ATOM 5566 C C . HIS A 1 728 ? -15.803 21.581 -34.581 1.00 88.88 728 HIS A C 1
ATOM 5568 O O . HIS A 1 728 ? -14.743 22.037 -35.011 1.00 88.88 728 HIS A O 1
ATOM 5574 N N . VAL A 1 729 ? -15.890 20.339 -34.105 1.00 91.06 729 VAL A N 1
ATOM 5575 C CA . VAL A 1 729 ? -14.756 19.404 -34.099 1.00 91.06 729 VAL A CA 1
ATOM 5576 C C . VAL A 1 729 ? -15.160 18.044 -34.658 1.00 91.06 729 VAL A C 1
ATOM 5578 O O . VAL A 1 729 ? -16.299 17.607 -34.508 1.00 91.06 729 VAL A O 1
ATOM 5581 N N . THR A 1 730 ? -14.223 17.354 -35.298 1.00 93.88 730 THR A N 1
ATOM 5582 C CA . THR A 1 730 ? -14.394 15.963 -35.732 1.00 93.88 730 THR A CA 1
ATOM 5583 C C . THR A 1 730 ? -13.645 15.055 -34.770 1.00 93.88 730 THR A C 1
ATOM 5585 O O . THR A 1 730 ? -12.424 15.161 -34.659 1.00 93.88 730 THR A O 1
ATOM 5588 N N . TYR A 1 731 ? -14.354 14.149 -34.097 1.00 92.25 731 TYR A N 1
ATOM 5589 C CA . TYR A 1 731 ? -13.733 13.045 -33.369 1.00 92.25 731 TYR A CA 1
ATOM 5590 C C . TYR A 1 731 ? -13.585 11.841 -34.303 1.00 92.25 731 TYR A C 1
ATOM 5592 O O . TYR A 1 731 ? -14.584 11.307 -34.789 1.00 92.25 731 TYR A O 1
ATOM 5600 N N . THR A 1 732 ? -12.353 11.381 -34.515 1.00 92.06 732 THR A N 1
ATOM 5601 C CA . THR A 1 732 ? -12.053 10.146 -35.253 1.00 92.06 732 THR A CA 1
ATOM 5602 C C . THR A 1 732 ? -11.652 9.054 -34.274 1.00 92.06 732 THR A C 1
ATOM 5604 O O . THR A 1 732 ? -10.733 9.217 -33.468 1.00 92.06 732 THR A O 1
ATOM 5607 N N . SER A 1 733 ? -12.351 7.925 -34.327 1.00 84.81 733 SER A N 1
ATOM 5608 C CA . SER A 1 733 ? -12.169 6.831 -33.374 1.00 84.81 733 SER A CA 1
ATOM 5609 C C . SER A 1 733 ? -10.861 6.045 -33.560 1.00 84.81 733 SER A C 1
ATOM 5611 O O . SER A 1 733 ? -10.358 5.903 -34.677 1.00 84.81 733 SER A O 1
ATOM 5613 N N . PRO A 1 734 ? -10.296 5.484 -32.473 1.00 78.31 734 PRO A N 1
ATOM 5614 C CA . PRO A 1 734 ? -9.119 4.628 -32.549 1.00 78.31 734 PRO A CA 1
ATOM 5615 C C . PRO A 1 734 ? -9.441 3.245 -33.137 1.00 78.31 734 PRO A C 1
ATOM 5617 O O . PRO A 1 734 ? -10.576 2.776 -33.119 1.00 78.31 734 PRO A O 1
ATOM 5620 N N . ALA A 1 735 ? -8.390 2.532 -33.547 1.00 72.75 735 ALA A N 1
ATOM 5621 C CA . ALA A 1 735 ? -8.449 1.149 -34.034 1.00 72.75 735 ALA A CA 1
ATOM 5622 C C . ALA A 1 735 ? -8.991 0.118 -33.015 1.00 72.75 735 ALA A C 1
ATOM 5624 O O . ALA A 1 735 ? -9.271 -1.024 -33.375 1.00 72.75 735 ALA A O 1
ATOM 5625 N N . GLN A 1 736 ? -9.058 0.472 -31.727 1.00 71.88 736 GLN A N 1
ATOM 5626 C CA . GLN A 1 736 ? -9.354 -0.453 -30.633 1.00 71.88 736 GLN A CA 1
ATOM 5627 C C . GLN A 1 736 ? -10.776 -0.238 -30.084 1.00 71.88 736 GLN A C 1
ATOM 5629 O O . GLN A 1 736 ? -11.110 0.878 -29.689 1.00 71.88 736 GLN A O 1
ATOM 5634 N N . PRO A 1 737 ? -11.602 -1.297 -29.986 1.00 74.38 737 PRO A N 1
ATOM 5635 C CA . PRO A 1 737 ? -12.888 -1.236 -29.297 1.00 74.38 737 PRO A CA 1
ATOM 5636 C C . PRO A 1 737 ? -12.761 -0.968 -27.790 1.00 74.38 737 PRO A C 1
ATOM 5638 O O . PRO A 1 737 ? -11.917 -1.544 -27.094 1.00 74.38 737 PRO A O 1
ATOM 5641 N N . GLY A 1 738 ? -13.653 -0.137 -27.257 1.00 71.69 738 GLY A N 1
ATOM 5642 C CA . GLY A 1 738 ? -13.674 0.247 -25.850 1.00 71.69 738 GLY A CA 1
ATOM 5643 C C . GLY A 1 738 ? -14.319 1.605 -25.594 1.00 71.69 738 GLY A C 1
ATOM 5644 O O . GLY A 1 738 ? -14.703 2.317 -26.516 1.00 71.69 738 GLY A O 1
ATOM 5645 N N . ASN A 1 739 ? -14.415 1.966 -24.315 1.00 76.62 739 ASN A N 1
ATOM 5646 C CA . ASN A 1 739 ? -14.932 3.266 -23.896 1.00 76.62 739 ASN A CA 1
ATOM 5647 C C . ASN A 1 739 ? -13.774 4.259 -23.756 1.00 76.62 739 ASN A C 1
ATOM 5649 O O . ASN A 1 739 ? -12.817 3.983 -23.025 1.00 76.62 739 ASN A O 1
ATOM 5653 N N . TYR A 1 740 ? -13.917 5.406 -24.410 1.00 71.81 740 TYR A N 1
ATOM 5654 C CA . TYR A 1 740 ? -12.996 6.535 -24.422 1.00 71.81 740 TYR A CA 1
ATOM 5655 C C . TYR A 1 740 ? -13.712 7.805 -23.951 1.00 71.81 740 TYR A C 1
ATOM 5657 O O . TYR A 1 740 ? -14.943 7.859 -23.889 1.00 71.81 740 TYR A O 1
ATOM 5665 N N . LEU A 1 741 ? -12.930 8.825 -23.609 1.00 79.31 741 LEU A N 1
ATOM 5666 C CA . LEU A 1 741 ? -13.418 10.163 -23.298 1.00 79.31 741 LEU A CA 1
ATOM 5667 C C . LEU A 1 741 ? -12.855 11.155 -24.312 1.00 79.31 741 LEU A C 1
ATOM 5669 O O . LEU A 1 741 ? -11.681 11.068 -24.672 1.00 79.31 741 LEU A O 1
ATOM 5673 N N . PHE A 1 742 ? -13.686 12.118 -24.696 1.00 82.12 742 PHE A N 1
ATOM 5674 C CA . PHE A 1 742 ? -13.257 13.418 -25.204 1.00 82.12 742 PHE A CA 1
ATOM 5675 C C . PHE A 1 742 ? -13.540 14.444 -24.102 1.00 82.12 742 PHE A C 1
ATOM 5677 O O . PHE A 1 742 ? -14.622 14.415 -23.510 1.00 82.12 742 PHE A O 1
ATOM 5684 N N . ILE A 1 743 ? -12.547 15.272 -23.775 1.00 84.06 743 ILE A N 1
ATOM 5685 C CA . ILE A 1 743 ? -12.544 16.195 -22.633 1.00 84.06 743 ILE A CA 1
ATOM 5686 C C . ILE A 1 743 ? -12.150 17.582 -23.141 1.00 84.06 743 ILE A C 1
ATOM 5688 O O . ILE A 1 743 ? -11.169 17.699 -23.876 1.00 84.06 743 ILE A O 1
ATOM 5692 N N . VAL A 1 744 ? -12.890 18.612 -22.730 1.00 83.19 744 VAL A N 1
ATOM 5693 C CA . VAL A 1 744 ? -12.681 20.019 -23.103 1.00 83.19 744 VAL A CA 1
ATOM 5694 C C . VAL A 1 744 ? -12.642 20.862 -21.830 1.00 83.19 744 VAL A C 1
ATOM 5696 O O . VAL A 1 744 ? -13.551 20.757 -21.008 1.00 83.19 744 VAL A O 1
ATOM 5699 N N . THR A 1 745 ? -11.609 21.689 -21.675 1.00 80.06 745 THR A N 1
ATOM 5700 C CA . THR A 1 745 ? -11.295 22.449 -20.454 1.00 80.06 745 THR A CA 1
ATOM 5701 C C . THR A 1 745 ? -10.870 23.874 -20.808 1.00 80.06 745 THR A C 1
ATOM 5703 O O . THR A 1 745 ? -10.133 24.085 -21.769 1.00 80.06 745 THR A O 1
ATOM 5706 N N . THR A 1 746 ? -11.294 24.858 -20.018 1.00 71.00 746 THR A N 1
ATOM 5707 C CA . THR A 1 746 ? -10.918 26.274 -20.192 1.00 71.00 746 THR A CA 1
ATOM 5708 C C . THR A 1 746 ? -9.615 26.611 -19.468 1.00 71.00 746 THR A C 1
ATOM 5710 O O . THR A 1 746 ? -9.474 26.263 -18.297 1.00 71.00 746 THR A O 1
ATOM 5713 N N . VAL A 1 747 ? -8.691 27.329 -20.117 1.00 64.44 747 VAL A N 1
ATOM 5714 C CA . VAL A 1 747 ? -7.342 27.614 -19.576 1.00 64.44 747 VAL A CA 1
ATOM 5715 C C . VAL A 1 747 ? -7.110 29.034 -19.045 1.00 64.44 747 VAL A C 1
ATOM 5717 O O . VAL A 1 747 ? -6.166 29.225 -18.283 1.00 64.44 747 VAL A O 1
ATOM 5720 N N . THR A 1 748 ? -7.927 30.029 -19.407 1.00 55.84 748 THR A N 1
ATOM 5721 C CA . THR A 1 748 ? -7.609 31.458 -19.163 1.00 55.84 748 THR A CA 1
ATOM 5722 C C . THR A 1 748 ? -8.529 32.202 -18.188 1.00 55.84 748 THR A C 1
ATOM 5724 O O . THR A 1 748 ? -8.289 33.380 -17.929 1.00 55.84 748 THR A O 1
ATOM 5727 N N . HIS A 1 749 ? -9.568 31.563 -17.636 1.00 54.66 749 HIS A N 1
ATOM 5728 C CA . HIS A 1 749 ? -10.586 32.237 -16.812 1.00 54.66 749 HIS A CA 1
ATOM 5729 C C . HIS A 1 749 ? -10.950 31.451 -15.546 1.00 54.66 749 HIS A C 1
ATOM 5731 O O . HIS A 1 749 ? -10.858 30.225 -15.513 1.00 54.66 749 HIS A O 1
ATOM 5737 N N . THR A 1 750 ? -11.377 32.176 -14.508 1.00 50.06 750 THR A N 1
ATOM 5738 C CA . THR A 1 750 ? -11.679 31.638 -13.173 1.00 50.06 750 THR A CA 1
ATOM 5739 C C . THR A 1 750 ? -13.149 31.906 -12.810 1.00 50.06 750 THR A C 1
ATOM 5741 O O . THR A 1 750 ? -13.568 33.063 -12.875 1.00 50.06 750 THR A O 1
ATOM 5744 N N . PRO A 1 751 ? -13.938 30.904 -12.371 1.00 54.25 751 PRO A N 1
ATOM 5745 C CA . PRO A 1 751 ? -13.602 29.481 -12.308 1.00 54.25 751 PRO A CA 1
ATOM 5746 C C . PRO A 1 751 ? -13.413 28.874 -13.705 1.00 54.25 751 PRO A C 1
ATOM 5748 O O . PRO A 1 751 ? -14.080 29.273 -14.655 1.00 54.25 751 PRO A O 1
ATOM 5751 N N . ALA A 1 752 ? -12.518 27.892 -13.803 1.00 60.28 752 ALA A N 1
ATOM 5752 C CA . ALA A 1 752 ? -12.401 27.052 -14.988 1.00 60.28 752 ALA A CA 1
ATOM 5753 C C . ALA A 1 752 ? -13.468 25.946 -14.950 1.00 60.28 752 ALA A C 1
ATOM 5755 O O . ALA A 1 752 ? -13.751 25.405 -13.878 1.00 60.28 752 ALA A O 1
ATOM 5756 N N . ASP A 1 753 ? -14.015 25.585 -16.110 1.00 66.81 753 ASP A N 1
ATOM 5757 C CA . ASP A 1 753 ? -14.970 24.481 -16.263 1.00 66.81 753 ASP A CA 1
ATOM 5758 C C . ASP A 1 753 ? -14.392 23.350 -17.138 1.00 66.81 753 ASP A C 1
ATOM 5760 O O . ASP A 1 753 ? -13.335 23.488 -17.766 1.00 66.81 753 ASP A O 1
ATOM 5764 N N . THR A 1 754 ? -15.035 22.178 -17.140 1.00 77.12 754 THR A N 1
ATOM 5765 C CA . THR A 1 754 ? -14.633 21.023 -17.953 1.00 77.12 754 THR A CA 1
ATOM 5766 C C . THR A 1 754 ? -15.817 20.141 -18.351 1.00 77.12 754 THR A C 1
ATOM 5768 O O . THR A 1 754 ? -16.367 19.395 -17.535 1.00 77.12 754 THR A O 1
ATOM 5771 N N . ALA A 1 755 ? -16.117 20.117 -19.650 1.00 77.94 755 ALA A N 1
ATOM 5772 C CA . ALA A 1 755 ? -17.045 19.161 -20.244 1.00 77.94 755 ALA A CA 1
ATOM 5773 C C . ALA A 1 755 ? -16.331 17.870 -20.672 1.00 77.94 755 ALA A C 1
ATOM 5775 O O . ALA A 1 755 ? -15.154 17.859 -21.038 1.00 77.94 755 ALA A O 1
ATOM 5776 N N . LYS A 1 756 ? -17.067 16.755 -20.654 1.00 82.56 756 LYS A N 1
ATOM 5777 C CA . LYS A 1 756 ? -16.587 15.451 -21.129 1.00 82.56 756 LYS A CA 1
ATOM 5778 C C . LYS A 1 756 ? -17.727 14.615 -21.698 1.00 82.56 756 LYS A C 1
ATOM 5780 O O . LYS A 1 756 ? -18.782 14.516 -21.073 1.00 82.56 756 LYS A O 1
ATOM 5785 N N . ILE A 1 757 ? -17.491 13.959 -22.832 1.00 82.12 757 ILE A N 1
ATOM 5786 C CA . ILE A 1 757 ? -18.428 12.985 -23.415 1.00 82.12 757 ILE A CA 1
ATOM 5787 C C . ILE A 1 757 ? -17.841 11.578 -23.402 1.00 82.12 757 ILE A C 1
ATOM 5789 O O . ILE A 1 757 ? -16.627 11.384 -23.496 1.00 82.12 757 ILE A O 1
ATOM 5793 N N . ALA A 1 758 ? -18.723 10.584 -23.306 1.00 76.44 758 ALA A N 1
ATOM 5794 C CA . ALA A 1 758 ? -18.358 9.182 -23.448 1.00 76.44 758 ALA A CA 1
ATOM 5795 C C . ALA A 1 758 ? -18.458 8.753 -24.918 1.00 76.44 758 ALA A C 1
ATOM 5797 O O . ALA A 1 758 ? -19.516 8.884 -25.541 1.00 76.44 758 ALA A O 1
ATOM 5798 N N . VAL A 1 759 ? -17.371 8.190 -25.441 1.00 77.00 759 VAL A N 1
ATOM 5799 C CA . VAL A 1 759 ? -17.301 7.590 -26.775 1.00 77.00 759 VAL A CA 1
ATOM 5800 C C . VAL A 1 759 ? -17.177 6.076 -26.613 1.00 77.00 759 VAL A C 1
ATOM 5802 O O . VAL A 1 759 ? -16.213 5.590 -26.025 1.00 77.00 759 VAL A O 1
ATOM 5805 N N . THR A 1 760 ? -18.144 5.316 -27.121 1.00 81.75 760 THR A N 1
ATOM 5806 C CA . THR A 1 760 ? -18.120 3.845 -27.098 1.00 81.75 760 THR A CA 1
ATOM 5807 C C . THR A 1 760 ? -17.738 3.316 -28.475 1.00 81.75 760 THR A C 1
ATOM 5809 O O . THR A 1 760 ? -18.531 3.400 -29.408 1.00 81.75 760 THR A O 1
ATOM 5812 N N . ILE A 1 761 ? -16.538 2.754 -28.612 1.00 80.81 761 ILE A N 1
ATOM 5813 C CA . ILE A 1 761 ? -16.131 2.066 -29.840 1.00 80.81 761 ILE A CA 1
ATOM 5814 C C . ILE A 1 761 ? -16.560 0.607 -29.740 1.00 80.81 761 ILE A C 1
ATOM 5816 O O . ILE A 1 761 ? -16.038 -0.143 -28.908 1.00 80.81 761 ILE A O 1
ATOM 5820 N N . THR A 1 762 ? -17.527 0.202 -30.558 1.00 79.06 762 THR A N 1
ATOM 5821 C CA . THR A 1 762 ? -18.038 -1.170 -30.570 1.00 79.06 762 THR A CA 1
ATOM 5822 C C . THR A 1 762 ? -17.118 -2.087 -31.384 1.00 79.06 762 THR A C 1
ATOM 5824 O O . THR A 1 762 ? -16.527 -1.667 -32.381 1.00 79.06 762 THR A O 1
ATOM 5827 N N . PRO A 1 763 ? -16.932 -3.354 -30.972 1.00 75.88 763 PRO A N 1
ATOM 5828 C CA . PRO A 1 763 ? -16.210 -4.321 -31.786 1.00 75.88 763 PRO A CA 1
ATOM 5829 C C . PRO A 1 763 ? -17.051 -4.710 -33.007 1.00 75.88 763 PRO A C 1
ATOM 5831 O O . PRO A 1 763 ? -18.231 -5.023 -32.869 1.00 75.88 763 PRO A O 1
ATOM 5834 N N . VAL A 1 764 ? -16.428 -4.751 -34.187 1.00 80.75 764 VAL A N 1
ATOM 5835 C CA . VAL A 1 764 ? -17.036 -5.325 -35.402 1.00 80.75 764 VAL A CA 1
ATOM 5836 C C . VAL A 1 764 ? -17.438 -6.783 -35.106 1.00 80.75 764 VAL A C 1
ATOM 5838 O O . VAL A 1 764 ? -16.597 -7.517 -34.578 1.00 80.75 764 VAL A O 1
ATOM 5841 N N . PRO A 1 765 ? -18.676 -7.233 -35.365 1.00 82.31 765 PRO A N 1
ATOM 5842 C CA . PRO A 1 765 ? -19.107 -8.584 -34.996 1.00 82.31 765 PRO A CA 1
ATOM 5843 C C . PRO A 1 765 ? -18.330 -9.669 -35.758 1.00 82.31 765 PRO A C 1
ATOM 5845 O O . PRO A 1 765 ? -17.975 -9.484 -36.924 1.00 82.31 765 PRO A O 1
ATOM 5848 N N . VAL A 1 766 ? -18.082 -10.814 -35.113 1.00 87.38 766 VAL A N 1
ATOM 5849 C CA . VAL A 1 766 ? -17.635 -12.026 -35.823 1.00 87.38 766 VAL A CA 1
ATOM 5850 C C . VAL A 1 766 ? -18.742 -12.502 -36.765 1.00 87.38 766 VAL A C 1
ATOM 5852 O O . VAL A 1 766 ? -19.901 -12.580 -36.378 1.00 87.38 766 VAL A O 1
ATOM 5855 N N . ASN A 1 767 ? -18.360 -12.846 -37.993 1.00 91.12 767 ASN A N 1
ATOM 5856 C CA . ASN A 1 767 ? -19.227 -13.382 -39.043 1.00 91.12 767 ASN A CA 1
ATOM 5857 C C . ASN A 1 767 ? -18.882 -14.845 -39.384 1.00 91.12 767 ASN A C 1
ATOM 5859 O O . ASN A 1 767 ? -19.764 -15.638 -39.709 1.00 91.12 767 ASN A O 1
ATOM 5863 N N . ALA A 1 768 ? -17.606 -15.234 -39.281 1.00 92.25 768 ALA A N 1
ATOM 5864 C CA . ALA A 1 768 ? -17.170 -16.610 -39.516 1.00 92.25 768 ALA A CA 1
ATOM 5865 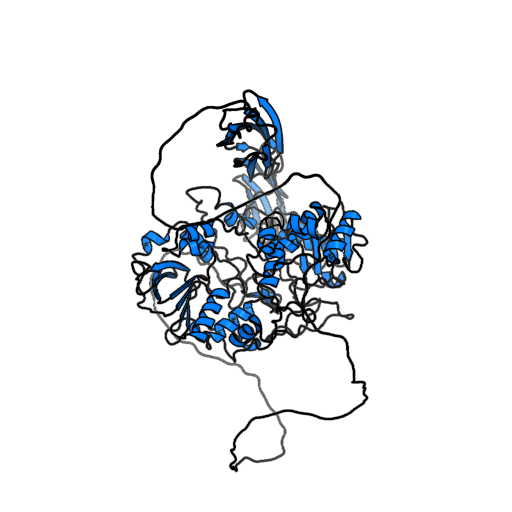C C . ALA A 1 768 ? -16.030 -17.046 -38.582 1.00 92.25 768 ALA A C 1
ATOM 5867 O O . ALA A 1 768 ? -15.264 -16.228 -38.067 1.00 92.25 768 ALA A O 1
ATOM 5868 N N . VAL A 1 769 ? -15.928 -18.365 -38.388 1.00 94.94 769 VAL A N 1
ATOM 5869 C CA . VAL A 1 769 ? -14.883 -19.041 -37.608 1.00 94.94 769 VAL A CA 1
ATOM 5870 C C . VAL A 1 769 ? -14.344 -20.203 -38.439 1.00 94.94 769 VAL A C 1
ATOM 5872 O O . VAL A 1 769 ? -15.076 -21.145 -38.730 1.00 94.94 769 VAL A O 1
ATOM 5875 N N . THR A 1 770 ? -13.062 -20.162 -38.788 1.00 95.69 770 THR A N 1
ATOM 5876 C CA . THR A 1 770 ? -12.387 -21.198 -39.585 1.00 95.69 770 THR A CA 1
ATOM 5877 C C . THR A 1 770 ? -11.340 -21.893 -38.728 1.00 95.69 770 THR A C 1
ATOM 5879 O O . THR A 1 770 ? -10.477 -21.225 -38.159 1.00 95.69 770 THR A O 1
ATOM 5882 N N . VAL A 1 771 ? -11.392 -23.225 -38.634 1.00 96.25 771 VAL A N 1
ATOM 5883 C CA . VAL A 1 771 ? -10.418 -24.025 -37.874 1.00 96.25 771 VAL A CA 1
ATOM 5884 C C . VAL A 1 771 ? -9.403 -24.659 -38.822 1.00 96.25 771 VAL A C 1
ATOM 5886 O O . VAL A 1 771 ? -9.776 -25.294 -39.806 1.00 96.25 771 VAL A O 1
ATOM 5889 N N . THR A 1 772 ? -8.118 -24.512 -38.500 1.00 93.44 772 THR A N 1
ATOM 5890 C CA . THR A 1 772 ? -7.004 -24.998 -39.323 1.00 93.44 772 THR A CA 1
ATOM 5891 C C . THR A 1 772 ? -6.010 -25.795 -38.468 1.00 93.44 772 THR A C 1
ATOM 5893 O O . THR A 1 772 ? -5.602 -25.311 -37.410 1.00 93.44 772 THR A O 1
ATOM 5896 N N . PRO A 1 773 ? -5.550 -26.979 -38.916 1.00 92.88 773 PRO A N 1
ATOM 5897 C CA . PRO A 1 773 ? -6.082 -27.770 -40.033 1.00 92.88 773 PRO A CA 1
ATOM 5898 C C . PRO A 1 773 ? -7.512 -28.279 -39.768 1.00 92.88 773 PRO A C 1
ATOM 5900 O O . PRO A 1 773 ? -7.837 -28.668 -38.651 1.00 92.88 773 PRO A O 1
ATOM 5903 N N . GLY A 1 774 ? -8.351 -28.317 -40.809 1.00 89.56 774 GLY A N 1
ATOM 5904 C CA . GLY A 1 774 ? -9.733 -28.819 -40.724 1.00 89.56 774 GLY A CA 1
ATOM 5905 C C . GLY A 1 774 ? -9.852 -30.348 -40.605 1.00 89.56 774 GLY A C 1
ATOM 5906 O O . GLY A 1 774 ? -10.913 -30.867 -40.264 1.00 89.56 774 GLY A O 1
ATOM 5907 N N . THR A 1 775 ? -8.771 -31.089 -40.855 1.00 93.19 775 THR A N 1
ATOM 5908 C CA . THR A 1 775 ? -8.693 -32.545 -40.667 1.00 93.19 775 THR A CA 1
ATOM 5909 C C . THR A 1 775 ? -7.319 -32.941 -40.124 1.00 93.19 775 THR A C 1
ATOM 5911 O O . THR A 1 775 ? -6.299 -32.386 -40.532 1.00 93.19 775 THR A O 1
ATOM 5914 N N . VAL A 1 776 ? -7.270 -33.903 -39.196 1.00 92.94 776 VAL A N 1
ATOM 5915 C CA . VAL A 1 776 ? -6.017 -34.445 -38.640 1.00 92.94 776 VAL A CA 1
ATOM 5916 C C . VAL A 1 776 ? -6.126 -35.957 -38.447 1.00 92.94 776 VAL A C 1
ATOM 5918 O O . VAL A 1 776 ? -7.099 -36.438 -37.872 1.00 92.94 776 VAL A O 1
ATOM 5921 N N . SER A 1 777 ? -5.096 -36.701 -38.856 1.00 95.25 777 SER A N 1
ATOM 5922 C CA . SER A 1 777 ? -4.874 -38.085 -38.418 1.00 95.25 777 SER A CA 1
ATOM 5923 C C . SER A 1 777 ? -3.772 -38.110 -37.357 1.00 95.25 777 SER A C 1
ATOM 5925 O O . SER A 1 777 ? -2.717 -37.517 -37.563 1.00 95.25 777 SER A O 1
ATOM 5927 N N . LEU A 1 778 ? -4.006 -38.816 -36.253 1.00 93.31 778 LEU A N 1
ATOM 5928 C CA . LEU A 1 778 ? -3.084 -39.004 -35.126 1.00 93.31 778 LEU A CA 1
ATOM 5929 C C . LEU A 1 778 ? -2.943 -40.497 -34.793 1.00 93.31 778 LEU A C 1
ATOM 5931 O O . LEU A 1 778 ? -3.826 -41.291 -35.128 1.00 93.31 778 LEU A O 1
ATOM 5935 N N . VAL A 1 779 ? -1.879 -40.874 -34.086 1.00 92.56 779 VAL A N 1
ATOM 5936 C CA . VAL A 1 779 ? -1.764 -42.161 -33.384 1.00 92.56 779 VAL A CA 1
ATOM 5937 C C . VAL A 1 779 ? -2.111 -41.959 -31.902 1.00 92.56 779 VAL A C 1
ATOM 5939 O O . VAL A 1 779 ? -2.034 -40.853 -31.359 1.00 92.56 779 VAL A O 1
ATOM 5942 N N . LEU A 1 780 ? -2.551 -43.021 -31.227 1.00 91.12 780 LEU A N 1
ATOM 5943 C CA . LEU A 1 780 ? -2.858 -43.005 -29.799 1.00 91.12 780 LEU A CA 1
ATOM 5944 C C . LEU A 1 780 ? -1.705 -42.416 -28.960 1.00 91.12 780 LEU A C 1
ATOM 5946 O O . LEU A 1 780 ? -0.601 -42.951 -28.926 1.00 91.12 780 LEU A O 1
ATOM 5950 N N . GLY A 1 781 ? -1.993 -41.332 -28.233 1.00 85.00 781 GLY A N 1
ATOM 5951 C CA . GLY A 1 781 ? -1.037 -40.624 -27.376 1.00 85.00 781 GLY A CA 1
ATOM 5952 C C . GLY A 1 781 ? -0.443 -39.346 -27.980 1.00 85.00 781 GLY A C 1
ATOM 5953 O O . GLY A 1 781 ? 0.022 -38.503 -27.204 1.00 85.00 781 GLY A O 1
ATOM 5954 N N . ASP A 1 782 ? -0.524 -39.164 -29.304 1.00 91.81 782 ASP A N 1
ATOM 5955 C CA . ASP A 1 782 ? -0.045 -37.971 -30.013 1.00 91.81 782 ASP A CA 1
ATOM 5956 C C . ASP A 1 782 ? -0.759 -36.680 -29.586 1.00 91.81 782 ASP A C 1
ATOM 5958 O O . ASP A 1 782 ? -1.844 -36.670 -28.991 1.00 91.81 782 ASP A O 1
ATOM 5962 N N . THR A 1 783 ? -0.152 -35.549 -29.954 1.00 93.06 783 THR A N 1
ATOM 5963 C CA . THR A 1 783 ? -0.718 -34.215 -29.746 1.00 93.06 783 THR A CA 1
ATOM 5964 C C . THR A 1 783 ? -0.536 -33.321 -30.963 1.00 93.06 783 THR A C 1
ATOM 5966 O O . THR A 1 783 ? 0.546 -33.291 -31.544 1.00 93.06 783 THR A O 1
ATOM 5969 N N . THR A 1 784 ? -1.547 -32.511 -31.269 1.00 93.06 784 THR A N 1
ATOM 5970 C CA . THR A 1 784 ? -1.500 -31.472 -32.307 1.00 93.06 784 THR A CA 1
ATOM 5971 C C . THR A 1 784 ? -1.971 -30.124 -31.748 1.00 93.06 784 THR A C 1
ATOM 5973 O O . THR A 1 784 ? -2.324 -29.994 -30.574 1.00 93.06 784 THR A O 1
ATOM 5976 N N . SER A 1 785 ? -1.948 -29.078 -32.566 1.00 92.56 785 SER A N 1
ATOM 5977 C CA . SER A 1 785 ? -2.514 -27.770 -32.239 1.00 92.56 785 SER A CA 1
ATOM 5978 C C . SER A 1 785 ? -3.340 -27.270 -33.412 1.00 92.56 785 SER A C 1
ATOM 5980 O O . SER A 1 785 ? -2.838 -27.180 -34.528 1.00 92.56 785 SER A O 1
ATOM 5982 N N . LEU A 1 786 ? -4.599 -26.952 -33.135 1.00 91.38 786 LEU A N 1
ATOM 5983 C CA . LEU A 1 786 ? -5.512 -26.308 -34.065 1.00 91.38 786 LEU A CA 1
ATOM 5984 C C . LEU A 1 786 ? -5.498 -24.800 -33.802 1.00 91.38 786 LEU A C 1
ATOM 5986 O O . LEU A 1 786 ? -5.532 -24.364 -32.649 1.00 91.38 786 LEU A O 1
ATOM 5990 N N . SER A 1 787 ? -5.472 -24.000 -34.862 1.00 92.75 787 SER A N 1
ATOM 5991 C CA . SER A 1 787 ? -5.769 -22.571 -34.800 1.00 92.75 787 SER A CA 1
ATOM 5992 C C . SER A 1 787 ? -7.217 -22.322 -35.220 1.00 92.75 787 SER A C 1
ATOM 5994 O O . SER A 1 787 ? -7.799 -23.091 -35.982 1.00 92.75 787 SER A O 1
ATOM 5996 N N . ALA A 1 788 ? -7.806 -21.244 -34.707 1.00 91.75 788 ALA A N 1
ATOM 5997 C CA . ALA A 1 788 ? -9.107 -20.755 -35.141 1.00 91.75 788 ALA A CA 1
ATOM 5998 C C . ALA A 1 788 ? -8.957 -19.296 -35.581 1.00 91.75 788 ALA A C 1
ATOM 6000 O O . ALA A 1 788 ? -8.588 -18.437 -34.776 1.00 91.75 788 ALA A O 1
ATOM 6001 N N . THR A 1 789 ? -9.217 -19.037 -36.859 1.00 92.94 789 THR A N 1
ATOM 6002 C CA . THR A 1 789 ? -9.234 -17.700 -37.458 1.00 92.94 789 THR A CA 1
ATOM 6003 C C . THR A 1 789 ? -10.667 -17.187 -37.449 1.00 92.94 789 THR A C 1
ATOM 6005 O O . THR A 1 789 ? -11.587 -17.910 -37.823 1.00 92.94 789 THR A O 1
ATOM 6008 N N . LEU A 1 790 ? -10.857 -15.942 -37.022 1.00 90.94 790 LEU A N 1
ATOM 6009 C CA . LEU A 1 790 ? -12.154 -15.268 -36.997 1.00 90.94 790 LEU A CA 1
ATOM 6010 C C . LEU A 1 790 ? -12.163 -14.188 -38.077 1.00 90.94 790 LEU A C 1
ATOM 6012 O O . LEU A 1 790 ? -11.152 -13.502 -38.234 1.00 90.94 790 LEU A O 1
ATOM 6016 N N . THR A 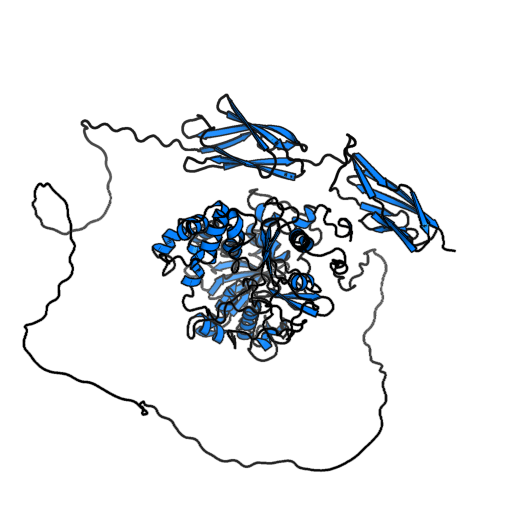1 791 ? -13.280 -13.987 -38.771 1.00 88.50 791 THR A N 1
ATOM 6017 C CA . THR A 1 791 ? -13.442 -12.865 -39.713 1.00 88.50 791 THR A CA 1
ATOM 6018 C C . THR A 1 791 ? -14.768 -12.140 -39.520 1.00 88.50 791 THR A C 1
ATOM 6020 O O . THR A 1 791 ? -15.727 -12.711 -38.993 1.00 88.50 791 THR A O 1
ATOM 6023 N N . ASP A 1 792 ? -14.821 -10.877 -39.940 1.00 86.12 792 ASP A N 1
ATOM 6024 C CA . ASP A 1 792 ? -16.061 -10.102 -40.064 1.00 86.12 792 ASP A CA 1
ATOM 6025 C C . ASP A 1 792 ? -16.756 -10.315 -41.427 1.00 86.12 792 ASP A C 1
ATOM 6027 O O . ASP A 1 792 ? -16.391 -11.194 -42.216 1.00 86.12 792 ASP A O 1
ATOM 6031 N N . SER A 1 793 ? -17.804 -9.531 -41.691 1.00 84.50 793 SER A N 1
ATOM 6032 C CA . SER A 1 793 ? -18.579 -9.546 -42.937 1.00 84.50 793 SER A CA 1
ATOM 6033 C C . SER A 1 793 ? -17.822 -9.026 -44.166 1.00 84.50 793 SER A C 1
ATOM 6035 O O . SER A 1 793 ? -18.274 -9.258 -45.283 1.00 84.50 793 SER A O 1
ATOM 6037 N N . THR A 1 794 ? -16.669 -8.372 -43.991 1.00 81.69 794 THR A N 1
ATOM 6038 C CA . THR A 1 794 ? -15.766 -7.964 -45.085 1.00 81.69 794 THR A CA 1
ATOM 6039 C C . THR A 1 794 ? -14.701 -9.021 -45.396 1.00 81.69 794 THR A C 1
ATOM 6041 O O . THR A 1 794 ? -13.954 -8.880 -46.359 1.00 81.69 794 THR A O 1
ATOM 6044 N N . GLY A 1 795 ? -14.612 -10.080 -44.580 1.00 77.81 795 GLY A N 1
ATOM 6045 C CA . GLY A 1 795 ? -13.532 -11.069 -44.633 1.00 77.81 795 GLY A CA 1
ATOM 6046 C C . GLY A 1 795 ? -12.266 -10.651 -43.874 1.00 77.81 795 GLY A C 1
ATOM 6047 O O . GLY A 1 795 ? -11.293 -11.405 -43.856 1.00 77.81 795 GLY A O 1
ATOM 6048 N N . SER A 1 796 ? -12.268 -9.492 -43.208 1.00 79.81 796 SER A N 1
ATOM 6049 C CA . SER A 1 796 ? -11.121 -9.005 -42.437 1.00 79.81 796 SER A CA 1
ATOM 6050 C C . SER A 1 796 ? -10.931 -9.824 -41.158 1.00 79.81 796 SER A C 1
ATOM 6052 O O . SER A 1 796 ? -11.895 -10.158 -40.467 1.00 79.81 796 SER A O 1
ATOM 6054 N N . VAL A 1 797 ? -9.679 -10.168 -40.830 1.00 81.44 797 VAL A N 1
ATOM 6055 C CA . VAL A 1 797 ? -9.360 -11.055 -39.698 1.00 81.44 797 VAL A CA 1
ATOM 6056 C C . VAL A 1 797 ? -9.519 -10.332 -38.360 1.00 81.44 797 VAL A C 1
ATOM 6058 O O . VAL A 1 797 ? -8.842 -9.343 -38.076 1.00 81.44 797 VAL A O 1
ATOM 6061 N N . LEU A 1 798 ? -10.371 -10.879 -37.494 1.00 77.31 798 LEU A N 1
ATOM 6062 C CA . LEU A 1 798 ? -10.659 -10.344 -36.168 1.00 77.31 798 LEU A CA 1
ATOM 6063 C C . LEU A 1 798 ? -9.747 -10.963 -35.105 1.00 77.31 798 LEU A C 1
ATOM 6065 O O . LEU A 1 798 ? -9.712 -12.177 -34.904 1.00 77.31 798 LEU A O 1
ATOM 6069 N N . VAL A 1 799 ? -9.050 -10.106 -34.360 1.00 73.62 799 VAL A N 1
ATOM 6070 C CA . VAL A 1 799 ? -8.144 -10.503 -33.272 1.00 73.62 799 VAL A CA 1
ATOM 6071 C C . VAL A 1 799 ? -8.723 -10.187 -31.889 1.00 73.62 799 VAL A C 1
ATOM 6073 O O . VAL A 1 799 ? -9.578 -9.317 -31.726 1.00 73.62 799 VAL A O 1
ATOM 6076 N N . GLY A 1 800 ? -8.242 -10.900 -30.865 1.00 67.94 800 GLY A N 1
ATOM 6077 C CA . GLY A 1 800 ? -8.536 -10.603 -29.456 1.00 67.94 800 GLY A CA 1
ATOM 6078 C C . GLY A 1 800 ? -9.915 -11.027 -28.933 1.00 67.94 800 GLY A C 1
ATOM 6079 O O . GLY A 1 800 ? -10.248 -10.680 -27.800 1.00 67.94 800 GLY A O 1
ATOM 6080 N N . ARG A 1 801 ? -10.714 -11.778 -29.706 1.00 75.38 801 ARG A N 1
ATOM 6081 C CA . ARG A 1 801 ? -11.993 -12.342 -29.228 1.00 75.38 801 ARG A CA 1
ATOM 6082 C C . ARG A 1 801 ? -11.778 -13.604 -28.396 1.00 75.38 801 ARG A C 1
ATOM 6084 O O . ARG A 1 801 ? -10.751 -14.273 -28.496 1.00 75.38 801 ARG A O 1
ATOM 6091 N N . ALA A 1 802 ? -12.769 -13.939 -27.574 1.00 81.44 802 ALA A N 1
ATOM 6092 C CA . ALA A 1 802 ? -12.771 -15.184 -26.815 1.00 81.44 802 ALA A CA 1
ATOM 6093 C C . ALA A 1 802 ? -13.206 -16.353 -27.711 1.00 81.44 802 ALA A C 1
ATOM 6095 O O . ALA A 1 802 ? -14.278 -16.303 -28.312 1.00 81.44 802 ALA A O 1
ATOM 6096 N N . ILE A 1 803 ? -12.397 -17.412 -27.763 1.00 86.88 803 ILE A N 1
ATOM 6097 C CA . ILE A 1 803 ? -12.701 -18.644 -28.498 1.00 86.88 803 ILE A CA 1
ATOM 6098 C C . ILE A 1 803 ? -12.867 -19.775 -27.483 1.00 86.88 803 ILE A C 1
ATOM 6100 O O . ILE A 1 803 ? -11.983 -20.018 -26.659 1.00 86.88 803 ILE A O 1
ATOM 6104 N N . THR A 1 804 ? -14.010 -20.454 -27.530 1.00 92.06 804 THR A N 1
ATOM 6105 C CA . THR A 1 804 ? -14.295 -21.640 -26.713 1.00 92.06 804 THR A CA 1
ATOM 6106 C C . THR A 1 804 ? -14.054 -22.884 -27.553 1.00 92.06 804 THR A C 1
ATOM 6108 O O . THR A 1 804 ? -14.530 -22.950 -28.680 1.00 92.06 804 THR A O 1
ATOM 6111 N N . TRP A 1 805 ? -13.332 -23.861 -27.005 1.00 94.81 805 TRP A N 1
ATOM 6112 C CA . TRP A 1 805 ? -13.034 -25.127 -27.676 1.00 94.81 805 TRP A CA 1
ATOM 6113 C C . TRP A 1 805 ? -13.764 -26.290 -26.999 1.00 94.81 805 TRP A C 1
ATOM 6115 O O . TRP A 1 805 ? -13.767 -26.380 -25.768 1.00 94.81 805 TRP A O 1
ATOM 6125 N N . SER A 1 806 ? -14.330 -27.198 -27.791 1.00 94.25 806 SER A N 1
ATOM 6126 C CA . SER A 1 806 ? -14.956 -28.445 -27.333 1.00 94.25 806 SER A CA 1
ATOM 6127 C C . SER A 1 806 ? -14.572 -29.631 -28.225 1.00 94.25 806 SER A C 1
ATOM 6129 O O . SER A 1 806 ? -14.070 -29.454 -29.332 1.00 94.25 806 SER A O 1
ATOM 6131 N N . SER A 1 807 ? -14.782 -30.849 -27.722 1.00 96.56 807 SER A N 1
ATOM 6132 C CA . SER A 1 807 ? -14.653 -32.103 -28.473 1.00 96.56 807 SER A CA 1
ATOM 6133 C C . SER A 1 807 ? -15.979 -32.849 -28.405 1.00 96.56 807 SER A C 1
ATOM 6135 O O . SER A 1 807 ? -16.589 -32.881 -27.333 1.00 96.56 807 SER A O 1
ATOM 6137 N N . SER A 1 808 ? -16.411 -33.452 -29.514 1.00 96.94 808 SER A N 1
ATOM 6138 C CA . SER A 1 808 ? -17.582 -34.336 -29.541 1.00 96.94 808 SER A CA 1
ATOM 6139 C C . SER A 1 808 ? -17.369 -35.608 -28.717 1.00 96.94 808 SER A C 1
ATOM 6141 O O . SER A 1 808 ? -18.325 -36.129 -28.154 1.00 96.94 808 SER A O 1
ATOM 6143 N N . ASP A 1 809 ? -16.123 -36.085 -28.625 1.00 95.69 809 ASP A N 1
ATOM 6144 C CA . ASP A 1 809 ? -15.745 -37.241 -27.813 1.00 95.69 809 ASP A CA 1
ATOM 6145 C C . ASP A 1 809 ? -14.385 -37.008 -27.114 1.00 95.69 809 ASP A C 1
ATOM 6147 O O . ASP A 1 809 ? -13.318 -37.233 -27.699 1.00 95.69 809 ASP A O 1
ATOM 6151 N N . PRO A 1 810 ? -14.402 -36.576 -25.837 1.00 94.94 810 PRO A N 1
ATOM 6152 C CA . PRO A 1 810 ? -13.206 -36.443 -25.006 1.00 94.94 810 PRO A CA 1
ATOM 6153 C C . PRO A 1 810 ? -12.473 -37.758 -24.686 1.00 94.94 810 PRO A C 1
ATOM 6155 O O . PRO A 1 810 ? -11.366 -37.698 -24.153 1.00 94.94 810 PRO A O 1
ATOM 6158 N N . THR A 1 811 ? -13.060 -38.928 -24.955 1.00 93.31 811 THR A N 1
ATOM 6159 C CA . THR A 1 811 ? -12.404 -40.235 -24.776 1.00 93.31 811 THR A CA 1
ATOM 6160 C C . THR A 1 811 ? -11.538 -40.604 -25.980 1.00 93.31 811 THR A C 1
ATOM 6162 O O . THR A 1 811 ? -10.473 -41.188 -25.797 1.00 93.31 811 THR A O 1
ATOM 6165 N N . VAL A 1 812 ? -11.919 -40.165 -27.185 1.00 94.12 812 VAL A N 1
ATOM 6166 C CA . VAL A 1 812 ? -11.096 -40.257 -28.402 1.00 94.12 812 VAL A CA 1
ATOM 6167 C C . VAL A 1 812 ? -10.064 -39.127 -28.447 1.00 94.12 812 VAL A C 1
ATOM 6169 O O . VAL A 1 812 ? -8.863 -39.391 -28.553 1.00 94.12 812 VAL A O 1
ATOM 6172 N N . ALA A 1 813 ? -10.493 -37.865 -28.316 1.00 95.00 813 ALA A N 1
ATOM 6173 C CA . ALA A 1 813 ? -9.597 -36.708 -28.367 1.00 95.00 813 ALA A CA 1
ATOM 6174 C C . ALA A 1 813 ? -10.009 -35.589 -27.396 1.00 95.00 813 ALA A C 1
ATOM 6176 O O . ALA A 1 813 ? -11.125 -35.071 -27.431 1.00 95.00 813 ALA A O 1
ATOM 6177 N N . THR A 1 814 ? -9.064 -35.146 -26.563 1.00 92.94 814 THR A N 1
ATOM 6178 C CA . THR A 1 814 ? -9.255 -34.001 -25.651 1.00 92.94 814 THR A CA 1
ATOM 6179 C C . THR A 1 814 ? -8.692 -32.722 -26.254 1.00 92.94 814 THR A C 1
ATOM 6181 O O . THR A 1 814 ? -7.617 -32.750 -26.849 1.00 92.94 814 THR A O 1
ATOM 6184 N N . VAL A 1 815 ? -9.373 -31.588 -26.055 1.00 94.81 815 VAL A N 1
ATOM 6185 C CA . VAL A 1 815 ? -8.902 -30.257 -26.471 1.00 94.81 815 VAL A CA 1
ATOM 6186 C C . VAL A 1 815 ? -8.792 -29.310 -25.273 1.00 94.81 815 VAL A C 1
ATOM 6188 O O . VAL A 1 815 ? -9.622 -29.325 -24.363 1.00 94.81 815 VAL A O 1
ATOM 6191 N N . LEU A 1 816 ? -7.745 -28.485 -25.253 1.00 87.75 816 LEU A N 1
ATOM 6192 C CA . LEU A 1 816 ? -7.571 -27.388 -24.300 1.00 87.75 816 LEU A CA 1
ATOM 6193 C C . LEU A 1 816 ? -8.077 -26.070 -24.897 1.00 87.75 816 LEU A C 1
ATOM 6195 O O . LEU A 1 816 ? -8.069 -25.886 -26.108 1.00 87.75 816 LEU A O 1
ATOM 6199 N N . ALA A 1 817 ? -8.388 -25.088 -24.045 1.00 81.00 817 ALA A N 1
ATOM 6200 C CA . ALA A 1 817 ? -8.824 -23.745 -24.460 1.00 81.00 817 ALA A CA 1
ATOM 6201 C C . ALA A 1 817 ? -7.824 -22.964 -25.354 1.00 81.00 817 ALA A C 1
ATOM 6203 O O . ALA A 1 817 ? -8.131 -21.864 -25.798 1.00 81.00 817 ALA A O 1
ATOM 6204 N N . THR A 1 818 ? -6.634 -23.514 -25.615 1.00 80.56 818 THR A N 1
ATOM 6205 C CA . THR A 1 818 ? -5.618 -22.986 -26.539 1.00 80.56 818 THR A CA 1
ATOM 6206 C C . THR A 1 818 ? -5.616 -23.694 -27.905 1.00 80.56 818 THR A C 1
ATOM 6208 O O . THR A 1 818 ? -4.607 -23.627 -28.600 1.00 80.56 818 THR A O 1
ATOM 6211 N N . GLY A 1 819 ? -6.651 -24.473 -28.245 1.00 87.56 819 GLY A N 1
ATOM 6212 C CA . GLY A 1 819 ? -6.695 -25.303 -29.461 1.00 87.56 819 GLY A CA 1
ATOM 6213 C C . GLY A 1 819 ? -5.735 -26.504 -29.458 1.00 87.56 819 GLY A C 1
ATOM 6214 O O . GLY A 1 819 ? -5.592 -27.195 -30.463 1.00 87.56 819 GLY A O 1
ATOM 6215 N N . PHE A 1 820 ? -5.060 -26.783 -28.338 1.00 92.69 820 PHE A N 1
ATOM 6216 C CA . PHE A 1 820 ? -4.142 -27.920 -28.218 1.00 92.69 820 PHE A CA 1
ATOM 6217 C C . PHE A 1 820 ? -4.935 -29.216 -28.027 1.00 92.69 820 PHE A C 1
ATOM 6219 O O . PHE A 1 820 ? -5.672 -29.335 -27.045 1.00 92.69 820 PHE A O 1
ATOM 6226 N N . VAL A 1 821 ? -4.765 -30.176 -28.938 1.00 94.88 821 VAL A N 1
ATOM 6227 C CA . VAL A 1 821 ? -5.504 -31.447 -28.972 1.00 94.88 821 VAL A CA 1
ATOM 6228 C C . VAL A 1 821 ? -4.575 -32.607 -28.615 1.00 94.88 821 VAL A C 1
ATOM 6230 O O . VAL A 1 821 ? -3.426 -32.643 -29.056 1.00 94.88 821 VAL A O 1
ATOM 6233 N N . ARG A 1 822 ? -5.076 -33.577 -27.846 1.00 95.12 822 ARG A N 1
ATOM 6234 C CA . ARG A 1 822 ? -4.389 -34.833 -27.514 1.00 95.12 822 ARG A CA 1
ATOM 6235 C C . ARG A 1 822 ? -5.267 -36.040 -27.837 1.00 95.12 822 ARG A C 1
ATOM 6237 O O . ARG A 1 822 ? -6.412 -36.086 -27.386 1.00 95.12 822 ARG A O 1
ATOM 6244 N N . ALA A 1 823 ? -4.693 -37.024 -28.525 1.00 94.31 823 ALA A N 1
ATOM 6245 C CA . ALA A 1 823 ? -5.278 -38.344 -28.738 1.00 94.31 823 ALA A CA 1
ATOM 6246 C C . ALA A 1 823 ? -5.314 -39.152 -27.425 1.00 94.31 823 ALA A C 1
ATOM 6248 O O . ALA A 1 823 ? -4.315 -39.226 -26.702 1.00 94.31 823 ALA A O 1
ATOM 6249 N N . VAL A 1 824 ? -6.469 -39.743 -27.112 1.00 93.00 824 VAL A N 1
ATOM 6250 C CA . VAL A 1 824 ? -6.754 -40.455 -25.849 1.00 93.00 824 VAL A CA 1
ATOM 6251 C C . VAL A 1 824 ? -7.309 -41.867 -26.083 1.00 93.00 824 VAL A C 1
ATOM 6253 O O . VAL A 1 824 ? -7.037 -42.749 -25.271 1.00 93.00 824 VAL A O 1
ATOM 6256 N N . GLY A 1 825 ? -7.980 -42.106 -27.210 1.00 90.94 825 GLY A N 1
ATOM 6257 C CA . GLY A 1 825 ? -8.509 -43.407 -27.624 1.00 90.94 825 GLY A CA 1
ATOM 6258 C C . GLY A 1 825 ? -8.646 -43.470 -29.145 1.00 90.94 825 GLY A C 1
ATOM 6259 O O . GLY A 1 825 ? -8.728 -42.428 -29.790 1.00 90.94 825 GLY A O 1
ATOM 6260 N N . ALA A 1 826 ? -8.629 -44.669 -29.730 1.00 91.81 826 ALA A N 1
ATOM 6261 C CA . ALA A 1 826 ? -8.813 -44.837 -31.173 1.00 91.81 826 ALA A CA 1
ATOM 6262 C C . ALA A 1 826 ? -10.277 -44.577 -31.580 1.00 91.81 826 ALA A C 1
ATOM 6264 O O . ALA A 1 826 ? -11.195 -44.976 -30.866 1.00 91.81 826 ALA A O 1
ATOM 6265 N N . GLY A 1 827 ? -10.493 -43.916 -32.719 1.00 93.44 827 GLY A N 1
ATOM 6266 C CA . GLY A 1 827 ? -11.816 -43.487 -33.185 1.00 93.44 827 GLY A CA 1
ATOM 6267 C C . GLY A 1 827 ? -11.778 -42.135 -33.902 1.00 93.44 827 GLY A C 1
ATOM 6268 O O . GLY A 1 827 ? -10.721 -41.680 -34.340 1.00 93.44 827 GLY A O 1
ATOM 6269 N N . THR A 1 828 ? -12.930 -41.474 -34.012 1.00 95.56 828 THR A N 1
ATOM 6270 C CA . THR A 1 828 ? -13.072 -40.150 -34.644 1.00 95.56 828 THR A CA 1
ATOM 6271 C C . THR A 1 828 ? -13.796 -39.172 -33.724 1.00 95.56 828 THR A C 1
ATOM 6273 O O . THR A 1 828 ? -14.879 -39.486 -33.236 1.00 95.56 828 THR A O 1
ATOM 6276 N N . ALA A 1 829 ? -13.243 -37.974 -33.541 1.00 96.25 829 ALA A N 1
ATOM 6277 C CA . ALA A 1 829 ? -13.863 -36.890 -32.780 1.00 96.25 829 ALA A CA 1
ATOM 6278 C C . ALA A 1 829 ? -13.818 -35.573 -33.564 1.00 96.25 829 ALA A C 1
ATOM 6280 O O . ALA A 1 829 ? -12.800 -35.230 -34.166 1.00 96.25 829 ALA A O 1
ATOM 6281 N N . THR A 1 830 ? -14.901 -34.802 -33.517 1.00 97.56 830 THR A N 1
ATOM 6282 C CA . THR A 1 830 ? -14.948 -33.446 -34.072 1.00 97.56 830 THR A CA 1
ATOM 6283 C C . THR A 1 830 ? -14.582 -32.448 -32.984 1.00 97.56 830 THR A C 1
ATOM 6285 O O . THR A 1 830 ? -15.191 -32.428 -31.913 1.00 97.56 830 THR A O 1
ATOM 6288 N N . ILE A 1 831 ? -13.588 -31.609 -33.263 1.00 97.62 831 ILE A N 1
ATOM 6289 C CA . ILE A 1 831 ? -13.161 -30.512 -32.401 1.00 97.62 831 ILE A CA 1
ATOM 6290 C C . ILE A 1 831 ? -13.791 -29.218 -32.920 1.00 97.62 831 ILE A C 1
ATOM 6292 O O . ILE A 1 831 ? -13.594 -28.857 -34.079 1.00 97.62 831 ILE A O 1
ATOM 6296 N N . THR A 1 832 ? -14.531 -28.515 -32.067 1.00 96.69 832 THR A N 1
ATOM 6297 C CA . THR A 1 832 ? -15.268 -27.295 -32.432 1.00 96.69 832 THR A CA 1
ATOM 6298 C C . THR A 1 832 ? -14.662 -26.081 -31.738 1.00 96.69 832 THR A C 1
ATOM 6300 O O . THR A 1 832 ? -14.401 -26.119 -30.534 1.00 96.69 832 THR A O 1
ATOM 6303 N N . ALA A 1 833 ? -14.473 -24.996 -32.488 1.00 93.88 833 ALA A N 1
ATOM 6304 C CA . ALA A 1 833 ? -14.150 -23.669 -31.978 1.00 93.88 833 ALA A CA 1
ATOM 6305 C C . ALA A 1 833 ? -15.364 -22.745 -32.148 1.00 93.88 833 ALA A C 1
ATOM 6307 O O . ALA A 1 833 ? -15.909 -22.651 -33.245 1.00 93.88 833 ALA A O 1
ATOM 6308 N N . THR A 1 834 ? -15.756 -22.032 -31.092 1.00 92.62 834 THR A N 1
ATOM 6309 C CA . THR A 1 834 ? -16.928 -21.138 -31.083 1.00 92.62 834 THR A CA 1
ATOM 6310 C C . THR A 1 834 ? -16.557 -19.751 -30.560 1.00 92.62 834 THR A C 1
ATOM 6312 O O . THR A 1 834 ? -15.904 -19.631 -29.519 1.00 92.62 834 THR A O 1
ATOM 6315 N N . SER A 1 835 ? -17.006 -18.695 -31.245 1.00 88.81 835 SER A N 1
ATOM 6316 C CA . SER A 1 835 ? -16.851 -17.293 -30.834 1.00 88.81 835 SER A CA 1
ATOM 6317 C C . SER A 1 835 ? -18.075 -16.474 -31.257 1.00 88.81 835 SER A C 1
ATOM 6319 O O . SER A 1 835 ? -18.548 -16.617 -32.378 1.00 88.81 835 SER A O 1
ATOM 6321 N N . GLU A 1 836 ? -18.614 -15.652 -30.349 1.00 85.62 836 GLU A N 1
ATOM 6322 C CA . GLU A 1 836 ? -19.760 -14.746 -30.599 1.00 85.62 836 GLU A CA 1
ATOM 6323 C C . GLU A 1 836 ? -21.018 -15.418 -31.216 1.00 85.62 836 GLU A C 1
ATOM 6325 O O . GLU A 1 836 ? -21.864 -14.755 -31.798 1.00 85.62 836 GLU A O 1
ATOM 6330 N N . GLY A 1 837 ? -21.172 -16.739 -31.045 1.00 84.94 837 GLY A N 1
ATOM 6331 C CA . GLY A 1 837 ? -22.275 -17.550 -31.592 1.00 84.94 837 GLY A CA 1
ATOM 6332 C C . GLY A 1 837 ? -21.917 -18.312 -32.875 1.00 84.94 837 GLY A C 1
ATOM 6333 O O . GLY A 1 837 ? -22.499 -19.358 -33.151 1.00 84.94 837 GLY A O 1
ATOM 6334 N N . HIS A 1 838 ? -20.895 -17.863 -33.601 1.00 93.25 838 HIS A N 1
ATOM 6335 C CA . HIS A 1 838 ? -20.388 -18.507 -34.811 1.00 93.25 838 HIS A CA 1
ATOM 6336 C C . HIS A 1 838 ? -19.402 -19.628 -34.446 1.00 93.25 838 HIS A C 1
ATOM 6338 O O . HIS A 1 838 ? -18.710 -19.550 -33.426 1.00 93.25 838 HIS A O 1
ATOM 6344 N N . SER A 1 839 ? -19.341 -20.694 -35.252 1.00 93.75 839 SER A N 1
ATOM 6345 C CA . SER A 1 839 ? -18.497 -21.867 -34.973 1.00 93.75 839 SER A CA 1
ATOM 6346 C C . SER A 1 839 ? -17.824 -22.433 -36.221 1.00 93.75 839 SER A C 1
ATOM 6348 O O . SER A 1 839 ? -18.401 -22.406 -37.303 1.00 93.75 839 SER A O 1
ATOM 6350 N N . GLY A 1 840 ? -16.628 -22.991 -36.033 1.00 95.81 840 GLY A N 1
ATOM 6351 C CA . GLY A 1 840 ? -15.876 -23.761 -37.024 1.00 95.81 840 GLY A CA 1
ATOM 6352 C C . GLY A 1 840 ? -15.413 -25.090 -36.431 1.00 95.81 840 GLY A C 1
ATOM 6353 O O . GLY A 1 840 ? -15.307 -25.225 -35.210 1.00 95.81 840 GLY A O 1
ATOM 6354 N N . THR A 1 841 ? -15.144 -26.083 -37.276 1.00 96.56 841 THR A N 1
ATOM 6355 C CA . THR A 1 841 ? -14.861 -27.461 -36.847 1.00 96.56 841 THR A CA 1
ATOM 6356 C C . THR A 1 841 ? -13.623 -28.046 -37.521 1.00 96.56 841 THR A C 1
ATOM 6358 O O . THR A 1 841 ? -13.247 -27.644 -38.621 1.00 96.56 841 THR A O 1
ATOM 6361 N N . ALA A 1 842 ? -13.007 -29.028 -36.863 1.00 97.12 842 ALA A N 1
ATOM 6362 C CA . ALA A 1 842 ? -12.011 -29.910 -37.455 1.00 97.12 842 ALA A CA 1
ATOM 6363 C C . ALA A 1 842 ? -12.252 -31.370 -37.051 1.00 97.12 842 ALA A C 1
ATOM 6365 O O . ALA A 1 842 ? -12.532 -31.658 -35.886 1.00 97.12 842 ALA A O 1
ATOM 6366 N N . ALA A 1 843 ? -12.114 -32.298 -37.997 1.00 96.44 843 ALA A N 1
ATOM 6367 C CA . ALA A 1 843 ? -12.236 -33.731 -37.737 1.00 96.44 843 ALA A CA 1
ATOM 6368 C C . ALA A 1 843 ? -10.881 -34.331 -37.324 1.00 96.44 843 ALA A C 1
ATOM 6370 O O . ALA A 1 843 ? -9.886 -34.191 -38.037 1.00 96.44 843 ALA A O 1
ATOM 6371 N N . VAL A 1 844 ? -10.840 -35.022 -36.184 1.00 96.12 844 VAL A N 1
ATOM 6372 C CA . VAL A 1 844 ? -9.645 -35.692 -35.658 1.00 96.12 844 VAL A CA 1
ATOM 6373 C C . VAL A 1 844 ? -9.874 -37.200 -35.648 1.00 96.12 844 VAL A C 1
ATOM 6375 O O . VAL A 1 844 ? -10.701 -37.711 -34.894 1.00 96.12 844 VAL A O 1
ATOM 6378 N N . THR A 1 845 ? -9.106 -37.914 -36.466 1.00 96.12 845 THR A N 1
ATOM 6379 C CA . THR A 1 845 ? -9.078 -39.379 -36.520 1.00 96.12 845 THR A CA 1
ATOM 6380 C C . THR A 1 845 ? -7.877 -39.883 -35.731 1.00 96.12 845 THR A C 1
ATOM 6382 O O . THR A 1 845 ? -6.737 -39.550 -36.053 1.00 96.12 845 THR A O 1
ATOM 6385 N N . VAL A 1 846 ? -8.110 -40.713 -34.719 1.00 94.69 846 VAL A N 1
ATOM 6386 C CA . VAL A 1 846 ? -7.062 -41.366 -33.931 1.00 94.69 846 VAL A CA 1
ATOM 6387 C C . VAL A 1 846 ? -6.997 -42.838 -34.319 1.00 94.69 846 VAL A C 1
ATOM 6389 O O . VAL A 1 846 ? -7.964 -43.582 -34.153 1.00 94.69 846 VAL A O 1
ATOM 6392 N N . LYS A 1 847 ? -5.839 -43.271 -34.812 1.00 91.88 847 LYS A N 1
ATOM 6393 C CA . LYS A 1 847 ? -5.538 -44.681 -35.070 1.00 91.88 847 LYS A CA 1
ATOM 6394 C C . LYS A 1 847 ? -4.978 -45.332 -33.805 1.00 91.88 847 LYS A C 1
ATOM 6396 O O . LYS A 1 847 ? -4.291 -44.681 -33.013 1.00 91.88 847 LYS A O 1
ATOM 6401 N N . ALA A 1 848 ? -5.243 -46.625 -33.632 1.00 80.12 848 ALA A N 1
ATOM 6402 C CA . ALA A 1 848 ? -4.472 -47.435 -32.695 1.00 80.12 848 ALA A CA 1
ATOM 6403 C C . ALA A 1 848 ? -2.981 -47.406 -33.086 1.00 80.12 848 ALA A C 1
ATOM 6405 O O . ALA A 1 848 ? -2.650 -47.219 -34.260 1.00 80.12 848 ALA A O 1
ATOM 6406 N N . GLY A 1 849 ? -2.094 -47.558 -32.101 1.00 71.69 849 GLY A N 1
ATOM 6407 C CA . GLY A 1 849 ? -0.685 -47.832 -32.382 1.00 71.69 849 GLY A CA 1
ATOM 6408 C C . GLY A 1 849 ? -0.501 -49.240 -32.969 1.00 71.69 849 GLY A C 1
ATOM 6409 O O . GLY A 1 849 ? -1.399 -50.069 -32.795 1.00 71.69 849 GLY A O 1
ATOM 6410 N N . PRO A 1 850 ? 0.618 -49.492 -33.670 1.00 58.06 850 PRO A N 1
ATOM 6411 C CA . PRO A 1 850 ? 1.055 -50.846 -34.005 1.00 58.06 850 PRO A CA 1
ATOM 6412 C C . PRO A 1 850 ? 1.458 -51.640 -32.749 1.00 58.06 850 PRO A C 1
ATOM 6414 O O . PRO A 1 850 ? 1.883 -50.997 -31.759 1.00 58.06 850 PRO A O 1
#